Protein 8B8E (pdb70)

Sequence (957 aa):
SVTPSSTGTNNGYYYSFWSDGGGDVTYTNGNGGSYSVEWTNCGNFVGGKGWNPGAAREINFSGSSFNPSGNGYLSVYGWTTNPLVEYYIVESYGDYNPGTAGTFLGTVDSDGSTYDIYKAVRTNAPSIEGTATFDQYWSIRRNHRTSSGTVNTGNHFNAWAQHGLQQLGTHNYQIVATEGYQSSGSSSITVSVDSVTPSSTGTNNGYYYSFWSDGGGDVTYTNGNGGSSYSVEEWTNCGNFVGGKGWNPGAAREINFSGSFNNPSGNGYLSVYGWTTNPLVEYYIVESYGDYNPGTAGTFLGTVDSDGSTYDIYKAVRTNAPSIEGTATFDQYWSIRRNHRTSGTVNTGNHFNAWAQHGLQLGTHNYQIVATEGYQSSGSSSITVSVDSVTPSSTGTNNGYYYSFWSDGGGDVTYTNGNGGSYSVEWTNCGNFVGGKGWNPGAAREINFSGSFNPSSGNGYLSVYGWTTNPLVEYYIVESYGDYNPGTAGTFLGTVDSDGSTYDIYKAVRTNAPSIEGTATFDQYWSIRRNHRTSGTVNTGNHFNAWAQHGLQLGTHNYQIVATEGYQSSGSSSITVSVDHHSVTPSSTGTNNGYYYSFWSDGGGDVTYTNGNGGSYSVEWTNCGNFVGGKGWNPGAAREINFSGSFNPSSGNGYLSVYGWTTNPLVEYYIVESYGDYNPGTAGTFLGTVDSDGSTYDIYKKAVRTNAPSIEGTATFDQYWSIRRNHRTSGTVNTGNHFNNAWAQHGLQLGTHNYQIVATEGYQSSGSSSSITVSVDSSVTPSSTGTNNGYYYSFWSDGGGDVTYTNGNGGSSYSVEWTNNCGNFVGGKGWNPGAAREINFSGSFNPSGNGYLSSVYGWTTNPLVEYYIVESYGDYNPGTAGTFLGTVDSDGSTYDIYKAVRTNAPSIEGTATFDQYWSIRRNHRTSSGTVNTGNHFNAWAQHGLQQLGTHNYQIVATEGYQSSGSSSITVSSVD

Nearest PDB structures (foldseek):
  8b8e-assembly5_E  TM=9.962E-01  e=1.037E-36  Blastobotrys mokoenaii
  8y00-assembly1_A  TM=9.901E-01  e=1.598E-28  Aspergillus terreus NIH2624
  8xzx-assembly2_B  TM=9.828E-01  e=1.437E-28  Aspergillus terreus NIH2624
  5hxv-assembly11_K  TM=9.905E-01  e=1.419E-27  Talaromyces pinophilus CF-2612
  8x65-assembly1_A  TM=9.792E-01  e=9.151E-27  uncultured bacterium

Structure (mmCIF, N/CA/C/O backbone):
data_8B8E
#
_entry.id   8B8E
#
_cell.length_a   83.039
_cell.length_b   37.860
_cell.length_c   142.609
_cell.angle_alpha   90.000
_cell.angle_beta   104.270
_cell.angle_gamma   90.000
#
_symmetry.space_group_name_H-M   'P 1 21 1'
#
loop_
_entity.id
_entity.type
_entity.pdbx_description
1 polymer BmGH11
2 non-polymer 1,2-ETHANEDIOL
3 non-polymer DI(HYDROXYETHYL)ETHER
4 non-polymer 'TRIETHYLENE GLYCOL'
5 non-polymer 'SODIUM ION'
6 non-polymer GLYCEROL
7 non-polymer TRIS-HYDROXYMETHYL-METHYL-AMMONIUM
8 non-polymer 'PHOSPHATE ION'
9 water water
#
loop_
_atom_site.group_PDB
_atom_site.id
_atom_site.type_symbol
_atom_site.label_atom_id
_atom_site.label_alt_id
_atom_site.label_comp_id
_atom_site.label_asym_id
_atom_site.label_entity_id
_atom_site.label_seq_id
_atom_site.pdbx_PDB_ins_code
_atom_site.Cartn_x
_atom_site.Cartn_y
_atom_site.Cartn_z
_atom_site.occupancy
_atom_site.B_iso_or_equiv
_atom_site.auth_seq_id
_atom_site.auth_comp_id
_atom_site.auth_asym_id
_atom_site.auth_atom_id
_atom_site.pdbx_PDB_model_num
ATOM 1 N N . SER A 1 29 ? 10.851 -4.194 -14.596 1.00 27.73 29 SER A N 1
ATOM 2 C CA . SER A 1 29 ? 12.245 -3.975 -14.228 1.00 32.85 29 SER A CA 1
ATOM 3 C C . SER A 1 29 ? 12.365 -3.256 -12.892 1.00 28.77 29 SER A C 1
ATOM 4 O O . SER A 1 29 ? 11.530 -2.396 -12.563 1.00 25.10 29 SER A O 1
ATOM 11 N N . VAL A 1 30 ? 13.414 -3.586 -12.142 1.00 28.11 30 VAL A N 1
ATOM 12 C CA . VAL A 1 30 ? 13.621 -3.014 -10.825 1.00 29.82 30 VAL A CA 1
ATOM 13 C C . VAL A 1 30 ? 15.021 -2.427 -10.746 1.00 22.17 30 VAL A C 1
ATOM 14 O O . VAL A 1 30 ? 15.988 -2.939 -11.330 1.00 21.81 30 VAL A O 1
ATOM 27 N N . THR A 1 31 ? 15.127 -1.347 -9.999 1.00 20.10 31 THR A N 1
ATOM 28 C CA . THR A 1 31 ? 16.418 -0.902 -9.516 1.00 18.49 31 THR A CA 1
ATOM 29 C C . THR A 1 31 ? 17.140 -2.084 -8.863 1.00 18.97 31 THR A C 1
ATOM 30 O O . THR A 1 31 ? 16.535 -2.844 -8.112 1.00 17.49 31 THR A O 1
ATOM 41 N N . PRO A 1 32 ? 18.449 -2.254 -9.090 1.00 16.11 32 PRO A N 1
ATOM 42 C CA . PRO A 1 32 ? 19.153 -3.346 -8.418 1.00 15.25 32 PRO A CA 1
ATOM 43 C C . PRO A 1 32 ? 19.225 -3.072 -6.920 1.00 17.54 32 PRO A C 1
ATOM 44 O O . PRO A 1 32 ? 19.356 -1.920 -6.496 1.00 15.22 32 PRO A O 1
ATOM 55 N N . SER A 1 33 ? 19.137 -4.154 -6.119 1.00 16.20 33 SER A N 1
ATOM 56 C CA . SER A 1 33 ? 19.305 -3.995 -4.679 1.00 16.88 33 SER A CA 1
ATOM 57 C C . SER A 1 33 ? 20.688 -3.451 -4.364 1.00 17.69 33 SER A C 1
ATOM 58 O O . SER A 1 33 ? 21.680 -3.832 -5.005 1.00 15.18 33 SER A O 1
ATOM 66 N N . SER A 1 34 ? 20.756 -2.531 -3.401 1.00 15.70 34 SER A N 1
ATOM 67 C CA . SER A 1 34 ? 22.035 -1.917 -3.060 1.00 16.54 34 SER A CA 1
ATOM 68 C C . SER A 1 34 ? 21.947 -1.285 -1.688 1.00 16.38 34 SER A C 1
ATOM 69 O O . SER A 1 34 ? 20.836 -1.037 -1.165 1.00 16.11 34 SER A O 1
ATOM 77 N N . THR A 1 35 ? 23.113 -1.087 -1.070 1.00 14.77 35 THR A N 1
ATOM 78 C CA . THR A 1 35 ? 23.192 -0.563 0.295 1.00 17.65 35 THR A CA 1
ATOM 79 C C . THR A 1 35 ? 24.400 0.353 0.362 1.00 18.02 35 THR A C 1
ATOM 80 O O . THR A 1 35 ? 25.337 0.228 -0.440 1.00 15.28 35 THR A O 1
ATOM 91 N N . GLY A 1 36 ? 24.416 1.196 1.385 1.00 15.91 36 GLY A N 1
ATOM 92 C CA . GLY A 1 36 ? 25.618 1.917 1.731 1.00 18.49 36 GLY A CA 1
ATOM 93 C C . GLY A 1 36 ? 25.396 3.376 2.075 1.00 18.00 36 GLY A C 1
ATOM 94 O O . GLY A 1 36 ? 24.324 3.764 2.588 1.00 17.44 36 GLY A O 1
ATOM 98 N N . THR A 1 37 ? 26.417 4.204 1.819 1.00 17.42 37 THR A N 1
ATOM 99 C CA . THR A 1 37 ? 26.450 5.582 2.197 1.00 19.46 37 THR A CA 1
ATOM 100 C C . THR A 1 37 ? 26.028 6.458 1.032 1.00 19.57 37 THR A C 1
ATOM 101 O O . THR A 1 37 ? 26.409 6.213 -0.120 1.00 20.26 37 THR A O 1
ATOM 112 N N . ASN A 1 38 ? 25.234 7.481 1.336 1.00 17.23 38 ASN A N 1
ATOM 113 C CA . ASN A 1 38 ? 24.889 8.505 0.354 1.00 18.32 38 ASN A CA 1
ATOM 114 C C . ASN A 1 38 ? 24.674 9.804 1.110 1.00 19.85 38 ASN A C 1
ATOM 115 O O . ASN A 1 38 ? 23.827 9.878 2.014 1.00 18.03 38 ASN A O 1
ATOM 126 N N . ASN A 1 39 ? 25.497 10.812 0.804 1.00 21.77 39 ASN A N 1
ATOM 127 C CA . ASN A 1 39 ? 25.375 12.153 1.427 1.00 21.35 39 ASN A CA 1
ATOM 128 C C . ASN A 1 39 ? 25.355 12.080 2.949 1.00 21.33 39 ASN A C 1
ATOM 129 O O . ASN A 1 39 ? 24.656 12.848 3.607 1.00 21.71 39 ASN A O 1
ATOM 140 N N . GLY A 1 40 ? 26.162 11.173 3.517 1.00 20.05 40 GLY A N 1
ATOM 141 C CA . GLY A 1 40 ? 26.307 11.047 4.949 1.00 24.66 40 GLY A CA 1
ATOM 142 C C . GLY A 1 40 ? 25.240 10.209 5.640 1.00 21.12 40 GLY A C 1
ATOM 143 O O . GLY A 1 40 ? 25.299 10.029 6.853 1.00 26.36 40 GLY A O 1
ATOM 147 N N . TYR A 1 41 ? 24.293 9.678 4.902 1.00 21.13 41 TYR A N 1
ATOM 148 C CA . TYR A 1 41 ? 23.276 8.786 5.403 1.00 19.16 41 TYR A CA 1
ATOM 149 C C . TYR A 1 41 ? 23.525 7.344 4.972 1.00 18.40 41 TYR A C 1
ATOM 150 O O . TYR A 1 41 ? 24.149 7.086 3.945 1.00 19.06 41 TYR A O 1
ATOM 168 N N . TYR A 1 42 ? 23.039 6.414 5.768 1.00 16.45 42 TYR A N 1
ATOM 169 C CA . TYR A 1 42 ? 22.936 5.033 5.318 1.00 15.51 42 TYR A CA 1
ATOM 170 C C . TYR A 1 42 ? 21.669 4.915 4.467 1.00 15.48 42 TYR A C 1
ATOM 171 O O . TYR A 1 42 ? 20.670 5.648 4.693 1.00 14.51 42 TYR A O 1
ATOM 189 N N . TYR A 1 43 ? 21.725 4.047 3.441 1.00 14.34 43 TYR A N 1
ATOM 190 C CA . TYR A 1 43 ? 20.499 3.623 2.776 1.00 14.35 43 TYR A CA 1
ATOM 191 C C . TYR A 1 43 ? 20.536 2.144 2.456 1.00 15.08 43 TYR A C 1
ATOM 192 O O . TYR A 1 43 ? 21.586 1.503 2.408 1.00 12.84 43 TYR A O 1
ATOM 210 N N . SER A 1 44 ? 19.337 1.573 2.305 1.00 14.73 44 SER A N 1
ATOM 211 C CA . SER A 1 44 ? 19.213 0.218 1.776 1.00 14.53 44 SER A CA 1
ATOM 212 C C . SER A 1 44 ? 18.030 0.187 0.840 1.00 14.15 44 SER A C 1
ATOM 213 O O . SER A 1 44 ? 16.971 0.739 1.149 1.00 13.99 44 SER A O 1
ATOM 221 N N . PHE A 1 45 ? 18.215 -0.410 -0.344 1.00 12.48 45 PHE A N 1
ATOM 222 C CA . PHE A 1 45 ? 17.099 -0.715 -1.212 1.00 13.92 45 PHE A CA 1
ATOM 223 C C . PHE A 1 45 ? 17.194 -2.199 -1.567 1.00 16.33 45 PHE A C 1
ATOM 224 O O . PHE A 1 45 ? 18.259 -2.651 -1.956 1.00 14.38 45 PHE A O 1
ATOM 241 N N . TRP A 1 46 ? 16.109 -2.927 -1.382 1.00 16.02 46 TRP A N 1
ATOM 242 C CA . TRP A 1 46 ? 16.054 -4.351 -1.620 1.00 16.10 46 TRP A CA 1
ATOM 243 C C . TRP A 1 46 ? 14.720 -4.686 -2.273 1.00 18.44 46 TRP A C 1
ATOM 244 O O . TRP A 1 46 ? 13.660 -4.141 -1.916 1.00 15.25 46 TRP A O 1
ATOM 265 N N . SER A 1 47 ? 14.751 -5.600 -3.238 1.00 18.00 47 SER A N 1
ATOM 266 C CA . SER A 1 47 ? 13.518 -6.092 -3.806 1.00 19.16 47 SER A CA 1
ATOM 267 C C . SER A 1 47 ? 13.713 -7.548 -4.196 1.00 22.14 47 SER A C 1
ATOM 268 O O . SER A 1 47 ? 14.843 -8.037 -4.339 1.00 20.29 47 SER A O 1
ATOM 276 N N . ASP A 1 48 ? 12.588 -8.217 -4.419 1.00 20.65 48 ASP A N 1
ATOM 277 C CA . ASP A 1 48 ? 12.628 -9.596 -4.910 1.00 24.39 48 ASP A CA 1
ATOM 278 C C . ASP A 1 48 ? 12.580 -9.681 -6.424 1.00 26.53 48 ASP A C 1
ATOM 279 O O . ASP A 1 48 ? 12.334 -10.775 -6.959 1.00 26.56 48 ASP A O 1
ATOM 288 N N . GLY A 1 49 ? 12.810 -8.559 -7.130 1.00 23.18 49 GLY A N 1
ATOM 289 C CA . GLY A 1 49 ? 12.822 -8.499 -8.561 1.00 27.12 49 GLY A CA 1
ATOM 290 C C . GLY A 1 49 ? 11.468 -8.424 -9.225 1.00 28.21 49 GLY A C 1
ATOM 291 O O . GLY A 1 49 ? 11.404 -8.301 -10.452 1.00 29.44 49 GLY A O 1
ATOM 295 N N . GLY A 1 50 ? 10.379 -8.472 -8.466 1.00 24.64 50 GLY A N 1
ATOM 296 C CA . GLY A 1 50 ? 9.079 -8.534 -9.067 1.00 23.71 50 GLY A CA 1
ATOM 297 C C . GLY A 1 50 ? 8.605 -7.174 -9.526 1.00 23.78 50 GLY A C 1
ATOM 298 O O . GLY A 1 50 ? 8.867 -6.153 -8.888 1.00 22.89 50 GLY A O 1
ATOM 302 N N . GLY A 1 51 ? 7.882 -7.172 -10.648 1.00 21.80 51 GLY A N 1
ATOM 303 C CA . GLY A 1 51 ? 7.201 -5.987 -11.114 1.00 22.17 51 GLY A CA 1
ATOM 304 C C . GLY A 1 51 ? 8.149 -4.889 -11.564 1.00 23.32 51 GLY A C 1
ATOM 305 O O . GLY A 1 51 ? 9.271 -5.138 -12.040 1.00 23.70 51 GLY A O 1
ATOM 309 N N . ASP A 1 52 ? 7.681 -3.654 -11.416 1.00 20.94 52 ASP A N 1
ATOM 310 C CA . ASP A 1 52 ? 8.438 -2.459 -11.756 1.00 21.79 52 ASP A CA 1
ATOM 311 C C . ASP A 1 52 ? 8.648 -1.616 -10.498 1.00 20.14 52 ASP A C 1
ATOM 312 O O . ASP A 1 52 ? 7.681 -1.217 -9.859 1.00 18.93 52 ASP A O 1
ATOM 321 N N . VAL A 1 53 ? 9.903 -1.364 -10.145 1.00 19.95 53 VAL A N 1
ATOM 322 C CA . VAL A 1 53 ? 10.245 -0.584 -8.964 1.00 18.61 53 VAL A CA 1
ATOM 323 C C . VAL A 1 53 ? 11.436 0.298 -9.325 1.00 18.94 53 VAL A C 1
ATOM 324 O O . VAL A 1 53 ? 12.451 -0.184 -9.841 1.00 18.37 53 VAL A O 1
ATOM 337 N N . THR A 1 54 ? 11.320 1.585 -9.064 1.00 14.77 54 THR A N 1
ATOM 338 C CA . THR A 1 54 ? 12.394 2.562 -9.323 1.00 16.93 54 THR A CA 1
ATOM 339 C C . THR A 1 54 ? 12.690 3.309 -8.018 1.00 15.77 54 THR A C 1
ATOM 340 O O . THR A 1 54 ? 11.873 4.113 -7.567 1.00 15.26 54 THR A O 1
ATOM 351 N N . TYR A 1 55 ? 13.830 3.010 -7.419 1.00 15.47 55 TYR A N 1
ATOM 352 C CA . TYR A 1 55 ? 14.304 3.642 -6.190 1.00 14.66 55 TYR A CA 1
ATOM 353 C C . TYR A 1 55 ? 15.354 4.664 -6.575 1.00 14.70 55 TYR A C 1
ATOM 354 O O . TYR A 1 55 ? 16.275 4.338 -7.347 1.00 15.57 55 TYR A O 1
ATOM 372 N N . THR A 1 56 ? 15.247 5.877 -6.026 1.00 14.31 56 THR A N 1
ATOM 373 C CA . THR A 1 56 ? 16.193 6.946 -6.384 1.00 14.98 56 THR A CA 1
ATOM 374 C C . THR A 1 56 ? 16.624 7.719 -5.156 1.00 15.26 56 THR A C 1
ATOM 375 O O . THR A 1 56 ? 15.807 8.432 -4.548 1.00 13.96 56 THR A O 1
ATOM 386 N N . ASN A 1 57 ? 17.880 7.590 -4.784 1.00 14.22 57 ASN A N 1
ATOM 387 C CA . ASN A 1 57 ? 18.440 8.487 -3.788 1.00 14.62 57 ASN A CA 1
ATOM 388 C C . ASN A 1 57 ? 18.515 9.912 -4.360 1.00 16.98 57 ASN A C 1
ATOM 389 O O . ASN A 1 57 ? 18.894 10.123 -5.538 1.00 17.63 57 ASN A O 1
ATOM 400 N N . GLY A 1 58 ? 18.186 10.889 -3.512 1.00 15.75 58 GLY A N 1
ATOM 401 C CA . GLY A 1 58 ? 18.245 12.300 -3.839 1.00 17.69 58 GLY A CA 1
ATOM 402 C C . GLY A 1 58 ? 19.223 13.016 -2.932 1.00 17.83 58 GLY A C 1
ATOM 403 O O . GLY A 1 58 ? 20.026 12.375 -2.207 1.00 18.34 58 GLY A O 1
ATOM 407 N N . ASN A 1 59 ? 19.202 14.346 -2.957 1.00 19.33 59 ASN A N 1
ATOM 408 C CA . ASN A 1 59 ? 20.177 15.080 -2.170 1.00 20.25 59 ASN A CA 1
ATOM 409 C C . ASN A 1 59 ? 19.918 14.925 -0.666 1.00 19.66 59 ASN A C 1
ATOM 410 O O . ASN A 1 59 ? 18.803 14.611 -0.209 1.00 18.06 59 ASN A O 1
ATOM 421 N N . GLY A 1 60 ? 20.970 15.141 0.115 1.00 18.87 60 GLY A N 1
ATOM 422 C CA . GLY A 1 60 ? 20.810 15.078 1.568 1.00 18.10 60 GLY A CA 1
ATOM 423 C C . GLY A 1 60 ? 20.186 13.776 2.028 1.00 17.94 60 GLY A C 1
ATOM 424 O O . GLY A 1 60 ? 20.631 12.698 1.656 1.00 17.79 60 GLY A O 1
ATOM 428 N N . GLY A 1 61 ? 19.163 13.886 2.865 1.00 16.68 61 GLY A N 1
ATOM 429 C CA . GLY A 1 61 ? 18.497 12.707 3.402 1.00 16.84 61 GLY A CA 1
ATOM 430 C C . GLY A 1 61 ? 17.304 12.258 2.601 1.00 16.49 61 GLY A C 1
ATOM 431 O O . GLY A 1 61 ? 16.462 11.561 3.143 1.00 14.64 61 GLY A O 1
ATOM 435 N N . SER A 1 62 ? 17.209 12.618 1.327 1.00 13.30 62 SER A N 1
ATOM 436 C CA . SER A 1 62 ? 15.998 12.379 0.558 1.00 15.12 62 SER A CA 1
ATOM 437 C C . SER A 1 62 ? 16.155 11.142 -0.346 1.00 14.59 62 SER A C 1
ATOM 438 O O . SER A 1 62 ? 17.274 10.777 -0.778 1.00 15.35 62 SER A O 1
ATOM 446 N N . TYR A 1 63 ? 15.015 10.516 -0.637 1.00 13.19 63 TYR A N 1
ATOM 447 C CA . TYR A 1 63 ? 14.919 9.417 -1.570 1.00 14.64 63 TYR A CA 1
ATOM 448 C C . TYR A 1 63 ? 13.484 9.388 -2.091 1.00 15.14 63 TYR A C 1
ATOM 449 O O . TYR A 1 63 ? 12.565 9.926 -1.450 1.00 14.13 63 TYR A O 1
ATOM 467 N N . SER A 1 64 ? 13.295 8.728 -3.241 1.00 14.93 64 SER A N 1
ATOM 468 C CA . SER A 1 64 ? 11.957 8.466 -3.761 1.00 16.20 64 SER A CA 1
ATOM 469 C C . SER A 1 64 ? 11.860 7.045 -4.292 1.00 16.60 64 SER A C 1
ATOM 470 O O . SER A 1 64 ? 12.866 6.421 -4.617 1.00 14.92 64 SER A O 1
ATOM 478 N N . VAL A 1 65 ? 10.631 6.538 -4.342 1.00 15.89 65 VAL A N 1
ATOM 479 C CA . VAL A 1 65 ? 10.307 5.245 -4.926 1.00 15.53 65 VAL A CA 1
ATOM 480 C C . VAL A 1 65 ? 9.035 5.413 -5.745 1.00 18.03 65 VAL A C 1
ATOM 481 O O . VAL A 1 65 ? 8.076 6.054 -5.298 1.00 16.91 65 VAL A O 1
ATOM 494 N N . GLU A 1 66 ? 9.028 4.818 -6.964 1.00 17.40 66 GLU A N 1
ATOM 495 C CA . GLU A 1 66 ? 7.804 4.653 -7.743 1.00 19.88 66 GLU A CA 1
ATOM 496 C C . GLU A 1 66 ? 7.707 3.172 -8.095 1.00 19.63 66 GLU A C 1
ATOM 497 O O . GLU A 1 66 ? 8.718 2.560 -8.418 1.00 17.36 66 GLU A O 1
ATOM 509 N N . TRP A 1 67 ? 6.506 2.589 -8.008 1.00 18.35 67 TRP A N 1
ATOM 510 C CA . TRP A 1 67 ? 6.396 1.168 -8.268 1.00 17.85 67 TRP A CA 1
ATOM 511 C C . TRP A 1 67 ? 5.047 0.789 -8.862 1.00 18.58 67 TRP A C 1
ATOM 512 O O . TRP A 1 67 ? 4.028 1.450 -8.630 1.00 17.61 67 TRP A O 1
ATOM 533 N N . THR A 1 68 ? 5.073 -0.290 -9.658 1.00 17.81 68 THR A N 1
ATOM 534 C CA . THR A 1 68 ? 3.864 -0.820 -10.300 1.00 20.80 68 THR A CA 1
ATOM 535 C C . THR A 1 68 ? 3.840 -2.330 -10.138 1.00 20.19 68 THR A C 1
ATOM 536 O O . THR A 1 68 ? 4.781 -3.010 -10.567 1.00 20.63 68 THR A O 1
ATOM 547 N N . ASN A 1 69 ? 2.785 -2.850 -9.526 1.00 19.00 69 ASN A N 1
ATOM 548 C CA . ASN A 1 69 ? 2.626 -4.263 -9.266 1.00 21.18 69 ASN A CA 1
ATOM 549 C C . ASN A 1 69 ? 3.949 -4.907 -8.875 1.00 22.85 69 ASN A C 1
ATOM 550 O O . ASN A 1 69 ? 4.451 -5.839 -9.509 1.00 21.08 69 ASN A O 1
ATOM 561 N N . CYS A 1 70 ? 4.531 -4.370 -7.801 1.00 22.05 70 CYS A N 1
ATOM 562 C CA . CYS A 1 70 ? 5.773 -4.913 -7.284 1.00 21.65 70 CYS A CA 1
ATOM 563 C C . CYS A 1 70 ? 5.558 -6.300 -6.701 1.00 21.68 70 CYS A C 1
ATOM 564 O O . CYS A 1 70 ? 4.424 -6.765 -6.514 1.00 23.46 70 CYS A O 1
ATOM 572 N N . GLY A 1 71 ? 6.659 -6.975 -6.395 1.00 18.47 71 GLY A N 1
ATOM 573 C CA . GLY A 1 71 ? 6.597 -8.143 -5.538 1.00 22.01 71 GLY A CA 1
ATOM 574 C C . GLY A 1 71 ? 6.653 -7.691 -4.100 1.00 21.67 71 GLY A C 1
ATOM 575 O O . GLY A 1 71 ? 5.617 -7.426 -3.494 1.00 22.83 71 GLY A O 1
ATOM 579 N N . ASN A 1 72 ? 7.865 -7.604 -3.561 1.00 19.96 72 ASN A N 1
ATOM 580 C CA . ASN A 1 72 ? 8.145 -7.023 -2.258 1.00 19.66 72 ASN A CA 1
ATOM 581 C C . ASN A 1 72 ? 9.410 -6.193 -2.412 1.00 18.65 72 ASN A C 1
ATOM 582 O O . ASN A 1 72 ? 10.420 -6.676 -2.974 1.00 19.24 72 ASN A O 1
ATOM 593 N N . PHE A 1 73 ? 9.376 -4.974 -1.904 1.00 16.14 73 PHE A N 1
ATOM 594 C CA . PHE A 1 73 ? 10.566 -4.160 -1.833 1.00 15.04 73 PHE A CA 1
ATOM 595 C C . PHE A 1 73 ? 10.566 -3.365 -0.551 1.00 15.11 73 PHE A C 1
ATOM 596 O O . PHE A 1 73 ? 9.508 -3.092 0.039 1.00 11.98 73 PHE A O 1
ATOM 613 N N . VAL A 1 74 ? 11.779 -2.964 -0.138 1.00 13.88 74 VAL A N 1
ATOM 614 C CA . VAL A 1 74 ? 11.936 -2.113 1.043 1.00 13.81 74 VAL A CA 1
ATOM 615 C C . VAL A 1 74 ? 13.077 -1.169 0.731 1.00 13.62 74 VAL A C 1
ATOM 616 O O . VAL A 1 74 ? 14.168 -1.644 0.408 1.00 14.06 74 VAL A O 1
ATOM 629 N N . GLY A 1 75 ? 12.862 0.140 0.864 1.00 12.46 75 GLY A N 1
ATOM 630 C CA . GLY A 1 75 ? 13.960 1.059 0.642 1.00 13.46 75 GLY A CA 1
ATOM 631 C C . GLY A 1 75 ? 13.840 2.352 1.407 1.00 12.06 75 GLY A C 1
ATOM 632 O O . GLY A 1 75 ? 12.740 2.832 1.712 1.00 11.53 75 GLY A O 1
ATOM 636 N N . GLY A 1 76 ? 14.988 2.895 1.756 1.00 11.58 76 GLY A N 1
ATOM 637 C CA . GLY A 1 76 ? 15.003 4.220 2.335 1.00 11.84 76 GLY A CA 1
ATOM 638 C C . GLY A 1 76 ? 16.313 4.570 2.978 1.00 12.31 76 GLY A C 1
ATOM 639 O O . GLY A 1 76 ? 17.246 3.825 2.974 1.00 11.58 76 GLY A O 1
ATOM 643 N N . LYS A 1 77 ? 16.314 5.765 3.611 1.00 12.64 77 LYS A N 1
ATOM 644 C CA . LYS A 1 77 ? 17.517 6.353 4.158 1.00 12.96 77 LYS A CA 1
ATOM 645 C C . LYS A 1 77 ? 17.443 6.426 5.669 1.00 11.21 77 LYS A C 1
ATOM 646 O O . LYS A 1 77 ? 16.361 6.495 6.268 1.00 13.65 77 LYS A O 1
ATOM 665 N N . GLY A 1 78 ? 18.614 6.446 6.282 1.00 11.73 78 GLY A N 1
ATOM 666 C CA . GLY A 1 78 ? 18.730 6.475 7.739 1.00 15.49 78 GLY A CA 1
ATOM 667 C C . GLY A 1 78 ? 20.180 6.337 8.189 1.00 15.60 78 GLY A C 1
ATOM 668 O O . GLY A 1 78 ? 21.085 7.057 7.731 1.00 14.52 78 GLY A O 1
ATOM 672 N N . TRP A 1 79 ? 20.396 5.371 9.070 1.00 15.64 79 TRP A N 1
ATOM 673 C CA . TRP A 1 79 ? 21.636 5.283 9.832 1.00 16.72 79 TRP A CA 1
ATOM 674 C C . TRP A 1 79 ? 21.980 3.824 10.071 1.00 16.37 79 TRP A C 1
ATOM 675 O O . TRP A 1 79 ? 21.113 2.955 10.071 1.00 15.38 79 TRP A O 1
ATOM 696 N N . ASN A 1 80 ? 23.260 3.566 10.249 1.00 16.62 80 ASN A N 1
ATOM 697 C CA . ASN A 1 80 ? 23.758 2.228 10.548 1.00 17.67 80 ASN A CA 1
ATOM 698 C C . ASN A 1 80 ? 24.967 2.412 11.450 1.00 19.08 80 ASN A C 1
ATOM 699 O O . ASN A 1 80 ? 26.015 2.887 10.963 1.00 19.93 80 ASN A O 1
ATOM 710 N N . PRO A 1 81 ? 24.870 2.086 12.736 1.00 18.18 81 PRO A N 1
ATOM 711 C CA . PRO A 1 81 ? 23.740 1.404 13.351 1.00 18.61 81 PRO A CA 1
ATOM 712 C C . PRO A 1 81 ? 22.595 2.331 13.815 1.00 18.10 81 PRO A C 1
ATOM 713 O O . PRO A 1 81 ? 22.718 3.574 13.900 1.00 19.15 81 PRO A O 1
ATOM 724 N N . GLY A 1 82 ? 21.460 1.736 14.083 1.00 17.37 82 GLY A N 1
ATOM 725 C CA . GLY A 1 82 ? 20.366 2.440 14.684 1.00 17.18 82 GLY A CA 1
ATOM 726 C C . GLY A 1 82 ? 20.662 2.800 16.136 1.00 19.10 82 GLY A C 1
ATOM 727 O O . GLY A 1 82 ? 21.686 2.458 16.698 1.00 17.77 82 GLY A O 1
ATOM 731 N N . ALA A 1 83 ? 19.706 3.491 16.748 1.00 19.38 83 ALA A N 1
ATOM 732 C CA . ALA A 1 83 ? 19.816 3.936 18.130 1.00 19.81 83 ALA A CA 1
ATOM 733 C C . ALA A 1 83 ? 18.436 4.364 18.585 1.00 18.86 83 ALA A C 1
ATOM 734 O O . ALA A 1 83 ? 17.509 4.461 17.784 1.00 16.51 83 ALA A O 1
ATOM 741 N N . ALA A 1 84 ? 18.335 4.662 19.880 1.00 19.29 84 ALA A N 1
ATOM 742 C CA . ALA A 1 84 ? 17.162 5.305 20.475 1.00 18.29 84 ALA A CA 1
ATOM 743 C C . ALA A 1 84 ? 17.279 6.794 20.196 1.00 20.82 84 ALA A C 1
ATOM 744 O O . ALA A 1 84 ? 17.921 7.544 20.927 1.00 25.62 84 ALA A O 1
ATOM 751 N N . ARG A 1 85 ? 16.743 7.227 19.072 1.00 20.27 85 ARG A N 1
ATOM 752 C CA . ARG A 1 85 ? 16.900 8.589 18.614 1.00 20.77 85 ARG A CA 1
ATOM 753 C C . ARG A 1 85 ? 15.554 9.130 18.140 1.00 19.55 85 ARG A C 1
ATOM 754 O O . ARG A 1 85 ? 14.601 8.389 17.909 1.00 17.56 85 ARG A O 1
ATOM 775 N N . GLU A 1 86 ? 15.497 10.429 17.986 1.00 19.21 86 GLU A N 1
ATOM 776 C CA . GLU A 1 86 ? 14.344 11.109 17.435 1.00 19.17 86 GLU A CA 1
ATOM 777 C C . GLU A 1 86 ? 14.572 11.317 15.938 1.00 18.84 86 GLU A C 1
ATOM 778 O O . GLU A 1 86 ? 15.483 12.054 15.499 1.00 18.60 86 GLU A O 1
ATOM 790 N N . ILE A 1 87 ? 13.771 10.642 15.140 1.00 15.02 87 ILE A N 1
ATOM 791 C CA . ILE A 1 87 ? 13.935 10.671 13.687 1.00 15.92 87 ILE A CA 1
ATOM 792 C C . ILE A 1 87 ? 12.899 11.608 13.094 1.00 14.00 87 ILE A C 1
ATOM 793 O O . ILE A 1 87 ? 11.701 11.390 13.262 1.00 15.00 87 ILE A O 1
ATOM 809 N N . ASN A 1 88 ? 13.355 12.600 12.349 1.00 15.18 88 ASN A N 1
ATOM 810 C CA . ASN A 1 88 ? 12.459 13.480 11.614 1.00 15.95 88 ASN A CA 1
ATOM 811 C C . ASN A 1 88 ? 12.282 12.977 10.190 1.00 14.77 88 ASN A C 1
ATOM 812 O O . ASN A 1 88 ? 13.237 12.597 9.532 1.00 15.42 88 ASN A O 1
ATOM 823 N N . PHE A 1 89 ? 11.048 12.970 9.720 1.00 13.49 89 PHE A N 1
ATOM 824 C CA . PHE A 1 89 ? 10.742 12.501 8.378 1.00 14.57 89 PHE A CA 1
ATOM 825 C C . PHE A 1 89 ? 9.658 13.393 7.806 1.00 14.83 89 PHE A C 1
ATOM 826 O O . PHE A 1 89 ? 8.844 13.973 8.530 1.00 13.96 89 PHE A O 1
ATOM 843 N N . SER A 1 90 ? 9.680 13.533 6.500 1.00 17.01 90 SER A N 1
ATOM 844 C CA . SER A 1 90 ? 8.686 14.356 5.816 1.00 16.07 90 SER A CA 1
ATOM 845 C C . SER A 1 90 ? 8.634 13.957 4.344 1.00 17.01 90 SER A C 1
ATOM 846 O O . SER A 1 90 ? 9.559 13.363 3.813 1.00 17.01 90 SER A O 1
ATOM 854 N N . GLY A 1 91 ? 7.527 14.284 3.705 1.00 17.71 91 GLY A N 1
ATOM 855 C CA . GLY A 1 91 ? 7.404 14.041 2.273 1.00 19.48 91 GLY A CA 1
ATOM 856 C C . GLY A 1 91 ? 6.049 13.523 1.895 1.00 20.98 91 GLY A C 1
ATOM 857 O O . GLY A 1 91 ? 5.034 13.828 2.561 1.00 22.55 91 GLY A O 1
ATOM 861 N N . SER A 1 92 ? 6.018 12.708 0.860 1.00 19.16 92 SER A N 1
ATOM 862 C CA A SER A 1 92 ? 4.788 12.157 0.325 0.59 21.49 92 SER A CA 1
ATOM 863 C CA B SER A 1 92 ? 4.790 12.158 0.321 0.41 21.53 92 SER A CA 1
ATOM 864 C C . SER A 1 92 ? 4.850 10.641 0.349 1.00 19.55 92 SER A C 1
ATOM 865 O O . SER A 1 92 ? 5.921 10.045 0.238 1.00 18.38 92 SER A O 1
ATOM 878 N N . PHE A 1 93 ? 3.688 10.031 0.497 1.00 18.54 93 PHE A N 1
ATOM 879 C CA . PHE A 1 93 ? 3.557 8.576 0.521 1.00 17.61 93 PHE A CA 1
ATOM 880 C C . PHE A 1 93 ? 2.176 8.266 -0.030 1.00 18.68 93 PHE A C 1
ATOM 881 O O . PHE A 1 93 ? 1.149 8.651 0.568 1.00 18.00 93 PHE A O 1
ATOM 898 N N . ASN A 1 94 ? 2.141 7.583 -1.179 1.00 17.53 94 ASN A N 1
ATOM 899 C CA . ASN A 1 94 ? 0.918 7.404 -1.962 1.00 19.09 94 ASN A CA 1
ATOM 900 C C . ASN A 1 94 ? 0.784 5.961 -2.389 1.00 19.44 94 ASN A C 1
ATOM 901 O O . ASN A 1 94 ? 0.967 5.608 -3.555 1.00 19.42 94 ASN A O 1
ATOM 912 N N . PRO A 1 95 ? 0.450 5.086 -1.451 1.00 18.43 95 PRO A N 1
ATOM 913 C CA . PRO A 1 95 ? 0.270 3.677 -1.791 1.00 20.62 95 PRO A CA 1
ATOM 914 C C . PRO A 1 95 ? -1.099 3.434 -2.426 1.00 24.72 95 PRO A C 1
ATOM 915 O O . PRO A 1 95 ? -2.123 4.001 -2.014 1.00 22.58 95 PRO A O 1
ATOM 926 N N . SER A 1 96 ? -1.089 2.583 -3.443 1.00 25.88 96 SER A N 1
ATOM 927 C CA . SER A 1 96 ? -2.277 2.078 -4.119 1.00 28.92 96 SER A CA 1
ATOM 928 C C . SER A 1 96 ? -2.287 0.583 -3.809 1.00 27.89 96 SER A C 1
ATOM 929 O O . SER A 1 96 ? -1.700 -0.240 -4.532 1.00 25.81 96 SER A O 1
ATOM 937 N N . GLY A 1 97 ? -2.926 0.245 -2.704 1.00 26.68 97 GLY A N 1
ATOM 938 C CA . GLY A 1 97 ? -2.820 -1.087 -2.176 1.00 27.42 97 GLY A CA 1
ATOM 939 C C . GLY A 1 97 ? -1.919 -1.135 -0.953 1.00 24.31 97 GLY A C 1
ATOM 940 O O . GLY A 1 97 ? -1.861 -0.148 -0.180 1.00 22.30 97 GLY A O 1
ATOM 944 N N . ASN A 1 98 ? -1.236 -2.263 -0.786 1.00 20.51 98 ASN A N 1
ATOM 945 C CA . ASN A 1 98 ? -0.452 -2.554 0.397 1.00 22.11 98 ASN A CA 1
ATOM 946 C C . ASN A 1 98 ? 0.939 -1.933 0.312 1.00 19.59 98 ASN A C 1
ATOM 947 O O . ASN A 1 98 ? 1.794 -2.430 -0.406 1.00 18.87 98 ASN A O 1
ATOM 958 N N . GLY A 1 99 ? 1.177 -0.901 1.091 1.00 19.13 99 GLY A N 1
ATOM 959 C CA . GLY A 1 99 ? 2.505 -0.327 1.256 1.00 16.57 99 GLY A CA 1
ATOM 960 C C . GLY A 1 99 ? 2.558 0.328 2.617 1.00 16.15 99 GLY A C 1
ATOM 961 O O . GLY A 1 99 ? 1.517 0.704 3.189 1.00 14.66 99 GLY A O 1
ATOM 965 N N . TYR A 1 100 ? 3.777 0.440 3.157 1.00 13.90 100 TYR A N 1
ATOM 966 C CA . TYR A 1 100 ? 4.008 1.011 4.473 1.00 15.18 100 TYR A CA 1
ATOM 967 C C . TYR A 1 100 ? 5.072 2.096 4.395 1.00 12.78 100 TYR A C 1
ATOM 968 O O . TYR A 1 100 ? 6.021 1.996 3.594 1.00 12.63 100 TYR A O 1
ATOM 986 N N . LEU A 1 101 ? 4.959 3.073 5.283 1.00 12.79 101 LEU A N 1
ATOM 987 C CA . LEU A 1 101 ? 6.007 4.048 5.587 1.00 12.90 101 LEU A CA 1
ATOM 988 C C . LEU A 1 101 ? 6.335 3.892 7.063 1.00 10.81 101 LEU A C 1
ATOM 989 O O . LEU A 1 101 ? 5.459 4.091 7.909 1.00 11.64 101 LEU A O 1
ATOM 1005 N N . SER A 1 102 ? 7.561 3.499 7.371 1.00 10.59 102 SER A N 1
ATOM 1006 C CA . SER A 1 102 ? 7.914 3.119 8.732 1.00 12.14 102 SER A CA 1
ATOM 1007 C C . SER A 1 102 ? 9.319 3.517 9.115 1.00 10.73 102 SER A C 1
ATOM 1008 O O . SER A 1 102 ? 10.187 3.574 8.267 1.00 10.28 102 SER A O 1
ATOM 1016 N N . VAL A 1 103 ? 9.566 3.779 10.400 1.00 10.51 103 VAL A N 1
ATOM 1017 C CA . VAL A 1 103 ? 10.913 3.563 10.928 1.00 11.81 103 VAL A CA 1
ATOM 1018 C C . VAL A 1 103 ? 11.107 2.047 10.995 1.00 11.01 103 VAL A C 1
ATOM 1019 O O . VAL A 1 103 ? 10.323 1.344 11.639 1.00 13.43 103 VAL A O 1
ATOM 1032 N N . TYR A 1 104 ? 12.130 1.552 10.315 1.00 11.11 104 TYR A N 1
ATOM 1033 C CA . TYR A 1 104 ? 12.341 0.151 10.039 1.00 11.50 104 TYR A CA 1
ATOM 1034 C C . TYR A 1 104 ? 13.799 -0.161 10.303 1.00 12.93 104 TYR A C 1
ATOM 1035 O O . TYR A 1 104 ? 14.695 0.566 9.822 1.00 11.85 104 TYR A O 1
ATOM 1053 N N . GLY A 1 105 ? 14.040 -1.264 11.009 1.00 12.42 105 GLY A N 1
ATOM 1054 C CA . GLY A 1 105 ? 15.422 -1.591 11.315 1.00 12.58 105 GLY A CA 1
ATOM 1055 C C . GLY A 1 105 ? 15.578 -2.989 11.823 1.00 11.39 105 GLY A C 1
ATOM 1056 O O . GLY A 1 105 ? 14.606 -3.736 11.945 1.00 11.98 105 GLY A O 1
ATOM 1060 N N . TRP A 1 106 ? 16.815 -3.301 12.208 1.00 12.29 106 TRP A N 1
ATOM 1061 C CA . TRP A 1 106 ? 17.209 -4.628 12.659 1.00 12.98 106 TRP A CA 1
ATOM 1062 C C . TRP A 1 106 ? 18.103 -4.490 13.897 1.00 14.68 106 TRP A C 1
ATOM 1063 O O . TRP A 1 106 ? 18.841 -3.502 14.041 1.00 13.62 106 TRP A O 1
ATOM 1084 N N . THR A 1 107 ? 18.060 -5.509 14.758 1.00 12.47 107 THR A N 1
ATOM 1085 C CA . THR A 1 107 ? 19.099 -5.814 15.714 1.00 15.69 107 THR A CA 1
ATOM 1086 C C . THR A 1 107 ? 19.589 -7.247 15.511 1.00 17.00 107 THR A C 1
ATOM 1087 O O . THR A 1 107 ? 18.943 -8.070 14.825 1.00 14.86 107 THR A O 1
ATOM 1098 N N . THR A 1 108 ? 20.738 -7.536 16.105 1.00 18.44 108 THR A N 1
ATOM 1099 C CA . THR A 1 108 ? 21.302 -8.886 16.098 1.00 21.60 108 THR A CA 1
ATOM 1100 C C . THR A 1 108 ? 21.527 -9.359 17.540 1.00 21.53 108 THR A C 1
ATOM 1101 O O . THR A 1 108 ? 21.719 -8.557 18.458 1.00 19.88 108 THR A O 1
ATOM 1112 N N . ASN A 1 109 ? 21.504 -10.672 17.730 1.00 23.11 109 ASN A N 1
ATOM 1113 C CA . ASN A 1 109 ? 21.776 -11.279 19.027 1.00 24.63 109 ASN A CA 1
ATOM 1114 C C . ASN A 1 109 ? 20.927 -10.653 20.136 1.00 21.95 109 ASN A C 1
ATOM 1115 O O . ASN A 1 109 ? 21.462 -10.056 21.086 1.00 24.37 109 ASN A O 1
ATOM 1126 N N . PRO A 1 110 ? 19.600 -10.751 20.062 1.00 20.74 110 PRO A N 1
ATOM 1127 C CA . PRO A 1 110 ? 18.893 -11.527 19.044 1.00 20.97 110 PRO A CA 1
ATOM 1128 C C . PRO A 1 110 ? 18.570 -10.770 17.751 1.00 19.81 110 PRO A C 1
ATOM 1129 O O . PRO A 1 110 ? 18.454 -9.536 17.744 1.00 18.66 110 PRO A O 1
ATOM 1140 N N . LEU A 1 111 ? 18.417 -11.554 16.690 1.00 19.77 111 LEU A N 1
ATOM 1141 C CA . LEU A 1 111 ? 17.959 -11.060 15.402 1.00 18.96 111 LEU A CA 1
ATOM 1142 C C . LEU A 1 111 ? 16.483 -10.644 15.506 1.00 17.22 111 LEU A C 1
ATOM 1143 O O . LEU A 1 111 ? 15.599 -11.458 15.815 1.00 17.73 111 LEU A O 1
ATOM 1159 N N . VAL A 1 112 ? 16.213 -9.361 15.237 1.00 15.09 112 VAL A N 1
ATOM 1160 C CA . VAL A 1 112 ? 14.867 -8.823 15.302 1.00 15.01 112 VAL A CA 1
ATOM 1161 C C . VAL A 1 112 ? 14.691 -7.847 14.165 1.00 13.91 112 VAL A C 1
ATOM 1162 O O . VAL A 1 112 ? 15.593 -7.055 13.907 1.00 13.15 112 VAL A O 1
ATOM 1175 N N . GLU A 1 113 ? 13.573 -7.945 13.462 1.00 12.87 113 GLU A N 1
ATOM 1176 C CA . GLU A 1 113 ? 13.117 -6.972 12.481 1.00 13.83 113 GLU A CA 1
ATOM 1177 C C . GLU A 1 113 ? 12.022 -6.148 13.148 1.00 12.17 113 GLU A C 1
ATOM 1178 O O . GLU A 1 113 ? 11.073 -6.707 13.673 1.00 14.16 113 GLU A O 1
ATOM 1190 N N . TYR A 1 114 ? 12.140 -4.815 13.128 1.00 12.01 114 TYR A N 1
ATOM 1191 C CA . TYR A 1 114 ? 11.157 -3.992 13.794 1.00 11.59 114 TYR A CA 1
ATOM 1192 C C . TYR A 1 114 ? 10.634 -2.892 12.861 1.00 10.88 114 TYR A C 1
ATOM 1193 O O . TYR A 1 114 ? 11.316 -2.428 11.958 1.00 11.90 114 TYR A O 1
ATOM 1211 N N . TYR A 1 115 ? 9.388 -2.504 13.130 1.00 10.06 115 TYR A N 1
ATOM 1212 C CA . TYR A 1 115 ? 8.650 -1.509 12.389 1.00 10.76 115 TYR A CA 1
ATOM 1213 C C . TYR A 1 115 ? 7.950 -0.536 13.327 1.00 9.78 115 TYR A C 1
ATOM 1214 O O . TYR A 1 115 ? 7.243 -0.942 14.267 1.00 11.90 115 TYR A O 1
ATOM 1232 N N . ILE A 1 116 ? 8.081 0.737 13.051 1.00 9.53 116 ILE A N 1
ATOM 1233 C CA . ILE A 1 116 ? 7.265 1.777 13.670 1.00 11.09 116 ILE A CA 1
ATOM 1234 C C . ILE A 1 116 ? 6.553 2.393 12.475 1.00 11.60 116 ILE A C 1
ATOM 1235 O O . ILE A 1 116 ? 7.126 3.246 11.768 1.00 10.57 116 ILE A O 1
ATOM 1251 N N . VAL A 1 117 ? 5.328 1.920 12.222 1.00 9.99 117 VAL A N 1
ATOM 1252 C CA . VAL A 1 117 ? 4.611 2.215 10.996 1.00 10.96 117 VAL A CA 1
ATOM 1253 C C . VAL A 1 117 ? 3.836 3.511 11.162 1.00 11.52 117 VAL A C 1
ATOM 1254 O O . VAL A 1 117 ? 2.914 3.598 11.988 1.00 11.30 117 VAL A O 1
ATOM 1267 N N . GLU A 1 118 ? 4.241 4.531 10.403 1.00 11.42 118 GLU A N 1
ATOM 1268 C CA . GLU A 1 118 ? 3.604 5.827 10.482 1.00 11.17 118 GLU A CA 1
ATOM 1269 C C . GLU A 1 118 ? 2.432 5.974 9.529 1.00 13.69 118 GLU A C 1
ATOM 1270 O O . GLU A 1 118 ? 1.473 6.721 9.814 1.00 14.93 118 GLU A O 1
ATOM 1282 N N . SER A 1 119 ? 2.445 5.253 8.433 1.00 13.41 119 SER A N 1
ATOM 1283 C CA . SER A 1 119 ? 1.342 5.239 7.489 1.00 14.81 119 SER A CA 1
ATOM 1284 C C . SER A 1 119 ? 1.321 3.903 6.760 1.00 14.30 119 SER A C 1
ATOM 1285 O O . SER A 1 119 ? 2.355 3.259 6.556 1.00 13.12 119 SER A O 1
ATOM 1293 N N . TYR A 1 120 ? 0.130 3.497 6.350 1.00 14.33 120 TYR A N 1
ATOM 1294 C CA . TYR A 1 120 ? -0.004 2.314 5.519 1.00 15.76 120 TYR A CA 1
ATOM 1295 C C . TYR A 1 120 ? -1.157 2.547 4.558 1.00 18.24 120 TYR A C 1
ATOM 1296 O O . TYR A 1 120 ? -1.876 3.538 4.663 1.00 19.37 120 TYR A O 1
ATOM 1314 N N . GLY A 1 121 ? -1.312 1.630 3.632 1.00 16.19 121 GLY A N 1
ATOM 1315 C CA . GLY A 1 121 ? -2.325 1.718 2.600 1.00 19.85 121 GLY A CA 1
ATOM 1316 C C . GLY A 1 121 ? -3.544 0.924 2.968 1.00 23.29 121 GLY A C 1
ATOM 1317 O O . GLY A 1 121 ? -4.181 1.241 3.984 1.00 20.52 121 GLY A O 1
ATOM 1321 N N . ASP A 1 122 ? -3.867 -0.111 2.186 1.00 22.48 122 ASP A N 1
ATOM 1322 C CA . ASP A 1 122 ? -5.108 -0.856 2.439 1.00 26.48 122 ASP A CA 1
ATOM 1323 C C . ASP A 1 122 ? -4.941 -2.037 3.387 1.00 26.15 122 ASP A C 1
ATOM 1324 O O . ASP A 1 122 ? -5.929 -2.701 3.694 1.00 25.77 122 ASP A O 1
ATOM 1333 N N . TYR A 1 123 ? -3.728 -2.318 3.860 1.00 21.94 123 TYR A N 1
ATOM 1334 C CA . TYR A 1 123 ? -3.453 -3.480 4.701 1.00 22.34 123 TYR A CA 1
ATOM 1335 C C . TYR A 1 123 ? -2.758 -3.032 5.968 1.00 20.16 123 TYR A C 1
ATOM 1336 O O . TYR A 1 123 ? -1.711 -2.389 5.907 1.00 19.72 123 TYR A O 1
ATOM 1354 N N . ASN A 1 124 ? -3.341 -3.383 7.118 1.00 21.07 124 ASN A N 1
ATOM 1355 C CA . ASN A 1 124 ? -2.733 -3.157 8.421 1.00 20.57 124 ASN A CA 1
ATOM 1356 C C . ASN A 1 124 ? -1.797 -4.321 8.702 1.00 21.82 124 ASN A C 1
ATOM 1357 O O . ASN A 1 124 ? -2.265 -5.445 8.906 1.00 21.90 124 ASN A O 1
ATOM 1368 N N . PRO A 1 125 ? -0.477 -4.117 8.677 1.00 21.67 125 PRO A N 1
ATOM 1369 C CA . PRO A 1 125 ? 0.444 -5.270 8.780 1.00 24.28 125 PRO A CA 1
ATOM 1370 C C . PRO A 1 125 ? 0.431 -5.928 10.150 1.00 25.05 125 PRO A C 1
ATOM 1371 O O . PRO A 1 125 ? 1.099 -6.956 10.315 1.00 25.57 125 PRO A O 1
ATOM 1382 N N . GLY A 1 126 ? -0.336 -5.408 11.126 1.00 25.74 126 GLY A N 1
ATOM 1383 C CA . GLY A 1 126 ? -0.537 -6.137 12.376 1.00 25.93 126 GLY A CA 1
ATOM 1384 C C . GLY A 1 126 ? -1.494 -7.301 12.268 1.00 26.91 126 GLY A C 1
ATOM 1385 O O . GLY A 1 126 ? -1.556 -8.149 13.178 1.00 26.80 126 GLY A O 1
ATOM 1389 N N . THR A 1 127 ? -2.272 -7.348 11.193 1.00 28.05 127 THR A N 1
ATOM 1390 C CA . THR A 1 127 ? -3.100 -8.509 10.927 1.00 28.01 127 THR A CA 1
ATOM 1391 C C . THR A 1 127 ? -2.299 -9.790 11.101 1.00 28.05 127 THR A C 1
ATOM 1392 O O . THR A 1 127 ? -2.810 -10.774 11.650 1.00 28.40 127 THR A O 1
ATOM 1403 N N . ALA A 1 128 ? -1.031 -9.782 10.664 1.00 26.43 128 ALA A N 1
ATOM 1404 C CA . ALA A 1 128 ? -0.221 -10.988 10.632 1.00 27.00 128 ALA A CA 1
ATOM 1405 C C . ALA A 1 128 ? 0.395 -11.332 11.981 1.00 25.06 128 ALA A C 1
ATOM 1406 O O . ALA A 1 128 ? 0.931 -12.433 12.147 1.00 25.22 128 ALA A O 1
ATOM 1413 N N . GLY A 1 129 ? 0.323 -10.433 12.954 1.00 23.43 129 GLY A N 1
ATOM 1414 C CA . GLY A 1 129 ? 0.916 -10.668 14.243 1.00 19.51 129 GLY A CA 1
ATOM 1415 C C . GLY A 1 129 ? -0.107 -10.849 15.346 1.00 18.76 129 GLY A C 1
ATOM 1416 O O . GLY A 1 129 ? -1.310 -10.910 15.139 1.00 20.51 129 GLY A O 1
ATOM 1420 N N . THR A 1 130 ? 0.427 -10.989 16.525 1.00 15.95 130 THR A N 1
ATOM 1421 C CA . THR A 1 130 ? -0.380 -11.073 17.754 1.00 16.31 130 THR A CA 1
ATOM 1422 C C . THR A 1 130 ? -0.414 -9.706 18.439 1.00 16.20 130 THR A C 1
ATOM 1423 O O . THR A 1 130 ? 0.649 -9.152 18.786 1.00 14.66 130 THR A O 1
ATOM 1434 N N . PHE A 1 131 ? -1.621 -9.221 18.705 1.00 16.00 131 PHE A N 1
ATOM 1435 C CA . PHE A 1 131 ? -1.828 -7.945 19.396 1.00 16.01 131 PHE A CA 1
ATOM 1436 C C . PHE A 1 131 ? -1.414 -8.045 20.848 1.00 17.24 131 PHE A C 1
ATOM 1437 O O . PHE A 1 131 ? -1.899 -8.907 21.598 1.00 15.89 131 PHE A O 1
ATOM 1454 N N . LEU A 1 132 ? -0.513 -7.157 21.269 1.00 14.87 132 LEU A N 1
ATOM 1455 C CA . LEU A 1 132 ? 0.023 -7.175 22.623 1.00 14.20 132 LEU A CA 1
ATOM 1456 C C . LEU A 1 132 ? -0.402 -5.953 23.440 1.00 15.22 132 LEU A C 1
ATOM 1457 O O . LEU A 1 132 ? -0.189 -5.942 24.641 1.00 14.70 132 LEU A O 1
ATOM 1473 N N . GLY A 1 133 ? -0.987 -4.940 22.818 1.00 14.11 133 GLY A N 1
ATOM 1474 C CA . GLY A 1 133 ? -1.279 -3.692 23.518 1.00 15.72 133 GLY A CA 1
ATOM 1475 C C . GLY A 1 133 ? -0.967 -2.445 22.754 1.00 14.16 133 GLY A C 1
ATOM 1476 O O . GLY A 1 133 ? -0.959 -2.457 21.511 1.00 15.20 133 GLY A O 1
ATOM 1480 N N . THR A 1 134 ? -0.685 -1.369 23.484 1.00 13.30 134 THR A N 1
ATOM 1481 C CA . THR A 1 134 ? -0.598 -0.041 22.885 1.00 14.30 134 THR A CA 1
ATOM 1482 C C . THR A 1 134 ? 0.545 0.746 23.508 1.00 13.91 134 THR A C 1
ATOM 1483 O O . THR A 1 134 ? 0.998 0.458 24.620 1.00 12.72 134 THR A O 1
ATOM 1494 N N . VAL A 1 135 ? 0.965 1.771 22.786 1.00 12.75 135 VAL A N 1
ATOM 1495 C CA . VAL A 1 135 ? 1.884 2.794 23.269 1.00 12.91 135 VAL A CA 1
ATOM 1496 C C . VAL A 1 135 ? 1.445 4.131 22.650 1.00 14.13 135 VAL A C 1
ATOM 1497 O O . VAL A 1 135 ? 0.989 4.184 21.488 1.00 13.47 135 VAL A O 1
ATOM 1510 N N . ASP A 1 136 ? 1.533 5.199 23.455 1.00 12.91 136 ASP A N 1
ATOM 1511 C CA . ASP A 1 136 ? 1.296 6.560 22.967 1.00 15.72 136 ASP A CA 1
ATOM 1512 C C . ASP A 1 136 ? 2.641 7.223 22.729 1.00 16.81 136 ASP A C 1
ATOM 1513 O O . ASP A 1 136 ? 3.479 7.262 23.632 1.00 16.59 136 ASP A O 1
ATOM 1522 N N . SER A 1 137 ? 2.840 7.773 21.537 1.00 14.25 137 SER A N 1
ATOM 1523 C CA . SER A 1 137 ? 4.081 8.469 21.224 1.00 16.25 137 SER A CA 1
ATOM 1524 C C . SER A 1 137 ? 3.822 9.455 20.102 1.00 16.01 137 SER A C 1
ATOM 1525 O O . SER A 1 137 ? 3.040 9.163 19.190 1.00 13.61 137 SER A O 1
ATOM 1533 N N . ASP A 1 138 ? 4.436 10.652 20.223 1.00 14.89 138 ASP A N 1
ATOM 1534 C CA . ASP A 1 138 ? 4.481 11.636 19.157 1.00 16.66 138 ASP A CA 1
ATOM 1535 C C . ASP A 1 138 ? 3.092 11.914 18.607 1.00 16.55 138 ASP A C 1
ATOM 1536 O O . ASP A 1 138 ? 2.894 12.039 17.410 1.00 15.94 138 ASP A O 1
ATOM 1545 N N . GLY A 1 139 ? 2.102 11.989 19.515 1.00 17.26 139 GLY A N 1
ATOM 1546 C CA . GLY A 1 139 ? 0.821 12.496 19.132 1.00 18.96 139 GLY A CA 1
ATOM 1547 C C . GLY A 1 139 ? -0.193 11.487 18.723 1.00 19.41 139 GLY A C 1
ATOM 1548 O O . GLY A 1 139 ? -1.252 11.866 18.213 1.00 20.58 139 GLY A O 1
ATOM 1552 N N . SER A 1 140 ? 0.096 10.201 18.904 1.00 17.79 140 SER A N 1
ATOM 1553 C CA . SER A 1 140 ? -0.832 9.162 18.522 1.00 18.08 140 SER A CA 1
ATOM 1554 C C . SER A 1 140 ? -0.664 7.935 19.405 1.00 16.24 140 SER A C 1
ATOM 1555 O O . SER A 1 140 ? 0.432 7.650 19.880 1.00 14.28 140 SER A O 1
ATOM 1563 N N . THR A 1 141 ? -1.746 7.206 19.563 1.00 13.97 141 THR A N 1
ATOM 1564 C CA . THR A 1 141 ? -1.697 5.840 20.091 1.00 15.08 141 THR A CA 1
ATOM 1565 C C . THR A 1 141 ? -1.201 4.942 18.940 1.00 14.36 141 THR A C 1
ATOM 1566 O O . THR A 1 141 ? -1.573 5.151 17.782 1.00 12.44 141 THR A O 1
ATOM 1577 N N . TYR A 1 142 ? -0.381 3.961 19.290 1.00 11.78 142 TYR A N 1
ATOM 1578 C CA . TYR A 1 142 ? 0.073 2.897 18.406 1.00 13.45 142 TYR A CA 1
ATOM 1579 C C . TYR A 1 142 ? -0.413 1.562 18.943 1.00 12.72 142 TYR A C 1
ATOM 1580 O O . TYR A 1 142 ? -0.398 1.323 20.160 1.00 12.13 142 TYR A O 1
ATOM 1598 N N . ASP A 1 143 ? -0.816 0.685 18.041 1.00 12.55 143 ASP A N 1
ATOM 1599 C CA . ASP A 1 143 ? -1.034 -0.727 18.360 1.00 12.41 143 ASP A CA 1
ATOM 1600 C C . ASP A 1 143 ? 0.226 -1.563 18.124 1.00 12.35 143 ASP A C 1
ATOM 1601 O O . ASP A 1 143 ? 0.936 -1.407 17.093 1.00 12.36 143 ASP A O 1
ATOM 1610 N N . ILE A 1 144 ? 0.531 -2.424 19.086 1.00 13.06 144 ILE A N 1
ATOM 1611 C CA . ILE A 1 144 ? 1.755 -3.200 19.148 1.00 12.64 144 ILE A CA 1
ATOM 1612 C C . ILE A 1 144 ? 1.426 -4.658 18.828 1.00 13.83 144 ILE A C 1
ATOM 1613 O O . ILE A 1 144 ? 0.498 -5.251 19.397 1.00 13.22 144 ILE A O 1
ATOM 1629 N N . TYR A 1 145 ? 2.252 -5.247 17.989 1.00 12.01 145 TYR A N 1
ATOM 1630 C CA . TYR A 1 145 ? 2.110 -6.642 17.580 1.00 14.68 145 TYR A CA 1
ATOM 1631 C C . TYR A 1 145 ? 3.470 -7.309 17.524 1.00 13.28 145 TYR A C 1
ATOM 1632 O O . TYR A 1 145 ? 4.486 -6.675 17.342 1.00 13.72 145 TYR A O 1
ATOM 1650 N N . LYS A 1 146 ? 3.477 -8.621 17.761 1.00 15.05 146 LYS A N 1
ATOM 1651 C CA . LYS A 1 146 ? 4.656 -9.456 17.551 1.00 15.13 146 LYS A CA 1
ATOM 1652 C C . LYS A 1 146 ? 4.271 -10.508 16.545 1.00 14.60 146 LYS A C 1
ATOM 1653 O O . LYS A 1 146 ? 3.173 -11.062 16.630 1.00 15.81 146 LYS A O 1
ATOM 1672 N N . ALA A 1 147 ? 5.159 -10.731 15.554 1.00 14.97 147 ALA A N 1
ATOM 1673 C CA . ALA A 1 147 ? 5.002 -11.824 14.600 1.00 16.47 147 ALA A CA 1
ATOM 1674 C C . ALA A 1 147 ? 6.291 -12.626 14.606 1.00 16.38 147 ALA A C 1
ATOM 1675 O O . ALA A 1 147 ? 7.315 -12.197 15.123 1.00 16.68 147 ALA A O 1
ATOM 1682 N N . VAL A 1 148 ? 6.212 -13.823 14.057 1.00 17.35 148 VAL A N 1
ATOM 1683 C CA . VAL A 1 148 ? 7.379 -14.673 13.851 1.00 19.20 148 VAL A CA 1
ATOM 1684 C C . VAL A 1 148 ? 7.507 -14.927 12.366 1.00 18.68 148 VAL A C 1
ATOM 1685 O O . VAL A 1 148 ? 6.526 -15.295 11.712 1.00 19.24 148 VAL A O 1
ATOM 1698 N N . ARG A 1 149 ? 8.700 -14.691 11.834 1.00 18.31 149 ARG A N 1
ATOM 1699 C CA . ARG A 1 149 ? 9.011 -14.925 10.435 1.00 19.39 149 ARG A CA 1
ATOM 1700 C C . ARG A 1 149 ? 9.895 -16.154 10.392 1.00 18.57 149 ARG A C 1
ATOM 1701 O O . ARG A 1 149 ? 10.923 -16.175 11.048 1.00 18.34 149 ARG A O 1
ATOM 1722 N N . THR A 1 150 ? 9.463 -17.187 9.660 1.00 19.76 150 THR A N 1
ATOM 1723 C CA . THR A 1 150 ? 10.183 -18.474 9.626 1.00 18.25 150 THR A CA 1
ATOM 1724 C C . THR A 1 150 ? 10.911 -18.586 8.300 1.00 18.08 150 THR A C 1
ATOM 1725 O O . THR A 1 150 ? 10.266 -18.562 7.267 1.00 16.19 150 THR A O 1
ATOM 1736 N N . ASN A 1 151 ? 12.215 -18.758 8.359 1.00 17.11 151 ASN A N 1
ATOM 1737 C CA . ASN A 1 151 ? 13.059 -18.869 7.181 1.00 20.26 151 ASN A CA 1
ATOM 1738 C C . ASN A 1 151 ? 12.736 -17.786 6.166 1.00 22.23 151 ASN A C 1
ATOM 1739 O O . ASN A 1 151 ? 12.423 -18.050 5.003 1.00 23.24 151 ASN A O 1
ATOM 1750 N N . ALA A 1 152 ? 12.867 -16.544 6.624 1.00 22.51 152 ALA A N 1
ATOM 1751 C CA . ALA A 1 152 ? 12.600 -15.366 5.816 1.00 20.65 152 ALA A CA 1
ATOM 1752 C C . ALA A 1 152 ? 13.894 -14.624 5.526 1.00 20.40 152 ALA A C 1
ATOM 1753 O O . ALA A 1 152 ? 14.883 -14.774 6.236 1.00 19.16 152 ALA A O 1
ATOM 1760 N N . PRO A 1 153 ? 13.929 -13.826 4.480 1.00 21.89 153 PRO A N 1
ATOM 1761 C CA . PRO A 1 153 ? 15.136 -13.015 4.228 1.00 23.56 153 PRO A CA 1
ATOM 1762 C C . PRO A 1 153 ? 15.395 -12.098 5.416 1.00 23.82 153 PRO A C 1
ATOM 1763 O O . PRO A 1 153 ? 14.449 -11.634 6.090 1.00 23.71 153 PRO A O 1
ATOM 1774 N N . SER A 1 154 ? 16.671 -11.895 5.703 1.00 22.95 154 SER A N 1
ATOM 1775 C CA . SER A 1 154 ? 17.114 -11.066 6.802 1.00 22.22 154 SER A CA 1
ATOM 1776 C C . SER A 1 154 ? 18.499 -10.539 6.477 1.00 23.58 154 SER A C 1
ATOM 1777 O O . SER A 1 154 ? 19.136 -10.970 5.496 1.00 22.88 154 SER A O 1
ATOM 1785 N N . ILE A 1 155 ? 18.984 -9.643 7.337 1.00 20.15 155 ILE A N 1
ATOM 1786 C CA . ILE A 1 155 ? 20.365 -9.152 7.214 1.00 21.71 155 ILE A CA 1
ATOM 1787 C C . ILE A 1 155 ? 21.397 -10.215 7.534 1.00 24.71 155 ILE A C 1
ATOM 1788 O O . ILE A 1 155 ? 22.591 -9.991 7.303 1.00 25.96 155 ILE A O 1
ATOM 1804 N N . GLU A 1 156 ? 20.983 -11.355 8.089 1.00 25.29 156 GLU A N 1
ATOM 1805 C CA . GLU A 1 156 ? 21.867 -12.504 8.287 1.00 26.66 156 GLU A CA 1
ATOM 1806 C C . GLU A 1 156 ? 21.578 -13.640 7.310 1.00 28.84 156 GLU A C 1
ATOM 1807 O O . GLU A 1 156 ? 21.954 -14.790 7.579 1.00 30.37 156 GLU A O 1
ATOM 1819 N N . GLY A 1 157 ? 20.925 -13.347 6.197 1.00 26.73 157 GLY A N 1
ATOM 1820 C CA . GLY A 1 157 ? 20.481 -14.392 5.297 1.00 27.19 157 GLY A CA 1
ATOM 1821 C C . GLY A 1 157 ? 19.176 -15.008 5.748 1.00 25.79 157 GLY A C 1
ATOM 1822 O O . GLY A 1 157 ? 18.514 -14.538 6.703 1.00 24.98 157 GLY A O 1
ATOM 1826 N N . THR A 1 158 ? 18.780 -16.076 5.045 1.00 23.26 158 THR A N 1
ATOM 1827 C CA . THR A 1 158 ? 17.559 -16.780 5.419 1.00 24.92 158 THR A CA 1
ATOM 1828 C C . THR A 1 158 ? 17.591 -17.148 6.896 1.00 23.44 158 THR A C 1
ATOM 1829 O O . THR A 1 158 ? 18.543 -17.787 7.379 1.00 21.52 158 THR A O 1
ATOM 1840 N N . ALA A 1 159 ? 16.554 -16.719 7.635 1.00 22.87 159 ALA A N 1
ATOM 1841 C CA . ALA A 1 159 ? 16.558 -16.935 9.079 1.00 21.67 159 ALA A CA 1
ATOM 1842 C C . ALA A 1 159 ? 15.142 -16.874 9.643 1.00 20.62 159 ALA A C 1
ATOM 1843 O O . ALA A 1 159 ? 14.189 -16.466 8.987 1.00 18.44 159 ALA A O 1
ATOM 1850 N N . THR A 1 160 ? 15.013 -17.361 10.863 1.00 20.89 160 THR A N 1
ATOM 1851 C CA . THR A 1 160 ? 13.768 -17.301 11.613 1.00 20.59 160 THR A CA 1
ATOM 1852 C C . THR A 1 160 ? 13.962 -16.308 12.752 1.00 20.92 160 THR A C 1
ATOM 1853 O O . THR A 1 160 ? 14.983 -16.362 13.448 1.00 23.48 160 THR A O 1
ATOM 1864 N N . PHE A 1 161 ? 12.995 -15.401 12.934 1.00 17.77 161 PHE A N 1
ATOM 1865 C CA . PHE A 1 161 ? 13.235 -14.288 13.838 1.00 18.08 161 PHE A CA 1
ATOM 1866 C C . PHE A 1 161 ? 11.932 -13.624 14.192 1.00 17.20 161 PHE A C 1
ATOM 1867 O O . PHE A 1 161 ? 10.936 -13.761 13.494 1.00 16.02 161 PHE A O 1
ATOM 1884 N N . ASP A 1 162 ? 11.954 -12.904 15.308 1.00 18.08 162 ASP A N 1
ATOM 1885 C CA . ASP A 1 162 ? 10.798 -12.149 15.724 1.00 18.31 162 ASP A CA 1
ATOM 1886 C C . ASP A 1 162 ? 10.711 -10.833 14.961 1.00 17.39 162 ASP A C 1
ATOM 1887 O O . ASP A 1 162 ? 11.721 -10.276 14.563 1.00 15.51 162 ASP A O 1
ATOM 1896 N N . GLN A 1 163 ? 9.487 -10.368 14.799 1.00 15.07 163 GLN A N 1
ATOM 1897 C CA . GLN A 1 163 ? 9.143 -9.072 14.212 1.00 16.79 163 GLN A CA 1
ATOM 1898 C C . GLN A 1 163 ? 8.370 -8.292 15.268 1.00 14.39 163 GLN A C 1
ATOM 1899 O O . GLN A 1 163 ? 7.332 -8.762 15.732 1.00 16.28 163 GLN A O 1
ATOM 1913 N N . TYR A 1 164 ? 8.832 -7.088 15.581 1.00 13.26 164 TYR A N 1
ATOM 1914 C CA . TYR A 1 164 ? 8.067 -6.185 16.447 1.00 12.68 164 TYR A CA 1
ATOM 1915 C C . TYR A 1 164 ? 7.423 -5.093 15.608 1.00 13.56 164 TYR A C 1
ATOM 1916 O O . TYR A 1 164 ? 8.063 -4.514 14.740 1.00 12.99 164 TYR A O 1
ATOM 1934 N N . TRP A 1 165 ? 6.176 -4.771 15.925 1.00 11.53 165 TRP A N 1
ATOM 1935 C CA . TRP A 1 165 ? 5.397 -3.777 15.226 1.00 13.25 165 TRP A CA 1
ATOM 1936 C C . TRP A 1 165 ? 4.840 -2.767 16.218 1.00 12.63 165 TRP A C 1
ATOM 1937 O O . TRP A 1 165 ? 4.201 -3.140 17.216 1.00 12.49 165 TRP A O 1
ATOM 1958 N N . SER A 1 166 ? 4.975 -1.502 15.880 1.00 11.56 166 SER A N 1
ATOM 1959 C CA . SER A 1 166 ? 4.136 -0.439 16.463 1.00 12.69 166 SER A CA 1
ATOM 1960 C C . SER A 1 166 ? 3.448 0.227 15.268 1.00 11.75 166 SER A C 1
ATOM 1961 O O . SER A 1 166 ? 4.137 0.756 14.380 1.00 12.96 166 SER A O 1
ATOM 1969 N N . ILE A 1 167 ? 2.117 0.214 15.262 1.00 12.09 167 ILE A N 1
ATOM 1970 C CA . ILE A 1 167 ? 1.339 0.678 14.133 1.00 12.64 167 ILE A CA 1
ATOM 1971 C C . ILE A 1 167 ? 0.540 1.910 14.545 1.00 12.75 167 ILE A C 1
ATOM 1972 O O . ILE A 1 167 ? -0.394 1.820 15.361 1.00 13.71 167 ILE A O 1
ATOM 1988 N N . ARG A 1 168 ? 0.906 3.064 13.954 1.00 13.28 168 ARG A N 1
ATOM 1989 C CA . ARG A 1 168 ? 0.255 4.327 14.314 1.00 13.68 168 ARG A CA 1
ATOM 1990 C C . ARG A 1 168 ? -1.220 4.324 13.911 1.00 15.31 168 ARG A C 1
ATOM 1991 O O . ARG A 1 168 ? -1.547 3.969 12.787 1.00 15.64 168 ARG A O 1
ATOM 2012 N N . ARG A 1 169 ? -2.083 4.778 14.820 1.00 15.98 169 ARG A N 1
ATOM 2013 C CA . ARG A 1 169 ? -3.513 4.853 14.491 1.00 17.63 169 ARG A CA 1
ATOM 2014 C C . ARG A 1 169 ? -3.827 6.062 13.627 1.00 19.08 169 ARG A C 1
ATOM 2015 O O . ARG A 1 169 ? -4.645 5.974 12.705 1.00 21.18 169 ARG A O 1
ATOM 2036 N N . ASN A 1 170 ? -3.144 7.162 13.865 1.00 18.43 170 ASN A N 1
ATOM 2037 C CA . ASN A 1 170 ? -3.354 8.420 13.130 1.00 21.57 170 ASN A CA 1
ATOM 2038 C C . ASN A 1 170 ? -2.248 8.552 12.072 1.00 18.30 170 ASN A C 1
ATOM 2039 O O . ASN A 1 170 ? -1.169 9.105 12.289 1.00 17.23 170 ASN A O 1
ATOM 2050 N N . HIS A 1 171 ? -2.536 8.013 10.906 1.00 16.68 171 HIS A N 1
ATOM 2051 C CA . HIS A 1 171 ? -1.508 7.902 9.874 1.00 18.24 171 HIS A CA 1
ATOM 2052 C C . HIS A 1 171 ? -1.006 9.275 9.504 1.00 16.69 171 HIS A C 1
ATOM 2053 O O . HIS A 1 171 ? -1.762 10.232 9.475 1.00 16.00 171 HIS A O 1
ATOM 2067 N N . ARG A 1 172 ? 0.285 9.356 9.174 1.00 14.43 172 ARG A N 1
ATOM 2068 C CA . ARG A 1 172 ? 0.904 10.612 8.795 1.00 14.91 172 ARG A CA 1
ATOM 2069 C C . ARG A 1 172 ? 2.156 10.330 7.967 1.00 16.79 172 ARG A C 1
ATOM 2070 O O . ARG A 1 172 ? 2.707 9.233 8.017 1.00 14.87 172 ARG A O 1
ATOM 2091 N N . THR A 1 173 ? 2.624 11.360 7.250 1.00 14.98 173 THR A N 1
ATOM 2092 C CA . THR A 1 173 ? 3.808 11.252 6.425 1.00 16.31 173 THR A CA 1
ATOM 2093 C C . THR A 1 173 ? 4.893 12.270 6.788 1.00 17.18 173 THR A C 1
ATOM 2094 O O . THR A 1 173 ? 5.905 12.368 6.036 1.00 17.11 173 THR A O 1
ATOM 2105 N N . SER A 1 174 ? 4.709 13.043 7.858 1.00 17.03 174 SER A N 1
ATOM 2106 C CA A SER A 1 174 ? 5.756 13.923 8.338 0.59 17.76 174 SER A CA 1
ATOM 2107 C CA B SER A 1 174 ? 5.745 13.940 8.334 0.41 17.76 174 SER A CA 1
ATOM 2108 C C . SER A 1 174 ? 5.617 14.063 9.846 1.00 16.29 174 SER A C 1
ATOM 2109 O O . SER A 1 174 ? 4.517 13.983 10.402 1.00 18.82 174 SER A O 1
ATOM 2122 N N . GLY A 1 175 ? 6.746 14.262 10.492 1.00 16.09 175 GLY A N 1
ATOM 2123 C CA . GLY A 1 175 ? 6.812 14.428 11.917 1.00 16.11 175 GLY A CA 1
ATOM 2124 C C . GLY A 1 175 ? 8.079 13.815 12.483 1.00 13.49 175 GLY A C 1
ATOM 2125 O O . GLY A 1 175 ? 9.074 13.670 11.780 1.00 14.83 175 GLY A O 1
ATOM 2129 N N . THR A 1 176 ? 8.024 13.506 13.768 1.00 15.34 176 THR A N 1
ATOM 2130 C CA . THR A 1 176 ? 9.178 12.996 14.498 1.00 14.15 176 THR A CA 1
ATOM 2131 C C . THR A 1 176 ? 8.770 11.747 15.234 1.00 14.62 176 THR A C 1
ATOM 2132 O O . THR A 1 176 ? 7.726 11.717 15.880 1.00 14.88 176 THR A O 1
ATOM 2143 N N . VAL A 1 177 ? 9.582 10.717 15.110 1.00 15.73 177 VAL A N 1
ATOM 2144 C CA . VAL A 1 177 ? 9.379 9.452 15.800 1.00 13.21 177 VAL A CA 1
ATOM 2145 C C . VAL A 1 177 ? 10.470 9.315 16.861 1.00 14.74 177 VAL A C 1
ATOM 2146 O O . VAL A 1 177 ? 11.674 9.331 16.538 1.00 14.49 177 VAL A O 1
ATOM 2159 N N . ASN A 1 178 ? 10.039 9.182 18.115 1.00 15.16 178 ASN A N 1
ATOM 2160 C CA . ASN A 1 178 ? 10.928 8.915 19.237 1.00 15.54 178 ASN A CA 1
ATOM 2161 C C . ASN A 1 178 ? 11.085 7.406 19.330 1.00 14.35 178 ASN A C 1
ATOM 2162 O O . ASN A 1 178 ? 10.279 6.718 19.903 1.00 14.88 178 ASN A O 1
ATOM 2173 N N . THR A 1 179 ? 12.132 6.887 18.690 1.00 15.49 179 THR A N 1
ATOM 2174 C CA . THR A 1 179 ? 12.254 5.419 18.663 1.00 13.58 179 THR A CA 1
ATOM 2175 C C . THR A 1 179 ? 12.438 4.820 20.051 1.00 14.94 179 THR A C 1
ATOM 2176 O O . THR A 1 179 ? 11.987 3.700 20.288 1.00 13.20 179 THR A O 1
ATOM 2187 N N . GLY A 1 180 ? 13.050 5.559 20.973 1.00 15.59 180 GLY A N 1
ATOM 2188 C CA . GLY A 1 180 ? 13.183 5.069 22.340 1.00 15.89 180 GLY A CA 1
ATOM 2189 C C . GLY A 1 180 ? 11.859 4.790 23.024 1.00 13.54 180 GLY A C 1
ATOM 2190 O O . GLY A 1 180 ? 11.764 3.886 23.866 1.00 13.50 180 GLY A O 1
ATOM 2194 N N . ASN A 1 181 ? 10.823 5.596 22.736 1.00 13.72 181 ASN A N 1
ATOM 2195 C CA . ASN A 1 181 ? 9.497 5.317 23.310 1.00 14.01 181 ASN A CA 1
ATOM 2196 C C . ASN A 1 181 ? 9.004 3.949 22.862 1.00 14.22 181 ASN A C 1
ATOM 2197 O O . ASN A 1 181 ? 8.390 3.223 23.640 1.00 13.13 181 ASN A O 1
ATOM 2208 N N . HIS A 1 182 ? 9.256 3.601 21.578 1.00 12.42 182 HIS A N 1
ATOM 2209 C CA . HIS A 1 182 ? 8.815 2.292 21.072 1.00 11.72 182 HIS A CA 1
ATOM 2210 C C . HIS A 1 182 ? 9.663 1.176 21.642 1.00 12.94 182 HIS A C 1
ATOM 2211 O O . HIS A 1 182 ? 9.111 0.131 22.041 1.00 13.46 182 HIS A O 1
ATOM 2225 N N . PHE A 1 183 ? 10.984 1.387 21.702 1.00 11.39 183 PHE A N 1
ATOM 2226 C CA . PHE A 1 183 ? 11.842 0.408 22.334 1.00 12.72 183 PHE A CA 1
ATOM 2227 C C . PHE A 1 183 ? 11.401 0.174 23.781 1.00 12.78 183 PHE A C 1
ATOM 2228 O O . PHE A 1 183 ? 11.338 -0.978 24.256 1.00 13.29 183 PHE A O 1
ATOM 2245 N N . ASN A 1 184 ? 11.039 1.252 24.454 1.00 13.09 184 ASN A N 1
ATOM 2246 C CA . ASN A 1 184 ? 10.577 1.136 25.833 1.00 12.68 184 ASN A CA 1
ATOM 2247 C C . ASN A 1 184 ? 9.299 0.310 25.898 1.00 13.08 184 ASN A C 1
ATOM 2248 O O . ASN A 1 184 ? 9.226 -0.658 26.612 1.00 13.70 184 ASN A O 1
ATOM 2259 N N . ALA A 1 185 ? 8.281 0.697 25.148 1.00 13.95 185 ALA A N 1
ATOM 2260 C CA . ALA A 1 185 ? 7.005 0.006 25.194 1.00 14.64 185 ALA A CA 1
ATOM 2261 C C . ALA A 1 185 ? 7.172 -1.463 24.852 1.00 14.60 185 ALA A C 1
ATOM 2262 O O . ALA A 1 185 ? 6.568 -2.334 25.502 1.00 13.98 185 ALA A O 1
ATOM 2269 N N . TRP A 1 186 ? 7.979 -1.768 23.823 1.00 12.39 186 TRP A N 1
ATOM 2270 C CA . TRP A 1 186 ? 8.203 -3.178 23.500 1.00 14.09 186 TRP A CA 1
ATOM 2271 C C . TRP A 1 186 ? 8.844 -3.915 24.656 1.00 13.85 186 TRP A C 1
ATOM 2272 O O . TRP A 1 186 ? 8.424 -5.016 25.001 1.00 14.37 186 TRP A O 1
ATOM 2293 N N . ALA A 1 187 ? 9.789 -3.283 25.326 1.00 14.09 187 ALA A N 1
ATOM 2294 C CA . ALA A 1 187 ? 10.416 -3.924 26.473 1.00 15.39 187 ALA A CA 1
ATOM 2295 C C . ALA A 1 187 ? 9.421 -4.117 27.609 1.00 14.79 187 ALA A C 1
ATOM 2296 O O . ALA A 1 187 ? 9.504 -5.131 28.305 1.00 16.40 187 ALA A O 1
ATOM 2303 N N . GLN A 1 188 ? 8.456 -3.187 27.782 1.00 15.85 188 GLN A N 1
ATOM 2304 C CA . GLN A 1 188 ? 7.439 -3.363 28.828 1.00 15.52 188 GLN A CA 1
ATOM 2305 C C . GLN A 1 188 ? 6.599 -4.606 28.570 1.00 15.93 188 GLN A C 1
ATOM 2306 O O . GLN A 1 188 ? 5.930 -5.124 29.489 1.00 15.50 188 GLN A O 1
ATOM 2320 N N . HIS A 1 189 ? 6.562 -5.059 27.309 1.00 15.18 189 HIS A N 1
ATOM 2321 C CA . HIS A 1 189 ? 5.800 -6.241 26.947 1.00 15.76 189 HIS A CA 1
ATOM 2322 C C . HIS A 1 189 ? 6.663 -7.482 26.913 1.00 17.21 189 HIS A C 1
ATOM 2323 O O . HIS A 1 189 ? 6.230 -8.493 26.357 1.00 19.45 189 HIS A O 1
ATOM 2338 N N . GLY A 1 190 ? 7.890 -7.400 27.407 1.00 16.49 190 GLY A N 1
ATOM 2339 C CA . GLY A 1 190 ? 8.802 -8.529 27.357 1.00 17.16 190 GLY A CA 1
ATOM 2340 C C . GLY A 1 190 ? 9.517 -8.735 26.051 1.00 18.84 190 GLY A C 1
ATOM 2341 O O . GLY A 1 190 ? 10.125 -9.796 25.886 1.00 20.59 190 GLY A O 1
ATOM 2345 N N . LEU A 1 191 ? 9.522 -7.738 25.132 1.00 15.70 191 LEU A N 1
ATOM 2346 C CA . LEU A 1 191 ? 10.155 -7.858 23.823 1.00 18.83 191 LEU A CA 1
ATOM 2347 C C . LEU A 1 191 ? 11.541 -7.253 23.878 1.00 20.89 191 LEU A C 1
ATOM 2348 O O . LEU A 1 191 ? 11.682 -6.026 23.958 1.00 21.64 191 LEU A O 1
ATOM 2364 N N . GLN A 1 192 ? 12.548 -8.103 23.771 1.00 23.50 192 GLN A N 1
ATOM 2365 C CA A GLN A 1 192 ? 13.943 -7.706 23.907 0.56 24.01 192 GLN A CA 1
ATOM 2366 C CA B GLN A 1 192 ? 13.940 -7.697 23.910 0.44 24.01 192 GLN A CA 1
ATOM 2367 C C . GLN A 1 192 ? 14.524 -7.336 22.555 1.00 21.91 192 GLN A C 1
ATOM 2368 O O . GLN A 1 192 ? 14.234 -7.982 21.568 1.00 20.73 192 GLN A O 1
ATOM 2393 N N . LEU A 1 193 ? 15.344 -6.306 22.535 1.00 20.93 193 LEU A N 1
ATOM 2394 C CA . LEU A 1 193 ? 16.082 -5.912 21.340 1.00 19.72 193 LEU A CA 1
ATOM 2395 C C . LEU A 1 193 ? 17.545 -6.281 21.520 1.00 21.30 193 LEU A C 1
ATOM 2396 O O . LEU A 1 193 ? 18.069 -6.262 22.640 1.00 21.28 193 LEU A O 1
ATOM 2412 N N . GLY A 1 194 ? 18.192 -6.619 20.410 1.00 17.91 194 GLY A N 1
ATOM 2413 C CA . GLY A 1 194 ? 19.595 -6.937 20.402 1.00 20.54 194 GLY A CA 1
ATOM 2414 C C . GLY A 1 194 ? 20.472 -5.741 20.134 1.00 19.19 194 GLY A C 1
ATOM 2415 O O . GLY A 1 194 ? 20.124 -4.601 20.451 1.00 19.66 194 GLY A O 1
ATOM 2419 N N . THR A 1 195 ? 21.637 -6.003 19.535 1.00 19.37 195 THR A N 1
ATOM 2420 C CA . THR A 1 195 ? 22.542 -4.945 19.137 1.00 20.04 195 THR A CA 1
ATOM 2421 C C . THR A 1 195 ? 22.080 -4.346 17.810 1.00 18.77 195 THR A C 1
ATOM 2422 O O . THR A 1 195 ? 21.802 -5.075 16.866 1.00 16.41 195 THR A O 1
ATOM 2433 N N . HIS A 1 196 ? 22.021 -3.019 17.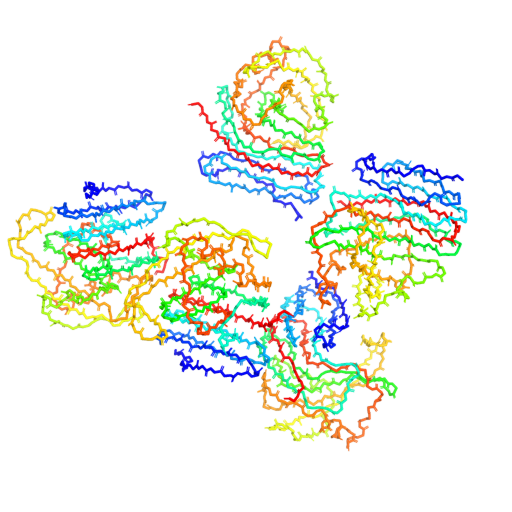749 1.00 16.52 196 HIS A N 1
ATOM 2434 C CA . HIS A 1 196 ? 21.413 -2.360 16.616 1.00 17.19 196 HIS A CA 1
ATOM 2435 C C . HIS A 1 196 ? 22.235 -2.539 15.338 1.00 17.18 196 HIS A C 1
ATOM 2436 O O . HIS A 1 196 ? 23.461 -2.370 15.324 1.00 17.72 196 HIS A O 1
ATOM 2450 N N . ASN A 1 197 ? 21.544 -2.933 14.292 1.00 15.10 197 ASN A N 1
ATOM 2451 C CA . ASN A 1 197 ? 22.045 -2.871 12.909 1.00 15.26 197 ASN A CA 1
ATOM 2452 C C . ASN A 1 197 ? 21.384 -1.639 12.288 1.00 17.05 197 ASN A C 1
ATOM 2453 O O . ASN A 1 197 ? 21.164 -0.640 12.987 1.00 16.21 197 ASN A O 1
ATOM 2464 N N . TYR A 1 198 ? 21.019 -1.686 11.013 1.00 14.25 198 TYR A N 1
ATOM 2465 C CA . TYR A 1 198 ? 20.595 -0.453 10.381 1.00 14.21 198 TYR A CA 1
ATOM 2466 C C . TYR A 1 198 ? 19.185 -0.029 10.813 1.00 14.14 198 TYR A C 1
ATOM 2467 O O . TYR A 1 198 ? 18.428 -0.797 11.408 1.00 12.36 198 TYR A O 1
ATOM 2485 N N . GLN A 1 199 ? 18.861 1.232 10.501 1.00 13.27 199 GLN A N 1
ATOM 2486 C CA . GLN A 1 199 ? 17.629 1.894 10.967 1.00 13.98 199 GLN A CA 1
ATOM 2487 C C . GLN A 1 199 ? 17.302 2.979 9.948 1.00 13.61 199 GLN A C 1
ATOM 2488 O O . GLN A 1 199 ? 17.997 3.991 9.920 1.00 12.17 199 GLN A O 1
ATOM 2502 N N . ILE A 1 200 ? 16.245 2.788 9.162 1.00 10.82 200 ILE A N 1
ATOM 2503 C CA . ILE A 1 200 ? 15.925 3.676 8.072 1.00 11.95 200 ILE A CA 1
ATOM 2504 C C . ILE A 1 200 ? 14.452 4.0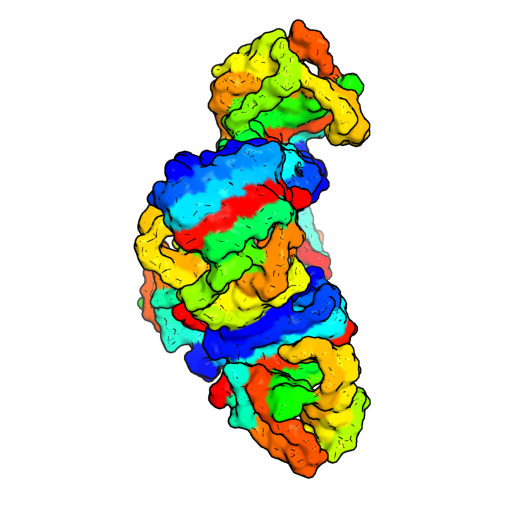47 8.125 1.00 12.18 200 ILE A C 1
ATOM 2505 O O . ILE A 1 200 ? 13.639 3.404 8.801 1.00 12.74 200 ILE A O 1
ATOM 2521 N N . VAL A 1 201 ? 14.113 5.156 7.452 1.00 11.02 201 VAL A N 1
ATOM 2522 C CA . VAL A 1 201 ? 12.726 5.482 7.209 1.00 10.94 201 VAL A CA 1
ATOM 2523 C C . VAL A 1 201 ? 12.369 4.874 5.850 1.00 12.17 201 VAL A C 1
ATOM 2524 O O . VAL A 1 201 ? 12.735 5.416 4.793 1.00 11.75 201 VAL A O 1
ATOM 2537 N N . ALA A 1 202 ? 11.755 3.680 5.907 1.00 12.49 202 ALA A N 1
ATOM 2538 C CA . ALA A 1 202 ? 11.579 2.807 4.773 1.00 11.31 202 ALA A CA 1
ATOM 2539 C C . ALA A 1 202 ? 10.191 2.962 4.164 1.00 11.85 202 ALA A C 1
ATOM 2540 O O . ALA A 1 202 ? 9.164 3.031 4.896 1.00 10.34 202 ALA A O 1
ATOM 2547 N N . THR A 1 203 ? 10.186 2.981 2.819 1.00 12.99 203 THR A N 1
ATOM 2548 C CA . THR A 1 203 ? 8.995 2.720 2.027 1.00 11.79 203 THR A CA 1
ATOM 2549 C C . THR A 1 203 ? 9.025 1.231 1.694 1.00 12.62 203 THR A C 1
ATOM 2550 O O . THR A 1 203 ? 9.991 0.754 1.072 1.00 12.00 203 THR A O 1
ATOM 2561 N N . GLU A 1 204 ? 7.943 0.562 1.942 1.00 12.01 204 GLU A N 1
ATOM 2562 C CA . GLU A 1 204 ? 7.836 -0.881 1.622 1.00 12.80 204 GLU A CA 1
ATOM 2563 C C . GLU A 1 204 ? 6.526 -1.135 0.866 1.00 14.20 204 GLU A C 1
ATOM 2564 O O . GLU A 1 204 ? 5.457 -0.616 1.225 1.00 14.51 204 GLU A O 1
ATOM 2576 N N . GLY A 1 205 ? 6.594 -1.983 -0.144 1.00 15.43 205 GLY A N 1
ATOM 2577 C CA . GLY A 1 205 ? 5.414 -2.373 -0.889 1.00 15.45 205 GLY A CA 1
ATOM 2578 C C . GLY A 1 205 ? 5.359 -3.882 -1.006 1.00 18.06 205 GLY A C 1
ATOM 2579 O O . GLY A 1 205 ? 6.385 -4.562 -1.015 1.00 18.49 205 GLY A O 1
ATOM 2583 N N . TYR A 1 206 ? 4.127 -4.412 -1.021 1.00 19.95 206 TYR A N 1
ATOM 2584 C CA . TYR A 1 206 ? 3.928 -5.837 -1.260 1.00 21.86 206 TYR A CA 1
ATOM 2585 C C . TYR A 1 206 ? 2.765 -6.005 -2.212 1.00 22.92 206 TYR A C 1
ATOM 2586 O O . TYR A 1 206 ? 1.618 -5.747 -1.832 1.00 22.85 206 TYR A O 1
ATOM 2604 N N . GLN A 1 207 ? 3.063 -6.467 -3.431 1.00 21.65 207 GLN A N 1
ATOM 2605 C CA . GLN A 1 207 ? 2.039 -6.692 -4.453 1.00 23.80 207 GLN A CA 1
ATOM 2606 C C . GLN A 1 207 ? 1.113 -5.484 -4.595 1.00 24.10 207 GLN A C 1
ATOM 2607 O O . GLN A 1 207 ? -0.109 -5.591 -4.525 1.00 25.72 207 GLN A O 1
ATOM 2621 N N . SER A 1 208 ? 1.714 -4.328 -4.824 1.00 21.57 208 SER A N 1
ATOM 2622 C CA . SER A 1 208 ? 0.961 -3.105 -4.908 1.00 21.78 208 SER A CA 1
ATOM 2623 C C . SER A 1 208 ? 1.640 -2.206 -5.929 1.00 20.35 208 SER A C 1
ATOM 2624 O O . SER A 1 208 ? 2.640 -2.570 -6.557 1.00 20.28 208 SER A O 1
ATOM 2632 N N . SER A 1 209 ? 1.082 -1.005 -6.080 1.00 20.81 209 SER A N 1
ATOM 2633 C CA . SER A 1 209 ? 1.670 0.094 -6.829 1.00 18.51 209 SER A CA 1
ATOM 2634 C C . SER A 1 209 ? 1.707 1.333 -5.925 1.00 19.15 209 SER A C 1
ATOM 2635 O O . SER A 1 209 ? 1.061 1.362 -4.879 1.00 20.32 209 SER A O 1
ATOM 2643 N N . GLY A 1 210 ? 2.421 2.371 -6.353 1.00 17.06 210 GLY A N 1
ATOM 2644 C CA . GLY A 1 210 ? 2.432 3.606 -5.612 1.00 17.96 210 GLY A CA 1
ATOM 2645 C C . GLY A 1 210 ? 3.723 4.371 -5.777 1.00 18.43 210 GLY A C 1
ATOM 2646 O O . GLY A 1 210 ? 4.524 4.127 -6.671 1.00 16.62 210 GLY A O 1
ATOM 2650 N N . SER A 1 211 ? 3.886 5.356 -4.906 1.00 17.34 211 SER A N 1
ATOM 2651 C CA . SER A 1 211 ? 5.103 6.147 -4.917 1.00 17.80 211 SER A CA 1
ATOM 2652 C C . SER A 1 211 ? 5.301 6.759 -3.545 1.00 16.61 211 SER A C 1
ATOM 2653 O O . SER A 1 211 ? 4.373 6.828 -2.725 1.00 16.36 211 SER A O 1
ATOM 2661 N N . SER A 1 212 ? 6.521 7.189 -3.307 1.00 15.64 212 SER A N 1
ATOM 2662 C CA . SER A 1 212 ? 6.854 7.952 -2.134 1.00 15.93 212 SER A CA 1
ATOM 2663 C C . SER A 1 212 ? 8.022 8.857 -2.458 1.00 16.49 212 SER A C 1
ATOM 2664 O O . SER A 1 212 ? 8.819 8.607 -3.387 1.00 14.27 212 SER A O 1
ATOM 2672 N N . SER A 1 213 ? 8.134 9.921 -1.679 1.00 16.45 213 SER A N 1
ATOM 2673 C CA . SER A 1 213 ? 9.265 10.830 -1.788 1.00 17.43 213 SER A CA 1
ATOM 2674 C C . SER A 1 213 ? 9.498 11.386 -0.388 1.00 17.62 213 SER A C 1
ATOM 2675 O O . SER A 1 213 ? 8.676 12.177 0.110 1.00 18.07 213 SER A O 1
ATOM 2683 N N . ILE A 1 214 ? 10.573 10.947 0.240 1.00 16.43 214 ILE A N 1
ATOM 2684 C CA . ILE A 1 214 ? 10.775 11.074 1.672 1.00 15.07 214 ILE A CA 1
ATOM 2685 C C . ILE A 1 214 ? 12.147 11.649 1.976 1.00 16.16 214 ILE A C 1
ATOM 2686 O O . ILE A 1 214 ? 13.153 11.286 1.340 1.00 14.53 214 ILE A O 1
ATOM 2702 N N . THR A 1 215 ? 12.194 12.539 2.987 1.00 15.68 215 THR A N 1
ATOM 2703 C CA . THR A 1 215 ? 13.446 13.090 3.504 1.00 15.10 215 THR A CA 1
ATOM 2704 C C . THR A 1 215 ? 13.568 12.773 4.985 1.00 15.51 215 THR A C 1
ATOM 2705 O O . THR A 1 215 ? 12.593 12.898 5.709 1.00 15.13 215 THR A O 1
ATOM 2716 N N . VAL A 1 216 ? 14.766 12.371 5.419 1.00 14.51 216 VAL A N 1
ATOM 2717 C CA . VAL A 1 216 ? 15.037 11.956 6.776 1.00 16.27 216 VAL A CA 1
ATOM 2718 C C . VAL A 1 216 ? 16.106 12.883 7.357 1.00 16.77 216 VAL A C 1
ATOM 2719 O O . VAL A 1 216 ? 16.985 13.412 6.647 1.00 17.30 216 VAL A O 1
ATOM 2732 N N . SER A 1 217 ? 16.031 13.059 8.677 1.00 17.16 217 SER A N 1
ATOM 2733 C CA . SER A 1 217 ? 17.090 13.743 9.400 1.00 18.76 217 SER A CA 1
ATOM 2734 C C . SER A 1 217 ? 16.997 13.345 10.870 1.00 21.12 217 SER A C 1
ATOM 2735 O O . SER A 1 217 ? 15.991 12.756 11.346 1.00 17.90 217 SER A O 1
ATOM 2743 N N . VAL A 1 218 ? 18.067 13.660 11.581 1.00 23.03 218 VAL A N 1
ATOM 2744 C CA . VAL A 1 218 ? 18.065 13.655 13.039 1.00 25.97 218 VAL A CA 1
ATOM 2745 C C . VAL A 1 218 ? 18.673 14.989 13.460 1.00 35.65 218 VAL A C 1
ATOM 2746 O O . VAL A 1 218 ? 19.523 15.549 12.759 1.00 36.91 218 VAL A O 1
ATOM 2759 N N . ASP A 1 219 ? 18.165 15.542 14.547 1.00 44.40 219 ASP A N 1
ATOM 2760 C CA . ASP A 1 219 ? 18.618 16.889 14.972 1.00 55.64 219 ASP A CA 1
ATOM 2761 C C . ASP A 1 219 ? 20.117 16.829 15.230 1.00 57.39 219 ASP A C 1
ATOM 2762 O O . ASP A 1 219 ? 20.574 15.829 15.733 1.00 55.58 219 ASP A O 1
ATOM 2771 N N . SER B 1 29 ? 17.914 -2.416 65.235 1.00 21.80 29 SER B N 1
ATOM 2772 C CA . SER B 1 29 ? 17.455 -3.778 65.408 1.00 21.29 29 SER B CA 1
ATOM 2773 C C . SER B 1 29 ? 17.299 -4.448 64.034 1.00 20.03 29 SER B C 1
ATOM 2774 O O . SER B 1 29 ? 17.200 -3.764 63.003 1.00 20.31 29 SER B O 1
ATOM 2781 N N . VAL B 1 30 ? 17.250 -5.774 64.036 1.00 19.65 30 VAL B N 1
ATOM 2782 C CA . VAL B 1 30 ? 17.216 -6.508 62.783 1.00 18.34 30 VAL B CA 1
ATOM 2783 C C . VAL B 1 30 ? 15.974 -7.390 62.739 1.00 17.04 30 VAL B C 1
ATOM 2784 O O . VAL B 1 30 ? 15.492 -7.905 63.760 1.00 18.02 30 VAL B O 1
ATOM 2797 N N . THR B 1 31 ? 15.505 -7.609 61.524 1.00 16.34 31 THR B N 1
ATOM 2798 C CA . THR B 1 31 ? 14.601 -8.701 61.230 1.00 15.44 31 THR B CA 1
ATOM 2799 C C . THR B 1 31 ? 15.176 -10.011 61.762 1.00 15.16 31 THR B C 1
ATOM 2800 O O . THR B 1 31 ? 16.362 -10.266 61.576 1.00 14.08 31 THR B O 1
ATOM 2811 N N . PRO B 1 32 ? 14.388 -10.847 62.479 1.00 13.09 32 PRO B N 1
ATOM 2812 C CA . PRO B 1 32 ? 14.921 -12.146 62.889 1.00 13.87 32 PRO B CA 1
ATOM 2813 C C . PRO B 1 32 ? 15.354 -12.972 61.681 1.00 13.06 32 PRO B C 1
ATOM 2814 O O . PRO B 1 32 ? 14.769 -12.892 60.608 1.00 14.07 32 PRO B O 1
ATOM 2825 N N . SER B 1 33 ? 16.382 -13.794 61.881 1.00 12.33 33 SER B N 1
ATOM 2826 C CA . SER B 1 33 ? 16.862 -14.686 60.830 1.00 13.53 33 SER B CA 1
ATOM 2827 C C . SER B 1 33 ? 15.803 -15.768 60.600 1.00 13.39 33 SER B C 1
ATOM 2828 O O . SER B 1 33 ? 15.280 -16.334 61.555 1.00 14.57 33 SER B O 1
ATOM 2836 N N . SER B 1 34 ? 15.454 -16.008 59.324 1.00 13.17 34 SER B N 1
ATOM 2837 C CA . SER B 1 34 ? 14.422 -16.975 58.985 1.00 13.42 34 SER B CA 1
ATOM 2838 C C . SER B 1 34 ? 14.600 -17.418 57.538 1.00 12.89 34 SER B C 1
ATOM 2839 O O . SER B 1 34 ? 15.315 -16.761 56.759 1.00 12.57 34 SER B O 1
ATOM 2847 N N . THR B 1 35 ? 14.011 -18.562 57.213 1.00 13.23 35 THR B N 1
ATOM 2848 C CA . THR B 1 35 ? 14.118 -19.161 55.889 1.00 13.19 35 THR B CA 1
ATOM 2849 C C . THR B 1 35 ? 12.826 -19.886 55.528 1.00 14.35 35 THR B C 1
ATOM 2850 O O . THR B 1 35 ? 11.965 -20.137 56.374 1.00 13.66 35 THR B O 1
ATOM 2861 N N . GLY B 1 36 ? 12.731 -20.242 54.250 1.00 14.49 36 GLY B N 1
ATOM 2862 C CA . GLY B 1 36 ? 11.720 -21.167 53.799 1.00 13.60 36 GLY B CA 1
ATOM 2863 C C . GLY B 1 36 ? 10.937 -20.690 52.602 1.00 13.46 36 GLY B C 1
ATOM 2864 O O . GLY B 1 36 ? 11.463 -19.996 51.741 1.00 13.28 36 GLY B O 1
ATOM 2868 N N . THR B 1 37 ? 9.683 -21.081 52.527 1.00 13.80 37 THR B N 1
ATOM 2869 C CA . THR B 1 37 ? 8.872 -20.869 51.335 1.00 14.80 37 THR B CA 1
ATOM 2870 C C . THR B 1 37 ? 7.954 -19.670 51.523 1.00 15.51 37 THR B C 1
ATOM 2871 O O . THR B 1 37 ? 7.256 -19.540 52.552 1.00 14.44 37 THR B O 1
ATOM 2882 N N . ASN B 1 38 ? 7.911 -18.826 50.513 1.00 15.14 38 ASN B N 1
ATOM 2883 C CA . ASN B 1 38 ? 6.993 -17.698 50.434 1.00 15.19 38 ASN B CA 1
ATOM 2884 C C . ASN B 1 38 ? 6.521 -17.616 48.996 1.00 16.68 38 ASN B C 1
ATOM 2885 O O . ASN B 1 38 ? 7.349 -17.419 48.098 1.00 13.49 38 ASN B O 1
ATOM 2896 N N . ASN B 1 39 ? 5.219 -17.803 48.784 1.00 17.39 39 ASN B N 1
ATOM 2897 C CA . ASN B 1 39 ? 4.637 -17.740 47.432 1.00 18.81 39 ASN B CA 1
ATOM 2898 C C . ASN B 1 39 ? 5.370 -18.653 46.473 1.00 17.89 39 ASN B C 1
ATOM 2899 O O . ASN B 1 39 ? 5.542 -18.339 45.288 1.00 17.99 39 ASN B O 1
ATOM 2910 N N . GLY B 1 40 ? 5.774 -19.832 46.960 1.00 17.20 40 GLY B N 1
ATOM 2911 C CA . GLY B 1 40 ? 6.450 -20.833 46.150 1.00 17.52 40 GLY B CA 1
ATOM 2912 C C . GLY B 1 40 ? 7.947 -20.607 45.954 1.00 15.48 40 GLY B C 1
ATOM 2913 O O . GLY B 1 40 ? 8.640 -21.495 45.425 1.00 14.57 40 GLY B O 1
ATOM 2917 N N . TYR B 1 41 ? 8.482 -19.459 46.360 1.00 15.71 41 TYR B N 1
ATOM 2918 C CA . TYR B 1 41 ? 9.905 -19.186 46.293 1.00 13.96 41 TYR B CA 1
ATOM 2919 C C . TYR B 1 41 ? 10.567 -19.594 47.615 1.00 14.31 41 TYR B C 1
ATOM 2920 O O . TYR B 1 41 ? 9.968 -19.486 48.680 1.00 14.82 41 TYR B O 1
ATOM 2938 N N . TYR B 1 42 ? 11.831 -19.963 47.549 1.00 15.02 42 TYR B N 1
ATOM 2939 C CA . TYR B 1 42 ? 12.657 -20.036 48.729 1.00 13.57 42 TYR B CA 1
ATOM 2940 C C . TYR B 1 42 ? 13.094 -18.625 49.076 1.00 12.71 42 TYR B C 1
ATOM 2941 O O . TYR B 1 42 ? 13.266 -17.782 48.192 1.00 12.86 42 TYR B O 1
ATOM 2959 N N . TYR B 1 43 ? 13.345 -18.393 50.362 1.00 10.97 43 TYR B N 1
ATOM 2960 C CA . TYR B 1 43 ? 14.042 -17.191 50.781 1.00 10.71 43 TYR B CA 1
ATOM 2961 C C . TYR B 1 43 ? 14.927 -17.544 51.968 1.00 11.92 43 TYR B C 1
ATOM 2962 O O . TYR B 1 43 ? 14.624 -18.452 52.770 1.00 12.20 43 TYR B O 1
ATOM 2980 N N . SER B 1 44 ? 15.975 -16.768 52.132 1.00 12.42 44 SER B N 1
ATOM 2981 C CA . SER B 1 44 ? 16.739 -16.800 53.370 1.00 11.71 44 SER B CA 1
ATOM 2982 C C . SER B 1 44 ? 17.067 -15.379 53.758 1.00 13.51 44 SER B C 1
ATOM 2983 O O . SER B 1 44 ? 17.378 -14.559 52.890 1.00 11.50 44 SER B O 1
ATOM 2991 N N . PHE B 1 45 ? 16.939 -15.086 55.058 1.00 11.64 45 PHE B N 1
ATOM 2992 C CA . PHE B 1 45 ? 17.423 -13.833 55.625 1.00 12.41 45 PHE B CA 1
ATOM 2993 C C . PHE B 1 45 ? 18.261 -14.195 56.832 1.00 12.98 45 PHE B C 1
ATOM 2994 O O . PHE B 1 45 ? 17.757 -14.822 57.765 1.00 13.44 45 PHE B O 1
ATOM 3011 N N . TRP B 1 46 ? 19.511 -13.771 56.831 1.00 12.58 46 TRP B N 1
ATOM 3012 C CA . TRP B 1 46 ? 20.412 -13.957 57.940 1.00 14.01 46 TRP B CA 1
ATOM 3013 C C . TRP B 1 46 ? 21.093 -12.634 58.216 1.00 14.58 46 TRP B C 1
ATOM 3014 O O . TRP B 1 46 ? 21.452 -11.883 57.297 1.00 11.45 46 TRP B O 1
ATOM 3035 N N . SER B 1 47 ? 21.277 -12.339 59.505 1.00 12.33 47 SER B N 1
ATOM 3036 C CA . SER B 1 47 ? 22.153 -11.234 59.874 1.00 15.16 47 SER B CA 1
ATOM 3037 C C . SER B 1 47 ? 22.877 -11.592 61.151 1.00 15.09 47 SER B C 1
ATOM 3038 O O . SER B 1 47 ? 22.487 -12.506 61.868 1.00 16.89 47 SER B O 1
ATOM 3046 N N . ASP B 1 48 ? 23.916 -10.830 61.444 1.00 14.84 48 ASP B N 1
ATOM 3047 C CA . ASP B 1 48 ? 24.660 -10.978 62.679 1.00 17.11 48 ASP B CA 1
ATOM 3048 C C . ASP B 1 48 ? 24.103 -10.082 63.777 1.00 17.19 48 ASP B C 1
ATOM 3049 O O . ASP B 1 48 ? 24.724 -9.947 64.844 1.00 18.54 48 ASP B O 1
ATOM 3058 N N . GLY B 1 49 ? 22.917 -9.499 63.558 1.00 18.34 49 GLY B N 1
ATOM 3059 C CA . GLY B 1 49 ? 22.275 -8.682 64.558 1.00 17.11 49 GLY B CA 1
ATOM 3060 C C . GLY B 1 49 ? 22.716 -7.242 64.637 1.00 19.45 49 GLY B C 1
ATOM 3061 O O . GLY B 1 49 ? 22.198 -6.495 65.494 1.00 20.98 49 GLY B O 1
ATOM 3065 N N . GLY B 1 50 ? 23.641 -6.817 63.778 1.00 18.22 50 GLY B N 1
ATOM 3066 C CA . GLY B 1 50 ? 24.196 -5.482 63.890 1.00 19.99 50 GLY B CA 1
ATOM 3067 C C . GLY B 1 50 ? 23.335 -4.421 63.226 1.00 19.41 50 GLY B C 1
ATOM 3068 O O . GLY B 1 50 ? 22.856 -4.574 62.100 1.00 17.65 50 GLY B O 1
ATOM 3072 N N . GLY B 1 51 ? 23.207 -3.294 63.918 1.00 19.53 51 GLY B N 1
ATOM 3073 C CA . GLY B 1 51 ? 22.633 -2.110 63.292 1.00 19.62 51 GLY B CA 1
ATOM 3074 C C . GLY B 1 51 ? 21.146 -2.238 63.054 1.00 18.88 51 GLY B C 1
ATOM 3075 O O . GLY B 1 51 ? 20.423 -2.940 63.782 1.00 20.05 51 GLY B O 1
ATOM 3079 N N . ASP B 1 52 ? 20.676 -1.552 62.021 1.00 17.54 52 ASP B N 1
ATOM 3080 C CA . ASP B 1 52 ? 19.266 -1.586 61.645 1.00 18.72 52 ASP B CA 1
ATOM 3081 C C . ASP B 1 52 ? 19.124 -2.248 60.283 1.00 17.99 52 ASP B C 1
ATOM 3082 O O . ASP B 1 52 ? 19.717 -1.795 59.294 1.00 16.54 52 ASP B O 1
ATOM 3091 N N . VAL B 1 53 ? 18.392 -3.349 60.242 1.00 17.07 53 VAL B N 1
ATOM 3092 C CA . VAL B 1 53 ? 18.190 -4.067 58.975 1.00 16.67 53 VAL B CA 1
ATOM 3093 C C . VAL B 1 53 ? 16.744 -4.539 58.961 1.00 15.89 53 VAL B C 1
ATOM 3094 O O . VAL B 1 53 ? 16.348 -5.290 59.838 1.00 17.71 53 VAL B O 1
ATOM 3107 N N . THR B 1 54 ? 15.972 -4.106 57.980 1.00 15.55 54 THR B N 1
ATOM 3108 C CA . THR B 1 54 ? 14.591 -4.521 57.807 1.00 15.25 54 THR B CA 1
ATOM 3109 C C . THR B 1 54 ? 14.466 -5.270 56.484 1.00 15.93 54 THR B C 1
ATOM 3110 O O . THR B 1 54 ? 14.611 -4.668 55.415 1.00 17.25 54 THR B O 1
ATOM 3121 N N . TYR B 1 55 ? 14.251 -6.575 56.581 1.00 14.10 55 TYR B N 1
ATOM 3122 C CA . TYR B 1 55 ? 14.018 -7.447 55.443 1.00 14.84 55 TYR B CA 1
ATOM 3123 C C . TYR B 1 55 ? 12.527 -7.720 55.355 1.00 15.05 55 TYR B C 1
ATOM 3124 O O . TYR B 1 55 ? 11.887 -8.020 56.395 1.00 13.78 55 TYR B O 1
ATOM 3142 N N . THR B 1 56 ? 11.968 -7.589 54.130 1.00 13.41 56 THR B N 1
ATOM 3143 C CA . THR B 1 56 ? 10.529 -7.774 53.918 1.00 15.43 56 THR B CA 1
ATOM 3144 C C . THR B 1 56 ? 10.274 -8.606 52.672 1.00 16.25 56 THR B C 1
ATOM 3145 O O . THR B 1 56 ? 10.551 -8.159 51.550 1.00 14.29 56 THR B O 1
ATOM 3156 N N . ASN B 1 57 ? 9.735 -9.790 52.862 1.00 14.32 57 ASN B N 1
ATOM 3157 C CA . ASN B 1 57 ? 9.172 -10.515 51.743 1.00 14.00 57 ASN B CA 1
ATOM 3158 C C . ASN B 1 57 ? 7.886 -9.840 51.282 1.00 18.38 57 ASN B C 1
ATOM 3159 O O . ASN B 1 57 ? 7.067 -9.408 52.098 1.00 17.26 57 ASN B O 1
ATOM 3170 N N . GLY B 1 58 ? 7.712 -9.756 49.965 1.00 17.78 58 GLY B N 1
ATOM 3171 C CA . GLY B 1 58 ? 6.480 -9.376 49.342 1.00 19.07 58 GLY B CA 1
ATOM 3172 C C . GLY B 1 58 ? 5.838 -10.518 48.589 1.00 18.45 58 GLY B C 1
ATOM 3173 O O . GLY B 1 58 ? 6.147 -11.692 48.796 1.00 16.80 58 GLY B O 1
ATOM 3177 N N . ASN B 1 59 ? 4.909 -10.167 47.706 1.00 17.79 59 ASN B N 1
ATOM 3178 C CA . ASN B 1 59 ? 4.180 -11.148 46.914 1.00 19.34 59 ASN B CA 1
ATOM 3179 C C . ASN B 1 59 ? 5.110 -11.741 45.844 1.00 16.75 59 ASN B C 1
ATOM 3180 O O . ASN B 1 59 ? 6.140 -11.168 45.510 1.00 15.82 59 ASN B O 1
ATOM 3191 N N . GLY B 1 60 ? 4.701 -12.892 45.295 1.00 17.26 60 GLY B N 1
ATOM 3192 C CA . GLY B 1 60 ? 5.436 -13.513 44.222 1.00 17.67 60 GLY B CA 1
ATOM 3193 C C . GLY B 1 60 ? 6.896 -13.662 44.568 1.00 16.23 60 GLY B C 1
ATOM 3194 O O . GLY B 1 60 ? 7.249 -14.089 45.649 1.00 15.11 60 GLY B O 1
ATOM 3198 N N . GLY B 1 61 ? 7.772 -13.318 43.628 1.00 14.00 61 GLY B N 1
ATOM 3199 C CA . GLY B 1 61 ? 9.188 -13.440 43.855 1.00 15.22 61 GLY B CA 1
ATOM 3200 C C . GLY B 1 61 ? 9.868 -12.198 44.398 1.00 16.15 61 GLY B C 1
ATOM 3201 O O . GLY B 1 61 ? 11.065 -12.068 44.242 1.00 14.28 61 GLY B O 1
ATOM 3205 N N . SER B 1 62 ? 9.122 -11.317 45.074 1.00 13.33 62 SER B N 1
ATOM 3206 C CA A SER B 1 62 ? 9.618 -10.018 45.499 0.15 16.34 62 SER B CA 1
ATOM 3207 C CA B SER B 1 62 ? 9.627 -10.021 45.500 0.85 17.31 62 SER B CA 1
ATOM 3208 C C . SER B 1 62 ? 10.079 -10.011 46.953 1.00 15.95 62 SER B C 1
ATOM 3209 O O . SER B 1 62 ? 9.503 -10.686 47.814 1.00 14.28 62 SER B O 1
ATOM 3222 N N . TYR B 1 63 ? 11.102 -9.203 47.208 1.00 15.11 63 TYR B N 1
ATOM 3223 C CA . TYR B 1 63 ? 11.553 -8.873 48.560 1.00 16.08 63 TYR B CA 1
ATOM 3224 C C . TYR B 1 63 ? 12.192 -7.498 48.530 1.00 16.62 63 TYR B C 1
ATOM 3225 O O . TYR B 1 63 ? 12.591 -6.986 47.473 1.00 16.28 63 TYR B O 1
ATOM 3243 N N . SER B 1 64 ? 12.309 -6.904 49.721 1.00 15.01 64 SER B N 1
ATOM 3244 C CA . SER B 1 64 ? 13.071 -5.667 49.876 1.00 16.11 64 SER B CA 1
ATOM 3245 C C . SER B 1 64 ? 13.910 -5.730 51.137 1.00 15.17 64 SER B C 1
ATOM 3246 O O . SER B 1 64 ? 13.634 -6.532 52.051 1.00 16.02 64 SER B O 1
ATOM 3254 N N . VAL B 1 65 ? 14.959 -4.887 51.168 1.00 15.77 65 VAL B N 1
ATOM 3255 C CA . VAL B 1 65 ? 15.794 -4.723 52.355 1.00 17.06 65 VAL B CA 1
ATOM 3256 C C . VAL B 1 65 ? 16.088 -3.240 52.482 1.00 19.55 65 VAL B C 1
ATOM 3257 O O . VAL B 1 65 ? 16.368 -2.563 51.485 1.00 17.01 65 VAL B O 1
ATOM 3270 N N . GLU B 1 66 ? 16.055 -2.748 53.714 1.00 16.69 66 GLU B N 1
ATOM 3271 C CA A GLU B 1 66 ? 16.488 -1.406 54.056 0.43 20.06 66 GLU B CA 1
ATOM 3272 C CA B GLU B 1 66 ? 16.489 -1.407 54.055 0.57 20.04 66 GLU B CA 1
ATOM 3273 C C . GLU B 1 66 ? 17.410 -1.542 55.250 1.00 18.29 66 GLU B C 1
ATOM 3274 O O . GLU B 1 66 ? 17.066 -2.225 56.218 1.00 17.90 66 GLU B O 1
ATOM 3295 N N . TRP B 1 67 ? 18.594 -0.927 55.174 1.00 16.23 67 TRP B N 1
ATOM 3296 C CA . TRP B 1 67 ? 19.518 -1.070 56.288 1.00 16.13 67 TRP B CA 1
ATOM 3297 C C . TRP B 1 67 ? 20.297 0.202 56.546 1.00 16.88 67 TRP B C 1
ATOM 3298 O O . TRP B 1 67 ? 20.583 0.976 55.628 1.00 15.25 67 TRP B O 1
ATOM 3319 N N . THR B 1 68 ? 20.651 0.388 57.821 1.00 15.36 68 THR B N 1
ATOM 3320 C CA . THR B 1 68 ? 21.482 1.486 58.262 1.00 15.90 68 THR B CA 1
ATOM 3321 C C . THR B 1 68 ? 22.535 0.961 59.224 1.00 16.24 68 THR B C 1
ATOM 3322 O O . THR B 1 68 ? 22.209 0.340 60.234 1.00 17.14 68 THR B O 1
ATOM 3333 N N . ASN B 1 69 ? 23.802 1.229 58.909 1.00 17.52 69 ASN B N 1
ATOM 3334 C CA . ASN B 1 69 ? 24.949 0.802 59.688 1.00 16.99 69 ASN B CA 1
ATOM 3335 C C . ASN B 1 69 ? 24.813 -0.641 60.150 1.00 16.81 69 ASN B C 1
ATOM 3336 O O . ASN B 1 69 ? 24.946 -0.957 61.314 1.00 17.81 69 ASN B O 1
ATOM 3347 N N . CYS B 1 70 ? 24.652 -1.528 59.174 1.00 15.23 70 CYS B N 1
ATOM 3348 C CA . CYS B 1 70 ? 24.569 -2.937 59.452 1.00 15.94 70 CYS B CA 1
ATOM 3349 C C . CYS B 1 70 ? 25.916 -3.516 59.853 1.00 15.89 70 CYS B C 1
ATOM 3350 O O . CYS B 1 70 ? 26.989 -2.919 59.647 1.00 17.55 70 CYS B O 1
ATOM 3358 N N . GLY B 1 71 ? 25.857 -4.703 60.438 1.00 16.22 71 GLY B N 1
ATOM 3359 C CA . GLY B 1 71 ? 27.064 -5.505 60.590 1.00 15.77 71 GLY B CA 1
ATOM 3360 C C . GLY B 1 71 ? 27.260 -6.287 59.309 1.00 15.39 71 GLY B C 1
ATOM 3361 O O . GLY B 1 71 ? 27.994 -5.878 58.388 1.00 14.11 71 GLY B O 1
ATOM 3365 N N . ASN B 1 72 ? 26.583 -7.428 59.245 1.00 14.00 72 ASN B N 1
ATOM 3366 C CA . ASN B 1 72 ? 26.615 -8.276 58.037 1.00 14.83 72 ASN B CA 1
ATOM 3367 C C . ASN B 1 72 ? 25.239 -8.899 57.907 1.00 14.49 72 ASN B C 1
ATOM 3368 O O . ASN B 1 72 ? 24.730 -9.471 58.879 1.00 13.52 72 ASN B O 1
ATOM 3379 N N . PHE B 1 73 ? 24.649 -8.810 56.722 1.00 11.61 73 PHE B N 1
ATOM 3380 C CA . PHE B 1 73 ? 23.402 -9.545 56.463 1.00 13.87 73 PHE B CA 1
ATOM 3381 C C . PHE B 1 73 ? 23.415 -10.087 55.048 1.00 12.47 73 PHE B C 1
ATOM 3382 O O . PHE B 1 73 ? 24.072 -9.525 54.167 1.00 11.47 73 PHE B O 1
ATOM 3399 N N . VAL B 1 74 ? 22.644 -11.154 54.805 1.00 11.60 74 VAL B N 1
ATOM 3400 C CA . VAL B 1 74 ? 22.394 -11.716 53.481 1.00 11.28 74 VAL B CA 1
ATOM 3401 C C . VAL B 1 74 ? 20.929 -12.080 53.388 1.00 11.70 74 VAL B C 1
ATOM 3402 O O . VAL B 1 74 ? 20.411 -12.809 54.237 1.00 13.51 74 VAL B O 1
ATOM 3415 N N . GLY B 1 75 ? 20.246 -11.573 52.384 1.00 11.93 75 GLY B N 1
ATOM 3416 C CA . GLY B 1 75 ? 18.831 -11.896 52.272 1.00 12.48 75 GLY B CA 1
ATOM 3417 C C . GLY B 1 75 ? 18.350 -11.864 50.844 1.00 12.15 75 GLY B C 1
ATOM 3418 O O . GLY B 1 75 ? 18.853 -11.103 50.023 1.00 12.07 75 GLY B O 1
ATOM 3422 N N . GLY B 1 76 ? 17.372 -12.707 50.547 1.00 10.74 76 GLY B N 1
ATOM 3423 C CA . GLY B 1 76 ? 16.710 -12.654 49.267 1.00 11.58 76 GLY B CA 1
ATOM 3424 C C . GLY B 1 76 ? 15.934 -13.920 48.953 1.00 11.69 76 GLY B C 1
ATOM 3425 O O . GLY B 1 76 ? 15.927 -14.884 49.701 1.00 12.45 76 GLY B O 1
ATOM 3429 N N . LYS B 1 77 ? 15.266 -13.863 47.812 1.00 11.65 77 LYS B N 1
ATOM 3430 C CA . LYS B 1 77 ? 14.396 -14.900 47.313 1.00 12.29 77 LYS B CA 1
ATOM 3431 C C . LYS B 1 77 ? 15.053 -15.683 46.166 1.00 11.68 77 LYS B C 1
ATOM 3432 O O . LYS B 1 77 ? 15.927 -15.203 45.399 1.00 11.96 77 LYS B O 1
ATOM 3451 N N . GLY B 1 78 ? 14.638 -16.925 46.048 1.00 11.10 78 GLY B N 1
ATOM 3452 C CA . GLY B 1 78 ? 15.151 -17.788 45.012 1.00 12.53 78 GLY B CA 1
ATOM 3453 C C . GLY B 1 78 ? 14.633 -19.186 45.181 1.00 13.29 78 GLY B C 1
ATOM 3454 O O . GLY B 1 78 ? 13.412 -19.401 45.260 1.00 13.76 78 GLY B O 1
ATOM 3458 N N . TRP B 1 79 ? 15.546 -20.152 45.297 1.00 13.11 79 TRP B N 1
ATOM 3459 C CA . TRP B 1 79 ? 15.211 -21.564 45.125 1.00 13.35 79 TRP B CA 1
ATOM 3460 C C . TRP B 1 79 ? 16.013 -22.409 46.095 1.00 13.69 79 TRP B C 1
ATOM 3461 O O . TRP B 1 79 ? 17.056 -22.004 46.609 1.00 13.00 79 TRP B O 1
ATOM 3482 N N . ASN B 1 80 ? 15.518 -23.601 46.332 1.00 13.73 80 ASN B N 1
ATOM 3483 C CA . ASN B 1 80 ? 16.191 -24.574 47.175 1.00 15.90 80 ASN B CA 1
ATOM 3484 C C . ASN B 1 80 ? 15.753 -25.971 46.702 1.00 16.94 80 ASN B C 1
ATOM 3485 O O . ASN B 1 80 ? 14.568 -26.345 46.855 1.00 18.35 80 ASN B O 1
ATOM 3496 N N . PRO B 1 81 ? 16.656 -26.783 46.136 1.00 16.18 81 PRO B N 1
ATOM 3497 C CA . PRO B 1 81 ? 18.078 -26.510 45.901 1.00 14.08 81 PRO B CA 1
ATOM 3498 C C . PRO B 1 81 ? 18.363 -25.659 44.666 1.00 15.08 81 PRO B C 1
ATOM 3499 O O . PRO B 1 81 ? 17.578 -25.604 43.734 1.00 14.18 81 PRO B O 1
ATOM 3510 N N . GLY B 1 82 ? 19.533 -25.025 44.685 1.00 13.36 82 GLY B N 1
ATOM 3511 C CA . GLY B 1 82 ? 20.065 -24.451 43.502 1.00 13.35 82 GLY B CA 1
ATOM 3512 C C . GLY B 1 82 ? 20.247 -25.485 42.406 1.00 15.41 82 GLY B C 1
ATOM 3513 O O . GLY B 1 82 ? 20.305 -26.692 42.612 1.00 14.47 82 GLY B O 1
ATOM 3517 N N . ALA B 1 83 ? 20.400 -24.972 41.215 1.00 15.09 83 ALA B N 1
ATOM 3518 C CA . ALA B 1 83 ? 20.623 -25.814 40.055 1.00 16.03 83 ALA B CA 1
ATOM 3519 C C . ALA B 1 83 ? 21.268 -24.965 38.969 1.00 17.07 83 ALA B C 1
ATOM 3520 O O . ALA B 1 83 ? 21.436 -23.763 39.124 1.00 15.79 83 ALA B O 1
ATOM 3527 N N . ALA B 1 84 ? 21.625 -25.623 37.857 1.00 15.91 84 ALA B N 1
ATOM 3528 C CA . ALA B 1 84 ? 21.939 -24.899 36.650 1.00 16.07 84 ALA B CA 1
ATOM 3529 C C . ALA B 1 84 ? 20.624 -24.464 36.025 1.00 18.56 84 ALA B C 1
ATOM 3530 O O . ALA B 1 84 ? 19.855 -25.299 35.551 1.00 21.19 84 ALA B O 1
ATOM 3537 N N . ARG B 1 85 ? 20.353 -23.163 36.045 1.00 17.77 85 ARG B N 1
ATOM 3538 C CA . ARG B 1 85 ? 19.066 -22.630 35.622 1.00 19.45 85 ARG B CA 1
ATOM 3539 C C . ARG B 1 85 ? 19.250 -21.183 35.201 1.00 19.34 85 ARG B C 1
ATOM 3540 O O . ARG B 1 85 ? 20.232 -20.527 35.540 1.00 18.58 85 ARG B O 1
ATOM 3561 N N . GLU B 1 86 ? 18.265 -20.688 34.484 1.00 19.28 86 GLU B N 1
ATOM 3562 C CA . GLU B 1 86 ? 18.217 -19.295 34.069 1.00 21.45 86 GLU B CA 1
ATOM 3563 C C . G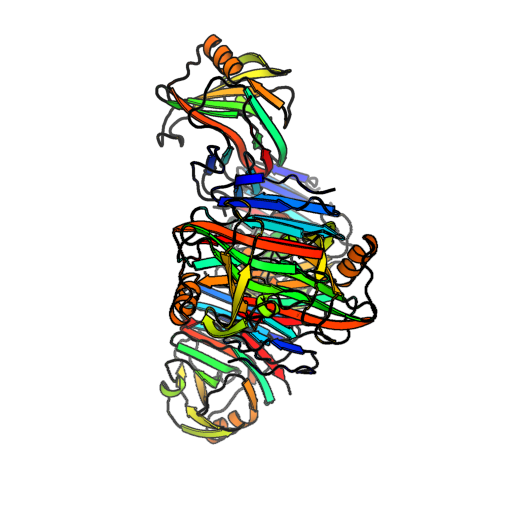LU B 1 86 ? 17.388 -18.534 35.095 1.00 20.41 86 GLU B C 1
ATOM 3564 O O . GLU B 1 86 ? 16.221 -18.876 35.327 1.00 22.72 86 GLU B O 1
ATOM 3576 N N . ILE B 1 87 ? 18.003 -17.548 35.722 1.00 16.25 87 ILE B N 1
ATOM 3577 C CA . ILE B 1 87 ? 17.388 -16.796 36.820 1.00 17.37 87 ILE B CA 1
ATOM 3578 C C . ILE B 1 87 ? 17.193 -15.352 36.335 1.00 18.11 87 ILE B C 1
ATOM 3579 O O . ILE B 1 87 ? 18.144 -14.701 35.905 1.00 19.29 87 ILE B O 1
ATOM 3595 N N . ASN B 1 88 ? 15.958 -14.859 36.406 1.00 16.10 88 ASN B N 1
ATOM 3596 C CA . ASN B 1 88 ? 15.635 -13.481 36.094 1.00 18.97 88 ASN B CA 1
ATOM 3597 C C . ASN B 1 88 ? 15.524 -12.675 37.372 1.00 18.04 88 ASN B C 1
ATOM 3598 O O . ASN B 1 88 ? 15.044 -13.182 38.397 1.00 16.73 88 ASN B O 1
ATOM 3609 N N . PHE B 1 89 ? 15.989 -11.450 37.325 1.00 17.84 89 PHE B N 1
ATOM 3610 C CA . PHE B 1 89 ? 15.835 -10.552 38.467 1.00 17.38 89 PHE B CA 1
ATOM 3611 C C . PHE B 1 89 ? 15.588 -9.142 37.959 1.00 19.45 89 PHE B C 1
ATOM 3612 O O . PHE B 1 89 ? 16.092 -8.752 36.920 1.00 17.71 89 PHE B O 1
ATOM 3629 N N . SER B 1 90 ? 14.772 -8.399 38.695 1.00 18.01 90 SER B N 1
ATOM 3630 C CA . SER B 1 90 ? 14.441 -7.023 38.365 1.00 19.24 90 SER B CA 1
ATOM 3631 C C . SER B 1 90 ? 14.304 -6.205 39.644 1.00 19.25 90 SER B C 1
ATOM 3632 O O . SER B 1 90 ? 13.889 -6.716 40.657 1.00 17.77 90 SER B O 1
ATOM 3640 N N . GLY B 1 91 ? 14.693 -4.949 39.589 1.00 18.92 91 GLY B N 1
ATOM 3641 C CA . GLY B 1 91 ? 14.455 -4.058 40.708 1.00 18.30 91 GLY B CA 1
ATOM 3642 C C . GLY B 1 91 ? 15.567 -3.051 40.860 1.00 18.77 91 GLY B C 1
ATOM 3643 O O . GLY B 1 91 ? 16.259 -2.703 39.907 1.00 17.36 91 GLY B O 1
ATOM 3647 N N . SER B 1 92 ? 15.704 -2.573 42.077 1.00 17.51 92 SER B N 1
ATOM 3648 C CA . SER B 1 92 ? 16.623 -1.518 42.426 1.00 18.38 92 SER B CA 1
ATOM 3649 C C . SER B 1 92 ? 17.565 -2.014 43.521 1.00 18.26 92 SER B C 1
ATOM 3650 O O . SER B 1 92 ? 17.217 -2.870 44.345 1.00 16.73 92 SER B O 1
ATOM 3658 N N . PHE B 1 93 ? 18.746 -1.415 43.546 1.00 17.64 93 PHE B N 1
ATOM 3659 C CA . PHE B 1 93 ? 19.823 -1.836 44.441 1.00 17.54 93 PHE B CA 1
ATOM 3660 C C . PHE B 1 93 ? 20.688 -0.605 44.663 1.00 19.15 93 PHE B C 1
ATOM 3661 O O . PHE B 1 93 ? 21.326 -0.137 43.718 1.00 19.02 93 PHE B O 1
ATOM 3678 N N . ASN B 1 94 ? 20.664 -0.064 45.880 1.00 19.23 94 ASN B N 1
ATOM 3679 C CA A ASN B 1 94 ? 21.319 1.210 46.178 0.53 19.93 94 ASN B CA 1
ATOM 3680 C CA B ASN B 1 94 ? 21.316 1.211 46.179 0.47 19.95 94 ASN B CA 1
ATOM 3681 C C . ASN B 1 94 ? 22.097 1.105 47.477 1.00 18.20 94 ASN B C 1
ATOM 3682 O O . ASN B 1 94 ? 21.686 1.621 48.524 1.00 18.69 94 ASN B O 1
ATOM 3701 N N . PRO B 1 95 ? 23.238 0.433 47.452 1.00 16.12 95 PRO B N 1
ATOM 3702 C CA . PRO B 1 95 ? 24.086 0.415 48.648 1.00 15.30 95 PRO B CA 1
ATOM 3703 C C . PRO B 1 95 ? 24.773 1.758 48.843 1.00 17.57 95 PRO B C 1
ATOM 3704 O O . PRO B 1 95 ? 25.133 2.416 47.867 1.00 17.18 95 PRO B O 1
ATOM 3715 N N . SER B 1 96 ? 24.939 2.154 50.100 1.00 16.17 96 SER B N 1
ATOM 3716 C CA . SER B 1 96 ? 25.888 3.210 50.481 1.00 17.25 96 SER B CA 1
ATOM 3717 C C . SER B 1 96 ? 27.016 2.522 51.249 1.00 16.82 96 SER B C 1
ATOM 3718 O O . SER B 1 96 ? 26.884 2.198 52.421 1.00 16.67 96 SER B O 1
ATOM 3726 N N . GLY B 1 97 ? 28.136 2.260 50.569 1.00 16.30 97 GLY B N 1
ATOM 3727 C CA . GLY B 1 97 ? 29.176 1.463 51.210 1.00 17.05 97 GLY B CA 1
ATOM 3728 C C . GLY B 1 97 ? 29.230 0.086 50.590 1.00 16.94 97 GLY B C 1
ATOM 3729 O O . GLY B 1 97 ? 28.883 -0.084 49.417 1.00 17.10 97 GLY B O 1
ATOM 3733 N N . ASN B 1 98 ? 29.651 -0.903 51.375 1.00 17.20 98 ASN B N 1
ATOM 3734 C CA . ASN B 1 98 ? 29.814 -2.260 50.851 1.00 17.13 98 ASN B CA 1
ATOM 3735 C C . ASN B 1 98 ? 28.465 -2.978 50.823 1.00 15.47 98 ASN B C 1
ATOM 3736 O O . ASN B 1 98 ? 27.893 -3.275 51.884 1.00 15.06 98 ASN B O 1
ATOM 3747 N N . GLY B 1 99 ? 27.986 -3.274 49.615 1.00 15.12 99 GLY B N 1
ATOM 3748 C CA . GLY B 1 99 ? 26.906 -4.224 49.424 1.00 14.91 99 GLY B CA 1
ATOM 3749 C C . GLY B 1 99 ? 27.020 -4.925 48.086 1.00 14.42 99 GLY B C 1
ATOM 3750 O O . GLY B 1 99 ? 27.649 -4.407 47.152 1.00 13.90 99 GLY B O 1
ATOM 3754 N N . TYR B 1 100 ? 26.428 -6.098 48.000 1.00 12.05 100 TYR B N 1
ATOM 3755 C CA . TYR B 1 100 ? 26.412 -6.880 46.772 1.00 13.06 100 TYR B CA 1
ATOM 3756 C C . TYR B 1 100 ? 24.986 -7.250 46.393 1.00 13.49 100 TYR B C 1
ATOM 3757 O O . TYR B 1 100 ? 24.125 -7.483 47.262 1.00 12.45 100 TYR B O 1
ATOM 3775 N N . LEU B 1 101 ? 24.771 -7.337 45.077 1.00 11.92 101 LEU B N 1
ATOM 3776 C CA . LEU B 1 101 ? 23.535 -7.861 44.475 1.00 12.01 101 LEU B CA 1
ATOM 3777 C C . LEU B 1 101 ? 24.032 -9.009 43.604 1.00 12.73 101 LEU B C 1
ATOM 3778 O O . LEU B 1 101 ? 24.709 -8.721 42.663 1.00 12.67 101 LEU B O 1
ATOM 3794 N N . SER B 1 102 ? 23.734 -10.252 43.952 1.00 12.07 102 SER B N 1
ATOM 3795 C CA . SER B 1 102 ? 24.338 -11.402 43.251 1.00 12.66 102 SER B CA 1
ATOM 3796 C C . SER B 1 102 ? 23.430 -12.616 43.205 1.00 11.37 102 SER B C 1
ATOM 3797 O O . SER B 1 102 ? 22.560 -12.705 44.011 1.00 12.05 102 SER B O 1
ATOM 3805 N N . VAL B 1 103 ? 23.654 -13.496 42.252 1.00 12.15 103 VAL B N 1
ATOM 3806 C CA . VAL B 1 103 ? 23.040 -14.846 42.319 1.00 12.58 103 VAL B CA 1
ATOM 3807 C C . VAL B 1 103 ? 23.989 -15.493 43.324 1.00 13.18 103 VAL B C 1
ATOM 3808 O O . VAL B 1 103 ? 25.136 -15.472 43.111 1.00 12.48 103 VAL B O 1
ATOM 3821 N N . TYR B 1 104 ? 23.484 -16.080 44.372 1.00 12.25 104 TYR B N 1
ATOM 3822 C CA . TYR B 1 104 ? 24.261 -16.422 45.548 1.00 12.40 104 TYR B CA 1
ATOM 3823 C C . TYR B 1 104 ? 23.768 -17.741 46.082 1.00 10.13 104 TYR B C 1
ATOM 3824 O O . TYR B 1 104 ? 22.566 -17.999 46.091 1.00 12.24 104 TYR B O 1
ATOM 3842 N N . GLY B 1 105 ? 24.697 -18.566 46.557 1.00 11.33 105 GLY B N 1
ATOM 3843 C CA . GLY B 1 105 ? 24.217 -19.795 47.177 1.00 11.00 105 GLY B CA 1
ATOM 3844 C C . GLY B 1 105 ? 25.342 -20.621 47.751 1.00 10.66 105 GLY B C 1
ATOM 3845 O O . GLY B 1 105 ? 26.497 -20.177 47.834 1.00 11.07 105 GLY B O 1
ATOM 3849 N N . TRP B 1 106 ? 24.992 -21.816 48.160 1.00 12.14 106 TRP B N 1
ATOM 3850 C CA . TRP B 1 106 ? 25.877 -22.698 48.915 1.00 11.59 106 TRP B CA 1
ATOM 3851 C C . TRP B 1 106 ? 25.816 -24.108 48.326 1.00 12.30 106 TRP B C 1
ATOM 3852 O O . TRP B 1 106 ? 24.775 -24.545 47.803 1.00 12.30 106 TRP B O 1
ATOM 3873 N N . THR B 1 107 ? 26.944 -24.791 48.394 1.00 12.18 107 THR B N 1
ATOM 3874 C CA . THR B 1 107 ? 26.981 -26.235 48.274 1.00 13.02 107 THR B CA 1
ATOM 3875 C C . THR B 1 107 ? 27.608 -26.770 49.544 1.00 13.02 107 THR B C 1
ATOM 3876 O O . THR B 1 107 ? 28.282 -26.050 50.281 1.00 11.80 107 THR B O 1
ATOM 3887 N N . THR B 1 108 ? 27.428 -28.076 49.741 1.00 12.74 108 THR B N 1
ATOM 3888 C CA . THR B 1 108 ? 28.034 -28.814 50.834 1.00 13.82 108 THR B CA 1
ATOM 3889 C C . THR B 1 108 ? 28.819 -29.984 50.263 1.00 15.07 108 THR B C 1
ATOM 3890 O O . THR B 1 108 ? 28.466 -30.534 49.222 1.00 13.45 108 THR B O 1
ATOM 3901 N N . ASN B 1 109 ? 29.883 -30.362 50.964 1.00 15.88 109 ASN B N 1
ATOM 3902 C CA . ASN B 1 109 ? 30.719 -31.497 50.561 1.00 16.56 109 ASN B CA 1
ATOM 3903 C C . ASN B 1 109 ? 31.150 -31.415 49.100 1.00 16.63 109 ASN B C 1
ATOM 3904 O O . ASN B 1 109 ? 30.842 -32.317 48.298 1.00 14.38 109 ASN B O 1
ATOM 3915 N N . PRO B 1 110 ? 31.957 -30.416 48.728 1.00 18.20 110 PRO B N 1
ATOM 3916 C CA . PRO B 1 110 ? 32.532 -29.444 49.652 1.00 17.73 110 PRO B CA 1
ATOM 3917 C C . PRO B 1 110 ? 31.623 -28.252 49.999 1.00 15.98 110 PRO B C 1
ATOM 3918 O O . PRO B 1 110 ? 30.745 -27.911 49.206 1.00 13.32 110 PRO B O 1
ATOM 3929 N N . LEU B 1 111 ? 31.844 -27.704 51.181 1.00 16.27 111 LEU B N 1
ATOM 3930 C CA . LEU B 1 111 ? 31.197 -26.456 51.581 1.00 15.42 111 LEU B CA 1
ATOM 3931 C C . LEU B 1 111 ? 31.764 -25.306 50.737 1.00 14.68 111 LEU B C 1
ATOM 3932 O O . LEU B 1 111 ? 32.973 -25.034 50.768 1.00 15.65 111 LEU B O 1
ATOM 3948 N N . VAL B 1 112 ? 30.901 -24.684 49.945 1.00 12.40 112 VAL B N 1
ATOM 3949 C CA . VAL B 1 112 ? 31.288 -23.558 49.092 1.00 13.50 112 VAL B CA 1
ATOM 3950 C C . VAL B 1 112 ? 30.220 -22.478 49.158 1.00 12.25 112 VAL B C 1
ATOM 3951 O O . VAL B 1 112 ? 29.039 -22.767 49.020 1.00 10.69 112 VAL B O 1
ATOM 3964 N N . GLU B 1 113 ? 30.656 -21.214 49.282 1.00 11.32 113 GLU B N 1
ATOM 3965 C CA . GLU B 1 113 ? 29.809 -20.035 49.140 1.00 12.56 113 GLU B CA 1
ATOM 3966 C C . GLU B 1 113 ? 30.105 -19.420 47.793 1.00 11.69 113 GLU B C 1
ATOM 3967 O O . GLU B 1 113 ? 31.248 -19.028 47.545 1.00 12.10 113 GLU B O 1
ATOM 3979 N N . TYR B 1 114 ? 29.133 -19.372 46.898 1.00 11.02 114 TYR B N 1
ATOM 3980 C CA . TYR B 1 114 ? 29.412 -18.868 45.544 1.00 12.57 114 TYR B CA 1
ATOM 3981 C C . TYR B 1 114 ? 28.575 -17.625 45.219 1.00 11.31 114 TYR B C 1
ATOM 3982 O O . TYR B 1 114 ? 27.440 -17.438 45.755 1.00 11.08 114 TYR B O 1
ATOM 4000 N N . TYR B 1 115 ? 29.181 -16.780 44.356 1.00 11.62 115 TYR B N 1
ATOM 4001 C CA . TYR B 1 115 ? 28.629 -15.487 43.987 1.00 12.03 115 TYR B CA 1
ATOM 4002 C C . TYR B 1 115 ? 28.715 -15.260 42.485 1.00 11.81 115 TYR B C 1
ATOM 4003 O O . TYR B 1 115 ? 29.777 -15.462 41.899 1.00 11.72 115 TYR B O 1
ATOM 4021 N N . ILE B 1 116 ? 27.628 -14.822 41.887 1.00 10.80 116 ILE B N 1
ATOM 4022 C CA . ILE B 1 116 ? 27.603 -14.285 40.541 1.00 13.10 116 ILE B CA 1
ATOM 4023 C C . ILE B 1 116 ? 27.139 -12.841 40.716 1.00 12.67 116 ILE B C 1
ATOM 4024 O O . ILE B 1 116 ? 25.944 -12.521 40.849 1.00 13.22 116 ILE B O 1
ATOM 4040 N N . VAL B 1 117 ? 28.102 -11.961 40.862 1.00 13.34 117 VAL B N 1
ATOM 4041 C CA . VAL B 1 117 ? 27.848 -10.593 41.289 1.00 11.21 117 VAL B CA 1
ATOM 4042 C C . VAL B 1 117 ? 27.450 -9.729 40.114 1.00 12.97 117 VAL B C 1
ATOM 4043 O O . VAL B 1 117 ? 28.291 -9.454 39.221 1.00 13.44 117 VAL B O 1
ATOM 4056 N N . GLU B 1 118 ? 26.243 -9.181 40.195 1.00 13.03 118 GLU B N 1
ATOM 4057 C CA . GLU B 1 118 ? 25.663 -8.364 39.128 1.00 15.43 118 GLU B CA 1
ATOM 4058 C C . GLU B 1 118 ? 25.889 -6.875 39.349 1.00 16.54 118 GLU B C 1
ATOM 4059 O O . GLU B 1 118 ? 25.996 -6.094 38.369 1.00 16.67 118 GLU B O 1
ATOM 4071 N N . SER B 1 119 ? 25.975 -6.474 40.609 1.00 14.92 119 SER B N 1
ATOM 4072 C CA . SER B 1 119 ? 26.321 -5.109 40.968 1.00 15.87 119 SER B CA 1
ATOM 4073 C C . SER B 1 119 ? 26.903 -5.102 42.380 1.00 16.01 119 SER B C 1
ATOM 4074 O O . SER B 1 119 ? 26.668 -6.000 43.175 1.00 13.47 119 SER B O 1
ATOM 4082 N N . TYR B 1 120 ? 27.728 -4.099 42.671 1.00 18.01 120 TYR B N 1
ATOM 4083 C CA . TYR B 1 120 ? 28.248 -3.942 44.022 1.00 15.37 120 TYR B CA 1
ATOM 4084 C C . TYR B 1 120 ? 28.390 -2.448 44.301 1.00 17.79 120 TYR B C 1
ATOM 4085 O O . TYR B 1 120 ? 28.149 -1.613 43.416 1.00 16.69 120 TYR B O 1
ATOM 4103 N N . GLY B 1 121 ? 28.718 -2.142 45.560 1.00 16.04 121 GLY B N 1
ATOM 4104 C CA . GLY B 1 121 ? 28.849 -0.790 46.065 1.00 16.29 121 GLY B CA 1
ATOM 4105 C C . GLY B 1 121 ? 30.272 -0.253 45.925 1.00 17.62 121 GLY B C 1
ATOM 4106 O O . GLY B 1 121 ? 30.850 -0.328 44.848 1.00 16.80 121 GLY B O 1
ATOM 4110 N N . ASP B 1 122 ? 30.858 0.212 47.011 1.00 17.53 122 ASP B N 1
ATOM 4111 C CA . ASP B 1 122 ? 32.164 0.855 46.960 1.00 20.06 122 ASP B CA 1
ATOM 4112 C C . ASP B 1 122 ? 33.311 -0.133 47.145 1.00 20.44 122 ASP B C 1
ATOM 4113 O O . ASP B 1 122 ? 34.461 0.288 47.301 1.00 23.82 122 ASP B O 1
ATOM 4122 N N . TYR B 1 123 ? 33.037 -1.428 47.133 1.00 19.42 123 TYR B N 1
ATOM 4123 C CA . TYR B 1 123 ? 34.047 -2.435 47.397 1.00 20.20 123 TYR B CA 1
ATOM 4124 C C . TYR B 1 123 ? 33.892 -3.567 46.385 1.00 19.36 123 TYR B C 1
ATOM 4125 O O . TYR B 1 123 ? 32.870 -4.254 46.362 1.00 18.60 123 TYR B O 1
ATOM 4143 N N . ASN B 1 124 ? 34.891 -3.748 45.555 1.00 20.08 124 ASN B N 1
ATOM 4144 C CA . ASN B 1 124 ? 34.882 -4.877 44.624 1.00 21.27 124 ASN B CA 1
ATOM 4145 C C . ASN B 1 124 ? 35.367 -6.111 45.380 1.00 21.43 124 ASN B C 1
ATOM 4146 O O . ASN B 1 124 ? 36.535 -6.185 45.766 1.00 21.02 124 ASN B O 1
ATOM 4157 N N . PRO B 1 125 ? 34.506 -7.103 45.607 1.00 20.43 125 PRO B N 1
ATOM 4158 C CA . PRO B 1 125 ? 34.929 -8.251 46.420 1.00 22.00 125 PRO B CA 1
ATOM 4159 C C . PRO B 1 125 ? 35.981 -9.117 45.747 1.00 23.55 125 PRO B C 1
ATOM 4160 O O . PRO B 1 125 ? 36.633 -9.904 46.435 1.00 23.72 125 PRO B O 1
ATOM 4171 N N . GLY B 1 126 ? 36.170 -9.011 44.425 1.00 23.44 126 GLY B N 1
ATOM 4172 C CA . GLY B 1 126 ? 37.307 -9.658 43.774 1.00 22.54 126 GLY B CA 1
ATOM 4173 C C . GLY B 1 126 ? 38.666 -9.156 44.224 1.00 23.94 126 GLY B C 1
ATOM 4174 O O . GLY B 1 126 ? 39.685 -9.851 44.022 1.00 24.14 126 GLY B O 1
ATOM 4178 N N . THR B 1 127 ? 38.717 -7.979 44.834 1.00 25.65 127 THR B N 1
ATOM 4179 C CA . THR B 1 127 ? 39.980 -7.490 45.388 1.00 28.89 127 THR B CA 1
ATOM 4180 C C . THR B 1 127 ? 40.585 -8.489 46.369 1.00 27.35 127 THR B C 1
ATOM 4181 O O . THR B 1 127 ? 41.808 -8.495 46.572 1.00 30.94 127 THR B O 1
ATOM 4192 N N . ALA B 1 128 ? 39.759 -9.333 46.979 1.00 27.75 128 ALA B N 1
ATOM 4193 C CA . ALA B 1 128 ? 40.169 -10.216 48.057 1.00 28.69 128 ALA B CA 1
ATOM 4194 C C . ALA B 1 128 ? 40.532 -11.629 47.594 1.00 29.06 128 ALA B C 1
ATOM 4195 O O . ALA B 1 128 ? 40.975 -12.446 48.418 1.00 26.43 128 ALA B O 1
ATOM 4202 N N . GLY B 1 129 ? 40.327 -11.950 46.320 1.00 23.76 129 GLY B N 1
ATOM 4203 C CA . GLY B 1 129 ? 40.479 -13.307 45.852 1.00 19.61 129 GLY B CA 1
ATOM 4204 C C . GLY B 1 129 ? 41.608 -13.404 44.844 1.00 19.03 129 GLY B C 1
ATOM 4205 O O . GLY B 1 129 ? 42.247 -12.399 44.498 1.00 19.89 129 GLY B O 1
ATOM 4209 N N . THR B 1 130 ? 41.877 -14.644 44.425 1.00 17.60 130 THR B N 1
ATOM 4210 C CA . THR B 1 130 ? 42.887 -14.913 43.389 1.00 18.00 130 THR B CA 1
ATOM 4211 C C . THR B 1 130 ? 42.196 -14.907 42.032 1.00 17.28 130 THR B C 1
ATOM 4212 O O . THR B 1 130 ? 41.291 -15.722 41.796 1.00 15.71 130 THR B O 1
ATOM 4223 N N . PHE B 1 131 ? 42.645 -14.024 41.129 1.00 17.79 131 PHE B N 1
ATOM 4224 C CA . PHE B 1 131 ? 42.085 -13.955 39.789 1.00 16.59 131 PHE B CA 1
ATOM 4225 C C . PHE B 1 131 ? 42.469 -15.205 38.992 1.00 16.89 131 PHE B C 1
ATOM 4226 O O . PHE B 1 131 ? 43.668 -15.548 38.868 1.00 16.89 131 PHE B O 1
ATOM 4243 N N . LEU B 1 132 ? 41.462 -15.867 38.402 1.00 14.33 132 LEU B N 1
ATOM 4244 C CA . LEU B 1 132 ? 41.710 -17.115 37.655 1.00 15.85 132 LEU B CA 1
ATOM 4245 C C . LEU B 1 132 ? 41.428 -17.038 36.163 1.00 16.14 132 LEU B C 1
ATOM 4246 O O . LEU B 1 132 ? 41.833 -17.964 35.425 1.00 17.25 132 LEU B O 1
ATOM 4262 N N . GLY B 1 133 ? 40.763 -16.006 35.708 1.00 16.09 133 GLY B N 1
ATOM 4263 C CA . GLY B 1 133 ? 40.340 -15.862 34.322 1.00 15.84 133 GLY B CA 1
ATOM 4264 C C . GLY B 1 133 ? 38.931 -15.300 34.202 1.00 15.30 133 GLY B C 1
ATOM 4265 O O . GLY B 1 133 ? 38.486 -14.549 35.064 1.00 14.78 133 GLY B O 1
ATOM 4269 N N . THR B 1 134 ? 38.253 -15.607 33.101 1.00 14.94 134 THR B N 1
ATOM 4270 C CA . THR B 1 134 ? 37.032 -14.941 32.737 1.00 16.94 134 THR B CA 1
ATOM 4271 C C . THR B 1 134 ? 35.991 -15.925 32.198 1.00 17.01 134 THR B C 1
ATOM 4272 O O . THR B 1 134 ? 36.295 -17.053 31.758 1.00 15.55 134 THR B O 1
ATOM 4283 N N . VAL B 1 135 ? 34.746 -15.455 32.200 1.00 14.27 135 VAL B N 1
ATOM 4284 C CA . VAL B 1 135 ? 33.680 -16.128 31.481 1.00 15.53 135 VAL B CA 1
ATOM 4285 C C . VAL B 1 135 ? 32.775 -15.080 30.882 1.00 16.29 135 VAL B C 1
ATOM 4286 O O . VAL B 1 135 ? 32.537 -14.023 31.488 1.00 16.16 135 VAL B O 1
ATOM 4299 N N . ASP B 1 136 ? 32.237 -15.377 29.717 1.00 15.69 136 ASP B N 1
ATOM 4300 C CA . ASP B 1 136 ? 31.266 -14.520 29.058 1.00 18.09 136 ASP B CA 1
ATOM 4301 C C . ASP B 1 136 ? 29.882 -15.118 29.275 1.00 16.92 136 ASP B C 1
ATOM 4302 O O . ASP B 1 136 ? 29.650 -16.290 28.948 1.00 16.51 136 ASP B O 1
ATOM 4311 N N . SER B 1 137 ? 28.957 -14.305 29.795 1.00 16.36 137 SER B N 1
ATOM 4312 C CA . SER B 1 137 ? 27.608 -14.794 30.023 1.00 18.23 137 SER B CA 1
ATOM 4313 C C . SER B 1 137 ? 26.648 -13.627 30.079 1.00 16.51 137 SER B C 1
ATOM 4314 O O . SER B 1 137 ? 26.953 -12.589 30.673 1.00 15.00 137 SER B O 1
ATOM 4322 N N . ASP B 1 138 ? 25.483 -13.819 29.457 1.00 16.44 138 ASP B N 1
ATOM 4323 C CA . ASP B 1 138 ? 24.351 -12.898 29.614 1.00 17.37 138 ASP B CA 1
ATOM 4324 C C . ASP B 1 138 ? 24.767 -11.456 29.331 1.00 19.03 138 ASP B C 1
ATOM 4325 O O . ASP B 1 138 ? 24.404 -10.536 30.052 1.00 17.35 138 ASP B O 1
ATOM 4334 N N . GLY B 1 139 ? 25.535 -11.264 28.239 1.00 17.17 139 GLY B N 1
ATOM 4335 C CA . GLY B 1 139 ? 25.809 -9.930 27.775 1.00 19.34 139 GLY B CA 1
ATOM 4336 C C . GLY B 1 139 ? 27.006 -9.238 28.383 1.00 20.46 139 GLY B C 1
ATOM 4337 O O . GLY B 1 139 ? 27.260 -8.057 28.046 1.00 23.41 139 GLY B O 1
ATOM 4341 N N . SER B 1 140 ? 27.782 -9.913 29.225 1.00 18.43 140 SER B N 1
ATOM 4342 C CA . SER B 1 140 ? 28.979 -9.306 29.770 1.00 18.76 140 SER B CA 1
ATOM 4343 C C . SER B 1 140 ? 30.045 -10.356 30.026 1.00 19.14 140 SER B C 1
ATOM 4344 O O . SER B 1 140 ? 29.749 -11.543 30.208 1.00 18.07 140 SER B O 1
ATOM 4352 N N . THR B 1 141 ? 31.291 -9.895 30.065 1.00 18.16 141 THR B N 1
ATOM 4353 C CA . THR B 1 141 ? 32.396 -10.678 30.591 1.00 16.63 141 THR B CA 1
ATOM 4354 C C . THR B 1 141 ? 32.389 -10.563 32.119 1.00 16.77 141 THR B C 1
ATOM 4355 O O . THR B 1 141 ? 32.125 -9.491 32.659 1.00 16.24 141 THR B O 1
ATOM 4366 N N . TYR B 1 142 ? 32.678 -11.679 32.792 1.00 15.57 142 TYR B N 1
ATOM 4367 C CA . TYR B 1 142 ? 32.833 -11.749 34.226 1.00 16.26 142 TYR B CA 1
ATOM 4368 C C . TYR B 1 142 ? 34.248 -12.128 34.576 1.00 15.10 142 TYR B C 1
ATOM 4369 O O . TYR B 1 142 ? 34.817 -13.035 33.965 1.00 13.78 142 TYR B O 1
ATOM 4387 N N . ASP B 1 143 ? 34.794 -11.492 35.597 1.00 14.95 143 ASP B N 1
ATOM 4388 C CA . ASP B 1 143 ? 36.074 -11.898 36.157 1.00 15.30 143 ASP B CA 1
ATOM 4389 C C . ASP B 1 143 ? 35.841 -12.914 37.289 1.00 14.32 143 ASP B C 1
ATOM 4390 O O . ASP B 1 143 ? 34.953 -12.727 38.143 1.00 13.54 143 ASP B O 1
ATOM 4399 N N . ILE B 1 144 ? 36.645 -13.975 37.275 1.00 14.44 144 ILE B N 1
ATOM 4400 C CA . ILE B 1 144 ? 36.519 -15.125 38.149 1.00 13.88 144 ILE B CA 1
ATOM 4401 C C . ILE B 1 144 ? 37.645 -15.118 39.166 1.00 14.69 144 ILE B C 1
ATOM 4402 O O . ILE B 1 144 ? 38.821 -15.014 38.811 1.00 15.26 144 ILE B O 1
ATOM 4418 N N . TYR B 1 145 ? 37.276 -15.273 40.420 1.00 12.56 145 TYR B N 1
ATOM 4419 C CA . TYR B 1 145 ? 38.196 -15.303 41.532 1.00 13.78 145 TYR B CA 1
ATOM 4420 C C . TYR B 1 145 ? 37.838 -16.489 42.427 1.00 14.86 145 TYR B C 1
ATOM 4421 O O . TYR B 1 145 ? 36.643 -16.793 42.632 1.00 14.46 145 TYR B O 1
ATOM 4439 N N . LYS B 1 146 ? 38.872 -17.032 43.081 1.00 15.55 146 LYS B N 1
ATOM 4440 C CA . LYS B 1 146 ? 38.711 -17.961 44.183 1.00 14.67 146 LYS B CA 1
ATOM 4441 C C . LYS B 1 146 ? 39.238 -17.317 45.454 1.00 16.43 146 LYS B C 1
ATOM 4442 O O . LYS B 1 146 ? 40.322 -16.717 45.447 1.00 16.67 146 LYS B O 1
ATOM 4461 N N . ALA B 1 147 ? 38.465 -17.383 46.529 1.00 14.31 147 ALA B N 1
ATOM 4462 C CA . ALA B 1 147 ? 38.910 -16.879 47.828 1.00 16.51 147 ALA B CA 1
ATOM 4463 C C . ALA B 1 147 ? 38.676 -17.959 48.879 1.00 17.12 147 ALA B C 1
ATOM 4464 O O . ALA B 1 147 ? 37.961 -18.945 48.662 1.00 16.11 147 ALA B O 1
ATOM 4471 N N . VAL B 1 148 ? 39.286 -17.772 50.043 1.00 17.97 148 VAL B N 1
ATOM 4472 C CA . VAL B 1 148 ? 39.078 -18.660 51.183 1.00 18.77 148 VAL B CA 1
ATOM 4473 C C . VAL B 1 148 ? 38.595 -17.824 52.342 1.00 19.37 148 VAL B C 1
ATOM 4474 O O . VAL B 1 148 ? 39.188 -16.785 52.671 1.00 20.67 148 VAL B O 1
ATOM 4487 N N . ARG B 1 149 ? 37.503 -18.266 52.958 1.00 16.96 149 ARG B N 1
ATOM 4488 C CA . ARG B 1 149 ? 37.002 -17.670 54.184 1.00 16.92 149 ARG B CA 1
ATOM 4489 C C . ARG B 1 149 ? 37.342 -18.560 55.354 1.00 17.07 149 ARG B C 1
ATOM 4490 O O . ARG B 1 149 ? 37.196 -19.787 55.258 1.00 16.05 149 ARG B O 1
ATOM 4511 N N . THR B 1 150 ? 37.778 -17.944 56.460 1.00 15.57 150 THR B N 1
ATOM 4512 C CA . THR B 1 150 ? 37.998 -18.644 57.718 1.00 17.70 150 THR B CA 1
ATOM 4513 C C . THR B 1 150 ? 37.212 -17.966 58.838 1.00 18.02 150 THR B C 1
ATOM 4514 O O . THR B 1 150 ? 36.948 -16.763 58.780 1.00 16.16 150 THR B O 1
ATOM 4525 N N . ASN B 1 151 ? 36.797 -18.750 59.833 1.00 18.69 151 ASN B N 1
ATOM 4526 C CA . ASN B 1 151 ? 36.086 -18.193 60.993 1.00 20.15 151 ASN B CA 1
ATOM 4527 C C . ASN B 1 151 ? 34.884 -17.360 60.549 1.00 19.66 151 ASN B C 1
ATOM 4528 O O . ASN B 1 151 ? 34.637 -16.254 61.048 1.00 21.20 151 ASN B O 1
ATOM 4539 N N . ALA B 1 152 ? 34.129 -17.895 59.579 1.00 17.77 152 ALA B N 1
ATOM 4540 C CA . ALA B 1 152 ? 33.147 -17.146 58.854 1.00 18.12 152 ALA B CA 1
ATOM 4541 C C . ALA B 1 152 ? 31.761 -17.760 58.998 1.00 18.00 152 ALA B C 1
ATOM 4542 O O . ALA B 1 152 ? 31.639 -18.988 59.030 1.00 15.23 152 ALA B O 1
ATOM 4549 N N . PRO B 1 153 ? 30.711 -16.942 59.069 1.00 18.31 153 PRO B N 1
ATOM 4550 C CA . PRO B 1 153 ? 29.362 -17.498 59.155 1.00 17.77 153 PRO B CA 1
ATOM 4551 C C . PRO B 1 153 ? 28.978 -18.232 57.885 1.00 18.14 153 PRO B C 1
ATOM 4552 O O . PRO B 1 153 ? 29.279 -17.799 56.754 1.00 18.34 153 PRO B O 1
ATOM 4563 N N . SER B 1 154 ? 28.419 -19.419 58.060 1.00 18.20 154 SER B N 1
ATOM 4564 C CA . SER B 1 154 ? 28.020 -20.253 56.949 1.00 17.17 154 SER B CA 1
ATOM 4565 C C . SER B 1 154 ? 26.699 -20.948 57.269 1.00 17.34 154 SER B C 1
ATOM 4566 O O . SER B 1 154 ? 26.155 -20.850 58.379 1.00 17.76 154 SER B O 1
ATOM 4574 N N . ILE B 1 155 ? 26.187 -21.684 56.271 1.00 16.56 155 ILE B N 1
ATOM 4575 C CA . ILE B 1 155 ? 24.997 -22.473 56.496 1.00 18.90 155 ILE B CA 1
ATOM 4576 C C . ILE B 1 155 ? 25.247 -23.588 57.494 1.00 21.28 155 ILE B C 1
ATOM 4577 O O . ILE B 1 155 ? 24.282 -24.180 57.993 1.00 23.10 155 ILE B O 1
ATOM 4593 N N . GLU B 1 156 ? 26.505 -23.910 57.797 1.00 19.49 156 GLU B N 1
ATOM 4594 C CA . GLU B 1 156 ? 26.830 -24.984 58.729 1.00 25.76 156 GLU B CA 1
ATOM 4595 C C . GLU B 1 156 ? 27.539 -24.427 59.963 1.00 22.83 156 GLU B C 1
ATOM 4596 O O . GLU B 1 156 ? 28.339 -25.119 60.588 1.00 28.50 156 GLU B O 1
ATOM 4608 N N . GLY B 1 157 ? 27.258 -23.178 60.303 1.00 20.14 157 GLY B N 1
ATOM 4609 C CA . GLY B 1 157 ? 27.865 -22.523 61.447 1.00 19.16 157 GLY B CA 1
ATOM 4610 C C . GLY B 1 157 ? 29.193 -21.870 61.089 1.00 21.86 157 GLY B C 1
ATOM 4611 O O . GLY B 1 157 ? 29.588 -21.773 59.919 1.00 19.50 157 GLY B O 1
ATOM 4615 N N . THR B 1 158 ? 29.911 -21.430 62.125 1.00 20.30 158 THR B N 1
ATOM 4616 C CA . THR B 1 158 ? 31.231 -20.837 61.890 1.00 21.73 158 THR B CA 1
ATOM 4617 C C . THR B 1 158 ? 32.155 -21.842 61.220 1.00 20.90 158 THR B C 1
ATOM 4618 O O . THR B 1 158 ? 32.328 -22.970 61.700 1.00 23.08 158 THR B O 1
ATOM 4629 N N . ALA B 1 159 ? 32.757 -21.447 60.085 1.00 19.72 159 ALA B N 1
ATOM 4630 C CA . ALA B 1 159 ? 33.393 -22.430 59.230 1.00 21.89 159 ALA B CA 1
ATOM 4631 C C . ALA B 1 159 ? 34.495 -21.778 58.410 1.00 18.74 159 ALA B C 1
ATOM 4632 O O . ALA B 1 159 ? 34.597 -20.551 58.316 1.00 18.17 159 ALA B O 1
ATOM 4639 N N . THR B 1 160 ? 35.313 -22.630 57.812 1.00 19.71 160 THR B N 1
ATOM 4640 C CA . THR B 1 160 ? 36.285 -22.259 56.786 1.00 19.78 160 THR B CA 1
ATOM 4641 C C . THR B 1 160 ? 35.827 -22.923 55.497 1.00 20.28 160 THR B C 1
ATOM 4642 O O . THR B 1 160 ? 35.412 -24.087 55.502 1.00 22.04 160 THR B O 1
ATOM 4653 N N . PHE B 1 161 ? 35.856 -22.179 54.410 1.00 17.33 161 PHE B N 1
ATOM 4654 C CA . PHE B 1 161 ? 35.332 -22.699 53.163 1.00 17.95 161 PHE B CA 1
ATOM 4655 C C . PHE B 1 161 ? 35.845 -21.858 52.012 1.00 16.57 161 PHE B C 1
ATOM 4656 O O . PHE B 1 161 ? 36.254 -20.704 52.191 1.00 16.25 161 PHE B O 1
ATOM 4673 N N . ASP B 1 162 ? 35.815 -22.452 50.828 1.00 17.69 162 ASP B N 1
ATOM 4674 C CA . ASP B 1 162 ? 36.134 -21.736 49.606 1.00 17.77 162 ASP B CA 1
ATOM 4675 C C . ASP B 1 162 ? 34.954 -20.877 49.132 1.00 14.24 162 ASP B C 1
ATOM 4676 O O . ASP B 1 162 ? 33.789 -21.193 49.408 1.00 14.57 162 ASP B O 1
ATOM 4685 N N . GLN B 1 163 ? 35.263 -19.760 48.494 1.00 13.41 163 GLN B N 1
ATOM 4686 C CA . GLN B 1 163 ? 34.301 -18.902 47.808 1.00 13.28 163 GLN B CA 1
ATOM 4687 C C . GLN B 1 163 ? 34.661 -18.847 46.333 1.00 13.80 163 GLN B C 1
ATOM 4688 O O . GLN B 1 163 ? 35.826 -18.614 45.982 1.00 14.51 163 GLN B O 1
ATOM 4702 N N . TYR B 1 164 ? 33.666 -19.022 45.470 1.00 12.64 164 TYR B N 1
ATOM 4703 C CA . TYR B 1 164 ? 33.823 -18.901 44.037 1.00 14.52 164 TYR B CA 1
ATOM 4704 C C . TYR B 1 164 ? 33.099 -17.641 43.597 1.00 12.54 164 TYR B C 1
ATOM 4705 O O . TYR B 1 164 ? 31.912 -17.463 43.927 1.00 13.66 164 TYR B O 1
ATOM 4723 N N . TRP B 1 165 ? 33.823 -16.736 42.932 1.00 11.64 165 TRP B N 1
ATOM 4724 C CA . TRP B 1 165 ? 33.269 -15.450 42.513 1.00 12.56 165 TRP B CA 1
ATOM 4725 C C . TRP B 1 165 ? 33.262 -15.310 41.012 1.00 14.23 165 TRP B C 1
ATOM 4726 O O . TRP B 1 165 ? 34.292 -15.591 40.358 1.00 13.07 165 TRP B O 1
ATOM 4747 N N . SER B 1 166 ? 32.119 -14.897 40.465 1.00 12.40 166 SER B N 1
ATOM 4748 C CA . SER B 1 166 ? 32.060 -14.356 39.110 1.00 13.10 166 SER B CA 1
ATOM 4749 C C . SER B 1 166 ? 31.576 -12.915 39.290 1.00 14.65 166 SER B C 1
ATOM 4750 O O . SER B 1 166 ? 30.501 -12.715 39.808 1.00 13.23 166 SER B O 1
ATOM 4758 N N . ILE B 1 167 ? 32.366 -11.931 38.852 1.00 14.20 167 ILE B N 1
ATOM 4759 C CA . ILE B 1 167 ? 32.062 -10.513 39.028 1.00 14.83 167 ILE B CA 1
ATOM 4760 C C . ILE B 1 167 ? 31.758 -9.890 37.662 1.00 15.66 167 ILE B C 1
ATOM 4761 O O . ILE B 1 167 ? 32.649 -9.798 36.815 1.00 13.54 167 ILE B O 1
ATOM 4777 N N . ARG B 1 168 ? 30.531 -9.435 37.468 1.00 15.57 168 ARG B N 1
ATOM 4778 C CA . ARG B 1 168 ? 30.136 -8.842 36.195 1.00 15.78 168 ARG B CA 1
ATOM 4779 C C . ARG B 1 168 ? 30.900 -7.543 35.977 1.00 16.91 168 ARG B C 1
ATOM 4780 O O . ARG B 1 168 ? 31.014 -6.707 36.872 1.00 16.12 168 ARG B O 1
ATOM 4801 N N . ARG B 1 169 ? 31.478 -7.374 34.780 1.00 17.31 169 ARG B N 1
ATOM 4802 C CA . ARG B 1 169 ? 32.158 -6.126 34.490 1.00 18.81 169 ARG B CA 1
ATOM 4803 C C . ARG B 1 169 ? 31.186 -4.996 34.207 1.00 20.73 169 ARG B C 1
ATOM 4804 O O . ARG B 1 169 ? 31.458 -3.852 34.560 1.00 22.56 169 ARG B O 1
ATOM 4825 N N . ASN B 1 170 ? 30.083 -5.288 33.568 1.00 20.32 170 ASN B N 1
ATOM 4826 C CA . ASN B 1 170 ? 29.046 -4.303 33.248 1.00 22.64 170 ASN B CA 1
ATOM 4827 C C . ASN B 1 170 ? 27.907 -4.470 34.247 1.00 22.14 170 ASN B C 1
ATOM 4828 O O . ASN B 1 170 ? 27.034 -5.313 34.067 1.00 19.98 170 ASN B O 1
ATOM 4839 N N . HIS B 1 171 ? 27.882 -3.616 35.261 1.00 21.33 171 HIS B N 1
ATOM 4840 C CA . HIS B 1 171 ? 26.952 -3.798 36.375 1.00 21.55 171 HIS B CA 1
ATOM 4841 C C . HIS B 1 171 ? 25.526 -3.461 35.979 1.00 22.73 171 HIS B C 1
ATOM 4842 O O . HIS B 1 171 ? 25.277 -2.601 35.126 1.00 22.47 171 HIS B O 1
ATOM 4856 N N . ARG B 1 172 ? 24.582 -4.118 36.653 1.00 20.74 172 ARG B N 1
ATOM 4857 C CA . ARG B 1 172 ? 23.162 -3.962 36.378 1.00 18.67 172 ARG B CA 1
ATOM 4858 C C . ARG B 1 172 ? 22.377 -4.445 37.584 1.00 18.97 172 ARG B C 1
ATOM 4859 O O . ARG B 1 172 ? 22.878 -5.238 38.402 1.00 16.94 172 ARG B O 1
ATOM 4880 N N . THR B 1 173 ? 21.118 -4.016 37.638 1.00 19.80 173 THR B N 1
ATOM 4881 C CA . THR B 1 173 ? 20.186 -4.443 38.698 1.00 18.82 173 THR B CA 1
ATOM 4882 C C . THR B 1 173 ? 18.965 -5.135 38.116 1.00 19.75 173 THR B C 1
ATOM 4883 O O . THR B 1 173 ? 18.002 -5.374 38.826 1.00 18.29 173 THR B O 1
ATOM 4894 N N . SER B 1 174 ? 18.987 -5.501 36.837 1.00 19.22 174 SER B N 1
ATOM 4895 C CA . SER B 1 174 ? 17.955 -6.316 36.232 1.00 21.06 174 SER B CA 1
ATOM 4896 C C . SER B 1 174 ? 18.588 -7.096 35.097 1.00 20.12 174 SER B C 1
ATOM 4897 O O . SER B 1 174 ? 19.503 -6.591 34.405 1.00 21.52 174 SER B O 1
ATOM 4905 N N . GLY B 1 175 ? 18.099 -8.312 34.902 1.00 20.76 175 GLY B N 1
ATOM 4906 C CA . GLY B 1 175 ? 18.627 -9.161 33.849 1.00 19.08 175 GLY B CA 1
ATOM 4907 C C . GLY B 1 175 ? 18.362 -10.629 34.134 1.00 19.80 175 GLY B C 1
ATOM 4908 O O . GLY B 1 175 ? 17.544 -10.998 35.001 1.00 18.13 175 GLY B O 1
ATOM 4912 N N . THR B 1 176 ? 19.045 -11.455 33.369 1.00 17.75 176 THR B N 1
ATOM 4913 C CA . THR B 1 176 ? 18.952 -12.911 33.437 1.00 17.57 176 THR B CA 1
ATOM 4914 C C . THR B 1 176 ? 20.360 -13.451 33.618 1.00 18.01 176 THR B C 1
ATOM 4915 O O . THR B 1 176 ? 21.288 -12.966 32.973 1.00 17.00 176 THR B O 1
ATOM 4926 N N . VAL B 1 177 ? 20.501 -14.438 34.487 1.00 17.62 177 VAL B N 1
ATOM 4927 C CA . VAL B 1 177 ? 21.777 -15.052 34.803 1.00 17.62 177 VAL B CA 1
ATOM 4928 C C . VAL B 1 177 ? 21.635 -16.554 34.537 1.00 16.23 177 VAL B C 1
ATOM 4929 O O . VAL B 1 177 ? 20.740 -17.228 35.084 1.00 15.85 177 VAL B O 1
ATOM 4942 N N . ASN B 1 178 ? 22.515 -17.078 33.685 1.00 16.34 178 ASN B N 1
ATOM 4943 C CA . ASN B 1 178 ? 22.569 -18.509 33.408 1.00 17.11 178 ASN B CA 1
ATOM 4944 C C . ASN B 1 178 ? 23.574 -19.117 34.372 1.00 16.02 178 ASN B C 1
ATOM 4945 O O . ASN B 1 178 ? 24.780 -19.025 34.168 1.00 16.54 178 ASN B O 1
ATOM 4956 N N . THR B 1 179 ? 23.073 -19.711 35.463 1.00 15.11 179 THR B N 1
ATOM 4957 C CA . THR B 1 179 ? 24.001 -20.171 36.480 1.00 14.69 179 THR B CA 1
ATOM 4958 C C . THR B 1 179 ? 24.861 -21.306 35.981 1.00 13.61 179 THR B C 1
ATOM 4959 O O . THR B 1 179 ? 25.980 -21.443 36.438 1.00 14.52 179 THR B O 1
ATOM 4970 N N . GLY B 1 180 ? 24.353 -22.130 35.057 1.00 15.38 180 GLY B N 1
ATOM 4971 C CA . GLY B 1 180 ? 25.146 -23.223 34.520 1.00 14.80 180 GLY B CA 1
ATOM 4972 C C . GLY B 1 180 ? 26.410 -22.741 33.839 1.00 15.59 180 GLY B C 1
ATOM 4973 O O . GLY B 1 180 ? 27.434 -23.414 33.880 1.00 16.33 180 GLY B O 1
ATOM 4977 N N . ASN B 1 181 ? 26.336 -21.608 33.168 1.00 15.89 181 ASN B N 1
ATOM 4978 C CA . ASN B 1 181 ? 27.516 -21.030 32.526 1.00 14.94 181 ASN B CA 1
ATOM 4979 C C . ASN B 1 181 ? 28.595 -20.775 33.563 1.00 15.32 181 ASN B C 1
ATOM 4980 O O . ASN B 1 181 ? 29.774 -21.033 33.339 1.00 12.80 181 ASN B O 1
ATOM 4991 N N . HIS B 1 182 ? 28.207 -20.240 34.727 1.00 13.25 182 HIS B N 1
ATOM 4992 C CA . HIS B 1 182 ? 29.204 -19.929 35.763 1.00 13.84 182 HIS B CA 1
ATOM 4993 C C . HIS B 1 182 ? 29.736 -21.201 36.388 1.00 12.61 182 HIS B C 1
ATOM 4994 O O . HIS B 1 182 ? 30.958 -21.361 36.542 1.00 14.09 182 HIS B O 1
ATOM 5008 N N . PHE B 1 183 ? 28.828 -22.096 36.809 1.00 14.45 183 PHE B N 1
ATOM 5009 C CA . PHE B 1 183 ? 29.254 -23.389 37.337 1.00 13.77 183 PHE B CA 1
ATOM 5010 C C . PHE B 1 183 ? 30.279 -24.060 36.396 1.00 14.44 183 PHE B C 1
ATOM 5011 O O . PHE B 1 183 ? 31.310 -24.577 36.836 1.00 12.89 183 PHE B O 1
ATOM 5028 N N . ASN B 1 184 ? 29.989 -24.060 35.098 1.00 13.62 184 ASN B N 1
ATOM 5029 C CA . ASN B 1 184 ? 30.913 -24.648 34.125 1.00 14.86 184 ASN B CA 1
ATOM 5030 C C . ASN B 1 184 ? 32.248 -23.922 34.125 1.00 13.44 184 ASN B C 1
ATOM 5031 O O . ASN B 1 184 ? 33.311 -24.560 34.265 1.00 13.77 184 ASN B O 1
ATOM 5042 N N . ALA B 1 185 ? 32.222 -22.607 33.947 1.00 13.04 185 ALA B N 1
ATOM 5043 C CA . ALA B 1 185 ? 33.486 -21.855 33.907 1.00 13.10 185 ALA B CA 1
ATOM 5044 C C . ALA B 1 185 ? 34.300 -22.112 35.166 1.00 12.93 185 ALA B C 1
ATOM 5045 O O . ALA B 1 185 ? 35.519 -22.270 35.110 1.00 12.20 185 ALA B O 1
ATOM 5052 N N . TRP B 1 186 ? 33.639 -22.099 36.361 1.00 11.83 186 TRP B N 1
ATOM 5053 C CA . TRP B 1 186 ? 34.370 -22.410 37.575 1.00 12.91 186 TRP B CA 1
ATOM 5054 C C . TRP B 1 186 ? 35.023 -23.785 37.454 1.00 13.25 186 TRP B C 1
ATOM 5055 O O . TRP B 1 186 ? 36.181 -23.970 37.855 1.00 12.88 186 TRP B O 1
ATOM 5076 N N . ALA B 1 187 ? 34.268 -24.764 36.987 1.00 12.74 187 ALA B N 1
ATOM 5077 C CA . ALA B 1 187 ? 34.791 -26.128 36.933 1.00 14.85 187 ALA B CA 1
ATOM 5078 C C . ALA B 1 187 ? 36.006 -26.180 35.991 1.00 14.26 187 ALA B C 1
ATOM 5079 O O . ALA B 1 187 ? 36.988 -26.890 36.244 1.00 15.20 187 ALA B O 1
ATOM 5086 N N . GLN B 1 188 ? 35.942 -25.428 34.922 1.00 12.80 188 GLN B N 1
ATOM 5087 C CA . GLN B 1 188 ? 37.086 -25.371 33.970 1.00 13.27 188 GLN B CA 1
ATOM 5088 C C . GLN B 1 188 ? 38.375 -24.871 34.613 1.00 14.81 188 GLN B C 1
ATOM 5089 O O . GLN B 1 188 ? 39.473 -25.075 34.076 1.00 14.83 188 GLN B O 1
ATOM 5103 N N . HIS B 1 189 ? 38.253 -24.122 35.711 1.00 14.74 189 HIS B N 1
ATOM 5104 C CA . HIS B 1 189 ? 39.363 -23.580 36.463 1.00 16.09 189 HIS B CA 1
ATOM 5105 C C . HIS B 1 189 ? 39.696 -24.453 37.641 1.00 15.13 189 HIS B C 1
ATOM 5106 O O . HIS B 1 189 ? 40.508 -24.063 38.468 1.00 17.00 189 HIS B O 1
ATOM 5120 N N . GLY B 1 190 ? 39.125 -25.654 37.710 1.00 16.06 190 GLY B N 1
ATOM 5121 C CA . GLY B 1 190 ? 39.374 -26.565 38.814 1.00 16.96 190 GLY B CA 1
ATOM 5122 C C . GLY B 1 190 ? 38.571 -26.298 40.068 1.00 17.09 190 GLY B C 1
ATOM 5123 O O . GLY B 1 190 ? 38.910 -26.852 41.123 1.00 18.82 190 GLY B O 1
ATOM 5127 N N . LEU B 1 191 ? 37.550 -25.434 39.998 1.00 16.64 191 LEU B N 1
ATOM 5128 C CA . LEU B 1 191 ? 36.722 -25.090 41.139 1.00 17.08 191 LEU B CA 1
ATOM 5129 C C . LEU B 1 191 ? 35.487 -25.986 41.114 1.00 18.10 191 LEU B C 1
ATOM 5130 O O . LEU B 1 191 ? 34.596 -25.766 40.283 1.00 19.15 191 LEU B O 1
ATOM 5146 N N . GLN B 1 192 ? 35.432 -26.931 42.035 1.00 17.24 192 GLN B N 1
ATOM 5147 C CA . GLN B 1 192 ? 34.388 -27.955 42.071 1.00 19.69 192 GLN B CA 1
ATOM 5148 C C . GLN B 1 192 ? 33.299 -27.571 43.047 1.00 16.57 192 GLN B C 1
ATOM 5149 O O . GLN B 1 192 ? 33.585 -27.170 44.166 1.00 16.46 192 GLN B O 1
ATOM 5163 N N . LEU B 1 193 ? 32.064 -27.761 42.609 1.00 16.17 193 LEU B N 1
ATOM 5164 C CA . LEU B 1 193 ? 30.903 -27.530 43.459 1.00 15.55 193 LEU B CA 1
ATOM 5165 C C . LEU B 1 193 ? 30.465 -28.819 44.143 1.00 16.52 193 LEU B C 1
ATOM 5166 O O . LEU B 1 193 ? 30.667 -29.928 43.642 1.00 16.89 193 LEU B O 1
ATOM 5182 N N . GLY B 1 194 ? 29.894 -28.655 45.332 1.00 14.45 194 GLY B N 1
ATOM 5183 C CA . GLY B 1 194 ? 29.294 -29.752 46.054 1.00 15.46 194 GLY B CA 1
ATOM 5184 C C . GLY B 1 194 ? 27.828 -29.956 45.707 1.00 14.14 194 GLY B C 1
ATOM 5185 O O . GLY B 1 194 ? 27.336 -29.535 44.655 1.00 13.64 194 GLY B O 1
ATOM 5189 N N . THR B 1 195 ? 27.129 -30.610 46.636 1.00 13.43 195 THR B N 1
ATOM 5190 C CA . THR B 1 195 ? 25.697 -30.786 46.569 1.00 13.85 195 THR B CA 1
ATOM 5191 C C . THR B 1 195 ? 25.008 -29.459 46.869 1.00 12.98 195 THR B C 1
ATOM 5192 O O . THR B 1 195 ? 25.295 -28.801 47.875 1.00 13.77 195 THR B O 1
ATOM 5203 N N . HIS B 1 196 ? 24.155 -29.048 45.965 1.00 12.68 196 HIS B N 1
ATOM 5204 C CA . HIS B 1 196 ? 23.543 -27.724 46.059 1.00 13.52 196 HIS B CA 1
ATOM 5205 C C . HIS B 1 196 ? 22.633 -27.618 47.256 1.00 13.24 196 HIS B C 1
ATOM 5206 O O . HIS B 1 196 ? 21.758 -28.476 47.485 1.00 15.08 196 HIS B O 1
ATOM 5220 N N . ASN B 1 197 ? 22.836 -26.549 48.033 1.00 11.58 197 ASN B N 1
ATOM 5221 C CA . ASN B 1 197 ? 21.891 -26.035 49.014 1.00 14.17 197 ASN B CA 1
ATOM 5222 C C . ASN B 1 197 ? 21.101 -24.910 48.351 1.00 13.85 197 ASN B C 1
ATOM 5223 O O . ASN B 1 197 ? 20.849 -24.981 47.137 1.00 13.90 197 ASN B O 1
ATOM 5234 N N . TYR B 1 198 ? 20.798 -23.830 49.060 1.00 13.47 198 TYR B N 1
ATOM 5235 C CA . TYR B 1 198 ? 19.937 -22.820 48.451 1.00 13.58 198 TYR B CA 1
ATOM 5236 C C . TYR B 1 198 ? 20.672 -21.921 47.440 1.00 13.00 198 TYR B C 1
ATOM 5237 O O . TYR B 1 198 ? 21.916 -21.865 47.364 1.00 11.84 198 TYR B O 1
ATOM 5255 N N . GLN B 1 199 ? 19.859 -21.178 46.686 1.00 11.89 199 GLN B N 1
ATOM 5256 C CA . GLN B 1 199 ? 20.315 -20.354 45.567 1.00 12.08 199 GLN B CA 1
ATOM 5257 C C . GLN B 1 199 ? 19.350 -19.182 45.437 1.00 10.99 199 GLN B C 1
ATOM 5258 O O . GLN B 1 199 ? 18.170 -19.378 45.090 1.00 12.65 199 GLN B O 1
ATOM 5272 N N . ILE B 1 200 ? 19.817 -17.974 45.744 1.00 11.08 200 ILE B N 1
ATOM 5273 C CA . ILE B 1 200 ? 18.947 -16.797 45.801 1.00 10.69 200 ILE B CA 1
ATOM 5274 C C . ILE B 1 200 ? 19.594 -15.630 45.073 1.00 11.55 200 ILE B C 1
ATOM 5275 O O . ILE B 1 200 ? 20.799 -15.590 44.821 1.00 10.75 200 ILE B O 1
ATOM 5291 N N . VAL B 1 201 ? 18.756 -14.664 44.708 1.00 10.53 201 VAL B N 1
ATOM 5292 C CA . VAL B 1 201 ? 19.245 -13.378 44.239 1.00 11.74 201 VAL B CA 1
ATOM 5293 C C . VAL B 1 201 ? 19.349 -12.523 45.498 1.00 11.76 201 VAL B C 1
ATOM 5294 O O . VAL B 1 201 ? 18.319 -11.976 46.002 1.00 12.65 201 VAL B O 1
ATOM 5307 N N . ALA B 1 202 ? 20.544 -12.465 46.053 1.00 12.10 202 ALA B N 1
ATOM 5308 C CA . ALA B 1 202 ? 20.804 -11.920 47.362 1.00 10.72 202 ALA B CA 1
ATOM 5309 C C . ALA B 1 202 ? 21.246 -10.466 47.342 1.00 11.96 202 ALA B C 1
ATOM 5310 O O . ALA B 1 202 ? 22.063 -10.058 46.513 1.00 11.54 202 ALA B O 1
ATOM 5317 N N . THR B 1 203 ? 20.735 -9.727 48.304 1.00 11.73 203 THR B N 1
ATOM 5318 C CA . THR B 1 203 ? 21.266 -8.446 48.749 1.00 11.92 203 THR B CA 1
ATOM 5319 C C . THR B 1 203 ? 22.110 -8.747 49.986 1.00 11.31 203 THR B C 1
ATOM 5320 O O . THR B 1 203 ? 21.586 -9.355 50.948 1.00 11.05 203 THR B O 1
ATOM 5331 N N . GLU B 1 204 ? 23.376 -8.366 49.960 1.00 9.53 204 GLU B N 1
ATOM 5332 C CA . GLU B 1 204 ? 24.295 -8.568 51.059 1.00 11.03 204 GLU B CA 1
ATOM 5333 C C . GLU B 1 204 ? 24.894 -7.206 51.418 1.00 12.95 204 GLU B C 1
ATOM 5334 O O . GLU B 1 204 ? 25.291 -6.440 50.537 1.00 13.82 204 GLU B O 1
ATOM 5346 N N . GLY B 1 205 ? 24.937 -6.909 52.702 1.00 12.16 205 GLY B N 1
ATOM 5347 C CA . GLY B 1 205 ? 25.572 -5.710 53.192 1.00 13.26 205 GLY B CA 1
ATOM 5348 C C . GLY B 1 205 ? 26.632 -6.017 54.234 1.00 13.92 205 GLY B C 1
ATOM 5349 O O . GLY B 1 205 ? 26.553 -7.018 54.981 1.00 14.20 205 GLY B O 1
ATOM 5353 N N . TYR B 1 206 ? 27.645 -5.168 54.262 1.00 12.62 206 TYR B N 1
ATOM 5354 C CA . TYR B 1 206 ? 28.752 -5.313 55.213 1.00 15.56 206 TYR B CA 1
ATOM 5355 C C . TYR B 1 206 ? 29.159 -3.922 55.714 1.00 15.69 206 TYR B C 1
ATOM 5356 O O . TYR B 1 206 ? 29.662 -3.102 54.940 1.00 15.49 206 TYR B O 1
ATOM 5374 N N . GLN B 1 207 ? 28.902 -3.632 56.976 1.00 14.96 207 GLN B N 1
ATOM 5375 C CA . GLN B 1 207 ? 29.288 -2.369 57.602 1.00 15.91 207 GLN B CA 1
ATOM 5376 C C . GLN B 1 207 ? 28.877 -1.188 56.746 1.00 16.73 207 GLN B C 1
ATOM 5377 O O . GLN B 1 207 ? 29.683 -0.320 56.410 1.00 16.91 207 GLN B O 1
ATOM 5391 N N . SER B 1 208 ? 27.607 -1.172 56.343 1.00 15.45 208 SER B N 1
ATOM 5392 C CA . SER B 1 208 ? 27.138 -0.245 55.348 1.00 15.89 208 SER B CA 1
ATOM 5393 C C . SER B 1 208 ? 25.673 0.111 55.647 1.00 14.63 208 SER B C 1
ATOM 5394 O O . SER B 1 208 ? 25.072 -0.395 56.592 1.00 16.12 208 SER B O 1
ATOM 5402 N N . SER B 1 209 ? 25.114 0.947 54.778 1.00 15.48 209 SER B N 1
ATOM 5403 C CA . SER B 1 209 ? 23.716 1.258 54.679 1.00 16.27 209 SER B CA 1
ATOM 5404 C C . SER B 1 209 ? 23.253 1.039 53.252 1.00 15.00 209 SER B C 1
ATOM 5405 O O . SER B 1 209 ? 24.061 0.875 52.305 1.00 16.88 209 SER B O 1
ATOM 5413 N N . GLY B 1 210 ? 21.939 1.025 53.060 1.00 15.43 210 GLY B N 1
ATOM 5414 C CA . GLY B 1 210 ? 21.407 0.979 51.713 1.00 15.66 210 GLY B CA 1
ATOM 5415 C C . GLY B 1 210 ? 19.970 0.519 51.684 1.00 16.77 210 GLY B C 1
ATOM 5416 O O . GLY B 1 210 ? 19.312 0.401 52.715 1.00 15.95 210 GLY B O 1
ATOM 5420 N N . SER B 1 211 ? 19.497 0.302 50.471 1.00 15.71 211 SER B N 1
ATOM 5421 C CA . SER B 1 211 ? 18.199 -0.307 50.235 1.00 17.22 211 SER B CA 1
ATOM 5422 C C . SER B 1 211 ? 18.241 -1.117 48.930 1.00 18.01 211 SER B C 1
ATOM 5423 O O . SER B 1 211 ? 19.094 -0.901 48.065 1.00 17.96 211 SER B O 1
ATOM 5431 N N . SER B 1 212 ? 17.319 -2.050 48.808 1.00 16.02 212 SER B N 1
ATOM 5432 C CA . SER B 1 212 ? 17.131 -2.834 47.616 1.00 17.58 212 SER B CA 1
ATOM 5433 C C . SER B 1 212 ? 15.687 -3.307 47.559 1.00 16.78 212 SER B C 1
ATOM 5434 O O . SER B 1 212 ? 14.995 -3.401 48.596 1.00 16.24 212 SER B O 1
ATOM 5442 N N . SER B 1 213 ? 15.204 -3.516 46.331 1.00 16.01 213 SER B N 1
ATOM 5443 C CA . SER B 1 213 ? 13.872 -4.065 46.113 1.00 17.42 213 SER B CA 1
ATOM 5444 C C . SER B 1 213 ? 13.953 -4.883 44.831 1.00 17.86 213 SER B C 1
ATOM 5445 O O . SER B 1 213 ? 14.161 -4.321 43.754 1.00 18.07 213 SER B O 1
ATOM 5453 N N . ILE B 1 214 ? 13.807 -6.191 44.956 1.00 15.44 214 ILE B N 1
ATOM 5454 C CA . ILE B 1 214 ? 14.161 -7.137 43.888 1.00 16.42 214 ILE B CA 1
ATOM 5455 C C . ILE B 1 214 ? 13.022 -8.122 43.719 1.00 16.81 214 ILE B C 1
ATOM 5456 O O . ILE B 1 214 ? 12.435 -8.540 44.714 1.00 13.79 214 ILE B O 1
ATOM 5472 N N . THR B 1 215 ? 12.687 -8.456 42.474 1.00 14.62 215 THR B N 1
ATOM 5473 C CA . THR B 1 215 ? 11.782 -9.540 42.152 1.00 15.35 215 THR B CA 1
ATOM 5474 C C . THR B 1 215 ? 12.529 -10.558 41.290 1.00 16.15 215 THR B C 1
ATOM 5475 O O . THR B 1 215 ? 13.138 -10.175 40.277 1.00 16.16 215 THR B O 1
ATOM 5486 N N . VAL B 1 216 ? 12.411 -11.831 41.645 1.00 15.24 216 VAL B N 1
ATOM 5487 C CA . VAL B 1 216 ? 13.126 -12.926 40.977 1.00 16.70 216 VAL B CA 1
ATOM 5488 C C . VAL B 1 216 ? 12.099 -13.781 40.251 1.00 17.04 216 VAL B C 1
ATOM 5489 O O . VAL B 1 216 ? 10.896 -13.828 40.602 1.00 14.23 216 VAL B O 1
ATOM 5502 N N . SER B 1 217 ? 12.583 -14.525 39.265 1.00 16.41 217 SER B N 1
ATOM 5503 C CA . SER B 1 217 ? 11.744 -15.507 38.575 1.00 18.20 217 SER B CA 1
ATOM 5504 C C . SER B 1 217 ? 12.639 -16.461 37.801 1.00 20.96 217 SER B C 1
ATOM 5505 O O . SER B 1 217 ? 13.815 -16.165 37.574 1.00 19.95 217 SER B O 1
ATOM 5513 N N . VAL B 1 218 ? 12.076 -17.581 37.389 1.00 22.03 218 VAL B N 1
ATOM 5514 C CA . VAL B 1 218 ? 12.785 -18.503 36.504 1.00 27.36 218 VAL B CA 1
ATOM 5515 C C . VAL B 1 218 ? 12.411 -18.185 35.057 1.00 40.72 218 VAL B C 1
ATOM 5516 O O . VAL B 1 218 ? 11.316 -17.682 34.780 1.00 36.69 218 VAL B O 1
ATOM 5529 N N . ASP B 1 219 ? 13.323 -18.495 34.129 1.00 41.89 219 ASP B N 1
ATOM 5530 C CA . ASP B 1 219 ? 13.140 -18.165 32.710 1.00 50.39 219 ASP B CA 1
ATOM 5531 C C . ASP B 1 219 ? 12.276 -19.190 31.972 1.00 58.82 219 ASP B C 1
ATOM 5532 O O . ASP B 1 219 ? 11.131 -18.904 31.595 1.00 56.52 219 ASP B O 1
ATOM 5541 N N . SER C 1 29 ? 60.188 -18.206 51.735 1.00 29.90 29 SER C N 1
ATOM 5542 C CA . S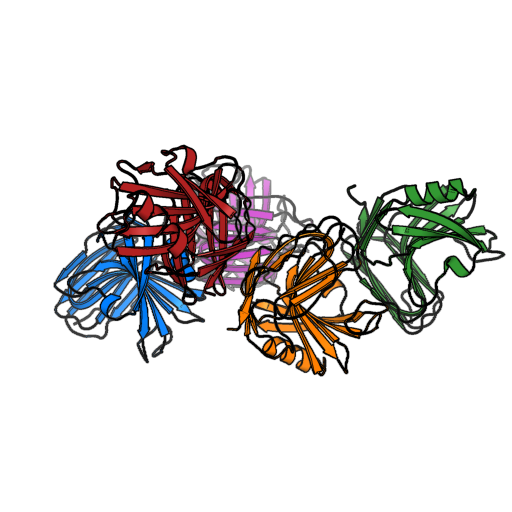ER C 1 29 ? 60.922 -16.951 51.770 1.00 31.21 29 SER C CA 1
ATOM 5543 C C . SER C 1 29 ? 59.963 -15.779 52.006 1.00 27.01 29 SER C C 1
ATOM 5544 O O . SER C 1 29 ? 58.777 -15.872 51.686 1.00 26.06 29 SER C O 1
ATOM 5551 N N . VAL C 1 30 ? 60.488 -14.674 52.535 1.00 26.05 30 VAL C N 1
ATOM 5552 C CA . VAL C 1 30 ? 59.639 -13.555 52.925 1.00 22.67 30 VAL C CA 1
ATOM 5553 C C . VAL C 1 30 ? 60.062 -12.278 52.209 1.00 20.29 30 VAL C C 1
ATOM 5554 O O . VAL C 1 30 ? 61.232 -12.066 51.862 1.00 21.55 30 VAL C O 1
ATOM 5567 N N . THR C 1 31 ? 59.080 -11.435 51.957 1.00 17.88 31 THR C N 1
ATOM 5568 C CA . THR C 1 31 ? 59.302 -10.058 51.569 1.00 18.06 31 THR C CA 1
ATOM 5569 C C . THR C 1 31 ? 60.304 -9.409 52.521 1.00 16.54 31 THR C C 1
ATOM 5570 O O . THR C 1 31 ? 60.214 -9.595 53.725 1.00 14.97 31 THR C O 1
ATOM 5581 N N . PRO C 1 32 ? 61.261 -8.610 52.015 1.00 15.12 32 PRO C N 1
ATOM 5582 C CA . PRO C 1 32 ? 62.160 -7.906 52.937 1.00 16.63 32 PRO C CA 1
ATOM 5583 C C . PRO C 1 32 ? 61.409 -6.882 53.776 1.00 16.16 32 PRO C C 1
ATOM 5584 O O . PRO C 1 32 ? 60.465 -6.252 53.299 1.00 15.74 32 PRO C O 1
ATOM 5595 N N . SER C 1 33 ? 61.865 -6.716 55.012 1.00 15.37 33 SER C N 1
ATOM 5596 C CA . SER C 1 33 ? 61.284 -5.715 55.895 1.00 16.98 33 SER C CA 1
ATOM 5597 C C . SER C 1 33 ? 61.571 -4.337 55.339 1.00 16.81 33 SER C C 1
ATOM 5598 O O . SER C 1 33 ? 62.717 -4.052 54.931 1.00 16.84 33 SER C O 1
ATOM 5606 N N . SER C 1 34 ? 60.548 -3.495 55.274 1.00 14.72 34 SER C N 1
ATOM 5607 C CA . SER C 1 34 ? 60.705 -2.149 54.749 1.00 15.90 34 SER C CA 1
ATOM 5608 C C . SER C 1 34 ? 59.593 -1.248 55.306 1.00 15.88 34 SER C C 1
ATOM 5609 O O . SER C 1 34 ? 58.598 -1.721 55.870 1.00 15.53 34 SER C O 1
ATOM 5617 N N . THR C 1 35 ? 59.821 0.058 55.221 1.00 13.61 35 THR C N 1
ATOM 5618 C CA . THR C 1 35 ? 58.897 1.043 55.801 1.00 15.52 35 THR C CA 1
ATOM 5619 C C . THR C 1 35 ? 58.897 2.260 54.898 1.00 14.98 35 THR C C 1
ATOM 5620 O O . THR C 1 35 ? 59.827 2.461 54.089 1.00 13.94 35 THR C O 1
ATOM 5631 N N . GLY C 1 36 ? 57.880 3.101 55.078 1.00 14.38 36 GLY C N 1
ATOM 5632 C CA . GLY C 1 36 ? 57.906 4.442 54.553 1.00 17.32 36 GLY C CA 1
ATOM 5633 C C . GLY C 1 36 ? 56.655 4.832 53.823 1.00 17.59 36 GLY C C 1
ATOM 5634 O O . GLY C 1 36 ? 55.569 4.416 54.222 1.00 16.15 36 GLY C O 1
ATOM 5638 N N . THR C 1 37 ? 56.772 5.677 52.808 1.00 17.27 37 THR C N 1
ATOM 5639 C CA . THR C 1 37 ? 55.615 6.276 52.159 1.00 18.49 37 THR C CA 1
ATOM 5640 C C . THR C 1 37 ? 55.257 5.539 50.871 1.00 18.98 37 THR C C 1
ATOM 5641 O O . THR C 1 37 ? 56.137 5.229 50.037 1.00 16.80 37 THR C O 1
ATOM 5652 N N . ASN C 1 38 ? 53.967 5.271 50.695 1.00 16.06 38 ASN C N 1
ATOM 5653 C CA . ASN C 1 38 ? 53.431 4.738 49.453 1.00 19.53 38 ASN C CA 1
ATOM 5654 C C . ASN C 1 38 ? 52.077 5.362 49.227 1.00 20.48 38 ASN C C 1
ATOM 5655 O O . ASN C 1 38 ? 51.164 5.190 50.048 1.00 17.55 38 ASN C O 1
ATOM 5666 N N . ASN C 1 39 ? 51.961 6.140 48.162 1.00 21.89 39 ASN C N 1
ATOM 5667 C CA . ASN C 1 39 ? 50.679 6.766 47.776 1.00 21.52 39 ASN C CA 1
ATOM 5668 C C . ASN C 1 39 ? 50.124 7.632 48.895 1.00 22.66 39 ASN C C 1
ATOM 5669 O O . ASN C 1 39 ? 48.907 7.685 49.129 1.00 21.50 39 ASN C O 1
ATOM 5680 N N . GLY C 1 40 ? 51.018 8.314 49.600 1.00 22.23 40 GLY C N 1
ATOM 5681 C CA . GLY C 1 40 ? 50.637 9.232 50.667 1.00 22.91 40 GLY C CA 1
ATOM 5682 C C . GLY C 1 40 ? 50.395 8.584 52.003 1.00 22.30 40 GLY C C 1
ATOM 5683 O O . GLY C 1 40 ? 50.191 9.305 52.983 1.00 24.92 40 GLY C O 1
ATOM 5687 N N . TYR C 1 41 ? 50.420 7.251 52.082 1.00 19.35 41 TYR C N 1
ATOM 5688 C CA . TYR C 1 41 ? 50.261 6.528 53.316 1.00 20.02 41 TYR C CA 1
ATOM 5689 C C . TYR C 1 41 ? 51.603 6.106 53.866 1.00 19.33 41 TYR C C 1
ATOM 5690 O O . TYR C 1 41 ? 52.532 5.863 53.115 1.00 18.78 41 TYR C O 1
ATOM 5708 N N . TYR C 1 42 ? 51.682 5.957 55.178 1.00 18.45 42 TYR C N 1
ATOM 5709 C CA . TYR C 1 42 ? 52.805 5.251 55.758 1.00 16.76 42 TYR C CA 1
ATOM 5710 C C . TYR C 1 42 ? 52.504 3.765 55.669 1.00 16.96 42 TYR C C 1
ATOM 5711 O O . TYR C 1 42 ? 51.336 3.342 55.701 1.00 16.39 42 TYR C O 1
ATOM 5729 N N . TYR C 1 43 ? 53.563 2.964 55.506 1.00 14.93 43 TYR C N 1
ATOM 5730 C CA . TYR C 1 43 ? 53.424 1.509 55.639 1.00 14.15 43 TYR C CA 1
ATOM 5731 C C . TYR C 1 43 ? 54.628 0.965 56.376 1.00 15.45 43 TYR C C 1
ATOM 5732 O O . TYR C 1 43 ? 55.700 1.593 56.417 1.00 14.88 43 TYR C O 1
ATOM 5750 N N . SER C 1 44 ? 54.445 -0.207 56.975 1.00 13.24 44 SER C N 1
ATOM 5751 C CA . SER C 1 44 ? 55.563 -0.944 57.514 1.00 15.75 44 SER C CA 1
ATOM 5752 C C . SER C 1 44 ? 55.297 -2.401 57.242 1.00 15.99 44 SER C C 1
ATOM 5753 O O . SER C 1 44 ? 54.146 -2.868 57.389 1.00 15.10 44 SER C O 1
ATOM 5761 N N . PHE C 1 45 ? 56.322 -3.107 56.847 1.00 14.72 45 PHE C N 1
ATOM 5762 C CA . PHE C 1 45 ? 56.274 -4.560 56.823 1.00 15.15 45 PHE C CA 1
ATOM 5763 C C . PHE C 1 45 ? 57.503 -5.083 57.537 1.00 16.66 45 PHE C C 1
ATOM 5764 O O . PHE C 1 45 ? 58.626 -4.657 57.233 1.00 17.45 45 PHE C O 1
ATOM 5781 N N . TRP C 1 46 ? 57.303 -5.996 58.465 1.00 15.26 46 TRP C N 1
ATOM 5782 C CA . TRP C 1 46 ? 58.375 -6.594 59.224 1.00 17.30 46 TRP C CA 1
ATOM 5783 C C . TRP C 1 46 ? 58.078 -8.080 59.383 1.00 18.94 46 TRP C C 1
ATOM 5784 O O . TRP C 1 46 ? 56.917 -8.509 59.512 1.00 17.59 46 TRP C O 1
ATOM 5805 N N . SER C 1 47 ? 59.128 -8.877 59.425 1.00 17.63 47 SER C N 1
ATOM 5806 C CA . SER C 1 47 ? 58.977 -10.293 59.717 1.00 19.09 47 SER C CA 1
ATOM 5807 C C . SER C 1 47 ? 60.272 -10.805 60.316 1.00 22.77 47 SER C C 1
ATOM 5808 O O . SER C 1 47 ? 61.333 -10.190 60.153 1.00 20.90 47 SER C O 1
ATOM 5816 N N . ASP C 1 48 ? 60.168 -11.952 60.975 1.00 22.16 48 ASP C N 1
ATOM 5817 C CA . ASP C 1 48 ? 61.342 -12.632 61.516 1.00 24.14 48 ASP C CA 1
ATOM 5818 C C . ASP C 1 48 ? 61.994 -13.555 60.491 1.00 24.27 48 ASP C C 1
ATOM 5819 O O . ASP C 1 48 ? 62.929 -14.263 60.838 1.00 25.55 48 ASP C O 1
ATOM 5828 N N . GLY C 1 49 ? 61.523 -13.555 59.259 1.00 23.04 49 GLY C N 1
ATOM 5829 C CA . GLY C 1 49 ? 62.109 -14.352 58.203 1.00 27.50 49 GLY C CA 1
ATOM 5830 C C . GLY C 1 49 ? 61.545 -15.748 58.057 1.00 26.77 49 GLY C C 1
ATOM 5831 O O . GLY C 1 49 ? 61.949 -16.478 57.128 1.00 29.59 49 GLY C O 1
ATOM 5835 N N . GLY C 1 50 ? 60.611 -16.143 58.912 1.00 27.35 50 GLY C N 1
ATOM 5836 C CA . GLY C 1 50 ? 60.144 -17.514 58.917 1.00 30.20 50 GLY C CA 1
ATOM 5837 C C . GLY C 1 50 ? 59.101 -17.775 57.845 1.00 31.40 50 GLY C C 1
ATOM 5838 O O . GLY C 1 50 ? 58.243 -16.932 57.551 1.00 26.78 50 GLY C O 1
ATOM 5842 N N . GLY C 1 51 ? 59.177 -18.971 57.257 1.00 27.56 51 GLY C N 1
ATOM 5843 C CA . GLY C 1 51 ? 58.119 -19.420 56.375 1.00 25.95 51 GLY C CA 1
ATOM 5844 C C . GLY C 1 51 ? 58.082 -18.647 55.072 1.00 26.17 51 GLY C C 1
ATOM 5845 O O . GLY C 1 51 ? 59.079 -18.081 54.617 1.00 27.61 51 GLY C O 1
ATOM 5849 N N . ASP C 1 52 ? 56.898 -18.660 54.461 1.00 24.04 52 ASP C N 1
ATOM 5850 C CA . ASP C 1 52 ? 56.589 -17.887 53.269 1.00 25.20 52 ASP C CA 1
ATOM 5851 C C . ASP C 1 52 ? 55.641 -16.761 53.661 1.00 23.53 52 ASP C C 1
ATOM 5852 O O . ASP C 1 52 ? 54.560 -17.025 54.209 1.00 22.16 52 ASP C O 1
ATOM 5861 N N . VAL C 1 53 ? 56.051 -15.522 53.400 1.00 21.80 53 VAL C N 1
ATOM 5862 C CA . VAL C 1 53 ? 55.217 -14.341 53.622 1.00 20.57 53 VAL C CA 1
ATOM 5863 C C . VAL C 1 53 ? 55.436 -13.420 52.429 1.00 19.33 53 VAL C C 1
ATOM 5864 O O . VAL C 1 53 ? 56.590 -13.067 52.113 1.00 20.43 53 VAL C O 1
ATOM 5877 N N . THR C 1 54 ? 54.357 -13.055 51.748 1.00 17.43 54 THR C N 1
ATOM 5878 C CA . THR C 1 54 ? 54.397 -12.110 50.637 1.00 19.18 54 THR C CA 1
ATOM 5879 C C . THR C 1 54 ? 53.520 -10.917 50.969 1.00 18.10 54 THR C C 1
ATOM 5880 O O . THR C 1 54 ? 52.280 -11.040 51.007 1.00 16.49 54 THR C O 1
ATOM 5891 N N . TYR C 1 55 ? 54.169 -9.783 51.217 1.00 14.65 55 TYR C N 1
ATOM 5892 C CA . TYR C 1 55 ? 53.517 -8.506 51.466 1.00 15.64 55 TYR C CA 1
ATOM 5893 C C . TYR C 1 55 ? 53.561 -7.677 50.203 1.00 16.57 55 TYR C C 1
ATOM 5894 O O . TYR C 1 55 ? 54.638 -7.549 49.575 1.00 16.22 55 TYR C O 1
ATOM 5912 N N . THR C 1 56 ? 52.417 -7.098 49.806 1.00 16.06 56 THR C N 1
ATOM 5913 C CA . THR C 1 56 ? 52.362 -6.310 48.584 1.00 16.21 56 THR C CA 1
ATOM 5914 C C . THR C 1 56 ? 51.583 -5.033 48.789 1.00 16.64 56 THR C C 1
ATOM 5915 O O . THR C 1 56 ? 50.377 -5.077 49.103 1.00 16.71 56 THR C O 1
ATOM 5926 N N . ASN C 1 57 ? 52.248 -3.900 48.621 1.00 16.48 57 ASN C N 1
ATOM 5927 C CA . ASN C 1 57 ? 51.529 -2.634 48.575 1.00 17.00 57 ASN C CA 1
ATOM 5928 C C . ASN C 1 57 ? 50.814 -2.486 47.238 1.00 18.42 57 ASN C C 1
ATOM 5929 O O . ASN C 1 57 ? 51.367 -2.830 46.180 1.00 18.08 57 ASN C O 1
ATOM 5940 N N . GLY C 1 58 ? 49.612 -1.926 47.279 1.00 19.08 58 GLY C N 1
ATOM 5941 C CA . GLY C 1 58 ? 48.847 -1.634 46.088 1.00 21.50 58 GLY C CA 1
ATOM 5942 C C . GLY C 1 58 ? 48.461 -0.179 45.991 1.00 21.73 58 GLY C C 1
ATOM 5943 O O . GLY C 1 58 ? 48.975 0.661 46.714 1.00 20.35 58 GLY C O 1
ATOM 5947 N N . ASN C 1 59 ? 47.555 0.145 45.079 1.00 23.30 59 ASN C N 1
ATOM 5948 C CA . ASN C 1 59 ? 47.171 1.527 44.873 1.00 23.74 59 ASN C CA 1
ATOM 5949 C C . ASN C 1 59 ? 46.536 2.113 46.124 1.00 23.06 59 ASN C C 1
ATOM 5950 O O . ASN C 1 59 ? 45.984 1.385 46.969 1.00 21.11 59 ASN C O 1
ATOM 5961 N N . GLY C 1 60 ? 46.659 3.429 46.251 1.00 21.23 60 GLY C N 1
ATOM 5962 C CA . GLY C 1 60 ? 46.040 4.124 47.357 1.00 20.53 60 GLY C CA 1
ATOM 5963 C C . GLY C 1 60 ? 46.450 3.587 48.710 1.00 21.21 60 GLY C C 1
ATOM 5964 O O . GLY C 1 60 ? 47.628 3.356 48.997 1.00 19.32 60 GLY C O 1
ATOM 5968 N N . GLY C 1 61 ? 45.445 3.348 49.553 1.00 20.09 61 GLY C N 1
ATOM 5969 C CA . GLY C 1 61 ? 45.701 2.818 50.882 1.00 19.94 61 GLY C CA 1
ATOM 5970 C C . GLY C 1 61 ? 45.698 1.309 50.941 1.00 19.40 61 GLY C C 1
ATOM 5971 O O . GLY C 1 61 ? 45.566 0.740 52.031 1.00 17.74 61 GLY C O 1
ATOM 5975 N N . SER C 1 62 ? 45.876 0.644 49.801 1.00 17.20 62 SER C N 1
ATOM 5976 C CA . SER C 1 62 ? 45.694 -0.804 49.773 1.00 17.28 62 SER C CA 1
ATOM 5977 C C . SER C 1 62 ? 46.998 -1.562 49.972 1.00 16.88 62 SER C C 1
ATOM 5978 O O . SER C 1 62 ? 48.083 -1.101 49.562 1.00 16.80 62 SER C O 1
ATOM 5986 N N . TYR C 1 63 ? 46.885 -2.749 50.590 1.00 14.30 63 TYR C N 1
ATOM 5987 C CA . TYR C 1 63 ? 47.962 -3.730 50.654 1.00 13.12 63 TYR C CA 1
ATOM 5988 C C . TYR C 1 63 ? 47.334 -5.108 50.761 1.00 14.74 63 TYR C C 1
ATOM 5989 O O . TYR C 1 63 ? 46.156 -5.254 51.114 1.00 16.61 63 TYR C O 1
ATOM 6007 N N . SER C 1 64 ? 48.136 -6.129 50.520 1.00 14.71 64 SER C N 1
ATOM 6008 C CA . SER C 1 64 ? 47.711 -7.503 50.745 1.00 15.57 64 SER C CA 1
ATOM 6009 C C . SER C 1 64 ? 48.871 -8.296 51.312 1.00 16.07 64 SER C C 1
ATOM 6010 O O . SER C 1 64 ? 50.035 -7.899 51.203 1.00 16.47 64 SER C O 1
ATOM 6018 N N . VAL C 1 65 ? 48.541 -9.428 51.914 1.00 16.58 65 VAL C N 1
ATOM 6019 C CA . VAL C 1 65 ? 49.522 -10.345 52.466 1.00 17.22 65 VAL C CA 1
ATOM 6020 C C . VAL C 1 65 ? 49.000 -11.739 52.212 1.00 18.61 65 VAL C C 1
ATOM 6021 O O . VAL C 1 65 ? 47.810 -12.010 52.406 1.00 18.61 65 VAL C O 1
ATOM 6034 N N . GLU C 1 66 ? 49.899 -12.629 51.816 1.00 17.58 66 GLU C N 1
ATOM 6035 C CA . GLU C 1 66 ? 49.612 -14.054 51.694 1.00 20.35 66 GLU C CA 1
ATOM 6036 C C . GLU C 1 66 ? 50.731 -14.763 52.438 1.00 20.17 66 GLU C C 1
ATOM 6037 O O . GLU C 1 66 ? 51.905 -14.392 52.275 1.00 18.58 66 GLU C O 1
ATOM 6049 N N . TRP C 1 67 ? 50.389 -15.747 53.263 1.00 19.04 67 TRP C N 1
ATOM 6050 C CA . TRP C 1 67 ? 51.429 -16.391 54.046 1.00 19.95 67 TRP C CA 1
ATOM 6051 C C . TRP C 1 67 ? 51.104 -17.846 54.307 1.00 22.37 67 TRP C C 1
ATOM 6052 O O . TRP C 1 67 ? 49.934 -18.254 54.355 1.00 20.98 67 TRP C O 1
ATOM 6073 N N . THR C 1 68 ? 52.182 -18.621 54.493 1.00 22.51 68 THR C N 1
ATOM 6074 C CA . THR C 1 68 ? 52.091 -20.056 54.740 1.00 23.31 68 THR C CA 1
ATOM 6075 C C . THR C 1 68 ? 53.149 -20.416 55.763 1.00 23.82 68 THR C C 1
ATOM 6076 O O . THR C 1 68 ? 54.342 -20.201 55.514 1.00 25.04 68 THR C O 1
ATOM 6087 N N . ASN C 1 69 ? 52.726 -20.957 56.898 1.00 24.48 69 ASN C N 1
ATOM 6088 C CA . ASN C 1 69 ? 53.637 -21.371 57.963 1.00 26.03 69 ASN C CA 1
ATOM 6089 C C . ASN C 1 69 ? 54.612 -20.266 58.341 1.00 26.85 69 ASN C C 1
ATOM 6090 O O . ASN C 1 69 ? 55.823 -20.489 58.474 1.00 25.53 69 ASN C O 1
ATOM 6101 N N . CYS C 1 70 ? 54.071 -19.051 58.526 1.00 24.36 70 CYS C N 1
ATOM 6102 C CA . CYS C 1 70 ? 54.941 -17.938 58.913 1.00 23.95 70 CYS C CA 1
ATOM 6103 C C . CYS C 1 70 ? 55.583 -18.187 60.283 1.00 24.19 70 CYS C C 1
ATOM 6104 O O . CYS C 1 70 ? 55.161 -19.042 61.081 1.00 23.36 70 CYS C O 1
ATOM 6112 N N . GLY C 1 71 ? 56.592 -17.378 60.588 1.00 24.16 71 GLY C N 1
ATOM 6113 C CA . GLY C 1 71 ? 57.059 -17.258 61.946 1.00 24.79 71 GLY C CA 1
ATOM 6114 C C . GLY C 1 71 ? 56.240 -16.191 62.658 1.00 25.44 71 GLY C C 1
ATOM 6115 O O . GLY C 1 71 ? 55.271 -16.493 63.342 1.00 25.04 71 GLY C O 1
ATOM 6119 N N . ASN C 1 72 ? 56.643 -14.938 62.497 1.00 23.23 72 ASN C N 1
ATOM 6120 C CA . ASN C 1 72 ? 55.893 -13.790 62.994 1.00 22.51 72 ASN C CA 1
ATOM 6121 C C . ASN C 1 72 ? 56.144 -12.666 61.998 1.00 20.82 72 ASN C C 1
ATOM 6122 O O . ASN C 1 72 ? 57.283 -12.431 61.586 1.00 20.12 72 ASN C O 1
ATOM 6133 N N . PHE C 1 73 ? 55.082 -11.988 61.600 1.00 17.94 73 PHE C N 1
ATOM 6134 C CA . PHE C 1 73 ? 55.178 -10.858 60.706 1.00 16.52 73 PHE C CA 1
ATOM 6135 C C . PHE C 1 73 ? 54.098 -9.855 61.080 1.00 15.83 73 PHE C C 1
ATOM 6136 O O . PHE C 1 73 ? 53.051 -10.220 61.612 1.00 14.36 73 PHE C O 1
ATOM 6153 N N . VAL C 1 74 ? 54.373 -8.594 60.759 1.00 14.22 74 VAL C N 1
ATOM 6154 C CA . VAL C 1 74 ? 53.431 -7.493 60.943 1.00 14.67 74 VAL C CA 1
ATOM 6155 C C . VAL C 1 74 ? 53.535 -6.582 59.728 1.00 15.09 74 VAL C C 1
ATOM 6156 O O . VAL C 1 74 ? 54.634 -6.110 59.391 1.00 14.43 74 VAL C O 1
ATOM 6169 N N . GLY C 1 75 ? 52.407 -6.317 59.074 1.00 13.88 75 GLY C N 1
ATOM 6170 C CA . GLY C 1 75 ? 52.404 -5.403 57.949 1.00 13.74 75 GLY C CA 1
ATOM 6171 C C . GLY C 1 75 ? 51.100 -4.709 57.687 1.00 14.07 75 GLY C C 1
ATOM 6172 O O . GLY C 1 75 ? 50.017 -5.245 57.981 1.00 13.99 75 GLY C O 1
ATOM 6176 N N . GLY C 1 76 ? 51.205 -3.458 57.239 1.00 13.12 76 GLY C N 1
ATOM 6177 C CA . GLY C 1 76 ? 50.026 -2.742 56.799 1.00 12.57 76 GLY C CA 1
ATOM 6178 C C . GLY C 1 76 ? 50.315 -1.276 56.536 1.00 13.46 76 GLY C C 1
ATOM 6179 O O . GLY C 1 76 ? 51.434 -0.789 56.713 1.00 13.95 76 GLY C O 1
ATOM 6183 N N . LYS C 1 77 ? 49.251 -0.580 56.207 1.00 15.04 77 LYS C N 1
ATOM 6184 C CA . LYS C 1 77 ? 49.281 0.833 55.908 1.00 13.87 77 LYS C CA 1
ATOM 6185 C C . LYS C 1 77 ? 48.543 1.642 56.969 1.00 14.16 77 LYS C C 1
ATOM 6186 O O . LYS C 1 77 ? 47.586 1.184 57.601 1.00 14.48 77 LYS C O 1
ATOM 6205 N N . GLY C 1 78 ? 48.947 2.881 57.074 1.00 14.58 78 GLY C N 1
ATOM 6206 C CA . GLY C 1 78 ? 48.327 3.845 57.967 1.00 15.25 78 GLY C CA 1
ATOM 6207 C C . GLY C 1 78 ? 49.076 5.174 57.914 1.00 18.28 78 GLY C C 1
ATOM 6208 O O . GLY C 1 78 ? 49.213 5.796 56.853 1.00 17.02 78 GLY C O 1
ATOM 6212 N N . TRP C 1 79 ? 49.560 5.609 59.077 1.00 17.21 79 TRP C N 1
ATOM 6213 C CA . TRP C 1 79 ? 50.087 6.950 59.240 1.00 20.07 79 TRP C CA 1
ATOM 6214 C C . TRP C 1 79 ? 51.286 6.922 60.148 1.00 19.21 79 TRP C C 1
ATOM 6215 O O . TRP C 1 79 ? 51.467 6.019 60.962 1.00 15.69 79 TRP C O 1
ATOM 6236 N N . ASN C 1 80 ? 52.160 7.954 59.968 1.00 18.71 80 ASN C N 1
ATOM 6237 C CA . ASN C 1 80 ? 53.252 8.140 60.899 1.00 19.39 80 ASN C CA 1
ATOM 6238 C C . ASN C 1 80 ? 53.451 9.638 61.044 1.00 20.40 80 ASN C C 1
ATOM 6239 O O . ASN C 1 80 ? 53.871 10.278 60.094 1.00 20.61 80 ASN C O 1
ATOM 6250 N N . PRO C 1 81 ? 53.111 10.231 62.200 1.00 19.88 81 PRO C N 1
ATOM 6251 C CA . PRO C 1 81 ? 52.696 9.643 63.467 1.00 19.12 81 PRO C CA 1
ATOM 6252 C C . PRO C 1 81 ? 51.208 9.301 63.545 1.00 17.65 81 PRO C C 1
ATOM 6253 O O . PRO C 1 81 ? 50.377 9.808 62.776 1.00 16.82 81 PRO C O 1
ATOM 6264 N N . GLY C 1 82 ? 50.933 8.392 64.449 1.00 16.48 82 GLY C N 1
ATOM 6265 C CA . GLY C 1 82 ? 49.568 8.070 64.833 1.00 16.89 82 GLY C CA 1
ATOM 6266 C C . GLY C 1 82 ? 48.928 9.230 65.587 1.00 18.32 82 GLY C C 1
ATOM 6267 O O . GLY C 1 82 ? 49.552 10.246 65.935 1.00 18.60 82 GLY C O 1
ATOM 6271 N N . ALA C 1 83 ? 47.637 9.087 65.832 1.00 16.31 83 ALA C N 1
ATOM 6272 C CA . ALA C 1 83 ? 46.867 10.169 66.414 1.00 18.07 83 ALA C CA 1
ATOM 6273 C C . ALA C 1 83 ? 45.562 9.561 66.884 1.00 17.55 83 ALA C C 1
ATOM 6274 O O . ALA C 1 83 ? 45.228 8.418 66.527 1.00 15.89 83 ALA C O 1
ATOM 6281 N N . ALA C 1 84 ? 44.828 10.349 67.677 1.00 17.09 84 ALA C N 1
ATOM 6282 C CA . ALA C 1 84 ? 43.418 10.056 67.920 1.00 17.74 84 ALA C CA 1
ATOM 6283 C C . ALA C 1 84 ? 42.660 10.450 66.666 1.00 20.41 84 ALA C C 1
ATOM 6284 O O . ALA C 1 84 ? 42.424 11.639 66.421 1.00 23.44 84 ALA C O 1
ATOM 6291 N N . ARG C 1 85 ? 42.353 9.478 65.817 1.00 19.63 85 ARG C N 1
ATOM 6292 C CA . ARG C 1 85 ? 41.724 9.728 64.529 1.00 19.35 85 ARG C CA 1
ATOM 6293 C C . ARG C 1 85 ? 40.757 8.588 64.255 1.00 17.97 85 ARG C C 1
ATOM 6294 O O . ARG C 1 85 ? 40.867 7.499 64.812 1.00 16.88 85 ARG C O 1
ATOM 6315 N N . GLU C 1 86 ? 39.785 8.844 63.399 1.00 19.24 86 GLU C N 1
ATOM 6316 C CA . GLU C 1 86 ? 38.925 7.768 62.916 1.00 21.74 86 GLU C CA 1
ATOM 6317 C C . GLU C 1 86 ? 39.507 7.199 61.632 1.00 21.39 86 GLU C C 1
ATOM 6318 O O . GLU C 1 86 ? 39.815 7.937 60.672 1.00 23.51 86 GLU C O 1
ATOM 6330 N N . ILE C 1 87 ? 39.741 5.901 61.646 1.00 18.11 87 ILE C N 1
ATOM 6331 C CA . ILE C 1 87 ? 40.406 5.189 60.581 1.00 18.83 87 ILE C CA 1
ATOM 6332 C C . ILE C 1 87 ? 39.385 4.301 59.925 1.00 19.85 87 ILE C C 1
ATOM 6333 O O . ILE C 1 87 ? 38.750 3.487 60.609 1.00 18.04 87 ILE C O 1
ATOM 6349 N N . ASN C 1 88 ? 39.266 4.409 58.601 1.00 20.51 88 ASN C N 1
ATOM 6350 C CA . ASN C 1 88 ? 38.394 3.527 57.854 1.00 21.34 88 ASN C CA 1
ATOM 6351 C C . ASN C 1 88 ? 39.222 2.456 57.178 1.00 21.79 88 ASN C C 1
ATOM 6352 O O . ASN C 1 88 ? 40.290 2.754 56.614 1.00 20.63 88 ASN C O 1
ATOM 6363 N N . PHE C 1 89 ? 38.745 1.229 57.232 1.00 19.22 89 PHE C N 1
ATOM 6364 C CA . PHE C 1 89 ? 39.406 0.086 56.620 1.00 20.08 89 PHE C CA 1
ATOM 6365 C C . PHE C 1 89 ? 38.334 -0.742 55.922 1.00 20.10 89 PHE C C 1
ATOM 6366 O O . PHE C 1 89 ? 37.181 -0.817 56.368 1.00 18.42 89 PHE C O 1
ATOM 6383 N N . SER C 1 90 ? 38.713 -1.315 54.776 1.00 18.05 90 SER C N 1
ATOM 6384 C CA . SER C 1 90 ? 37.808 -2.151 54.002 1.00 19.35 90 SER C CA 1
ATOM 6385 C C . SER C 1 90 ? 38.603 -3.312 53.426 1.00 18.81 90 SER C C 1
ATOM 6386 O O . SER C 1 90 ? 39.678 -3.115 52.829 1.00 19.49 90 SER C O 1
ATOM 6394 N N . GLY C 1 91 ? 38.079 -4.508 53.594 1.00 16.82 91 GLY C N 1
ATOM 6395 C CA . GLY C 1 91 ? 38.680 -5.614 52.834 1.00 18.96 91 GLY C CA 1
ATOM 6396 C C . GLY C 1 91 ? 38.380 -6.967 53.463 1.00 18.59 91 GLY C C 1
ATOM 6397 O O . GLY C 1 91 ? 37.306 -7.176 54.064 1.00 15.85 91 GLY C O 1
ATOM 6401 N N . SER C 1 92 ? 39.369 -7.854 53.336 1.00 17.67 92 SER C N 1
ATOM 6402 C CA . SER C 1 92 ? 39.216 -9.248 53.731 1.00 18.81 92 SER C CA 1
ATOM 6403 C C . SER C 1 92 ? 40.398 -9.660 54.596 1.00 17.97 92 SER C C 1
ATOM 6404 O O . SER C 1 92 ? 41.509 -9.114 54.483 1.00 18.61 92 SER C O 1
ATOM 6412 N N . PHE C 1 93 ? 40.173 -10.661 55.440 1.00 15.76 93 PHE C N 1
ATOM 6413 C CA . PHE C 1 93 ? 41.193 -11.144 56.365 1.00 16.50 93 PHE C CA 1
ATOM 6414 C C . PHE C 1 93 ? 40.762 -12.526 56.789 1.00 16.63 93 PHE C C 1
ATOM 6415 O O . PHE C 1 93 ? 39.680 -12.671 57.373 1.00 14.80 93 PHE C O 1
ATOM 6432 N N . ASN C 1 94 ? 41.587 -13.531 56.470 1.00 14.69 94 ASN C N 1
ATOM 6433 C CA . ASN C 1 94 ? 41.211 -14.925 56.650 1.00 17.69 94 ASN C CA 1
ATOM 6434 C C . ASN C 1 94 ? 42.428 -15.712 57.076 1.00 17.88 94 ASN C C 1
ATOM 6435 O O . ASN C 1 94 ? 43.068 -16.413 56.270 1.00 17.44 94 ASN C O 1
ATOM 6446 N N . PRO C 1 95 ? 42.767 -15.645 58.350 1.00 17.40 95 PRO C N 1
ATOM 6447 C CA . PRO C 1 95 ? 43.860 -16.477 58.862 1.00 19.77 95 PRO C CA 1
ATOM 6448 C C . PRO C 1 95 ? 43.417 -17.909 59.140 1.00 21.37 95 PRO C C 1
ATOM 6449 O O . PRO C 1 95 ? 42.283 -18.176 59.566 1.00 20.42 95 PRO C O 1
ATOM 6460 N N . SER C 1 96 ? 44.342 -18.822 58.917 1.00 21.02 96 SER C N 1
ATOM 6461 C CA A SER C 1 96 ? 44.206 -20.222 59.313 0.36 23.86 96 SER C CA 1
ATOM 6462 C CA B SER C 1 96 ? 44.204 -20.222 59.314 0.64 23.78 96 SER C CA 1
ATOM 6463 C C . SER C 1 96 ? 45.166 -20.429 60.481 1.00 23.25 96 SER C C 1
ATOM 6464 O O . SER C 1 96 ? 46.342 -20.707 60.293 1.00 23.57 96 SER C O 1
ATOM 6477 N N . GLY C 1 97 ? 44.633 -20.306 61.713 1.00 21.38 97 GLY C N 1
ATOM 6478 C CA . GLY C 1 97 ? 45.474 -20.299 62.882 1.00 23.24 97 GLY C CA 1
ATOM 6479 C C . GLY C 1 97 ? 45.587 -18.901 63.459 1.00 22.77 97 GLY C C 1
ATOM 6480 O O . GLY C 1 97 ? 44.638 -18.130 63.349 1.00 22.43 97 GLY C O 1
ATOM 6484 N N . ASN C 1 98 ? 46.708 -18.596 64.098 1.00 21.32 98 ASN C N 1
ATOM 6485 C CA . ASN C 1 98 ? 46.878 -17.361 64.845 1.00 21.99 98 ASN C CA 1
ATOM 6486 C C . ASN C 1 98 ? 47.203 -16.205 63.905 1.00 21.40 98 ASN C C 1
ATOM 6487 O O . ASN C 1 98 ? 48.268 -16.158 63.275 1.00 21.01 98 ASN C O 1
ATOM 6498 N N . GLY C 1 99 ? 46.295 -15.238 63.830 1.00 19.93 99 GLY C N 1
ATOM 6499 C CA . GLY C 1 99 ? 46.535 -14.011 63.080 1.00 17.65 99 GLY C CA 1
ATOM 6500 C C . GLY C 1 99 ? 45.594 -12.952 63.610 1.00 17.61 99 GLY C C 1
ATOM 6501 O O . GLY C 1 99 ? 44.540 -13.273 64.167 1.00 15.03 99 GLY C O 1
ATOM 6505 N N . TYR C 1 100 ? 45.984 -11.685 63.435 1.00 14.99 100 TYR C N 1
ATOM 6506 C CA . TYR C 1 100 ? 45.210 -10.553 63.914 1.00 15.10 100 TYR C CA 1
ATOM 6507 C C . TYR C 1 100 ? 45.082 -9.506 62.817 1.00 13.67 100 TYR C C 1
ATOM 6508 O O . TYR C 1 100 ? 46.013 -9.288 62.064 1.00 13.35 100 TYR C O 1
ATOM 6526 N N . LEU C 1 101 ? 43.955 -8.835 62.761 1.00 13.59 101 LEU C N 1
ATOM 6527 C CA . LEU C 1 101 ? 43.757 -7.602 62.016 1.00 12.64 101 LEU C CA 1
ATOM 6528 C C . LEU C 1 101 ? 43.418 -6.503 63.016 1.00 13.31 101 LEU C C 1
ATOM 6529 O O . LEU C 1 101 ? 42.384 -6.576 63.715 1.00 12.19 101 LEU C O 1
ATOM 6545 N N . SER C 1 102 ? 44.269 -5.492 63.092 1.00 11.94 102 SER C N 1
ATOM 6546 C CA . SER C 1 102 ? 44.194 -4.492 64.149 1.00 12.00 102 SER C CA 1
ATOM 6547 C C . SER C 1 102 ? 44.580 -3.113 63.658 1.00 12.42 102 SER C C 1
ATOM 6548 O O . SER C 1 102 ? 45.357 -3.003 62.729 1.00 13.66 102 SER C O 1
ATOM 6556 N N . VAL C 1 103 ? 44.061 -2.065 64.296 1.00 13.28 103 VAL C N 1
ATOM 6557 C CA . VAL C 1 103 ? 44.808 -0.814 64.362 1.00 12.19 103 VAL C CA 1
ATOM 6558 C C . VAL C 1 103 ? 45.938 -1.002 65.373 1.00 13.84 103 VAL C C 1
ATOM 6559 O O . VAL C 1 103 ? 45.697 -1.265 66.554 1.00 14.74 103 VAL C O 1
ATOM 6572 N N . TYR C 1 104 ? 47.161 -0.834 64.914 1.00 12.95 104 TYR C N 1
ATOM 6573 C CA . TYR C 1 104 ? 48.356 -1.251 65.619 1.00 12.98 104 TYR C CA 1
ATOM 6574 C C . TYR C 1 104 ? 49.345 -0.104 65.558 1.00 14.06 104 TYR C C 1
ATOM 6575 O O . TYR C 1 104 ? 49.566 0.482 64.484 1.00 15.13 104 TYR C O 1
ATOM 6593 N N . GLY C 1 105 ? 50.009 0.140 66.670 1.00 14.23 105 GLY C N 1
ATOM 6594 C CA . GLY C 1 105 ? 50.913 1.288 66.689 1.00 14.59 105 GLY C CA 1
ATOM 6595 C C . GLY C 1 105 ? 51.777 1.276 67.930 1.00 14.01 105 GLY C C 1
ATOM 6596 O O . GLY C 1 105 ? 51.638 0.430 68.833 1.00 14.02 105 GLY C O 1
ATOM 6600 N N . TRP C 1 106 ? 52.643 2.279 67.981 1.00 14.26 106 TRP C N 1
ATOM 6601 C CA . TRP C 1 106 ? 53.520 2.459 69.136 1.00 17.25 106 TRP C CA 1
ATOM 6602 C C . TRP C 1 106 ? 53.514 3.915 69.586 1.00 18.44 106 TRP C C 1
ATOM 6603 O O . TRP C 1 106 ? 53.261 4.833 68.781 1.00 18.02 106 TRP C O 1
ATOM 6624 N N . THR C 1 107 ? 53.787 4.120 70.880 1.00 17.39 107 THR C N 1
ATOM 6625 C CA . THR C 1 107 ? 54.207 5.398 71.404 1.00 20.84 107 THR C CA 1
ATOM 6626 C C . THR C 1 107 ? 55.611 5.248 72.001 1.00 21.27 107 THR C C 1
ATOM 6627 O O . THR C 1 107 ? 56.092 4.147 72.223 1.00 20.60 107 THR C O 1
ATOM 6638 N N . THR C 1 108 ? 56.252 6.381 72.240 1.00 20.73 108 THR C N 1
ATOM 6639 C CA . THR C 1 108 ? 57.478 6.411 73.019 1.00 22.54 108 THR C CA 1
ATOM 6640 C C . THR C 1 108 ? 57.326 7.405 74.165 1.00 23.99 108 THR C C 1
ATOM 6641 O O . THR C 1 108 ? 56.560 8.360 74.074 1.00 23.62 108 THR C O 1
ATOM 6652 N N . ASN C 1 109 ? 58.057 7.140 75.249 1.00 25.77 109 ASN C N 1
ATOM 6653 C CA . ASN C 1 109 ? 58.127 7.996 76.418 1.00 26.71 109 ASN C CA 1
ATOM 6654 C C . ASN C 1 109 ? 56.739 8.300 76.981 1.00 25.94 109 ASN C C 1
ATOM 6655 O O . ASN C 1 109 ? 56.302 9.459 76.994 1.00 26.44 109 ASN C O 1
ATOM 6666 N N . PRO C 1 110 ? 56.015 7.298 77.463 1.00 25.91 110 PRO C N 1
ATOM 6667 C CA . PRO C 1 110 ? 56.471 5.916 77.592 1.00 27.81 110 PRO C CA 1
ATOM 6668 C C . PRO C 1 110 ? 56.377 5.079 76.315 1.00 26.25 110 PRO C C 1
ATOM 6669 O O . PRO C 1 110 ? 55.573 5.369 75.426 1.00 23.51 110 PRO C O 1
ATOM 6680 N N . LEU C 1 111 ? 57.215 4.068 76.254 1.00 24.68 111 LEU C N 1
ATOM 6681 C CA . LEU C 1 111 ? 57.174 3.101 75.182 1.00 27.08 111 LEU C CA 1
ATOM 6682 C C . LEU C 1 111 ? 55.981 2.184 75.402 1.00 29.08 111 LEU C C 1
ATOM 6683 O O . LEU C 1 111 ? 55.860 1.563 76.468 1.00 25.50 111 LEU C O 1
ATOM 6699 N N . VAL C 1 112 ? 55.101 2.120 74.405 1.00 24.35 112 VAL C N 1
ATOM 6700 C CA . VAL C 1 112 ? 53.898 1.283 74.480 1.00 22.11 112 VAL C CA 1
ATOM 6701 C C . VAL C 1 112 ? 53.598 0.752 73.086 1.00 18.50 112 VAL C C 1
ATOM 6702 O O . VAL C 1 112 ? 53.665 1.499 72.099 1.00 18.85 112 VAL C O 1
ATOM 6715 N N . GLU C 1 113 ? 53.311 -0.537 73.019 1.00 17.34 113 GLU C N 1
ATOM 6716 C CA . GLU C 1 113 ? 52.777 -1.203 71.836 1.00 17.35 113 GLU C CA 1
ATOM 6717 C C . GLU C 1 113 ? 51.280 -1.413 72.043 1.00 16.95 113 GLU C C 1
ATOM 6718 O O . GLU C 1 113 ? 50.886 -1.896 73.112 1.00 17.53 113 GLU C O 1
ATOM 6730 N N . TYR C 1 114 ? 50.452 -0.988 71.082 1.00 13.90 114 TYR C N 1
ATOM 6731 C CA . TYR C 1 114 ? 49.010 -1.080 71.303 1.00 14.52 114 TYR C CA 1
ATOM 6732 C C . TYR C 1 114 ? 48.318 -1.699 70.103 1.00 14.48 114 TYR C C 1
ATOM 6733 O O . TYR C 1 114 ? 48.801 -1.612 68.960 1.00 11.85 114 TYR C O 1
ATOM 6751 N N . TYR C 1 115 ? 47.204 -2.340 70.394 1.00 12.41 115 TYR C N 1
ATOM 6752 C CA . TYR C 1 115 ? 46.378 -3.060 69.430 1.00 13.65 115 TYR C CA 1
ATOM 6753 C C . TYR C 1 115 ? 44.910 -2.729 69.660 1.00 12.99 115 TYR C C 1
ATOM 6754 O O . TYR C 1 115 ? 44.407 -2.888 70.784 1.00 13.54 115 TYR C O 1
ATOM 6772 N N . ILE C 1 116 ? 44.208 -2.433 68.596 1.00 10.99 116 ILE C N 1
ATOM 6773 C CA . ILE C 1 116 ? 42.748 -2.396 68.568 1.00 13.39 116 ILE C CA 1
ATOM 6774 C C . ILE C 1 116 ? 42.380 -3.487 67.563 1.00 13.39 116 ILE C C 1
ATOM 6775 O O . ILE C 1 116 ? 42.432 -3.292 66.328 1.00 12.64 116 ILE C O 1
ATOM 6791 N N . VAL C 1 117 ? 42.041 -4.674 68.089 1.00 12.45 117 VAL C N 1
ATOM 6792 C CA . VAL C 1 117 ? 41.904 -5.876 67.270 1.00 13.49 117 VAL C CA 1
ATOM 6793 C C . VAL C 1 117 ? 40.473 -5.958 66.764 1.00 13.16 117 VAL C C 1
ATOM 6794 O O . VAL C 1 117 ? 39.531 -6.101 67.576 1.00 13.24 117 VAL C O 1
ATOM 6807 N N . GLU C 1 118 ? 40.321 -5.884 65.451 1.00 11.78 118 GLU C N 1
ATOM 6808 C CA . GLU C 1 118 ? 39.045 -5.928 64.805 1.00 11.02 118 GLU C CA 1
ATOM 6809 C C . GLU C 1 118 ? 38.623 -7.351 64.507 1.00 13.79 118 GLU C C 1
ATOM 6810 O O . GLU C 1 118 ? 37.408 -7.634 64.458 1.00 15.31 118 GLU C O 1
ATOM 6822 N N . SER C 1 119 ? 39.597 -8.228 64.296 1.00 13.47 119 SER C N 1
ATOM 6823 C CA . SER C 1 119 ? 39.316 -9.629 64.056 1.00 14.73 119 SER C CA 1
ATOM 6824 C C . SER C 1 119 ? 40.558 -10.416 64.410 1.00 15.47 119 SER C C 1
ATOM 6825 O O . SER C 1 119 ? 41.674 -9.893 64.394 1.00 14.15 119 SER C O 1
ATOM 6833 N N . TYR C 1 120 ? 40.365 -11.705 64.720 1.00 14.30 120 TYR C N 1
ATOM 6834 C CA . TYR C 1 120 ? 41.500 -12.585 64.987 1.00 15.96 120 TYR C CA 1
ATOM 6835 C C . TYR C 1 120 ? 41.122 -14.015 64.612 1.00 20.38 120 TYR C C 1
ATOM 6836 O O . TYR C 1 120 ? 39.968 -14.313 64.311 1.00 20.26 120 TYR C O 1
ATOM 6854 N N . GLY C 1 121 ? 42.138 -14.889 64.588 1.00 19.53 121 GLY C N 1
ATOM 6855 C CA . GLY C 1 121 ? 41.966 -16.257 64.183 1.00 22.63 121 GLY C CA 1
ATOM 6856 C C . GLY C 1 121 ? 41.549 -17.145 65.338 1.00 25.09 121 GLY C C 1
ATOM 6857 O O . GLY C 1 121 ? 40.529 -16.899 65.986 1.00 24.06 121 GLY C O 1
ATOM 6861 N N . ASP C 1 122 ? 42.344 -18.161 65.636 1.00 26.37 122 ASP C N 1
ATOM 6862 C CA . ASP C 1 122 ? 41.960 -19.145 66.641 1.00 29.20 122 ASP C CA 1
ATOM 6863 C C . ASP C 1 122 ? 42.484 -18.819 68.032 1.00 30.36 122 ASP C C 1
ATOM 6864 O O . ASP C 1 122 ? 42.243 -19.592 68.963 1.00 34.18 122 ASP C O 1
ATOM 6873 N N . TYR C 1 123 ? 43.179 -17.703 68.205 1.00 29.58 123 TYR C N 1
ATOM 6874 C CA . TYR C 1 123 ? 43.798 -17.340 69.476 1.00 29.70 123 TYR C CA 1
ATOM 6875 C C . TYR C 1 123 ? 43.422 -15.907 69.832 1.00 26.12 123 TYR C C 1
ATOM 6876 O O . TYR C 1 123 ? 43.694 -14.992 69.067 1.00 24.77 123 TYR C O 1
ATOM 6894 N N . ASN C 1 124 ? 42.772 -15.723 70.961 1.00 27.08 124 ASN C N 1
ATOM 6895 C CA . ASN C 1 124 ? 42.471 -14.375 71.438 1.00 25.24 124 ASN C CA 1
ATOM 6896 C C . ASN C 1 124 ? 43.735 -13.795 72.056 1.00 26.19 124 ASN C C 1
ATOM 6897 O O . ASN C 1 124 ? 44.163 -14.260 73.115 1.00 26.96 124 ASN C O 1
ATOM 6908 N N . PRO C 1 125 ? 44.369 -12.787 71.436 1.00 25.64 125 PRO C N 1
ATOM 6909 C CA . PRO C 1 125 ? 45.694 -12.360 71.913 1.00 26.19 125 PRO C CA 1
ATOM 6910 C C . PRO C 1 125 ? 45.659 -11.629 73.239 1.00 28.06 125 PRO C C 1
ATOM 6911 O O . PRO C 1 125 ? 46.614 -11.721 74.016 1.00 28.81 125 PRO C O 1
ATOM 6922 N N . GLY C 1 126 ? 44.611 -10.891 73.492 1.00 28.67 126 GLY C N 1
ATOM 6923 C CA . GLY C 1 126 ? 44.543 -10.114 74.733 1.00 28.94 126 GLY C CA 1
ATOM 6924 C C . GLY C 1 126 ? 44.676 -11.056 75.906 1.00 32.44 126 GLY C C 1
ATOM 6925 O O . GLY C 1 126 ? 45.012 -10.543 76.960 1.00 38.69 126 GLY C O 1
ATOM 6929 N N . THR C 1 127 ? 44.427 -12.360 75.727 1.00 33.04 127 THR C N 1
ATOM 6930 C CA . THR C 1 127 ? 44.491 -13.414 76.768 1.00 37.32 127 THR C CA 1
ATOM 6931 C C . THR C 1 127 ? 45.896 -13.632 77.350 1.00 42.31 127 THR C C 1
ATOM 6932 O O . THR C 1 127 ? 46.004 -14.378 78.330 1.00 38.93 127 THR C O 1
ATOM 6943 N N . ALA C 1 128 ? 46.934 -13.101 76.731 1.00 34.17 128 ALA C N 1
ATOM 6944 C CA . ALA C 1 128 ? 48.311 -13.160 77.258 1.00 35.82 128 ALA C CA 1
ATOM 6945 C C . ALA C 1 128 ? 48.421 -12.142 78.381 1.00 32.37 128 ALA C C 1
ATOM 6946 O O . ALA C 1 128 ? 49.425 -12.141 79.077 1.00 30.00 128 ALA C O 1
ATOM 6953 N N . GLY C 1 129 ? 47.419 -11.277 78.504 1.00 28.97 129 GLY C N 1
ATOM 6954 C CA . GLY C 1 129 ? 47.508 -10.217 79.471 1.00 25.81 129 GLY C CA 1
ATOM 6955 C C . GLY C 1 129 ? 46.395 -10.341 80.485 1.00 24.56 129 GLY C C 1
ATOM 6956 O O . GLY C 1 129 ? 45.744 -11.383 80.594 1.00 26.53 129 GLY C O 1
ATOM 6960 N N . THR C 1 130 ? 46.194 -9.280 81.231 1.00 20.32 130 THR C N 1
ATOM 6961 C CA . THR C 1 130 ? 45.203 -9.245 82.292 1.00 19.64 130 THR C CA 1
ATOM 6962 C C . THR C 1 130 ? 43.996 -8.502 81.782 1.00 18.66 130 THR C C 1
ATOM 6963 O O . THR C 1 130 ? 44.158 -7.412 81.197 1.00 16.01 130 THR C O 1
ATOM 6974 N N . PHE C 1 131 ? 42.804 -9.069 82.038 1.00 18.29 131 PHE C N 1
ATOM 6975 C CA . PHE C 1 131 ? 41.556 -8.422 81.663 1.00 17.44 131 PHE C CA 1
ATOM 6976 C C . PHE C 1 131 ? 41.281 -7.245 82.580 1.00 17.64 131 PHE C C 1
ATOM 6977 O O . PHE C 1 131 ? 41.356 -7.379 83.813 1.00 18.14 131 PHE C O 1
ATOM 6994 N N . LEU C 1 132 ? 40.921 -6.104 81.991 1.00 16.14 132 LEU C N 1
ATOM 6995 C CA . LEU C 1 132 ? 40.678 -4.889 82.744 1.00 17.51 132 LEU C CA 1
ATOM 6996 C C . LEU C 1 132 ? 39.308 -4.265 82.496 1.00 16.51 132 LEU C C 1
ATOM 6997 O O . LEU C 1 132 ? 38.922 -3.386 83.260 1.00 16.98 132 LEU C O 1
ATOM 7013 N N . GLY C 1 133 ? 38.550 -4.728 81.515 1.00 15.28 133 GLY C N 1
ATOM 7014 C CA . GLY C 1 133 ? 37.212 -4.205 81.308 1.00 14.88 133 GLY C CA 1
ATOM 7015 C C . GLY C 1 133 ? 36.847 -4.030 79.857 1.00 14.46 133 GLY C C 1
ATOM 7016 O O . GLY C 1 133 ? 37.338 -4.783 78.983 1.00 12.70 133 GLY C O 1
ATOM 7020 N N . THR C 1 134 ? 36.000 -3.037 79.583 1.00 12.48 134 THR C N 1
ATOM 7021 C CA . THR C 1 134 ? 35.411 -2.914 78.254 1.00 14.19 134 THR C CA 1
ATOM 7022 C C . THR C 1 134 ? 35.318 -1.456 77.835 1.00 13.11 134 THR C C 1
ATOM 7023 O O . THR C 1 134 ? 35.384 -0.549 78.649 1.00 12.49 134 THR C O 1
ATOM 7034 N N . VAL C 1 135 ? 35.141 -1.261 76.536 1.00 12.80 135 VAL C N 1
ATOM 7035 C CA . VAL C 1 135 ? 34.742 0.009 75.970 1.00 12.05 135 VAL C CA 1
ATOM 7036 C C . VAL C 1 135 ? 33.778 -0.312 74.836 1.00 13.35 135 VAL C C 1
ATOM 7037 O O . VAL C 1 135 ? 33.945 -1.292 74.111 1.00 14.24 135 VAL C O 1
ATOM 7050 N N . ASP C 1 136 ? 32.833 0.561 74.617 1.00 14.38 136 ASP C N 1
ATOM 7051 C CA . ASP C 1 136 ? 31.915 0.471 73.488 1.00 13.79 136 ASP C CA 1
ATOM 7052 C C . ASP C 1 136 ? 32.336 1.471 72.438 1.00 15.00 136 ASP C C 1
ATOM 7053 O O . ASP C 1 136 ? 32.467 2.664 72.715 1.00 15.08 136 ASP C O 1
ATOM 7062 N N . SER C 1 137 ? 32.570 0.980 71.227 1.00 11.93 137 SER C N 1
ATOM 7063 C CA . SER C 1 137 ? 32.985 1.867 70.139 1.00 14.80 137 SER C CA 1
ATOM 7064 C C . SER C 1 137 ? 32.637 1.247 68.792 1.00 13.74 137 SER C C 1
ATOM 7065 O O . SER C 1 137 ? 32.804 0.063 68.588 1.00 15.00 137 SER C O 1
ATOM 7073 N N . ASP C 1 138 ? 32.166 2.083 67.880 1.00 16.05 138 ASP C N 1
ATOM 7074 C CA . ASP C 1 138 ? 31.973 1.699 66.484 1.00 15.00 138 ASP C CA 1
ATOM 7075 C C . ASP C 1 138 ? 31.167 0.409 66.362 1.00 15.25 138 ASP C C 1
ATOM 7076 O O . ASP C 1 138 ? 31.488 -0.488 65.594 1.00 15.97 138 ASP C O 1
ATOM 7085 N N . GLY C 1 139 ? 30.068 0.347 67.115 1.00 16.94 139 GLY C N 1
ATOM 7086 C CA . GLY C 1 139 ? 29.136 -0.757 66.936 1.00 16.26 139 GLY C CA 1
ATOM 7087 C C . GLY C 1 139 ? 29.393 -1.997 67.759 1.00 15.87 139 GLY C C 1
ATOM 7088 O O . GLY C 1 139 ? 28.620 -2.958 67.665 1.00 17.92 139 GLY C O 1
ATOM 7092 N N . SER C 1 140 ? 30.459 -2.037 68.575 1.00 15.08 140 SER C N 1
ATOM 7093 C CA . SER C 1 140 ? 30.730 -3.245 69.327 1.00 14.63 140 SER C CA 1
ATOM 7094 C C . SER C 1 140 ? 31.333 -2.917 70.679 1.00 15.27 140 SER C C 1
ATOM 7095 O O . SER C 1 140 ? 31.914 -1.848 70.874 1.00 15.39 140 SER C O 1
ATOM 7103 N N . THR C 1 141 ? 31.146 -3.832 71.617 1.00 14.75 141 THR C N 1
ATOM 7104 C CA . THR C 1 141 ? 31.920 -3.831 72.870 1.00 14.37 141 THR C CA 1
ATOM 7105 C C . THR C 1 141 ? 33.293 -4.432 72.536 1.00 14.73 141 THR C C 1
ATOM 7106 O O . THR C 1 141 ? 33.378 -5.408 71.748 1.00 14.75 141 THR C O 1
ATOM 7117 N N . TYR C 1 142 ? 34.321 -3.911 73.199 1.00 12.52 142 TYR C N 1
ATOM 7118 C CA . TYR C 1 142 ? 35.680 -4.376 73.134 1.00 13.77 142 TYR C CA 1
ATOM 7119 C C . TYR C 1 142 ? 36.133 -4.788 74.526 1.00 14.21 142 TYR C C 1
ATOM 7120 O O . TYR C 1 142 ? 35.832 -4.098 75.499 1.00 14.44 142 TYR C O 1
ATOM 7138 N N . ASP C 1 143 ? 36.854 -5.885 74.614 1.00 12.71 143 ASP C N 1
ATOM 7139 C CA . ASP C 1 143 ? 37.484 -6.297 75.863 1.00 15.13 143 ASP C CA 1
ATOM 7140 C C . ASP C 1 143 ? 38.895 -5.747 75.945 1.00 13.81 143 ASP C C 1
ATOM 7141 O O . ASP C 1 143 ? 39.667 -5.816 74.966 1.00 14.08 143 ASP C O 1
ATOM 7150 N N . ILE C 1 144 ? 39.226 -5.176 77.103 1.00 13.46 144 ILE C N 1
ATOM 7151 C CA . ILE C 1 144 ? 40.491 -4.454 77.293 1.00 13.31 144 ILE C CA 1
ATOM 7152 C C . ILE C 1 144 ? 41.421 -5.329 78.135 1.00 14.44 144 ILE C C 1
ATOM 7153 O O . ILE C 1 144 ? 41.018 -5.875 79.165 1.00 15.19 144 ILE C O 1
ATOM 7169 N N . TYR C 1 145 ? 42.657 -5.437 77.706 1.00 13.94 145 TYR C N 1
ATOM 7170 C CA . TYR C 1 145 ? 43.686 -6.167 78.427 1.00 14.70 145 TYR C CA 1
ATOM 7171 C C . TYR C 1 145 ? 44.995 -5.390 78.433 1.00 16.21 145 TYR C C 1
ATOM 7172 O O . TYR C 1 145 ? 45.271 -4.559 77.552 1.00 14.73 145 TYR C O 1
ATOM 7190 N N . LYS C 1 146 ? 45.829 -5.686 79.425 1.00 15.76 146 LYS C N 1
ATOM 7191 C CA . LYS C 1 146 ? 47.183 -5.125 79.468 1.00 18.16 146 LYS C CA 1
ATOM 7192 C C . LYS C 1 146 ? 48.159 -6.273 79.633 1.00 19.94 146 LYS C C 1
ATOM 7193 O O . LYS C 1 146 ? 47.914 -7.194 80.402 1.00 19.16 146 LYS C O 1
ATOM 7212 N N . ALA C 1 147 ? 49.245 -6.245 78.873 1.00 19.16 147 ALA C N 1
ATOM 7213 C CA . ALA C 1 147 ? 50.358 -7.175 79.065 1.00 23.02 147 ALA C CA 1
ATOM 7214 C C . ALA C 1 147 ? 51.650 -6.408 79.297 1.00 25.12 147 ALA C C 1
ATOM 7215 O O . ALA C 1 147 ? 51.807 -5.285 78.826 1.00 24.16 147 ALA C O 1
ATOM 7222 N N . VAL C 1 148 ? 52.572 -7.019 80.051 1.00 26.89 148 VAL C N 1
ATOM 7223 C CA . VAL C 1 148 ? 53.879 -6.432 80.328 1.00 29.28 148 VAL C CA 1
ATOM 7224 C C . VAL C 1 148 ? 54.923 -7.191 79.520 1.00 34.37 148 VAL C C 1
ATOM 7225 O O . VAL C 1 148 ? 54.987 -8.430 79.594 1.00 32.16 148 VAL C O 1
ATOM 7238 N N . ARG C 1 149 ? 55.738 -6.449 78.760 1.00 32.80 149 ARG C N 1
ATOM 7239 C CA . ARG C 1 149 ? 56.810 -7.014 77.940 1.00 40.26 149 ARG C CA 1
ATOM 7240 C C . ARG C 1 149 ? 58.148 -6.666 78.582 1.00 35.11 149 ARG C C 1
ATOM 7241 O O . ARG C 1 149 ? 58.464 -5.490 78.759 1.00 33.71 149 ARG C O 1
ATOM 7262 N N . THR C 1 150 ? 58.912 -7.684 78.945 1.00 36.60 150 THR C N 1
ATOM 7263 C CA . THR C 1 150 ? 60.204 -7.503 79.588 1.00 38.14 150 THR C CA 1
ATOM 7264 C C . THR C 1 150 ? 61.303 -7.961 78.643 1.00 38.26 150 THR C C 1
ATOM 7265 O O . THR C 1 150 ? 61.195 -9.031 78.033 1.00 37.62 150 THR C O 1
ATOM 7276 N N . ASN C 1 151 ? 62.341 -7.146 78.518 1.00 38.90 151 ASN C N 1
ATOM 7277 C CA . ASN C 1 151 ? 63.475 -7.430 77.627 1.00 47.29 151 ASN C CA 1
ATOM 7278 C C . ASN C 1 151 ? 62.990 -7.986 76.289 1.00 38.66 151 ASN C C 1
ATOM 7279 O O . ASN C 1 151 ? 63.356 -9.083 75.859 1.00 42.15 151 ASN C O 1
ATOM 7290 N N . ALA C 1 152 ? 62.123 -7.216 75.647 1.00 37.56 152 ALA C N 1
ATOM 7291 C CA . ALA C 1 152 ? 61.471 -7.621 74.413 1.00 36.87 152 ALA C CA 1
ATOM 7292 C C . ALA C 1 152 ? 61.878 -6.701 73.273 1.00 35.30 152 ALA C C 1
ATOM 7293 O O . ALA C 1 152 ? 62.317 -5.563 73.507 1.00 35.08 152 ALA C O 1
ATOM 7300 N N . PRO C 1 153 ? 61.745 -7.155 72.022 1.00 34.08 153 PRO C N 1
ATOM 7301 C CA . PRO C 1 153 ? 62.023 -6.259 70.900 1.00 35.88 153 PRO C CA 1
ATOM 7302 C C . PRO C 1 153 ? 61.049 -5.092 70.890 1.00 34.61 153 PRO C C 1
ATOM 7303 O O . PRO C 1 153 ? 59.880 -5.231 71.251 1.00 36.89 153 PRO C O 1
ATOM 7314 N N . SER C 1 154 ? 61.539 -3.935 70.455 1.00 34.54 154 SER C N 1
ATOM 7315 C CA . SER C 1 154 ? 60.699 -2.757 70.317 1.00 32.85 154 SER C CA 1
ATOM 7316 C C . SER C 1 154 ? 61.273 -1.870 69.225 1.00 38.47 154 SER C C 1
ATOM 7317 O O . SER C 1 154 ? 62.365 -2.124 68.701 1.00 34.35 154 SER C O 1
ATOM 7325 N N . ILE C 1 155 ? 60.530 -0.813 68.885 1.00 32.56 155 ILE C N 1
ATOM 7326 C CA . ILE C 1 155 ? 61.060 0.181 67.964 1.00 33.20 155 ILE C CA 1
ATOM 7327 C C . ILE C 1 155 ? 62.240 0.933 68.561 1.00 33.24 155 ILE C C 1
ATOM 7328 O O . ILE C 1 155 ? 62.901 1.686 67.840 1.00 32.95 155 ILE C O 1
ATOM 7344 N N . GLU C 1 156 ? 62.504 0.763 69.862 1.00 33.17 156 GLU C N 1
ATOM 7345 C CA . GLU C 1 156 ? 63.608 1.406 70.550 1.00 34.61 156 GLU C CA 1
ATOM 7346 C C . GLU C 1 156 ? 64.702 0.413 70.928 1.00 37.39 156 GLU C C 1
ATOM 7347 O O . GLU C 1 156 ? 65.576 0.749 71.731 1.00 41.03 156 GLU C O 1
ATOM 7359 N N . GLY C 1 157 ? 64.682 -0.797 70.366 1.00 34.65 157 GLY C N 1
ATOM 7360 C CA . GLY C 1 157 ? 65.577 -1.834 70.792 1.00 35.05 157 GLY C CA 1
ATOM 7361 C C . GLY C 1 157 ? 65.012 -2.640 71.939 1.00 40.92 157 GLY C C 1
ATOM 7362 O O . GLY C 1 157 ? 63.851 -2.480 72.356 1.00 41.90 157 GLY C O 1
ATOM 7366 N N . THR C 1 158 ? 65.848 -3.532 72.468 1.00 41.23 158 THR C N 1
ATOM 7367 C CA . THR C 1 158 ? 65.436 -4.357 73.602 1.00 37.75 158 THR C CA 1
ATOM 7368 C C . THR C 1 158 ? 64.989 -3.467 74.751 1.00 43.13 158 THR C C 1
ATOM 7369 O O . THR C 1 158 ? 65.751 -2.623 75.242 1.00 41.54 158 THR C O 1
ATOM 7380 N N . ALA C 1 159 ? 63.732 -3.626 75.167 1.00 40.14 159 ALA C N 1
ATOM 7381 C CA . ALA C 1 159 ? 63.170 -2.740 76.166 1.00 33.78 159 ALA C CA 1
ATOM 7382 C C . ALA C 1 159 ? 62.104 -3.483 76.944 1.00 32.27 159 ALA C C 1
ATOM 7383 O O . ALA C 1 159 ? 61.648 -4.559 76.557 1.00 31.24 159 ALA C O 1
ATOM 7390 N N . THR C 1 160 ? 61.726 -2.880 78.065 1.00 36.01 160 THR C N 1
ATOM 7391 C CA . THR C 1 160 ? 60.642 -3.350 78.917 1.00 36.87 160 THR C CA 1
ATOM 7392 C C . THR C 1 160 ? 59.511 -2.336 78.811 1.00 35.74 160 THR C C 1
ATOM 7393 O O . THR C 1 160 ? 59.728 -1.131 79.037 1.00 30.20 160 THR C O 1
ATOM 7404 N N . PHE C 1 161 ? 58.311 -2.818 78.461 1.00 33.72 161 PHE C N 1
ATOM 7405 C CA . PHE C 1 161 ? 57.242 -1.905 78.105 1.00 31.47 161 PHE C CA 1
ATOM 7406 C C . PHE C 1 161 ? 55.897 -2.613 78.208 1.00 27.90 161 PHE C C 1
ATOM 7407 O O . PHE C 1 161 ? 55.804 -3.837 78.297 1.00 29.11 161 PHE C O 1
ATOM 7424 N N . ASP C 1 162 ? 54.860 -1.819 78.152 1.00 25.86 162 ASP C N 1
ATOM 7425 C CA . ASP C 1 162 ? 53.491 -2.297 78.292 1.00 24.58 162 ASP C CA 1
ATOM 7426 C C . ASP C 1 162 ? 52.872 -2.454 76.910 1.00 23.67 162 ASP C C 1
ATOM 7427 O O . ASP C 1 162 ? 53.251 -1.740 75.973 1.00 22.12 162 ASP C O 1
ATOM 7436 N N . GLN C 1 163 ? 51.965 -3.422 76.811 1.00 21.18 163 GLN C N 1
ATOM 7437 C CA . GLN C 1 163 ? 51.115 -3.675 75.671 1.00 19.79 163 GLN C CA 1
ATOM 7438 C C . GLN C 1 163 ? 49.670 -3.433 76.065 1.00 18.04 163 GLN C C 1
ATOM 7439 O O . GLN C 1 163 ? 49.178 -4.069 77.003 1.00 16.45 163 GLN C O 1
ATOM 7453 N N . TYR C 1 164 ? 48.979 -2.613 75.297 1.00 16.00 164 TYR C N 1
ATOM 7454 C CA . TYR C 1 164 ? 47.564 -2.344 75.516 1.00 13.89 164 TYR C CA 1
ATOM 7455 C C . TYR C 1 164 ? 46.740 -2.989 74.422 1.00 14.59 164 TYR C C 1
ATOM 7456 O O . TYR C 1 164 ? 47.076 -2.846 73.218 1.00 15.93 164 TYR C O 1
ATOM 7474 N N . TRP C 1 165 ? 45.663 -3.714 74.822 1.00 14.52 165 TRP C N 1
ATOM 7475 C CA . TRP C 1 165 ? 44.789 -4.387 73.868 1.00 13.19 165 TRP C CA 1
ATOM 7476 C C . TRP C 1 165 ? 43.356 -3.884 74.033 1.00 14.13 165 TRP C C 1
ATOM 7477 O O . TRP C 1 165 ? 42.864 -3.742 75.154 1.00 13.68 165 TRP C O 1
ATOM 7498 N N . SER C 1 166 ? 42.693 -3.652 72.911 1.00 12.64 166 SER C N 1
ATOM 7499 C CA . SER C 1 166 ? 41.241 -3.585 72.821 1.00 13.42 166 SER C CA 1
ATOM 7500 C C . SER C 1 166 ? 40.820 -4.637 71.813 1.00 14.24 166 SER C C 1
ATOM 7501 O O . SER C 1 166 ? 41.258 -4.583 70.689 1.00 15.62 166 SER C O 1
ATOM 7509 N N . ILE C 1 167 ? 39.974 -5.578 72.216 1.00 13.53 167 ILE C N 1
ATOM 7510 C CA . ILE C 1 167 ? 39.642 -6.753 71.389 1.00 14.68 167 ILE C CA 1
ATOM 7511 C C . ILE C 1 167 ? 38.150 -6.741 71.084 1.00 14.35 167 ILE C C 1
ATOM 7512 O O . ILE C 1 167 ? 37.332 -6.949 71.978 1.00 12.41 167 ILE C O 1
ATOM 7528 N N . ARG C 1 168 ? 37.809 -6.481 69.831 1.00 14.94 168 ARG C N 1
ATOM 7529 C CA . ARG C 1 168 ? 36.414 -6.380 69.420 1.00 14.27 168 ARG C CA 1
ATOM 7530 C C . ARG C 1 168 ? 35.692 -7.702 69.591 1.00 16.08 168 ARG C C 1
ATOM 7531 O O . ARG C 1 168 ? 36.207 -8.745 69.180 1.00 15.24 168 ARG C O 1
ATOM 7552 N N . ARG C 1 169 ? 34.492 -7.658 70.226 1.00 14.91 169 ARG C N 1
ATOM 7553 C CA . ARG C 1 169 ? 33.755 -8.910 70.394 1.00 16.08 169 ARG C CA 1
ATOM 7554 C C . ARG C 1 169 ? 33.129 -9.362 69.091 1.00 18.90 169 ARG C C 1
ATOM 7555 O O . ARG C 1 169 ? 33.061 -10.567 68.817 1.00 23.81 169 ARG C O 1
ATOM 7576 N N . ASN C 1 170 ? 32.690 -8.427 68.271 1.00 18.29 170 ASN C N 1
ATOM 7577 C CA . ASN C 1 170 ? 32.004 -8.720 67.011 1.00 21.14 170 ASN C CA 1
ATOM 7578 C C . ASN C 1 170 ? 33.030 -8.530 65.896 1.00 18.11 170 ASN C C 1
ATOM 7579 O O . ASN C 1 170 ? 33.211 -7.451 65.368 1.00 16.62 170 ASN C O 1
ATOM 7590 N N . HIS C 1 171 ? 33.687 -9.615 65.543 1.00 18.54 171 HIS C N 1
ATOM 7591 C CA . HIS C 1 171 ? 34.821 -9.517 64.625 1.00 16.52 171 HIS C CA 1
ATOM 7592 C C . HIS C 1 171 ? 34.380 -9.060 63.241 1.00 16.27 171 HIS C C 1
ATOM 7593 O O . HIS C 1 171 ? 33.333 -9.464 62.726 1.00 16.97 171 HIS C O 1
ATOM 7607 N N . ARG C 1 172 ? 35.236 -8.266 62.593 1.00 15.41 172 ARG C N 1
ATOM 7608 C CA . ARG C 1 172 ? 34.899 -7.707 61.289 1.00 14.27 172 ARG C CA 1
ATOM 7609 C C . ARG C 1 172 ? 36.190 -7.352 60.563 1.00 15.11 172 ARG C C 1
ATOM 7610 O O . ARG C 1 172 ? 37.234 -7.201 61.187 1.00 12.87 172 ARG C O 1
ATOM 7631 N N . THR C 1 173 ? 36.093 -7.205 59.237 1.00 15.87 173 THR C N 1
ATOM 7632 C CA . THR C 1 173 ? 37.260 -6.897 58.411 1.00 14.83 173 THR C CA 1
ATOM 7633 C C . THR C 1 173 ? 37.080 -5.602 57.620 1.00 16.20 173 THR C C 1
ATOM 7634 O O . THR C 1 173 ? 37.900 -5.316 56.722 1.00 16.56 173 THR C O 1
ATOM 7645 N N . SER C 1 174 ? 36.013 -4.851 57.896 1.00 15.57 174 SER C N 1
ATOM 7646 C CA . SER C 1 174 ? 35.776 -3.533 57.364 1.00 17.64 174 SER C CA 1
ATOM 7647 C C . SER C 1 174 ? 35.147 -2.692 58.452 1.00 16.47 174 SER C C 1
ATOM 7648 O O . SER C 1 174 ? 34.499 -3.214 59.369 1.00 17.24 174 SER C O 1
ATOM 7656 N N . GLY C 1 175 ? 35.271 -1.383 58.330 1.00 16.97 175 GLY C N 1
ATOM 7657 C CA . GLY C 1 175 ? 34.554 -0.503 59.236 1.00 16.80 175 GLY C CA 1
ATOM 7658 C C . GLY C 1 175 ? 35.404 0.704 59.596 1.00 18.29 175 GLY C C 1
ATOM 7659 O O . GLY C 1 175 ? 36.440 0.949 58.978 1.00 18.50 175 GLY C O 1
ATOM 7663 N N . THR C 1 176 ? 34.931 1.466 60.580 1.00 17.51 176 THR C N 1
ATOM 7664 C CA . THR C 1 176 ? 35.612 2.631 61.112 1.00 18.73 176 THR C CA 1
ATOM 7665 C C . THR C 1 176 ? 36.063 2.344 62.534 1.00 16.70 176 THR C C 1
ATOM 7666 O O . THR C 1 176 ? 35.297 1.791 63.325 1.00 16.21 176 THR C O 1
ATOM 7677 N N . VAL C 1 177 ? 37.291 2.756 62.862 1.00 16.26 177 VAL C N 1
ATOM 7678 C CA . VAL C 1 177 ? 37.800 2.659 64.232 1.00 14.38 177 VAL C CA 1
ATOM 7679 C C . VAL C 1 177 ? 38.129 4.053 64.701 1.00 14.99 177 VAL C C 1
ATOM 7680 O O . VAL C 1 177 ? 38.958 4.740 64.090 1.00 16.67 177 VAL C O 1
ATOM 7693 N N . ASN C 1 178 ? 37.414 4.522 65.728 1.00 15.34 178 ASN C N 1
ATOM 7694 C CA . ASN C 1 178 ? 37.738 5.776 66.375 1.00 14.95 178 ASN C CA 1
ATOM 7695 C C . ASN C 1 178 ? 38.818 5.518 67.410 1.00 14.74 178 ASN C C 1
ATOM 7696 O O . ASN C 1 178 ? 38.526 5.074 68.531 1.00 13.88 178 ASN C O 1
ATOM 7707 N N . THR C 1 179 ? 40.091 5.746 67.022 1.00 14.79 179 THR C N 1
ATOM 7708 C CA . THR C 1 179 ? 41.160 5.399 67.959 1.00 13.46 179 THR C CA 1
ATOM 7709 C C . THR C 1 179 ? 41.047 6.186 69.258 1.00 14.47 179 THR C C 1
ATOM 7710 O O . THR C 1 179 ? 41.435 5.695 70.310 1.00 14.31 179 THR C O 1
ATOM 7721 N N . GLY C 1 180 ? 40.546 7.407 69.193 1.00 14.67 180 GLY C N 1
ATOM 7722 C CA . GLY C 1 180 ? 40.464 8.236 70.386 1.00 15.49 180 GLY C CA 1
ATOM 7723 C C . GLY C 1 180 ? 39.583 7.608 71.463 1.00 13.74 180 GLY C C 1
ATOM 7724 O O . GLY C 1 180 ? 39.830 7.779 72.655 1.00 13.94 180 GLY C O 1
ATOM 7728 N N . ASN C 1 181 ? 38.555 6.879 71.061 1.00 13.49 181 ASN C N 1
ATOM 7729 C CA . ASN C 1 181 ? 37.695 6.208 72.040 1.00 14.84 181 ASN C CA 1
ATOM 7730 C C . ASN C 1 181 ? 38.488 5.170 72.810 1.00 14.54 181 ASN C C 1
ATOM 7731 O O . ASN C 1 181 ? 38.290 4.985 74.017 1.00 13.30 181 ASN C O 1
ATOM 7742 N N . HIS C 1 182 ? 39.354 4.441 72.116 1.00 13.31 182 HIS C N 1
ATOM 7743 C CA . HIS C 1 182 ? 40.179 3.428 72.780 1.00 12.46 182 HIS C CA 1
ATOM 7744 C C . HIS C 1 182 ? 41.241 4.088 73.644 1.00 13.13 182 HIS C C 1
ATOM 7745 O O . HIS C 1 182 ? 41.459 3.653 74.777 1.00 12.79 182 HIS C O 1
ATOM 7759 N N . PHE C 1 183 ? 41.880 5.143 73.144 1.00 13.55 183 PHE C N 1
ATOM 7760 C CA . PHE C 1 183 ? 42.867 5.853 73.930 1.00 13.13 183 PHE C CA 1
ATOM 7761 C C . PHE C 1 183 ? 42.215 6.364 75.214 1.00 12.23 183 PHE C C 1
ATOM 7762 O O . PHE C 1 183 ? 42.818 6.302 76.307 1.00 13.10 183 PHE C O 1
ATOM 7779 N N . ASN C 1 184 ? 40.980 6.833 75.095 1.00 13.37 184 ASN C N 1
ATOM 7780 C CA . ASN C 1 184 ? 40.265 7.340 76.268 1.00 13.43 184 ASN C CA 1
ATOM 7781 C C . ASN C 1 184 ? 39.965 6.206 77.232 1.00 13.96 184 ASN C C 1
ATOM 7782 O O . ASN C 1 184 ? 40.277 6.287 78.434 1.00 13.20 184 ASN C O 1
ATOM 7793 N N . ALA C 1 185 ? 39.381 5.112 76.722 1.00 11.83 185 ALA C N 1
ATOM 7794 C CA . ALA C 1 185 ? 39.062 3.991 77.612 1.00 13.74 185 ALA C CA 1
ATOM 7795 C C . ALA C 1 185 ? 40.312 3.452 78.292 1.00 14.74 185 ALA C C 1
ATOM 7796 O O . ALA C 1 185 ? 40.305 3.151 79.494 1.00 14.66 185 ALA C O 1
ATOM 7803 N N . TRP C 1 186 ? 41.417 3.393 77.546 1.00 12.38 186 TRP C N 1
ATOM 7804 C CA . TRP C 1 186 ? 42.639 2.913 78.168 1.00 13.99 186 TRP C CA 1
ATOM 7805 C C . TRP C 1 186 ? 43.078 3.836 79.294 1.00 13.53 186 TRP C C 1
ATOM 7806 O O . TRP C 1 186 ? 43.472 3.372 80.358 1.00 14.60 186 TRP C O 1
ATOM 7827 N N . ALA C 1 187 ? 43.007 5.158 79.074 1.00 13.31 187 ALA C N 1
ATOM 7828 C CA . ALA C 1 187 ? 43.369 6.085 80.132 1.00 17.19 187 ALA C CA 1
ATOM 7829 C C . ALA C 1 187 ? 42.446 5.946 81.346 1.00 16.96 187 ALA C C 1
ATOM 7830 O O . ALA C 1 187 ? 42.895 6.064 82.487 1.00 17.29 187 ALA C O 1
ATOM 7837 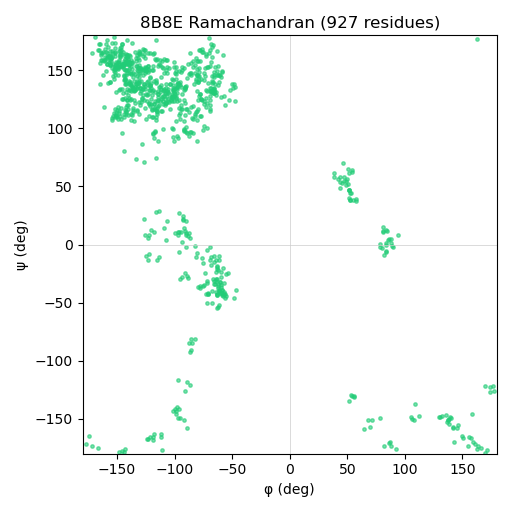N N . GLN C 1 188 ? 41.157 5.675 81.114 1.00 16.01 188 GLN C N 1
ATOM 7838 C CA . GLN C 1 188 ? 40.244 5.484 82.248 1.00 15.92 188 GLN C CA 1
ATOM 7839 C C . GLN C 1 188 ? 40.647 4.279 83.085 1.00 16.32 188 GLN C C 1
ATOM 7840 O O . GLN C 1 188 ? 40.251 4.206 84.262 1.00 14.71 188 GLN C O 1
ATOM 7854 N N . HIS C 1 189 ? 41.448 3.358 82.512 1.00 15.34 189 HIS C N 1
ATOM 7855 C CA . HIS C 1 189 ? 41.953 2.179 83.207 1.00 15.75 189 HIS C CA 1
ATOM 7856 C C . HIS C 1 189 ? 43.359 2.427 83.732 1.00 17.93 189 HIS C C 1
ATOM 7857 O O . HIS C 1 189 ? 43.998 1.493 84.211 1.00 18.75 189 HIS C O 1
ATOM 7871 N N . GLY C 1 190 ? 43.836 3.668 83.649 1.00 18.82 190 GLY C N 1
ATOM 7872 C CA . GLY C 1 190 ? 45.167 3.993 84.112 1.00 21.78 190 GLY C CA 1
ATOM 7873 C C . GLY C 1 190 ? 46.267 3.706 83.110 1.00 19.79 190 GLY C C 1
ATOM 7874 O O . GLY C 1 190 ? 47.437 3.742 83.493 1.00 23.70 190 GLY C O 1
ATOM 7878 N N . LEU C 1 191 ? 45.928 3.442 81.856 1.00 18.83 191 LEU C N 1
ATOM 7879 C CA . LEU C 1 191 ? 46.900 3.036 80.828 1.00 19.03 191 LEU C CA 1
ATOM 7880 C C . LEU C 1 191 ? 47.185 4.235 79.945 1.00 21.81 191 LEU C C 1
ATOM 7881 O O . LEU C 1 191 ? 46.404 4.564 79.029 1.00 21.06 191 LEU C O 1
ATOM 7897 N N . GLN C 1 192 ? 48.335 4.893 80.207 1.00 23.06 192 GLN C N 1
ATOM 7898 C CA . GLN C 1 192 ? 48.672 6.131 79.542 1.00 23.30 192 GLN C CA 1
ATOM 7899 C C . GLN C 1 192 ? 49.571 5.896 78.339 1.00 22.08 192 GLN C C 1
ATOM 7900 O O . GLN C 1 192 ? 50.322 4.935 78.290 1.00 20.24 192 GLN C O 1
ATOM 7914 N N . LEU C 1 193 ? 49.428 6.767 77.361 1.00 21.64 193 LEU C N 1
ATOM 7915 C CA . LEU C 1 193 ? 50.173 6.674 76.110 1.00 22.53 193 LEU C CA 1
ATOM 7916 C C . LEU C 1 193 ? 51.182 7.809 76.042 1.00 23.67 193 LEU C C 1
ATOM 7917 O O . LEU C 1 193 ? 50.975 8.875 76.612 1.00 24.57 193 LEU C O 1
ATOM 7933 N N . GLY C 1 194 ? 52.263 7.567 75.332 1.00 24.14 194 GLY C N 1
ATOM 7934 C CA . GLY C 1 194 ? 53.302 8.542 75.106 1.00 24.14 194 GLY C CA 1
ATOM 7935 C C . GLY C 1 194 ? 53.149 9.289 73.809 1.00 23.64 194 GLY C C 1
ATOM 7936 O O . GLY C 1 194 ? 52.033 9.514 73.312 1.00 23.98 194 GLY C O 1
ATOM 7940 N N . THR C 1 195 ? 54.299 9.679 73.246 1.00 22.44 195 THR C N 1
ATOM 7941 C CA . THR C 1 195 ? 54.329 10.370 71.975 1.00 23.18 195 THR C CA 1
ATOM 7942 C C . THR C 1 195 ? 54.124 9.354 70.854 1.00 21.80 195 THR C C 1
ATOM 7943 O O . THR C 1 195 ? 54.828 8.353 70.788 1.00 20.62 195 THR C O 1
ATOM 7954 N N . HIS C 1 196 ? 53.197 9.639 69.954 1.00 22.00 196 HIS C N 1
ATOM 7955 C CA . HIS C 1 196 ? 52.809 8.636 68.972 1.00 21.46 196 HIS C CA 1
ATOM 7956 C C . HIS C 1 196 ? 53.912 8.434 67.942 1.00 21.55 196 HIS C C 1
ATOM 7957 O O . HIS C 1 196 ? 54.444 9.412 67.398 1.00 20.93 196 HIS C O 1
ATOM 7971 N N . ASN C 1 197 ? 54.256 7.162 67.681 1.00 19.53 197 ASN C N 1
ATOM 7972 C CA . ASN C 1 197 ? 55.043 6.756 66.516 1.00 19.42 197 ASN C CA 1
ATOM 7973 C C . ASN C 1 197 ? 54.065 6.269 65.447 1.00 17.89 197 ASN C C 1
ATOM 7974 O O . ASN C 1 197 ? 52.982 6.853 65.292 1.00 17.78 197 ASN C O 1
ATOM 7985 N N . TYR C 1 198 ? 54.376 5.205 64.722 1.00 15.81 198 TYR C N 1
ATOM 7986 C CA . TYR C 1 198 ? 53.488 4.870 63.621 1.00 16.44 198 TYR C CA 1
ATOM 7987 C C . TYR C 1 198 ? 52.189 4.198 64.098 1.00 16.42 198 TYR C C 1
ATOM 7988 O O . TYR C 1 198 ? 52.047 3.748 65.263 1.00 13.65 198 TYR C O 1
ATOM 8006 N N . GLN C 1 199 ? 51.257 4.104 63.141 1.00 15.37 199 GLN C N 1
ATOM 8007 C CA . GLN C 1 199 ? 49.867 3.699 63.412 1.00 14.82 199 GLN C CA 1
ATOM 8008 C C . GLN C 1 199 ? 49.342 3.113 62.112 1.00 15.38 199 GLN C C 1
ATOM 8009 O O . GLN C 1 199 ? 49.005 3.862 61.204 1.00 14.31 199 GLN C O 1
ATOM 8023 N N . ILE C 1 200 ? 49.180 1.790 62.057 1.00 14.50 200 ILE C N 1
ATOM 8024 C CA . ILE C 1 200 ? 48.778 1.144 60.808 1.00 13.84 200 ILE C CA 1
ATOM 8025 C C . ILE C 1 200 ? 47.624 0.185 61.029 1.00 14.93 200 ILE C C 1
ATOM 8026 O O . ILE C 1 200 ? 47.313 -0.190 62.167 1.00 13.76 200 ILE C O 1
ATOM 8042 N N . VAL C 1 201 ? 46.910 -0.110 59.939 1.00 12.70 201 VAL C N 1
ATOM 8043 C CA . VAL C 1 201 ? 45.921 -1.177 59.972 1.00 13.38 201 VAL C CA 1
ATOM 8044 C C . VAL C 1 201 ? 46.696 -2.432 59.589 1.00 13.40 201 VAL C C 1
ATOM 8045 O O . VAL C 1 201 ? 46.960 -2.659 58.420 1.00 13.37 201 VAL C O 1
ATOM 8058 N N . ALA C 1 202 ? 47.124 -3.169 60.609 1.00 12.59 202 ALA C N 1
ATOM 8059 C CA . ALA C 1 202 ? 48.089 -4.246 60.488 1.00 12.56 202 ALA C CA 1
ATOM 8060 C C . ALA C 1 202 ? 47.441 -5.606 60.380 1.00 12.11 202 ALA C C 1
ATOM 8061 O O . ALA C 1 202 ? 46.518 -5.956 61.120 1.00 13.11 202 ALA C O 1
ATOM 8068 N N . THR C 1 203 ? 47.990 -6.400 59.506 1.00 11.35 203 THR C N 1
ATOM 8069 C CA . THR C 1 203 ? 47.790 -7.848 59.478 1.00 12.89 203 THR C CA 1
ATOM 8070 C C . THR C 1 203 ? 49.000 -8.441 60.173 1.00 13.48 203 THR C C 1
ATOM 8071 O O . THR C 1 203 ? 50.147 -8.128 59.813 1.00 11.25 203 THR C O 1
ATOM 8082 N N . GLU C 1 204 ? 48.757 -9.285 61.170 1.00 14.31 204 GLU C N 1
ATOM 8083 C CA . GLU C 1 204 ? 49.851 -9.938 61.870 1.00 14.88 204 GLU C CA 1
ATOM 8084 C C . GLU C 1 204 ? 49.591 -11.437 61.924 1.00 16.78 204 GLU C C 1
ATOM 8085 O O . GLU C 1 204 ? 48.463 -11.874 62.108 1.00 16.14 204 GLU C O 1
ATOM 8097 N N . GLY C 1 205 ? 50.645 -12.211 61.752 1.00 17.46 205 GLY C N 1
ATOM 8098 C CA . GLY C 1 205 ? 50.530 -13.655 61.782 1.00 19.61 205 GLY C CA 1
ATOM 8099 C C . GLY C 1 205 ? 51.578 -14.249 62.697 1.00 21.68 205 GLY C C 1
ATOM 8100 O O . GLY C 1 205 ? 52.641 -13.680 62.897 1.00 20.80 205 GLY C O 1
ATOM 8104 N N . TYR C 1 206 ? 51.247 -15.412 63.272 1.00 22.00 206 TYR C N 1
ATOM 8105 C CA . TYR C 1 206 ? 52.147 -16.112 64.176 1.00 25.01 206 TYR C CA 1
ATOM 8106 C C . TYR C 1 206 ? 51.968 -17.601 63.925 1.00 25.65 206 TYR C C 1
ATOM 8107 O O . TYR C 1 206 ? 50.912 -18.149 64.245 1.00 23.16 206 TYR C O 1
ATOM 8125 N N . GLN C 1 207 ? 53.001 -18.247 63.371 1.00 23.40 207 GLN C N 1
ATOM 8126 C CA . GLN C 1 207 ? 52.966 -19.686 63.119 1.00 25.62 207 GLN C CA 1
ATOM 8127 C C . GLN C 1 207 ? 51.618 -20.083 62.536 1.00 25.53 207 GLN C C 1
ATOM 8128 O O . GLN C 1 207 ? 50.917 -20.977 63.040 1.00 26.63 207 GLN C O 1
ATOM 8142 N N . SER C 1 208 ? 51.246 -19.395 61.439 1.00 24.03 208 SER C N 1
ATOM 8143 C CA . SER C 1 208 ? 49.958 -19.623 60.803 1.00 23.55 208 SER C CA 1
ATOM 8144 C C . SER C 1 208 ? 50.115 -19.493 59.295 1.00 23.57 208 SER C C 1
ATOM 8145 O O . SER C 1 208 ? 51.198 -19.225 58.769 1.00 22.62 208 SER C O 1
ATOM 8153 N N . SER C 1 209 ? 48.996 -19.645 58.603 1.00 22.47 209 SER C N 1
ATOM 8154 C CA . SER C 1 209 ? 48.871 -19.377 57.193 1.00 22.05 209 SER C CA 1
ATOM 8155 C C . SER C 1 209 ? 47.655 -18.495 57.026 1.00 21.49 209 SER C C 1
ATOM 8156 O O . SER C 1 209 ? 46.832 -18.387 57.940 1.00 20.69 209 SER C O 1
ATOM 8164 N N . GLY C 1 210 ? 47.545 -17.863 55.872 1.00 20.78 210 GLY C N 1
ATOM 8165 C CA . GLY C 1 210 ? 46.358 -17.080 55.592 1.00 20.27 210 GLY C CA 1
ATOM 8166 C C . GLY C 1 210 ? 46.589 -16.044 54.509 1.00 19.82 210 GLY C C 1
ATOM 8167 O O . GLY C 1 210 ? 47.595 -16.072 53.778 1.00 19.43 210 GLY C O 1
ATOM 8171 N N . SER C 1 211 ? 45.596 -15.173 54.384 1.00 18.95 211 SER C N 1
ATOM 8172 C CA . SER C 1 211 ? 45.586 -14.103 53.401 1.00 17.89 211 SER C CA 1
ATOM 8173 C C . SER C 1 211 ? 44.813 -12.923 53.973 1.00 18.64 211 SER C C 1
ATOM 8174 O O . SER C 1 211 ? 43.908 -13.086 54.791 1.00 17.89 211 SER C O 1
ATOM 8182 N N . SER C 1 212 ? 45.167 -11.736 53.517 1.00 16.25 212 SER C N 1
ATOM 8183 C CA . SER C 1 212 ? 44.410 -10.535 53.832 1.00 17.44 212 SER C CA 1
ATOM 8184 C C . SER C 1 212 ? 44.595 -9.539 52.695 1.00 18.32 212 SER C C 1
ATOM 8185 O O . SER C 1 212 ? 45.619 -9.543 52.017 1.00 16.63 212 SER C O 1
ATOM 8193 N N . SER C 1 213 ? 43.599 -8.664 52.530 1.00 17.38 213 SER C N 1
ATOM 8194 C CA . SER C 1 213 ? 43.620 -7.637 51.505 1.00 18.81 213 SER C CA 1
ATOM 8195 C C . SER C 1 213 ? 42.856 -6.476 52.095 1.00 18.53 213 SER C C 1
ATOM 8196 O O . SER C 1 213 ? 41.658 -6.596 52.321 1.00 16.94 213 SER C O 1
ATOM 8204 N N . ILE C 1 214 ? 43.539 -5.362 52.330 1.00 16.87 214 ILE C N 1
ATOM 8205 C CA . ILE C 1 214 ? 42.985 -4.298 53.167 1.00 17.22 214 ILE C CA 1
ATOM 8206 C C . ILE C 1 214 ? 43.260 -2.950 52.493 1.00 17.47 214 ILE C C 1
ATOM 8207 O O . ILE C 1 214 ? 44.379 -2.700 52.037 1.00 16.76 214 ILE C O 1
ATOM 8223 N N . THR C 1 215 ? 42.238 -2.089 52.440 1.00 17.36 215 THR C N 1
ATOM 8224 C CA . THR C 1 215 ? 42.364 -0.717 51.983 1.00 18.79 215 THR C CA 1
ATOM 8225 C C . THR C 1 215 ? 42.064 0.234 53.123 1.00 19.97 215 THR C C 1
ATOM 8226 O O . THR C 1 215 ? 40.969 0.172 53.719 1.00 17.50 215 THR C O 1
ATOM 8237 N N . VAL C 1 216 ? 43.018 1.115 53.428 1.00 18.06 216 VAL C N 1
ATOM 8238 C CA . VAL C 1 216 ? 42.914 2.050 54.555 1.00 21.72 216 VAL C CA 1
ATOM 8239 C C . VAL C 1 216 ? 42.661 3.459 54.032 1.00 24.87 216 VAL C C 1
ATOM 8240 O O . VAL C 1 216 ? 42.970 3.781 52.883 1.00 23.64 216 VAL C O 1
ATOM 8253 N N . SER C 1 217 ? 42.108 4.304 54.913 1.00 26.69 217 SER C N 1
ATOM 8254 C CA . SER C 1 217 ? 41.895 5.720 54.647 1.00 26.37 217 SER C CA 1
ATOM 8255 C C . SER C 1 217 ? 41.447 6.404 55.944 1.00 28.39 217 SER C C 1
ATOM 8256 O O . SER C 1 217 ? 41.076 5.753 56.928 1.00 25.45 217 SER C O 1
ATOM 8264 N N . VAL C 1 218 ? 41.510 7.730 55.947 1.00 32.65 218 VAL C N 1
ATOM 8265 C CA . VAL C 1 218 ? 40.967 8.491 57.068 1.00 36.69 218 VAL C CA 1
ATOM 8266 C C . VAL C 1 218 ? 39.448 8.494 56.929 1.00 38.63 218 VAL C C 1
ATOM 8267 O O . VAL C 1 218 ? 38.909 8.874 55.884 1.00 37.14 218 VAL C O 1
ATOM 8280 N N . ASP C 1 219 ? 38.751 8.037 57.967 1.00 35.73 219 ASP C N 1
ATOM 8281 C CA . ASP C 1 219 ? 37.299 8.030 57.892 1.00 40.66 219 ASP C CA 1
ATOM 8282 C C . ASP C 1 219 ? 36.797 9.465 57.802 1.00 45.97 219 ASP C C 1
ATOM 8283 O O . ASP C 1 219 ? 37.317 10.373 58.467 1.00 44.60 219 ASP C O 1
ATOM 8292 N N . HIS C 1 220 ? 35.800 9.678 56.942 1.00 47.71 220 HIS C N 1
ATOM 8293 C CA . HIS C 1 220 ? 35.230 11.018 56.803 1.00 41.80 220 HIS C CA 1
ATOM 8294 C C . HIS C 1 220 ? 34.650 11.513 58.125 1.00 45.01 220 HIS C C 1
ATOM 8295 O O . HIS C 1 220 ? 34.849 12.670 58.516 1.00 41.34 220 HIS C O 1
ATOM 8309 N N . HIS C 1 221 ? 33.960 10.646 58.844 1.00 50.69 221 HIS C N 1
ATOM 8310 C CA . HIS C 1 221 ? 33.273 11.028 60.074 1.00 46.32 221 HIS C CA 1
ATOM 8311 C C . HIS C 1 221 ? 34.242 11.309 61.201 1.00 54.09 221 HIS C C 1
ATOM 8312 O O . HIS C 1 221 ? 33.840 11.777 62.274 1.00 55.53 221 HIS C O 1
ATOM 8326 N N . SER D 1 29 ? 11.121 13.992 31.726 1.00 46.62 29 SER D N 1
ATOM 8327 C CA . SER D 1 29 ? 10.930 12.870 30.809 1.00 47.95 29 SER D CA 1
ATOM 8328 C C . SER D 1 29 ? 10.163 11.734 31.493 1.00 38.96 29 SER D C 1
ATOM 8329 O O . SER D 1 29 ? 10.479 11.321 32.630 1.00 31.43 29 SER D O 1
ATOM 8336 N N . VAL D 1 30 ? 9.157 11.225 30.797 1.00 38.23 30 VAL D N 1
ATOM 8337 C CA . VAL D 1 30 ? 8.282 10.181 31.322 1.00 28.67 30 VAL D CA 1
ATOM 8338 C C . VAL D 1 30 ? 8.357 8.969 30.407 1.00 26.13 30 VAL D C 1
ATOM 8339 O O . VAL D 1 30 ? 8.474 9.102 29.185 1.00 23.48 30 VAL D O 1
ATOM 8352 N N . THR D 1 31 ? 8.309 7.801 31.009 1.00 22.05 31 THR D N 1
ATOM 8353 C CA . THR D 1 31 ? 8.013 6.584 30.273 1.00 19.81 31 THR D CA 1
ATOM 8354 C C . THR D 1 31 ? 6.790 6.845 29.400 1.00 19.88 31 THR D C 1
ATOM 8355 O O . THR D 1 31 ? 5.798 7.431 29.874 1.00 15.18 31 THR D O 1
ATOM 8366 N N . PRO D 1 32 ? 6.801 6.414 28.134 1.00 15.49 32 PRO D N 1
ATOM 8367 C CA . PRO D 1 32 ? 5.601 6.601 27.312 1.00 16.04 32 PRO D CA 1
ATOM 8368 C C . PRO D 1 32 ? 4.445 5.828 27.914 1.00 14.15 32 PRO D C 1
ATOM 8369 O O . PRO D 1 32 ? 4.627 4.718 28.445 1.00 13.29 32 PRO D O 1
ATOM 8380 N N . SER D 1 33 ? 3.253 6.390 27.782 1.00 14.26 33 SER D N 1
ATOM 8381 C CA . SER D 1 33 ? 2.054 5.650 28.188 1.00 15.55 33 SER D CA 1
ATOM 8382 C C . SER D 1 33 ? 1.911 4.389 27.352 1.00 15.35 33 SER D C 1
ATOM 8383 O O . SER D 1 33 ? 2.190 4.384 26.159 1.00 14.97 33 SER D O 1
ATOM 8391 N N . SER D 1 34 ? 1.567 3.277 27.987 1.00 14.37 34 SER D N 1
ATOM 8392 C CA . SER D 1 34 ? 1.441 2.010 27.272 1.00 13.78 34 SER D CA 1
ATOM 8393 C C . SER D 1 34 ? 0.569 1.053 28.070 1.00 15.79 34 SER D C 1
ATOM 8394 O O . SER D 1 34 ? 0.380 1.225 29.297 1.00 15.84 34 SER D O 1
ATOM 8402 N N . THR D 1 35 ? 0.067 0.026 27.367 1.00 14.44 35 THR D N 1
ATOM 8403 C CA . THR D 1 35 ? -0.861 -0.930 27.934 1.00 15.18 35 THR D CA 1
ATOM 8404 C C . THR D 1 35 ? -0.618 -2.283 27.297 1.00 14.40 35 THR D C 1
ATOM 8405 O O . THR D 1 35 ? -0.030 -2.387 26.208 1.00 14.59 35 THR D O 1
ATOM 8416 N N . GLY D 1 36 ? -1.102 -3.311 27.955 1.00 13.82 36 GLY D N 1
ATOM 8417 C CA . GLY D 1 36 ? -1.178 -4.626 27.334 1.00 16.08 36 GLY D CA 1
ATOM 8418 C C . GLY D 1 36 ? -0.718 -5.732 28.236 1.00 16.06 36 GLY D C 1
ATOM 8419 O O . GLY D 1 36 ? -0.870 -5.677 29.471 1.00 15.48 36 GLY D O 1
ATOM 8423 N N . THR D 1 37 ? -0.119 -6.754 27.641 1.00 18.21 37 THR D N 1
ATOM 8424 C CA . THR D 1 37 ? 0.239 -7.958 28.377 1.00 19.35 37 THR D CA 1
ATOM 8425 C C . THR D 1 37 ? 1.707 -7.978 28.727 1.00 20.20 37 THR D C 1
ATOM 8426 O O . THR D 1 37 ? 2.552 -7.609 27.909 1.00 18.19 37 THR D O 1
ATOM 8437 N N . ASN D 1 38 ? 2.012 -8.464 29.930 1.00 17.51 38 ASN D N 1
ATOM 8438 C CA . ASN D 1 38 ? 3.379 -8.618 30.389 1.00 18.07 38 ASN D CA 1
ATOM 8439 C C . ASN D 1 38 ? 3.363 -9.773 31.380 1.00 20.13 38 ASN D C 1
ATOM 8440 O O . ASN D 1 38 ? 2.693 -9.674 32.426 1.00 17.80 38 ASN D O 1
ATOM 8451 N N . ASN D 1 39 ? 4.073 -10.857 31.049 1.00 20.48 39 ASN D N 1
ATOM 8452 C CA . ASN D 1 39 ? 4.168 -12.030 31.920 1.00 21.89 39 ASN D CA 1
ATOM 8453 C C . ASN D 1 39 ? 2.785 -12.564 32.285 1.00 23.27 39 ASN D C 1
ATOM 8454 O O . ASN D 1 39 ? 2.530 -13.000 33.422 1.00 25.55 39 ASN D O 1
ATOM 8465 N N . GLY D 1 40 ? 1.873 -12.527 31.317 1.00 23.32 40 GLY D N 1
ATOM 8466 C CA . GLY D 1 40 ? 0.536 -13.056 31.532 1.00 25.74 40 GLY D CA 1
ATOM 8467 C C . GLY D 1 40 ? -0.393 -12.148 32.316 1.00 22.10 40 GLY D C 1
ATOM 8468 O O . GLY D 1 40 ? -1.554 -12.503 32.511 1.00 22.99 40 GLY D O 1
ATOM 8472 N N . TYR D 1 41 ? 0.083 -10.997 32.778 1.00 18.61 41 TYR D N 1
ATOM 8473 C CA . TYR D 1 41 ? -0.757 -10.003 33.423 1.00 18.26 41 TYR D CA 1
ATOM 8474 C C . TYR D 1 41 ? -1.074 -8.907 32.426 1.00 18.16 41 TYR D C 1
ATOM 8475 O O . TYR D 1 41 ? -0.355 -8.694 31.449 1.00 17.11 41 TYR D O 1
ATOM 8493 N N . TYR D 1 42 ? -2.166 -8.212 32.690 1.00 15.30 42 TYR D N 1
ATOM 8494 C CA . TYR D 1 42 ? -2.451 -6.958 32.015 1.00 15.32 42 TYR D CA 1
ATOM 8495 C C . TYR D 1 42 ? -1.737 -5.858 32.773 1.00 15.30 42 TYR D C 1
ATOM 8496 O O . TYR D 1 42 ? -1.590 -5.907 33.997 1.00 14.53 42 TYR D O 1
ATOM 8514 N N . TYR D 1 43 ? -1.274 -4.849 32.035 1.00 13.72 43 TYR D N 1
ATOM 8515 C CA . TYR D 1 43 ? -0.814 -3.638 32.711 1.00 14.43 43 TYR D CA 1
ATOM 8516 C C . TYR D 1 43 ? -1.293 -2.429 31.947 1.00 15.36 43 TYR D C 1
ATOM 8517 O O . TYR D 1 43 ? -1.538 -2.488 30.740 1.00 15.14 43 TYR D O 1
ATOM 8535 N N . SER D 1 44 ? -1.438 -1.325 32.679 1.00 13.80 44 SER D N 1
ATOM 8536 C CA . SER D 1 44 ? -1.611 -0.016 32.064 1.00 14.53 44 SER D CA 1
ATOM 8537 C C . SER D 1 44 ? -0.704 0.976 32.758 1.00 15.20 44 SER D C 1
ATOM 8538 O O . SER D 1 44 ? -0.582 0.970 33.991 1.00 13.61 44 SER D O 1
ATOM 8546 N N . PHE D 1 45 ? -0.030 1.804 31.966 1.00 13.67 45 PHE D N 1
ATOM 8547 C CA . PHE D 1 45 ? 0.661 2.972 32.472 1.00 13.93 45 PHE D CA 1
ATOM 8548 C C . PHE D 1 45 ? 0.218 4.163 31.650 1.00 15.46 45 PHE D C 1
ATOM 8549 O O . PHE D 1 45 ? 0.406 4.175 30.427 1.00 14.60 45 PHE D O 1
ATOM 8566 N N . TRP D 1 46 ? -0.271 5.176 32.319 1.00 14.02 46 TRP D N 1
ATOM 8567 C CA . TRP D 1 46 ? -0.639 6.433 31.682 1.00 16.45 46 TRP D CA 1
ATOM 8568 C C . TRP D 1 46 ? -0.120 7.595 32.517 1.00 15.16 46 TRP D C 1
ATOM 8569 O O . TRP D 1 46 ? -0.162 7.559 33.754 1.00 14.78 46 TRP D O 1
ATOM 8590 N N . SER D 1 47 ? 0.360 8.613 31.845 1.00 15.62 47 SER D N 1
ATOM 8591 C CA . SER D 1 47 ? 0.658 9.900 32.503 1.00 16.34 47 SER D CA 1
ATOM 8592 C C . SER D 1 47 ? 0.282 11.056 31.591 1.00 18.78 47 SER D C 1
ATOM 8593 O O . SER D 1 47 ? 0.144 10.896 30.366 1.00 17.38 47 SER D O 1
ATOM 8601 N N . ASP D 1 48 ? 0.167 12.239 32.185 1.00 16.61 48 ASP D N 1
ATOM 8602 C CA . ASP D 1 48 ? -0.079 13.444 31.435 1.00 19.29 48 ASP D CA 1
ATOM 8603 C C . ASP D 1 48 ? 1.212 14.089 30.950 1.00 19.78 48 ASP D C 1
ATOM 8604 O O . ASP D 1 48 ? 1.169 15.223 30.461 1.00 20.94 48 ASP D O 1
ATOM 8613 N N . GLY D 1 49 ? 2.363 13.406 31.074 1.00 18.99 49 GLY D N 1
ATOM 8614 C CA . GLY D 1 49 ? 3.630 13.920 30.645 1.00 21.98 49 GLY D CA 1
ATOM 8615 C C . GLY D 1 49 ? 4.364 14.842 31.595 1.00 22.45 49 GLY D C 1
ATOM 8616 O O . GLY D 1 49 ? 5.508 15.238 31.286 1.00 24.59 49 GLY D O 1
ATOM 8620 N N . GLY D 1 50 ? 3.770 15.214 32.703 1.00 22.20 50 GLY D N 1
ATOM 8621 C CA . GLY D 1 50 ? 4.413 16.136 33.621 1.00 27.92 50 GLY D CA 1
ATOM 8622 C C . GLY D 1 50 ? 5.535 15.491 34.424 1.00 23.06 50 GLY D C 1
ATOM 8623 O O . GLY D 1 50 ? 5.511 14.307 34.759 1.00 19.68 50 GLY D O 1
ATOM 8627 N N . GLY D 1 51 ? 6.541 16.295 34.726 1.00 21.78 51 GLY D N 1
ATOM 8628 C CA . GLY D 1 51 ? 7.597 15.845 35.573 1.00 21.09 51 GLY D CA 1
ATOM 8629 C C . GLY D 1 51 ? 8.402 14.704 34.981 1.00 22.95 51 GLY D C 1
ATOM 8630 O O . GLY D 1 51 ? 8.467 14.494 33.753 1.00 24.96 51 GLY D O 1
ATOM 8634 N N . ASP D 1 52 ? 9.064 13.982 35.869 1.00 21.63 52 ASP D N 1
ATOM 8635 C CA . ASP D 1 52 ? 9.873 12.824 35.510 1.00 22.99 52 ASP D CA 1
ATOM 8636 C C . ASP D 1 52 ? 9.247 11.576 36.122 1.00 21.18 52 ASP D C 1
ATOM 8637 O O . ASP D 1 52 ? 9.201 11.441 37.350 1.00 22.88 52 ASP D O 1
ATOM 8646 N N . VAL D 1 53 ? 8.766 10.667 35.283 1.00 19.55 53 VAL D N 1
ATOM 8647 C CA . VAL D 1 53 ? 8.099 9.454 35.739 1.00 19.15 53 VAL D CA 1
ATOM 8648 C C . VAL D 1 53 ? 8.690 8.265 35.014 1.00 19.90 53 VAL D C 1
ATOM 8649 O O . VAL D 1 53 ? 8.649 8.212 33.784 1.00 21.50 53 VAL D O 1
ATOM 8662 N N . THR D 1 54 ? 9.210 7.300 35.771 1.00 16.50 54 THR D N 1
ATOM 8663 C CA . THR D 1 54 ? 9.717 6.049 35.233 1.00 18.27 54 THR D CA 1
ATOM 8664 C C . THR D 1 54 ? 8.867 4.907 35.745 1.00 16.24 54 THR D C 1
ATOM 8665 O O . THR D 1 54 ? 8.852 4.631 36.965 1.00 17.13 54 THR D O 1
ATOM 8676 N N . TYR D 1 55 ? 8.155 4.257 34.832 1.00 14.42 55 TYR D N 1
ATOM 8677 C CA . TYR D 1 55 ? 7.383 3.052 35.099 1.00 14.86 55 TYR D CA 1
ATOM 8678 C C . TYR D 1 55 ? 8.123 1.859 34.503 1.00 15.48 55 TYR D C 1
ATOM 8679 O O . TYR D 1 55 ? 8.547 1.908 33.329 1.00 14.12 55 TYR D O 1
ATOM 8697 N N . THR D 1 56 ? 8.290 0.809 35.309 1.00 12.75 56 THR D N 1
ATOM 8698 C CA . THR D 1 56 ? 9.013 -0.371 34.862 1.00 15.18 56 THR D CA 1
ATOM 8699 C C . THR D 1 56 ? 8.237 -1.629 35.203 1.00 14.82 56 THR D C 1
ATOM 8700 O O . THR D 1 56 ? 8.093 -1.964 36.374 1.00 14.28 56 THR D O 1
ATOM 8711 N N . ASN D 1 57 ? 7.809 -2.365 34.193 1.00 14.52 57 ASN D N 1
ATOM 8712 C CA . ASN D 1 57 ? 7.323 -3.718 34.441 1.00 14.27 57 ASN D CA 1
ATOM 8713 C C . ASN D 1 57 ? 8.483 -4.625 34.845 1.00 15.32 57 ASN D C 1
ATOM 8714 O O . ASN D 1 57 ? 9.556 -4.598 34.207 1.00 17.30 57 ASN D O 1
ATOM 8725 N N . GLY D 1 58 ? 8.273 -5.429 35.888 1.00 15.46 58 GLY D N 1
ATOM 8726 C CA . GLY D 1 58 ? 9.241 -6.398 36.330 1.00 15.32 58 GLY D CA 1
ATOM 8727 C C . GLY D 1 58 ? 8.758 -7.807 36.097 1.00 16.74 58 GLY D C 1
ATOM 8728 O O . GLY D 1 58 ? 7.761 -8.053 35.418 1.00 17.02 58 GLY D O 1
ATOM 8732 N N . ASN D 1 59 ? 9.444 -8.747 36.750 1.00 17.46 59 ASN D N 1
ATOM 8733 C CA . ASN D 1 59 ? 9.111 -10.161 36.584 1.00 18.07 59 ASN D CA 1
ATOM 8734 C C . ASN D 1 59 ? 7.754 -10.481 37.223 1.00 16.69 59 ASN D C 1
ATOM 8735 O O . ASN D 1 59 ? 7.308 -9.794 38.144 1.00 16.52 59 ASN D O 1
ATOM 8746 N N . GLY D 1 60 ? 7.098 -11.513 36.699 1.00 16.91 60 GLY D N 1
ATOM 8747 C CA . GLY D 1 60 ? 5.814 -11.933 37.225 1.00 17.82 60 GLY D CA 1
ATOM 8748 C C . GLY D 1 60 ? 4.818 -10.795 37.288 1.00 17.04 60 GLY D C 1
ATOM 8749 O O . GLY D 1 60 ? 4.626 -10.063 36.294 1.00 17.20 60 GLY D O 1
ATOM 8753 N N . GLY D 1 61 ? 4.199 -10.637 38.448 1.00 16.73 61 GLY D N 1
ATOM 8754 C CA . GLY D 1 61 ? 3.163 -9.606 38.655 1.00 16.75 61 GLY D CA 1
ATOM 8755 C C . GLY D 1 61 ? 3.700 -8.304 39.208 1.00 15.18 61 GLY D C 1
ATOM 8756 O O . GLY D 1 61 ? 2.957 -7.491 39.746 1.00 14.37 61 GLY D O 1
ATOM 8760 N N . SER D 1 62 ? 4.988 -8.068 39.048 1.00 13.31 62 SER D N 1
ATOM 8761 C CA . SER D 1 62 ? 5.636 -6.931 39.680 1.00 14.75 62 SER D CA 1
ATOM 8762 C C . SER D 1 62 ? 5.794 -5.756 38.728 1.00 15.47 62 SER D C 1
ATOM 8763 O O . SER D 1 62 ? 6.004 -5.925 37.528 1.00 13.26 62 SER D O 1
ATOM 8771 N N . TYR D 1 63 ? 5.700 -4.551 39.295 1.00 13.36 63 TYR D N 1
ATOM 8772 C CA . TYR D 1 63 ? 6.093 -3.325 38.589 1.00 13.62 63 TYR D CA 1
ATOM 8773 C C . TYR D 1 63 ? 6.637 -2.336 39.591 1.00 15.34 63 TYR D C 1
ATOM 8774 O O . TYR D 1 63 ? 6.441 -2.475 40.812 1.00 14.60 63 TYR D O 1
ATOM 8792 N N . SER D 1 64 ? 7.285 -1.297 39.079 1.00 14.18 64 SER D N 1
ATOM 8793 C CA . SER D 1 64 ? 7.713 -0.212 39.938 1.00 15.25 64 SER D CA 1
ATOM 8794 C C . SER D 1 64 ? 7.484 1.119 39.224 1.00 15.29 64 SER D C 1
ATOM 8795 O O . SER D 1 64 ? 7.406 1.195 37.990 1.00 14.12 64 SER D O 1
ATOM 8803 N N . VAL D 1 65 ? 7.325 2.155 40.015 1.00 14.78 65 VAL D N 1
ATOM 8804 C CA . VAL D 1 65 ? 7.233 3.521 39.551 1.00 16.48 65 VAL D CA 1
ATOM 8805 C C . VAL D 1 65 ? 8.148 4.365 40.420 1.00 16.96 65 VAL D C 1
ATOM 8806 O O . VAL D 1 65 ? 8.123 4.259 41.655 1.00 16.24 65 VAL D O 1
ATOM 8819 N N . GLU D 1 66 ? 8.940 5.217 39.789 1.00 15.00 66 GLU D N 1
ATOM 8820 C CA . GLU D 1 66 ? 9.647 6.282 40.492 1.00 18.81 66 GLU D CA 1
ATOM 8821 C C . GLU D 1 66 ? 9.242 7.568 39.824 1.00 17.18 66 GLU D C 1
ATOM 8822 O O . GLU D 1 66 ? 9.335 7.694 38.585 1.00 18.26 66 GLU D O 1
ATOM 8834 N N . TRP D 1 67 ? 8.805 8.548 40.616 1.00 15.24 67 TRP D N 1
ATOM 8835 C CA . TRP D 1 67 ? 8.326 9.767 39.994 1.00 16.75 67 TRP D CA 1
ATOM 8836 C C . TRP D 1 67 ? 8.818 10.982 40.761 1.00 16.13 67 TRP D C 1
ATOM 8837 O O . TRP D 1 67 ? 9.003 10.949 41.991 1.00 16.08 67 TRP D O 1
ATOM 8858 N N . THR D 1 68 ? 9.055 12.038 39.990 1.00 15.25 68 THR D N 1
ATOM 8859 C CA . THR D 1 68 ? 9.584 13.300 40.497 1.00 15.65 68 THR D CA 1
ATOM 8860 C C . THR D 1 68 ? 8.709 14.424 39.948 1.00 16.57 68 THR D C 1
ATOM 8861 O O . THR D 1 68 ? 8.676 14.679 38.746 1.00 15.08 68 THR D O 1
ATOM 8872 N N . ASN D 1 69 ? 7.972 15.082 40.830 1.00 13.21 69 ASN D N 1
ATOM 8873 C CA . ASN D 1 69 ? 7.120 16.201 40.455 1.00 16.30 69 ASN D CA 1
ATOM 8874 C C . ASN D 1 69 ? 6.222 15.874 39.268 1.00 17.34 69 ASN D C 1
ATOM 8875 O O . ASN D 1 69 ? 6.191 16.578 38.263 1.00 17.29 69 ASN D O 1
ATOM 8886 N N . CYS D 1 70 ? 5.445 14.806 39.436 1.00 15.73 70 CYS D N 1
ATOM 8887 C CA . CYS D 1 70 ? 4.538 14.394 38.382 1.00 16.31 70 CYS D CA 1
ATOM 8888 C C . CYS D 1 70 ? 3.400 15.393 38.234 1.00 17.22 70 CYS D C 1
ATOM 8889 O O . CYS D 1 70 ? 3.144 16.238 39.108 1.00 17.33 70 CYS D O 1
ATOM 8897 N N . GLY D 1 71 ? 2.695 15.292 37.126 1.00 15.70 71 GLY D N 1
ATOM 8898 C CA . GLY D 1 71 ? 1.419 15.927 36.987 1.00 17.86 71 GLY D CA 1
ATOM 8899 C C . GLY D 1 71 ? 0.396 14.963 37.557 1.00 17.68 71 GLY D C 1
ATOM 8900 O O . GLY D 1 71 ? 0.014 15.006 38.721 1.00 19.12 71 GLY D O 1
ATOM 8904 N N . ASN D 1 72 ? 0.026 14.007 36.732 1.00 18.59 72 ASN D N 1
ATOM 8905 C CA . ASN D 1 72 ? -0.832 12.901 37.169 1.00 17.21 72 ASN D CA 1
ATOM 8906 C C . ASN D 1 72 ? -0.424 11.681 36.358 1.00 17.62 72 ASN D C 1
ATOM 8907 O O . ASN D 1 72 ? -0.162 11.788 35.148 1.00 16.56 72 ASN D O 1
ATOM 8918 N N . PHE D 1 73 ? -0.240 10.562 37.041 1.00 14.64 73 PHE D N 1
ATOM 8919 C CA . PHE D 1 73 ? -0.014 9.299 36.376 1.00 14.90 73 PHE D CA 1
ATOM 8920 C C . PHE D 1 73 ? -0.759 8.217 37.135 1.00 14.79 73 PHE D C 1
ATOM 8921 O O . PHE D 1 73 ? -1.037 8.357 38.330 1.00 13.15 73 PHE D O 1
ATOM 8938 N N . VAL D 1 74 ? -1.044 7.116 36.418 1.00 14.85 74 VAL D N 1
ATOM 8939 C CA . VAL D 1 74 ? -1.652 5.902 36.933 1.00 13.14 74 VAL D CA 1
ATOM 8940 C C . VAL D 1 74 ? -0.993 4.704 36.262 1.00 14.16 74 VAL D C 1
ATOM 8941 O O . VAL D 1 74 ? -1.003 4.594 35.021 1.00 11.48 74 VAL D O 1
ATOM 8954 N N . GLY D 1 75 ? -0.464 3.797 37.070 1.00 12.42 75 GLY D N 1
ATOM 8955 C CA . GLY D 1 75 ? 0.193 2.636 36.486 1.00 12.76 75 GLY D CA 1
ATOM 8956 C C . GLY D 1 75 ? 0.064 1.423 37.376 1.00 13.49 75 GLY D C 1
ATOM 8957 O O . GLY D 1 75 ? 0.069 1.538 38.607 1.00 13.70 75 GLY D O 1
ATOM 8961 N N . GLY D 1 76 ? -0.048 0.252 36.765 1.00 12.48 76 GLY D N 1
ATOM 8962 C CA . GLY D 1 76 ? -0.008 -0.976 37.531 1.00 14.03 76 GLY D CA 1
ATOM 8963 C C . GLY D 1 76 ? -0.404 -2.172 36.695 1.00 13.70 76 GLY D C 1
ATOM 8964 O O . GLY D 1 76 ? -0.728 -2.050 35.507 1.00 14.29 76 GLY D O 1
ATOM 8968 N N . LYS D 1 77 ? -0.394 -3.335 37.360 1.00 12.18 77 LYS D N 1
ATOM 8969 C CA . LYS D 1 77 ? -0.611 -4.656 36.779 1.00 12.47 77 LYS D CA 1
ATOM 8970 C C . LYS D 1 77 ? -1.898 -5.275 37.314 1.00 13.51 77 LYS D C 1
ATOM 8971 O O . LYS D 1 77 ? -2.317 -5.047 38.470 1.00 12.72 77 LYS D O 1
ATOM 8990 N N . GLY D 1 78 ? -2.468 -6.144 36.518 1.00 15.28 78 GLY D N 1
ATOM 8991 C CA . GLY D 1 78 ? -3.673 -6.847 36.924 1.00 16.46 78 GLY D CA 1
ATOM 8992 C C . GLY D 1 78 ? -4.304 -7.605 35.777 1.00 16.72 78 GLY D C 1
ATOM 8993 O O . GLY D 1 78 ? -3.648 -8.472 35.161 1.00 17.00 78 GLY D O 1
ATOM 8997 N N . TRP D 1 79 ? -5.561 -7.304 35.468 1.00 16.58 79 TRP D N 1
ATOM 8998 C CA . TRP D 1 79 ? -6.358 -8.140 34.589 1.00 18.40 79 TRP D CA 1
ATOM 8999 C C . TRP D 1 79 ? -7.200 -7.273 33.670 1.00 18.18 79 TRP D C 1
ATOM 9000 O O . TRP D 1 79 ? -7.491 -6.119 33.941 1.00 16.92 79 TRP D O 1
ATOM 9021 N N . ASN D 1 80 ? -7.570 -7.872 32.545 1.00 18.93 80 ASN D N 1
ATOM 9022 C CA . ASN D 1 80 ? -8.487 -7.239 31.603 1.00 19.08 80 ASN D CA 1
ATOM 9023 C C . ASN D 1 80 ? -9.220 -8.384 30.911 1.00 22.04 80 ASN D C 1
ATOM 9024 O O . ASN D 1 80 ? -8.615 -9.084 30.090 1.00 23.19 80 ASN D O 1
ATOM 9035 N N . PRO D 1 81 ? -10.510 -8.579 31.160 1.00 19.47 81 PRO D N 1
ATOM 9036 C CA . PRO D 1 81 ? -11.407 -7.716 31.954 1.00 20.23 81 PRO D CA 1
ATOM 9037 C C . PRO D 1 81 ? -11.253 -7.851 33.449 1.00 18.81 81 PRO D C 1
ATOM 9038 O O . PRO D 1 81 ? -10.774 -8.879 33.958 1.00 20.37 81 PRO D O 1
ATOM 9049 N N . GLY D 1 82 ? -11.672 -6.816 34.169 1.00 18.75 82 GLY D N 1
ATOM 9050 C CA . GLY D 1 82 ? -11.870 -6.969 35.590 1.00 18.06 82 GLY D CA 1
ATOM 9051 C C . GLY D 1 82 ? -13.023 -7.916 35.906 1.00 20.73 82 GLY D C 1
ATOM 9052 O O . GLY D 1 82 ? -13.768 -8.358 35.027 1.00 20.13 82 GLY D O 1
ATOM 9056 N N . ALA D 1 83 ? -13.147 -8.241 37.182 1.00 18.59 83 ALA D N 1
ATOM 9057 C CA . ALA D 1 83 ? -14.170 -9.173 37.640 1.00 20.85 83 ALA D CA 1
ATOM 9058 C C . ALA D 1 83 ? -14.292 -9.055 39.149 1.00 19.58 83 ALA D C 1
ATOM 9059 O O . ALA D 1 83 ? -13.477 -8.408 39.810 1.00 16.97 83 ALA D O 1
ATOM 9066 N N . ALA D 1 84 ? -15.307 -9.745 39.675 1.00 19.96 84 ALA D N 1
ATOM 9067 C CA . ALA D 1 84 ? -15.378 -9.996 41.108 1.00 22.27 84 ALA D CA 1
ATOM 9068 C C . ALA D 1 84 ? -14.344 -11.077 41.398 1.00 21.67 84 ALA D C 1
ATOM 9069 O O . ALA D 1 84 ? -14.584 -12.271 41.157 1.00 23.01 84 ALA D O 1
ATOM 9076 N N . ARG D 1 85 ? -13.200 -10.673 41.936 1.00 21.90 85 ARG D N 1
ATOM 9077 C CA . ARG D 1 85 ? -12.146 -11.605 42.271 1.00 20.65 85 ARG D CA 1
ATOM 9078 C C . ARG D 1 85 ? -11.406 -11.104 43.495 1.00 20.77 85 ARG D C 1
ATOM 9079 O O . ARG D 1 85 ? -11.529 -9.941 43.888 1.00 19.32 85 ARG D O 1
ATOM 9100 N N . GLU D 1 86 ? -10.666 -12.001 44.111 1.00 21.82 86 GLU D N 1
ATOM 9101 C CA . GLU D 1 86 ? -9.826 -11.678 45.254 1.00 23.28 86 GLU D CA 1
ATOM 9102 C C . GLU D 1 86 ? -8.422 -11.396 44.741 1.00 24.14 86 GLU D C 1
ATOM 9103 O O . GLU D 1 86 ? -7.775 -12.283 44.154 1.00 27.17 86 GLU D O 1
ATOM 9115 N N . ILE D 1 87 ? -7.964 -10.159 44.932 1.00 18.45 87 ILE D N 1
ATOM 9116 C CA . ILE D 1 87 ? -6.686 -9.708 44.397 1.00 19.05 87 ILE D CA 1
ATOM 9117 C C . ILE D 1 87 ? -5.691 -9.626 45.543 1.00 20.25 87 ILE D C 1
ATOM 9118 O O . ILE D 1 87 ? -5.928 -8.896 46.523 1.00 17.74 87 ILE D O 1
ATOM 9134 N N . ASN D 1 88 ? -4.568 -10.341 45.404 1.00 19.76 88 ASN D N 1
ATOM 9135 C CA . ASN D 1 88 ? -3.460 -10.242 46.357 1.00 19.84 88 ASN D CA 1
ATOM 9136 C C . ASN D 1 88 ? -2.419 -9.265 45.863 1.00 18.68 88 ASN D C 1
ATOM 9137 O O . ASN D 1 88 ? -2.116 -9.264 44.676 1.00 17.57 88 ASN D O 1
ATOM 9148 N N . PHE D 1 89 ? -1.916 -8.443 46.771 1.00 17.87 89 PHE D N 1
ATOM 9149 C CA . PHE D 1 89 ? -0.910 -7.460 46.428 1.00 18.11 89 PHE D CA 1
ATOM 9150 C C . PHE D 1 89 ? 0.045 -7.272 47.595 1.00 18.92 89 PHE D C 1
ATOM 9151 O O . PHE D 1 89 ? -0.314 -7.481 48.760 1.00 17.80 89 PHE D O 1
ATOM 9168 N N . SER D 1 90 ? 1.277 -6.881 47.277 1.00 17.68 90 SER D N 1
ATOM 9169 C CA . SER D 1 90 ? 2.182 -6.417 48.297 1.00 20.19 90 SER D CA 1
ATOM 9170 C C . SER D 1 90 ? 3.081 -5.343 47.688 1.00 21.77 90 SER D C 1
ATOM 9171 O O . SER D 1 90 ? 3.132 -5.133 46.461 1.00 20.72 90 SER D O 1
ATOM 9179 N N . GLY D 1 91 ? 3.813 -4.664 48.538 1.00 22.65 91 GLY D N 1
ATOM 9180 C CA . GLY D 1 91 ? 4.939 -3.915 48.026 1.00 30.33 91 GLY D CA 1
ATOM 9181 C C . GLY D 1 91 ? 5.297 -2.759 48.935 1.00 25.03 91 GLY D C 1
ATOM 9182 O O . GLY D 1 91 ? 4.779 -2.612 50.056 1.00 18.84 91 GLY D O 1
ATOM 9186 N N . SER D 1 92 ? 6.228 -1.978 48.430 1.00 21.67 92 SER D N 1
ATOM 9187 C CA . SER D 1 92 ? 6.687 -0.763 49.073 1.00 23.95 92 SER D CA 1
ATOM 9188 C C . SER D 1 92 ? 5.987 0.394 48.386 1.00 21.91 92 SER D C 1
ATOM 9189 O O . SER D 1 92 ? 5.972 0.465 47.160 1.00 21.65 92 SER D O 1
ATOM 9197 N N . PHE D 1 93 ? 5.390 1.277 49.162 1.00 19.72 93 PHE D N 1
ATOM 9198 C CA . PHE D 1 93 ? 4.616 2.384 48.632 1.00 18.41 93 PHE D CA 1
ATOM 9199 C C . PHE D 1 93 ? 5.017 3.625 49.411 1.00 19.33 93 PHE D C 1
ATOM 9200 O O . PHE D 1 93 ? 4.688 3.744 50.604 1.00 18.05 93 PHE D O 1
ATOM 9217 N N . ASN D 1 94 ? 5.782 4.498 48.767 1.00 16.49 94 ASN D N 1
ATOM 9218 C CA . ASN D 1 94 ? 6.387 5.654 49.431 1.00 18.88 94 ASN D CA 1
ATOM 9219 C C . ASN D 1 94 ? 6.058 6.939 48.700 1.00 18.09 94 ASN D C 1
ATOM 9220 O O . ASN D 1 94 ? 6.909 7.542 48.030 1.00 17.64 94 ASN D O 1
ATOM 9231 N N . PRO D 1 95 ? 4.819 7.371 48.773 1.00 17.63 95 PRO D N 1
ATOM 9232 C CA . PRO D 1 95 ? 4.467 8.672 48.200 1.00 17.07 95 PRO D CA 1
ATOM 9233 C C . PRO D 1 95 ? 5.119 9.804 48.979 1.00 18.62 95 PRO D C 1
ATOM 9234 O O . PRO D 1 95 ? 5.270 9.738 50.189 1.00 18.68 95 PRO D O 1
ATOM 9245 N N . SER D 1 96 ? 5.579 10.813 48.260 1.00 17.21 96 SER D N 1
ATOM 9246 C CA A SER D 1 96 ? 6.149 12.014 48.847 0.14 18.79 96 SER D CA 1
ATOM 9247 C CA B SER D 1 96 ? 6.135 12.019 48.854 0.86 18.50 96 SER D CA 1
ATOM 9248 C C . SER D 1 96 ? 5.181 13.132 48.465 1.00 18.89 96 SER D C 1
ATOM 9249 O O . SER D 1 96 ? 5.408 13.892 47.517 1.00 19.26 96 SER D O 1
ATOM 9262 N N . GLY D 1 97 ? 4.084 13.226 49.249 1.00 20.99 97 GLY D N 1
ATOM 9263 C CA . GLY D 1 97 ? 2.962 14.032 48.914 1.00 22.02 97 GLY D CA 1
ATOM 9264 C C . GLY D 1 97 ? 1.809 13.108 48.538 1.00 20.34 97 GLY D C 1
ATOM 9265 O O . GLY D 1 97 ? 1.583 12.068 49.169 1.00 19.38 97 GLY D O 1
ATOM 9269 N N . ASN D 1 98 ? 1.139 13.478 47.497 1.00 19.81 98 ASN D N 1
ATOM 9270 C CA . ASN D 1 98 ? -0.145 12.946 47.121 1.00 19.31 98 ASN D CA 1
ATOM 9271 C C . ASN D 1 98 ? 0.036 11.755 46.178 1.00 17.90 98 ASN D C 1
ATOM 9272 O O . ASN D 1 98 ? 0.414 11.914 45.016 1.00 18.31 98 ASN D O 1
ATOM 9283 N N . GLY D 1 99 ? -0.298 10.575 46.668 1.00 16.83 99 GLY D N 1
ATOM 9284 C CA . GLY D 1 99 ? -0.323 9.353 45.892 1.00 15.51 99 GLY D CA 1
ATOM 9285 C C . GLY D 1 99 ? -1.214 8.330 46.556 1.00 16.39 99 GLY D C 1
ATOM 9286 O O . GLY D 1 99 ? -1.477 8.399 47.770 1.00 15.46 99 GLY D O 1
ATOM 9290 N N . TYR D 1 100 ? -1.719 7.404 45.739 1.00 14.63 100 TYR D N 1
ATOM 9291 C CA . TYR D 1 100 ? -2.599 6.362 46.247 1.00 15.29 100 TYR D CA 1
ATOM 9292 C C . TYR D 1 100 ? -2.166 4.999 45.740 1.00 14.14 100 TYR D C 1
ATOM 9293 O O . TYR D 1 100 ? -1.595 4.883 44.655 1.00 13.30 100 TYR D O 1
ATOM 9311 N N . LEU D 1 101 ? -2.412 3.973 46.531 1.00 11.72 101 LEU D N 1
ATOM 9312 C CA . LEU D 1 101 ? -2.266 2.562 46.142 1.00 12.52 101 LEU D CA 1
ATOM 9313 C C . LEU D 1 101 ? -3.641 1.918 46.234 1.00 12.82 101 LEU D C 1
ATOM 9314 O O . LEU D 1 101 ? -4.224 1.816 47.337 1.00 12.73 101 LEU D O 1
ATOM 9330 N N . SER D 1 102 ? -4.156 1.461 45.097 1.00 11.41 102 SER D N 1
ATOM 9331 C CA . SER D 1 102 ? -5.563 1.064 45.019 1.00 13.09 102 SER D CA 1
ATOM 9332 C C . SER D 1 102 ? -5.747 -0.122 44.075 1.00 12.84 102 SER D C 1
ATOM 9333 O O . SER D 1 102 ? -4.999 -0.284 43.107 1.00 13.66 102 SER D O 1
ATOM 9341 N N . VAL D 1 103 ? -6.805 -0.884 44.298 1.00 12.45 103 VAL D N 1
ATOM 9342 C CA . VAL D 1 103 ? -7.407 -1.675 43.215 1.00 14.13 103 VAL D CA 1
ATOM 9343 C C . VAL D 1 103 ? -8.260 -0.713 42.402 1.00 14.42 103 VAL D C 1
ATOM 9344 O O . VAL D 1 103 ? -9.102 0.017 42.968 1.00 15.18 103 VAL D O 1
ATOM 9357 N N . TYR D 1 104 ? -7.985 -0.645 41.086 1.00 11.44 104 TYR D N 1
ATOM 9358 C CA . TYR D 1 104 ? -8.400 0.464 40.262 1.00 14.22 104 TYR D CA 1
ATOM 9359 C C . TYR D 1 104 ? -8.818 -0.064 38.899 1.00 15.17 104 TYR D C 1
ATOM 9360 O O . TYR D 1 104 ? -8.161 -0.927 38.337 1.00 14.82 104 TYR D O 1
ATOM 9378 N N . GLY D 1 105 ? -9.903 0.473 38.358 1.00 14.66 105 GLY D N 1
ATOM 9379 C CA . GLY D 1 105 ? -10.324 -0.045 37.071 1.00 15.50 105 GLY D CA 1
ATOM 9380 C C . GLY D 1 105 ? -11.439 0.779 36.487 1.00 16.25 105 GLY D C 1
ATOM 9381 O O . GLY D 1 105 ? -11.842 1.802 37.048 1.00 16.32 105 GLY D O 1
ATOM 9385 N N . TRP D 1 106 ? -11.957 0.266 35.383 1.00 15.44 106 TRP D N 1
ATOM 9386 C CA . TRP D 1 106 ? -12.959 0.951 34.586 1.00 17.19 106 TRP D CA 1
ATOM 9387 C C . TRP D 1 106 ? -14.030 -0.041 34.184 1.00 17.01 106 TRP D C 1
ATOM 9388 O O . TRP D 1 106 ? -13.768 -1.232 34.018 1.00 16.73 106 TRP D O 1
ATOM 9409 N N . THR D 1 107 ? -15.257 0.469 34.067 1.00 19.47 107 THR D N 1
ATOM 9410 C CA . THR D 1 107 ? -16.320 -0.172 33.310 1.00 20.85 107 THR D CA 1
ATOM 9411 C C . THR D 1 107 ? -16.735 0.765 32.181 1.00 21.91 107 THR D C 1
ATOM 9412 O O . THR D 1 107 ? -16.430 1.966 32.178 1.00 21.69 107 THR D O 1
ATOM 9423 N N . THR D 1 108 ? -17.447 0.200 31.221 1.00 22.32 108 THR D N 1
ATOM 9424 C CA . THR D 1 108 ? -18.078 0.967 30.151 1.00 25.29 108 THR D CA 1
ATOM 9425 C C . THR D 1 108 ? -19.575 0.646 30.108 1.00 25.81 108 THR D C 1
ATOM 9426 O O . THR D 1 108 ? -19.998 -0.438 30.485 1.00 25.97 108 THR D O 1
ATOM 9437 N N . ASN D 1 109 ? -20.365 1.611 29.639 1.00 29.58 109 ASN D N 1
ATOM 9438 C CA . ASN D 1 109 ? -21.803 1.447 29.473 1.00 31.29 109 ASN D CA 1
ATOM 9439 C C . ASN D 1 109 ? -22.447 0.990 30.781 1.00 27.84 109 ASN D C 1
ATOM 9440 O O . ASN D 1 109 ? -23.035 -0.094 30.837 1.00 28.75 109 ASN D O 1
ATOM 9451 N N . PRO D 1 110 ? -22.371 1.798 31.846 1.00 27.91 110 PRO D N 1
ATOM 9452 C CA . PRO D 1 110 ? -21.830 3.159 31.902 1.00 28.12 110 PRO D CA 1
ATOM 9453 C C . PRO D 1 110 ? -20.322 3.226 32.125 1.00 27.17 110 PRO D C 1
ATOM 9454 O O . PRO D 1 110 ? -19.724 2.293 32.672 1.00 25.18 110 PRO D O 1
ATOM 9465 N N . LEU D 1 111 ? -19.741 4.337 31.699 1.00 28.86 111 LEU D N 1
ATOM 9466 C CA . LEU D 1 111 ? -18.329 4.607 31.946 1.00 28.00 111 LEU D CA 1
ATOM 9467 C C . LEU D 1 111 ? -18.152 4.951 33.417 1.00 24.91 111 LEU D C 1
ATOM 9468 O O . LEU D 1 111 ? -18.727 5.929 33.909 1.00 25.29 111 LEU D O 1
ATOM 9484 N N . VAL D 1 112 ? -17.363 4.140 34.124 1.00 23.05 112 VAL D N 1
ATOM 9485 C CA . VAL D 1 112 ? -17.127 4.342 35.547 1.00 22.24 112 VAL D CA 1
ATOM 9486 C C . VAL D 1 112 ? -15.647 4.110 35.819 1.00 18.30 112 VAL D C 1
ATOM 9487 O O . VAL D 1 112 ? -15.092 3.110 35.371 1.00 18.72 112 VAL D O 1
ATOM 9500 N N . GLU D 1 113 ? -15.027 5.023 36.544 1.00 18.41 113 GLU D N 1
ATOM 9501 C CA . GLU D 1 113 ? -13.688 4.851 37.124 1.00 18.75 113 GLU D CA 1
ATOM 9502 C C . GLU D 1 113 ? -13.870 4.492 38.603 1.00 17.84 113 GLU D C 1
ATOM 9503 O O . GLU D 1 113 ? -14.548 5.217 39.336 1.00 18.13 113 GLU D O 1
ATOM 9515 N N . TYR D 1 114 ? -13.257 3.405 39.057 1.00 17.19 114 TYR D N 1
ATOM 9516 C CA . TYR D 1 114 ? -13.453 3.000 40.452 1.00 15.62 114 TYR D CA 1
ATOM 9517 C C . TYR D 1 114 ? -12.128 2.721 41.150 1.00 15.79 114 TYR D C 1
ATOM 9518 O O . TYR D 1 114 ? -11.117 2.340 40.493 1.00 14.47 114 TYR D O 1
ATOM 9536 N N . TYR D 1 115 ? -12.137 3.015 42.440 1.00 13.69 115 TYR D N 1
ATOM 9537 C CA . TYR D 1 115 ? -10.989 2.894 43.309 1.00 15.21 115 TYR D CA 1
ATOM 9538 C C . TYR D 1 115 ? -11.360 2.112 44.566 1.00 14.31 115 TYR D C 1
ATOM 9539 O O . TYR D 1 115 ? -12.368 2.404 45.216 1.00 15.60 115 TYR D O 1
ATOM 9557 N N . ILE D 1 116 ? -10.508 1.164 44.956 1.00 13.34 116 ILE D N 1
ATOM 9558 C CA . ILE D 1 116 ? -10.520 0.575 46.300 1.00 13.17 116 ILE D CA 1
ATOM 9559 C C . ILE D 1 116 ? -9.145 0.906 46.889 1.00 13.77 116 ILE D C 1
ATOM 9560 O O . ILE D 1 116 ? -8.169 0.216 46.597 1.00 13.20 116 ILE D O 1
ATOM 9576 N N . VAL D 1 117 ? -9.074 1.989 47.651 1.00 14.01 117 VAL D N 1
ATOM 9577 C CA . VAL D 1 117 ? -7.827 2.589 48.095 1.00 12.78 117 VAL D CA 1
ATOM 9578 C C . VAL D 1 117 ? -7.354 1.918 49.368 1.00 14.58 117 VAL D C 1
ATOM 9579 O O . VAL D 1 117 ? -8.042 1.968 50.420 1.00 13.46 117 VAL D O 1
ATOM 9592 N N . GLU D 1 118 ? -6.169 1.296 49.281 1.00 12.23 118 GLU D N 1
ATOM 9593 C CA . GLU D 1 118 ? -5.609 0.581 50.420 1.00 14.79 118 GLU D CA 1
ATOM 9594 C C . GLU D 1 118 ? -4.686 1.438 51.230 1.00 15.24 118 GLU D C 1
ATOM 9595 O O . GLU D 1 118 ? -4.511 1.179 52.438 1.00 14.95 118 GLU D O 1
ATOM 9607 N N . SER D 1 119 ? -4.056 2.432 50.598 1.00 14.92 119 SER D N 1
ATOM 9608 C CA . SER D 1 119 ? -3.227 3.386 51.302 1.00 16.25 119 SER D CA 1
ATOM 9609 C C . SER D 1 119 ? -3.152 4.657 50.466 1.00 15.98 119 SER D C 1
ATOM 9610 O O . SER D 1 119 ? -3.299 4.617 49.243 1.00 17.15 119 SER D O 1
ATOM 9618 N N . TYR D 1 120 ? -2.889 5.782 51.132 1.00 16.62 120 TYR D N 1
ATOM 9619 C CA . TYR D 1 120 ? -2.671 7.042 50.442 1.00 17.06 120 TYR D CA 1
ATOM 9620 C C . TYR D 1 120 ? -1.652 7.858 51.216 1.00 19.52 120 TYR D C 1
ATOM 9621 O O . TYR D 1 120 ? -1.260 7.500 52.331 1.00 20.86 120 TYR D O 1
ATOM 9639 N N . GLY D 1 121 ? -1.209 8.950 50.589 1.00 17.35 121 GLY D N 1
ATOM 9640 C CA . GLY D 1 121 ? -0.194 9.826 51.175 1.00 19.74 121 GLY D CA 1
ATOM 9641 C C . GLY D 1 121 ? -0.779 10.921 52.030 1.00 22.24 121 GLY D C 1
ATOM 9642 O O . GLY D 1 121 ? -1.491 10.646 53.016 1.00 22.26 121 GLY D O 1
ATOM 9646 N N . ASP D 1 122 ? -0.551 12.171 51.642 1.00 22.12 122 ASP D N 1
ATOM 9647 C CA . ASP D 1 122 ? -1.000 13.290 52.471 1.00 22.53 122 ASP D CA 1
ATOM 9648 C C . ASP D 1 122 ? -2.409 13.751 52.170 1.00 22.95 122 ASP D C 1
ATOM 9649 O O . ASP D 1 122 ? -2.837 14.791 52.693 1.00 22.16 122 ASP D O 1
ATOM 9658 N N . TYR D 1 123 ? -3.149 13.041 51.335 1.00 21.32 123 TYR D N 1
ATOM 9659 C CA . TYR D 1 123 ? -4.456 13.509 50.903 1.00 22.21 123 TYR D CA 1
ATOM 9660 C C . TYR D 1 123 ? -5.384 12.308 50.720 1.00 22.93 123 TYR D C 1
ATOM 9661 O O . TYR D 1 123 ? -5.033 11.351 50.004 1.00 19.84 123 TYR D O 1
ATOM 9679 N N . ASN D 1 124 ? -6.551 12.358 51.406 1.00 22.18 124 ASN D N 1
ATOM 9680 C CA . ASN D 1 124 ? -7.635 11.382 51.280 1.00 23.74 124 ASN D CA 1
ATOM 9681 C C . ASN D 1 124 ? -8.450 11.699 50.034 1.00 24.95 124 ASN D C 1
ATOM 9682 O O . ASN D 1 124 ? -9.174 12.692 50.002 1.00 26.84 124 ASN D O 1
ATOM 9693 N N . PRO D 1 125 ? -8.332 10.896 48.973 1.00 24.45 125 PRO D N 1
ATOM 9694 C CA . PRO D 1 125 ? -8.951 11.277 47.693 1.00 27.31 125 PRO D CA 1
ATOM 9695 C C . PRO D 1 125 ? -10.452 11.125 47.677 1.00 29.08 125 PRO D C 1
ATOM 9696 O O . PRO D 1 125 ? -11.112 11.797 46.879 1.00 33.87 125 PRO D O 1
ATOM 9707 N N . GLY D 1 126 ? -11.005 10.257 48.514 1.00 29.65 126 GLY D N 1
ATOM 9708 C CA . GLY D 1 126 ? -12.460 10.149 48.592 1.00 31.12 126 GLY D CA 1
ATOM 9709 C C . GLY D 1 126 ? -13.121 11.451 48.987 1.00 32.29 126 GLY D C 1
ATOM 9710 O O . GLY D 1 126 ? -14.263 11.709 48.600 1.00 42.69 126 GLY D O 1
ATOM 9714 N N . THR D 1 127 ? -12.407 12.302 49.731 1.00 37.56 127 THR D N 1
ATOM 9715 C CA . THR D 1 127 ? -12.977 13.523 50.275 1.00 33.07 127 THR D CA 1
ATOM 9716 C C . THR D 1 127 ? -13.238 14.591 49.217 1.00 36.47 127 THR D C 1
ATOM 9717 O O . THR D 1 127 ? -13.774 15.657 49.556 1.00 34.94 127 THR D O 1
ATOM 9728 N N . ALA D 1 128 ? -12.857 14.362 47.967 1.00 37.36 128 ALA D N 1
ATOM 9729 C CA . ALA D 1 128 ? -13.296 15.209 46.867 1.00 32.86 128 ALA D CA 1
ATOM 9730 C C . ALA D 1 128 ? -14.687 14.822 46.376 1.00 33.86 128 ALA D C 1
ATOM 9731 O O . ALA D 1 128 ? -15.208 15.435 45.443 1.00 33.78 128 ALA D O 1
ATOM 9738 N N . GLY D 1 129 ? -15.281 13.794 46.964 1.00 31.72 129 GLY D N 1
ATOM 9739 C CA . GLY D 1 129 ? -16.591 13.352 46.545 1.00 26.52 129 GLY D CA 1
ATOM 9740 C C . GLY D 1 129 ? -17.566 13.367 47.708 1.00 24.59 129 GLY D C 1
ATOM 9741 O O . GLY D 1 129 ? -17.258 13.895 48.781 1.00 25.27 129 GLY D O 1
ATOM 9745 N N . THR D 1 130 ? -18.714 12.747 47.501 1.00 20.80 130 THR D N 1
ATOM 9746 C CA . THR D 1 130 ? -19.780 12.730 48.497 1.00 20.29 130 THR D CA 1
ATOM 9747 C C . THR D 1 130 ? -19.706 11.459 49.318 1.00 20.00 130 THR D C 1
ATOM 9748 O O . THR D 1 130 ? -19.748 10.361 48.755 1.00 19.70 130 THR D O 1
ATOM 9759 N N . PHE D 1 131 ? -19.625 11.607 50.631 1.00 19.76 131 PHE D N 1
ATOM 9760 C CA . PHE D 1 131 ? -19.630 10.438 51.516 1.00 19.03 131 PHE D CA 1
ATOM 9761 C C . PHE D 1 131 ? -20.997 9.747 51.437 1.00 22.20 131 PHE D C 1
ATOM 9762 O O . PHE D 1 131 ? -22.034 10.403 51.584 1.00 22.98 131 PHE D O 1
ATOM 9779 N N . LEU D 1 132 ? -20.994 8.410 51.239 1.00 19.18 132 LEU D N 1
ATOM 9780 C CA . LEU D 1 132 ? -22.229 7.660 51.138 1.00 19.80 132 LEU D CA 1
ATOM 9781 C C . LEU D 1 132 ? -22.337 6.554 52.168 1.00 19.18 132 LEU D C 1
ATOM 9782 O O . LEU D 1 132 ? -23.408 5.936 52.272 1.00 20.26 132 LEU D O 1
ATOM 9798 N N . GLY D 1 133 ? -21.297 6.268 52.918 1.00 16.25 133 GLY D N 1
ATOM 9799 C CA . GLY D 1 133 ? -21.380 5.221 53.912 1.00 18.02 133 GLY D CA 1
ATOM 9800 C C . GLY D 1 133 ? -20.162 4.340 53.984 1.00 17.84 133 GLY D C 1
ATOM 9801 O O . GLY D 1 133 ? -19.051 4.795 53.694 1.00 17.40 133 GLY D O 1
ATOM 9805 N N . THR D 1 134 ? -20.346 3.076 54.357 1.00 16.12 134 THR D N 1
ATOM 9806 C CA . THR D 1 134 ? -19.218 2.211 54.672 1.00 15.88 134 THR D CA 1
ATOM 9807 C C . THR D 1 134 ? -19.490 0.819 54.119 1.00 15.99 134 THR D C 1
ATOM 9808 O O . THR D 1 134 ? -20.656 0.445 53.836 1.00 15.09 134 THR D O 1
ATOM 9819 N N . VAL D 1 135 ? -18.390 0.068 53.958 1.00 15.95 135 VAL D N 1
ATOM 9820 C CA . VAL D 1 135 ? -18.420 -1.388 53.785 1.00 15.72 135 VAL D CA 1
ATOM 9821 C C . VAL D 1 135 ? -17.299 -1.988 54.624 1.00 16.34 135 VAL D C 1
ATOM 9822 O O . VAL D 1 135 ? -16.232 -1.392 54.767 1.00 16.79 135 VAL D O 1
ATOM 9835 N N . ASP D 1 136 ? -17.523 -3.183 55.134 1.00 15.23 136 ASP D N 1
ATOM 9836 C CA . ASP D 1 136 ? -16.504 -3.941 55.833 1.00 18.32 136 ASP D CA 1
ATOM 9837 C C . ASP D 1 136 ? -15.978 -5.020 54.901 1.00 16.31 136 ASP D C 1
ATOM 9838 O O . ASP D 1 136 ? -16.757 -5.801 54.344 1.00 18.07 136 ASP D O 1
ATOM 9847 N N . SER D 1 137 ? -14.651 -5.119 54.765 1.00 17.06 137 SER D N 1
ATOM 9848 C CA . SER D 1 137 ? -14.086 -6.101 53.864 1.00 18.25 137 SER D CA 1
ATOM 9849 C C . SER D 1 137 ? -12.607 -6.260 54.179 1.00 17.87 137 SER D C 1
ATOM 9850 O O . SER D 1 137 ? -11.906 -5.260 54.441 1.00 16.91 137 SER D O 1
ATOM 9858 N N . ASP D 1 138 ? -12.161 -7.517 54.169 1.00 18.44 138 ASP D N 1
ATOM 9859 C CA . ASP D 1 138 ? -10.738 -7.847 54.264 1.00 18.99 138 ASP D CA 1
ATOM 9860 C C . ASP D 1 138 ? -10.086 -7.152 55.447 1.00 19.81 138 ASP D C 1
ATOM 9861 O O . ASP D 1 138 ? -9.004 -6.555 55.344 1.00 18.86 138 ASP D O 1
ATOM 9870 N N . GLY D 1 139 ? -10.760 -7.241 56.597 1.00 21.34 139 GLY D N 1
ATOM 9871 C CA . GLY D 1 139 ? -10.175 -6.823 57.851 1.00 21.60 139 GLY D CA 1
ATOM 9872 C C . GLY D 1 139 ? -10.312 -5.375 58.212 1.00 22.23 139 GLY D C 1
ATOM 9873 O O . GLY D 1 139 ? -9.750 -4.963 59.235 1.00 23.94 139 GLY D O 1
ATOM 9877 N N . SER D 1 140 ? -11.039 -4.574 57.427 1.00 19.86 140 SER D N 1
ATOM 9878 C CA . SER D 1 140 ? -11.153 -3.162 57.734 1.00 19.86 140 SER D CA 1
ATOM 9879 C C . SER D 1 140 ? -12.496 -2.617 57.256 1.00 20.16 140 SER D C 1
ATOM 9880 O O . SER D 1 140 ? -13.078 -3.106 56.279 1.00 18.67 140 SER D O 1
ATOM 9888 N N . THR D 1 141 ? -12.954 -1.551 57.924 1.00 18.20 141 THR D N 1
ATOM 9889 C CA . THR D 1 141 ? -14.029 -0.743 57.385 1.00 18.22 141 THR D CA 1
ATOM 9890 C C . THR D 1 141 ? -13.466 0.206 56.313 1.00 15.90 141 THR D C 1
ATOM 9891 O O . THR D 1 141 ? -12.373 0.742 56.473 1.00 16.85 141 THR D O 1
ATOM 9902 N N . TYR D 1 142 ? -14.231 0.408 55.250 1.00 14.82 142 TYR D N 1
ATOM 9903 C CA . TYR D 1 142 ? -13.931 1.341 54.185 1.00 15.37 142 TYR D CA 1
ATOM 9904 C C . TYR D 1 142 ? -15.004 2.416 54.158 1.00 15.56 142 TYR D C 1
ATOM 9905 O O . TYR D 1 142 ? -16.186 2.101 54.312 1.00 16.12 142 TYR D O 1
ATOM 9923 N N . ASP D 1 143 ? -14.604 3.658 53.938 1.00 15.33 143 ASP D N 1
ATOM 9924 C CA . ASP D 1 143 ? -15.543 4.739 53.686 1.00 16.20 143 ASP D CA 1
ATOM 9925 C C . ASP D 1 143 ? -15.809 4.878 52.195 1.00 16.23 143 ASP D C 1
ATOM 9926 O O . ASP D 1 143 ? -14.876 4.861 51.389 1.00 15.35 143 ASP D O 1
ATOM 9935 N N . ILE D 1 144 ? -17.088 5.007 51.811 1.00 15.82 144 ILE D N 1
ATOM 9936 C CA . ILE D 1 144 ? -17.500 4.994 50.415 1.00 15.68 144 ILE D CA 1
ATOM 9937 C C . ILE D 1 144 ? -17.871 6.402 49.956 1.00 16.45 144 ILE D C 1
ATOM 9938 O O . ILE D 1 144 ? -18.602 7.117 50.642 1.00 17.28 144 ILE D O 1
ATOM 9954 N N . TYR D 1 145 ? -17.329 6.817 48.814 1.00 15.17 145 TYR D N 1
ATOM 9955 C CA . TYR D 1 145 ? -17.629 8.120 48.243 1.00 16.51 145 TYR D CA 1
ATOM 9956 C C . TYR D 1 145 ? -17.948 7.996 46.767 1.00 19.26 145 TYR D C 1
ATOM 9957 O O . TYR D 1 145 ? -17.467 7.074 46.054 1.00 17.85 145 TYR D O 1
ATOM 9975 N N . LYS D 1 146 ? -18.735 8.952 46.276 1.00 19.50 146 LYS D N 1
ATOM 9976 C CA A LYS D 1 146 ? -19.006 9.082 44.858 0.45 22.53 146 LYS D CA 1
ATOM 9977 C CA B LYS D 1 146 ? -19.007 9.082 44.857 0.55 22.53 146 LYS D CA 1
ATOM 9978 C C . LYS D 1 146 ? -18.571 10.467 44.404 1.00 22.92 146 LYS D C 1
ATOM 9979 O O . LYS D 1 146 ? -18.830 11.465 45.092 1.00 24.18 146 LYS D O 1
ATOM 10014 N N . ALA D 1 147 ? -17.877 10.522 43.282 1.00 22.07 147 ALA D N 1
ATOM 10015 C CA . ALA D 1 147 ? -17.435 11.776 42.699 1.00 24.40 147 ALA D CA 1
ATOM 10016 C C . ALA D 1 147 ? -17.816 11.790 41.226 1.00 26.14 147 ALA D C 1
ATOM 10017 O O . ALA D 1 147 ? -18.184 10.760 40.641 1.00 25.66 147 ALA D O 1
ATOM 10024 N N . VAL D 1 148 ? -17.771 12.983 40.637 1.00 29.06 148 VAL D N 1
ATOM 10025 C CA . VAL D 1 148 ? -18.030 13.158 39.220 1.00 28.91 148 VAL D CA 1
ATOM 10026 C C . VAL D 1 148 ? -16.791 13.785 38.595 1.00 31.63 148 VAL D C 1
ATOM 10027 O O . VAL D 1 148 ? -16.234 14.740 39.144 1.00 31.78 148 VAL D O 1
ATOM 10040 N N . ARG D 1 149 ? -16.351 13.233 37.477 1.00 32.17 149 ARG D N 1
ATOM 10041 C CA . ARG D 1 149 ? -15.242 13.775 36.702 1.00 34.47 149 ARG D CA 1
ATOM 10042 C C . ARG D 1 149 ? -15.819 14.381 35.431 1.00 36.44 149 ARG D C 1
ATOM 10043 O O . ARG D 1 149 ? -16.555 13.715 34.699 1.00 34.85 149 ARG D O 1
ATOM 10064 N N . THR D 1 150 ? -15.514 15.651 35.191 1.00 40.24 150 THR D N 1
ATOM 10065 C CA . THR D 1 150 ? -16.033 16.381 34.040 1.00 46.02 150 THR D CA 1
ATOM 10066 C C . THR D 1 150 ? -14.908 16.623 33.046 1.00 40.27 150 THR D C 1
ATOM 10067 O O . THR D 1 150 ? -13.850 17.146 33.417 1.00 42.96 150 THR D O 1
ATOM 10078 N N . ASN D 1 151 ? -15.139 16.244 31.791 1.00 39.96 151 ASN D N 1
ATOM 10079 C CA . ASN D 1 151 ? -14.184 16.482 30.711 1.00 43.64 151 ASN D CA 1
ATOM 10080 C C . ASN D 1 151 ? -12.773 16.086 31.128 1.00 45.03 151 ASN D C 1
ATOM 10081 O O . ASN D 1 151 ? -11.829 16.882 31.049 1.00 38.68 151 ASN D O 1
ATOM 10092 N N . ALA D 1 152 ? -12.636 14.841 31.570 1.00 36.67 152 ALA D N 1
ATOM 10093 C CA . ALA D 1 152 ? -11.400 14.309 32.111 1.00 35.12 152 ALA D CA 1
ATOM 10094 C C . ALA D 1 152 ? -10.885 13.168 31.247 1.00 33.81 152 ALA D C 1
ATOM 10095 O O . ALA D 1 152 ? -11.643 12.568 30.474 1.00 34.39 152 ALA D O 1
ATOM 10102 N N . PRO D 1 153 ? -9.594 12.840 31.345 1.00 32.38 153 PRO D N 1
ATOM 10103 C CA . PRO D 1 153 ? -9.088 11.676 30.607 1.00 34.68 153 PRO D CA 1
ATOM 10104 C C . PRO D 1 153 ? -9.838 10.414 31.014 1.00 32.86 153 PRO D C 1
ATOM 10105 O O . PRO D 1 153 ? -10.299 10.289 32.147 1.00 31.48 153 PRO D O 1
ATOM 10116 N N . SER D 1 154 ? -9.963 9.491 30.068 1.00 32.47 154 SER D N 1
ATOM 10117 C CA . SER D 1 154 ? -10.652 8.236 30.311 1.00 32.91 154 SER D CA 1
ATOM 10118 C C . SER D 1 154 ? -10.171 7.209 29.305 1.00 32.80 154 SER D C 1
ATOM 10119 O O . SER D 1 154 ? -9.488 7.542 28.329 1.00 32.18 154 SER D O 1
ATOM 10127 N N . ILE D 1 155 ? -10.561 5.950 29.539 1.00 28.88 155 ILE D N 1
ATOM 10128 C CA . ILE D 1 155 ? -10.285 4.900 28.578 1.00 30.51 155 ILE D CA 1
ATOM 10129 C C . ILE D 1 155 ? -11.086 5.053 27.295 1.00 34.06 155 ILE D C 1
ATOM 10130 O O . ILE D 1 155 ? -10.798 4.366 26.315 1.00 32.74 155 ILE D O 1
ATOM 10146 N N . GLU D 1 156 ? -12.096 5.914 27.289 1.00 35.86 156 GLU D N 1
ATOM 10147 C CA . GLU D 1 156 ? -12.845 6.242 26.086 1.00 37.55 156 GLU D CA 1
ATOM 10148 C C . GLU D 1 156 ? -12.614 7.695 25.679 1.00 37.80 156 GLU D C 1
ATOM 10149 O O . GLU D 1 156 ? -13.487 8.328 25.077 1.00 42.15 156 GLU D O 1
ATOM 10161 N N . GLY D 1 157 ? -11.442 8.230 26.010 1.00 37.96 157 GLY D N 1
ATOM 10162 C CA . GLY D 1 157 ? -11.108 9.591 25.689 1.00 38.54 157 GLY D CA 1
ATOM 10163 C C . GLY D 1 157 ? -11.585 10.567 26.736 1.00 45.57 157 GLY D C 1
ATOM 10164 O O . GLY D 1 157 ? -12.038 10.205 27.831 1.00 37.93 157 GLY D O 1
ATOM 10168 N N . THR D 1 158 ? -11.470 11.845 26.386 1.00 38.42 158 THR D N 1
ATOM 10169 C CA . THR D 1 158 ? -12.030 12.904 27.212 1.00 37.12 158 THR D CA 1
ATOM 10170 C C . THR D 1 158 ? -13.523 12.668 27.389 1.00 39.32 158 THR D C 1
ATOM 10171 O O . THR D 1 158 ? -14.250 12.476 26.410 1.00 41.60 158 THR D O 1
ATOM 10182 N N . ALA D 1 159 ? -13.983 12.661 28.642 1.00 34.70 159 ALA D N 1
ATOM 10183 C CA . ALA D 1 159 ? -15.348 12.263 28.941 1.00 35.79 159 ALA D CA 1
ATOM 10184 C C . ALA D 1 159 ? -15.739 12.756 30.335 1.00 32.75 159 ALA D C 1
ATOM 10185 O O . ALA D 1 159 ? -14.899 13.185 31.123 1.00 33.72 159 ALA D O 1
ATOM 10192 N N . THR D 1 160 ? -17.027 12.716 30.606 1.00 33.54 160 THR D N 1
ATOM 10193 C CA . THR D 1 160 ? -17.590 12.966 31.927 1.00 33.64 160 THR D CA 1
ATOM 10194 C C . THR D 1 160 ? -18.189 11.665 32.459 1.00 35.45 160 THR D C 1
ATOM 10195 O O . THR D 1 160 ? -18.903 10.964 31.740 1.00 37.83 160 THR D O 1
ATOM 10206 N N . PHE D 1 161 ? -17.921 11.359 33.733 1.00 32.98 161 PHE D N 1
ATOM 10207 C CA . PHE D 1 161 ? -18.239 10.052 34.276 1.00 33.54 161 PHE D CA 1
ATOM 10208 C C . PHE D 1 161 ? -18.215 10.102 35.798 1.00 31.06 161 PHE D C 1
ATOM 10209 O O . PHE D 1 161 ? -17.637 11.005 36.399 1.00 29.25 161 PHE D O 1
ATOM 10226 N N . ASP D 1 162 ? -18.834 9.079 36.408 1.00 28.74 162 ASP D N 1
ATOM 10227 C CA . ASP D 1 162 ? -18.816 8.899 37.845 1.00 28.93 162 ASP D CA 1
ATOM 10228 C C . ASP D 1 162 ? -17.579 8.124 38.299 1.00 24.28 162 ASP D C 1
ATOM 10229 O O . ASP D 1 162 ? -17.058 7.272 37.562 1.00 23.45 162 ASP D O 1
ATOM 10238 N N . GLN D 1 163 ? -17.115 8.463 39.488 1.00 21.12 163 GLN D N 1
ATOM 10239 C CA . GLN D 1 163 ? -16.057 7.767 40.205 1.00 20.65 163 GLN D CA 1
ATOM 10240 C C . GLN D 1 163 ? -16.645 7.151 41.467 1.00 21.00 163 GLN D C 1
ATOM 10241 O O . GLN D 1 163 ? -17.257 7.859 42.257 1.00 20.83 163 GLN D O 1
ATOM 10255 N N . TYR D 1 164 ? -16.396 5.868 41.686 1.00 17.94 164 TYR D N 1
ATOM 10256 C CA . TYR D 1 164 ? -16.746 5.204 42.933 1.00 17.80 164 TYR D CA 1
ATOM 10257 C C . TYR D 1 164 ? -15.468 4.953 43.736 1.00 16.47 164 TYR D C 1
ATOM 10258 O O . TYR D 1 164 ? -14.476 4.444 43.175 1.00 17.27 164 TYR D O 1
ATOM 10276 N N . TRP D 1 165 ? -15.488 5.298 45.017 1.00 15.75 165 TRP D N 1
ATOM 10277 C CA . TRP D 1 165 ? -14.348 5.183 45.915 1.00 15.50 165 TRP D CA 1
ATOM 10278 C C . TRP D 1 165 ? -14.743 4.342 47.132 1.00 16.09 165 TRP D C 1
ATOM 10279 O O . TRP D 1 165 ? -15.785 4.579 47.748 1.00 14.76 165 TRP D O 1
ATOM 10300 N N . SER D 1 166 ? -13.932 3.350 47.448 1.00 13.82 166 SER D N 1
ATOM 10301 C CA . SER D 1 166 ? -13.882 2.743 48.764 1.00 15.62 166 SER D CA 1
ATOM 10302 C C . SER D 1 166 ? -12.526 3.089 49.374 1.00 17.43 166 SER D C 1
ATOM 10303 O O . SER D 1 166 ? -11.496 2.824 48.743 1.00 14.73 166 SER D O 1
ATOM 10311 N N . ILE D 1 167 ? -12.517 3.713 50.560 1.00 13.91 167 ILE D N 1
ATOM 10312 C CA . ILE D 1 167 ? -11.248 4.182 51.154 1.00 15.76 167 ILE D CA 1
ATOM 10313 C C . ILE D 1 167 ? -11.023 3.415 52.450 1.00 15.41 167 ILE D C 1
ATOM 10314 O O . ILE D 1 167 ? -11.773 3.598 53.418 1.00 15.79 167 ILE D O 1
ATOM 10330 N N . ARG D 1 168 ? -9.963 2.620 52.504 1.00 14.58 168 ARG D N 1
ATOM 10331 C CA . ARG D 1 168 ? -9.676 1.784 53.659 1.00 15.28 168 ARG D CA 1
ATOM 10332 C C . ARG D 1 168 ? -9.290 2.629 54.869 1.00 17.19 168 ARG D C 1
ATOM 10333 O O . ARG D 1 168 ? -8.497 3.557 54.778 1.00 17.43 168 ARG D O 1
ATOM 10354 N N . ARG D 1 169 ? -9.917 2.324 56.036 1.00 17.45 169 ARG D N 1
ATOM 10355 C CA . ARG D 1 169 ? -9.564 3.106 57.219 1.00 18.69 169 ARG D CA 1
ATOM 10356 C C . ARG D 1 169 ? -8.238 2.680 57.824 1.00 19.26 169 ARG D C 1
ATOM 10357 O O . ARG D 1 169 ? -7.490 3.530 58.321 1.00 21.27 169 ARG D O 1
ATOM 10378 N N . ASN D 1 170 ? -7.950 1.396 57.810 1.00 20.76 170 ASN D N 1
ATOM 10379 C CA . ASN D 1 170 ? -6.702 0.830 58.335 1.00 20.95 170 ASN D CA 1
ATOM 10380 C C . ASN D 1 170 ? -5.758 0.635 57.139 1.00 19.34 170 ASN D C 1
ATOM 10381 O O . ASN D 1 170 ? -5.778 -0.406 56.510 1.00 17.58 170 ASN D O 1
ATOM 10392 N N . HIS D 1 171 ? -4.939 1.645 56.866 1.00 18.79 171 HIS D N 1
ATOM 10393 C CA . HIS D 1 171 ? -4.106 1.631 55.643 1.00 19.53 171 HIS D CA 1
ATOM 10394 C C . HIS D 1 171 ? -3.085 0.501 55.704 1.00 19.14 171 HIS D C 1
ATOM 10395 O O . HIS D 1 171 ? -2.644 0.064 56.780 1.00 18.57 171 HIS D O 1
ATOM 10409 N N . ARG D 1 172 ? -2.699 0.023 54.510 1.00 16.74 172 ARG D N 1
ATOM 10410 C CA . ARG D 1 172 ? -1.824 -1.139 54.430 1.00 17.77 172 ARG D CA 1
ATOM 10411 C C . ARG D 1 172 ? -1.272 -1.190 53.017 1.00 18.06 172 ARG D C 1
ATOM 10412 O O . ARG D 1 172 ? -1.887 -0.651 52.093 1.00 18.42 172 ARG D O 1
ATOM 10433 N N . THR D 1 173 ? -0.117 -1.852 52.871 1.00 18.68 173 THR D N 1
ATOM 10434 C CA . THR D 1 173 ? 0.538 -1.998 51.566 1.00 18.54 173 THR D CA 1
ATOM 10435 C C . THR D 1 173 ? 0.635 -3.455 51.156 1.00 19.40 173 THR D C 1
ATOM 10436 O O . THR D 1 173 ? 1.375 -3.770 50.208 1.00 20.09 173 THR D O 1
ATOM 10447 N N . SER D 1 174 ? -0.041 -4.363 51.872 1.00 18.24 174 SER D N 1
ATOM 10448 C CA . SER D 1 174 ? -0.128 -5.758 51.471 1.00 19.72 174 SER D CA 1
ATOM 10449 C C . SER D 1 174 ? -1.415 -6.339 51.990 1.00 20.30 174 SER D C 1
ATOM 10450 O O . SER D 1 174 ? -1.929 -5.904 53.036 1.00 19.57 174 SER D O 1
ATOM 10458 N N . GLY D 1 175 ? -1.935 -7.313 51.277 1.00 19.23 175 GLY D N 1
ATOM 10459 C CA . GLY D 1 175 ? -3.149 -7.974 51.684 1.00 18.50 175 GLY D CA 1
ATOM 10460 C C . GLY D 1 175 ? -3.929 -8.452 50.478 1.00 20.00 175 GLY D C 1
ATOM 10461 O O . GLY D 1 175 ? -3.392 -8.560 49.380 1.00 18.48 175 GLY D O 1
ATOM 10465 N N . THR D 1 176 ? -5.189 -8.786 50.726 1.00 18.85 176 THR D N 1
ATOM 10466 C CA . THR D 1 176 ? -6.094 -9.280 49.720 1.00 18.47 176 THR D CA 1
ATOM 10467 C C . THR D 1 176 ? -7.326 -8.390 49.692 1.00 17.74 176 THR D C 1
ATOM 10468 O O . THR D 1 176 ? -7.854 -8.014 50.760 1.00 17.33 176 THR D O 1
ATOM 10479 N N . VAL D 1 177 ? -7.809 -8.104 48.484 1.00 16.24 177 VAL D N 1
ATOM 10480 C CA . VAL D 1 177 ? -8.971 -7.253 48.279 1.00 16.49 177 VAL D CA 1
ATOM 10481 C C . VAL D 1 177 ? -10.020 -8.060 47.537 1.00 18.03 177 VAL D C 1
ATOM 10482 O O . VAL D 1 177 ? -9.780 -8.553 46.436 1.00 17.40 177 VAL D O 1
ATOM 10495 N N . ASN D 1 178 ? -11.171 -8.235 48.164 1.00 17.05 178 ASN D N 1
ATOM 10496 C CA . ASN D 1 178 ? -12.319 -8.881 47.545 1.00 17.76 178 ASN D CA 1
ATOM 10497 C C . ASN D 1 178 ? -13.102 -7.818 46.787 1.00 16.12 178 ASN D C 1
ATOM 10498 O O . ASN D 1 178 ? -13.931 -7.122 47.381 1.00 18.39 178 ASN D O 1
ATOM 10509 N N . THR D 1 179 ? -12.867 -7.714 45.473 1.00 16.93 179 THR D N 1
ATOM 10510 C CA . THR D 1 179 ? -13.521 -6.645 44.711 1.00 14.71 179 THR D CA 1
ATOM 10511 C C . THR D 1 179 ? -15.026 -6.814 44.710 1.00 16.64 179 THR D C 1
ATOM 10512 O O . THR D 1 179 ? -15.748 -5.824 44.699 1.00 16.53 179 THR D O 1
ATOM 10523 N N . GLY D 1 180 ? -15.511 -8.059 44.757 1.00 16.68 180 GLY D N 1
ATOM 10524 C CA . GLY D 1 180 ? -16.946 -8.277 44.739 1.00 17.74 180 GLY D CA 1
ATOM 10525 C C . GLY D 1 180 ? -17.660 -7.707 45.954 1.00 16.96 180 GLY D C 1
ATOM 10526 O O . GLY D 1 180 ? -18.826 -7.307 45.857 1.00 17.28 180 GLY D O 1
ATOM 10530 N N . ASN D 1 181 ? -16.983 -7.638 47.095 1.00 16.33 181 ASN D N 1
ATOM 10531 C CA . ASN D 1 181 ? -17.575 -6.997 48.272 1.00 16.95 181 ASN D CA 1
ATOM 10532 C C . ASN D 1 181 ? -17.823 -5.515 47.999 1.00 15.63 181 ASN D C 1
ATOM 10533 O O . ASN D 1 181 ? -18.866 -4.962 48.379 1.00 15.90 181 ASN D O 1
ATOM 10544 N N . HIS D 1 182 ? -16.860 -4.833 47.379 1.00 13.31 182 HIS D N 1
ATOM 10545 C CA . HIS D 1 182 ? -17.036 -3.410 47.075 1.00 14.03 182 HIS D CA 1
ATOM 10546 C C . HIS D 1 182 ? -18.049 -3.184 45.977 1.00 14.87 182 HIS D C 1
ATOM 10547 O O . HIS D 1 182 ? -18.879 -2.275 46.094 1.00 16.12 182 HIS D O 1
ATOM 10561 N N . PHE D 1 183 ? -18.013 -4.003 44.922 1.00 15.18 183 PHE D N 1
ATOM 10562 C CA . PHE D 1 183 ? -19.017 -3.904 43.888 1.00 17.14 183 PHE D CA 1
ATOM 10563 C C . PHE D 1 183 ? -20.401 -4.053 44.505 1.00 16.68 183 PHE D C 1
ATOM 10564 O O . PHE D 1 183 ? -21.328 -3.325 44.144 1.00 16.35 183 PHE D O 1
ATOM 10581 N N . ASN D 1 184 ? -20.546 -4.997 45.436 1.00 17.07 184 ASN D N 1
ATOM 10582 C CA A ASN D 1 184 ? -21.830 -5.162 46.121 0.95 18.81 184 ASN D CA 1
ATOM 10583 C CA B ASN D 1 184 ? -21.832 -5.160 46.123 0.05 22.52 184 ASN D CA 1
ATOM 10584 C C . ASN D 1 184 ? -22.221 -3.904 46.910 1.00 16.81 184 ASN D C 1
ATOM 10585 O O . ASN D 1 184 ? -23.308 -3.336 46.712 1.00 15.65 184 ASN D O 1
ATOM 10604 N N . ALA D 1 185 ? -21.332 -3.433 47.788 1.00 14.58 185 ALA D N 1
ATOM 10605 C CA . ALA D 1 185 ? -21.673 -2.297 48.629 1.00 16.53 185 ALA D CA 1
ATOM 10606 C C . ALA D 1 185 ? -21.997 -1.080 47.781 1.00 16.06 185 ALA D C 1
ATOM 10607 O O . ALA D 1 185 ? -22.925 -0.311 48.119 1.00 16.33 185 ALA D O 1
ATOM 10614 N N . TRP D 1 186 ? -21.221 -0.849 46.722 1.00 15.85 186 TRP D N 1
ATOM 10615 C CA . TRP D 1 186 ? -21.513 0.268 45.815 1.00 15.72 186 TRP D CA 1
ATOM 10616 C C . TRP D 1 186 ? -22.920 0.127 45.230 1.00 16.10 186 TRP D C 1
ATOM 10617 O O . TRP D 1 186 ? -23.687 1.088 45.207 1.00 17.43 186 TRP D O 1
ATOM 10638 N N . ALA D 1 187 ? -23.283 -1.058 44.802 1.00 16.04 187 ALA D N 1
ATOM 10639 C CA . ALA D 1 187 ? -24.620 -1.270 44.254 1.00 17.70 187 ALA D CA 1
ATOM 10640 C C . ALA D 1 187 ? -25.678 -1.050 45.332 1.00 18.08 187 ALA D C 1
ATOM 10641 O O . ALA D 1 187 ? -26.740 -0.486 45.053 1.00 19.56 187 ALA D O 1
ATOM 10648 N N . GLN D 1 188 ? -25.370 -1.401 46.583 1.00 16.91 188 GLN D N 1
ATOM 10649 C CA . GLN D 1 188 ? -26.356 -1.156 47.644 1.00 16.41 188 GLN D CA 1
ATOM 10650 C C . GLN D 1 188 ? -26.650 0.323 47.825 1.00 17.70 188 GLN D C 1
ATOM 10651 O O . GLN D 1 188 ? -27.664 0.665 48.460 1.00 16.90 188 GLN D O 1
ATOM 10665 N N . HIS D 1 189 ? -25.738 1.189 47.368 1.00 16.78 189 HIS D N 1
ATOM 10666 C CA . HIS D 1 189 ? -25.860 2.642 47.488 1.00 18.20 189 HIS D CA 1
ATOM 10667 C C . HIS D 1 189 ? -26.363 3.264 46.204 1.00 19.63 189 HIS D C 1
ATOM 10668 O O . HIS D 1 189 ? -26.298 4.486 46.066 1.00 22.05 189 HIS D O 1
ATOM 10682 N N . GLY D 1 190 ? -26.810 2.459 45.241 1.00 20.18 190 GLY D N 1
ATOM 10683 C CA . GLY D 1 190 ? -27.274 2.957 43.971 1.00 22.43 190 GLY D CA 1
ATOM 10684 C C . GLY D 1 190 ? -26.181 3.207 42.939 1.00 22.21 190 GLY D C 1
ATOM 10685 O O . GLY D 1 190 ? -26.459 3.834 41.908 1.00 22.89 190 GLY D O 1
ATOM 10689 N N . LEU D 1 191 ? -24.964 2.737 43.187 1.00 20.24 191 LEU D N 1
ATOM 10690 C CA . LEU D 1 191 ? -23.815 2.984 42.312 1.00 20.19 191 LEU D CA 1
ATOM 10691 C C . LEU D 1 191 ? -23.641 1.750 41.452 1.00 22.52 191 LEU D C 1
ATOM 10692 O O . LEU D 1 191 ? -23.130 0.728 41.925 1.00 21.87 191 LEU D O 1
ATOM 10708 N N . GLN D 1 192 ? -24.017 1.866 40.172 1.00 23.40 192 GLN D N 1
ATOM 10709 C CA . GLN D 1 192 ? -24.041 0.716 39.286 1.00 26.14 192 GLN D CA 1
ATOM 10710 C C . GLN D 1 192 ? -22.799 0.687 38.400 1.00 23.17 192 GLN D C 1
ATOM 10711 O O . GLN D 1 192 ? -22.247 1.712 38.044 1.00 23.32 192 GLN D O 1
ATOM 10725 N N . LEU D 1 193 ? -22.368 -0.515 38.075 1.00 23.67 193 LEU D N 1
ATOM 10726 C CA . LEU D 1 193 ? -21.190 -0.781 37.264 1.00 22.45 193 LEU D CA 1
ATOM 10727 C C . LEU D 1 193 ? -21.631 -1.318 35.909 1.00 24.07 193 LEU D C 1
ATOM 10728 O O . LEU D 1 193 ? -22.655 -1.989 35.790 1.00 23.47 193 LEU D O 1
ATOM 10744 N N . GLY D 1 194 ? -20.864 -0.994 34.888 1.00 21.96 194 GLY D N 1
ATOM 10745 C CA . GLY D 1 194 ? -21.109 -1.472 33.549 1.00 23.97 194 GLY D CA 1
ATOM 10746 C C . GLY D 1 194 ? -20.277 -2.683 33.203 1.00 23.35 194 GLY D C 1
ATOM 10747 O O . GLY D 1 194 ? -19.942 -3.507 34.068 1.00 25.03 194 GLY D O 1
ATOM 10751 N N . THR D 1 195 ? -19.940 -2.799 31.912 1.00 24.72 195 THR D N 1
ATOM 10752 C CA . THR D 1 195 ? -19.116 -3.895 31.436 1.00 23.93 195 THR D CA 1
ATOM 10753 C C . THR D 1 195 ? -17.652 -3.632 31.790 1.00 22.80 195 THR D C 1
ATOM 10754 O O . THR D 1 195 ? -17.108 -2.567 31.462 1.00 22.38 195 THR D O 1
ATOM 10765 N N . HIS D 1 196 ? -17.039 -4.584 32.471 1.00 22.43 196 HIS D N 1
ATOM 10766 C CA . HIS D 1 196 ? -15.712 -4.383 33.024 1.00 21.67 196 HIS D CA 1
ATOM 10767 C C . HIS D 1 196 ? -14.686 -4.210 31.917 1.00 22.48 196 HIS D C 1
ATOM 10768 O O . HIS D 1 196 ? -14.663 -4.960 30.936 1.00 20.53 196 HIS D O 1
ATOM 10782 N N . ASN D 1 197 ? -13.889 -3.163 32.061 1.00 21.28 197 ASN D N 1
ATOM 10783 C CA . ASN D 1 197 ? -12.648 -2.995 31.311 1.00 19.62 197 ASN D CA 1
ATOM 10784 C C . ASN D 1 197 ? -11.535 -3.449 32.250 1.00 18.36 197 ASN D C 1
ATOM 10785 O O . ASN D 1 197 ? -11.737 -4.373 33.028 1.00 17.61 197 ASN D O 1
ATOM 10796 N N . TYR D 1 198 ? -10.375 -2.792 32.232 1.00 17.70 198 TYR D N 1
ATOM 10797 C CA . TYR D 1 198 ? -9.255 -3.342 32.990 1.00 16.58 198 TYR D CA 1
ATOM 10798 C C . TYR D 1 198 ? -9.403 -3.103 34.501 1.00 15.94 198 TYR D C 1
ATOM 10799 O O . TYR D 1 198 ? -10.197 -2.311 34.947 1.00 15.18 198 TYR D O 1
ATOM 10817 N N . GLN D 1 199 ? -8.581 -3.823 35.255 1.00 16.24 199 GLN D N 1
ATOM 10818 C CA . GLN D 1 199 ? -8.600 -3.872 36.710 1.00 15.25 199 GLN D CA 1
ATOM 10819 C C . GLN D 1 199 ? -7.177 -4.185 37.181 1.00 15.01 199 GLN D C 1
ATOM 10820 O O . GLN D 1 199 ? -6.644 -5.295 36.981 1.00 14.45 199 GLN D O 1
ATOM 10834 N N . ILE D 1 200 ? -6.531 -3.184 37.787 1.00 13.40 200 ILE D N 1
ATOM 10835 C CA . ILE D 1 200 ? -5.145 -3.298 38.192 1.00 12.48 200 ILE D CA 1
ATOM 10836 C C . ILE D 1 200 ? -4.946 -2.861 39.641 1.00 13.80 200 ILE D C 1
ATOM 10837 O O . ILE D 1 200 ? -5.812 -2.215 40.277 1.00 14.34 200 ILE D O 1
ATOM 10853 N N . VAL D 1 201 ? -3.795 -3.244 40.192 1.00 12.76 201 VAL D N 1
ATOM 10854 C CA . VAL D 1 201 ? -3.336 -2.676 41.458 1.00 13.01 201 VAL D CA 1
ATOM 10855 C C . VAL D 1 201 ? -2.461 -1.491 41.085 1.00 14.14 201 VAL D C 1
ATOM 10856 O O . VAL D 1 201 ? -1.313 -1.660 40.582 1.00 12.84 201 VAL D O 1
ATOM 10869 N N . ALA D 1 202 ? -3.055 -0.333 41.138 1.00 10.79 202 ALA D N 1
ATOM 10870 C CA . ALA D 1 202 ? -2.492 0.884 40.598 1.00 13.01 202 ALA D CA 1
ATOM 10871 C C . ALA D 1 202 ? -1.783 1.737 41.637 1.00 12.68 202 ALA D C 1
ATOM 10872 O O . ALA D 1 202 ? -2.266 1.930 42.746 1.00 13.23 202 ALA D O 1
ATOM 10879 N N . THR D 1 203 ? -0.653 2.280 41.235 1.00 13.09 203 THR D N 1
ATOM 10880 C CA . THR D 1 203 ? -0.003 3.409 41.888 1.00 11.37 203 THR D CA 1
ATOM 10881 C C . THR D 1 203 ? -0.397 4.645 41.098 1.00 12.85 203 THR D C 1
ATOM 10882 O O . THR D 1 203 ? -0.270 4.656 39.865 1.00 12.59 203 THR D O 1
ATOM 10893 N N . GLU D 1 204 ? -0.869 5.681 41.800 1.00 12.54 204 GLU D N 1
ATOM 10894 C CA . GLU D 1 204 ? -1.258 6.934 41.184 1.00 13.28 204 GLU D CA 1
ATOM 10895 C C . GLU D 1 204 ? -0.615 8.076 41.970 1.00 14.18 204 GLU D C 1
ATOM 10896 O O . GLU D 1 204 ? -0.601 8.064 43.213 1.00 14.04 204 GLU D O 1
ATOM 10908 N N . GLY D 1 205 ? -0.083 9.048 41.264 1.00 13.35 205 GLY D N 1
ATOM 10909 C CA . GLY D 1 205 ? 0.443 10.246 41.892 1.00 15.28 205 GLY D CA 1
ATOM 10910 C C . GLY D 1 205 ? -0.207 11.471 41.277 1.00 16.86 205 GLY D C 1
ATOM 10911 O O . GLY D 1 205 ? -0.627 11.474 40.107 1.00 16.38 205 GLY D O 1
ATOM 10915 N N . TYR D 1 206 ? -0.277 12.531 42.072 1.00 16.97 206 TYR D N 1
ATOM 10916 C CA . TYR D 1 206 ? -0.839 13.799 41.620 1.00 19.39 206 TYR D CA 1
ATOM 10917 C C . TYR D 1 206 ? -0.007 14.920 42.231 1.00 19.41 206 TYR D C 1
ATOM 10918 O O . TYR D 1 206 ? -0.007 15.083 43.452 1.00 18.07 206 TYR D O 1
ATOM 10936 N N . GLN D 1 207 ? 0.719 15.649 41.367 1.00 18.50 207 GLN D N 1
ATOM 10937 C CA . GLN D 1 207 ? 1.529 16.816 41.780 1.00 20.44 207 GLN D CA 1
ATOM 10938 C C . GLN D 1 207 ? 2.437 16.472 42.959 1.00 18.27 207 GLN D C 1
ATOM 10939 O O . GLN D 1 207 ? 2.477 17.166 43.997 1.00 19.35 207 GLN D O 1
ATOM 10953 N N . SER D 1 208 ? 3.192 15.393 42.791 1.00 14.94 208 SER D N 1
ATOM 10954 C CA . SER D 1 208 ? 3.948 14.828 43.896 1.00 16.01 208 SER D CA 1
ATOM 10955 C C . SER D 1 208 ? 5.171 14.090 43.375 1.00 14.81 208 SER D C 1
ATOM 10956 O O . SER D 1 208 ? 5.406 13.995 42.168 1.00 15.14 208 SER D O 1
ATOM 10964 N N . SER D 1 209 ? 5.948 13.563 44.314 1.00 14.44 209 SER D N 1
ATOM 10965 C CA . SER D 1 209 ? 7.047 12.659 44.021 1.00 15.13 209 SER D CA 1
ATOM 10966 C C . SER D 1 209 ? 6.846 11.387 44.833 1.00 16.07 209 SER D C 1
ATOM 10967 O O . SER D 1 209 ? 5.999 11.347 45.718 1.00 16.48 209 SER D O 1
ATOM 10975 N N . GLY D 1 210 ? 7.601 10.345 44.515 1.00 15.15 210 GLY D N 1
ATOM 10976 C CA . GLY D 1 210 ? 7.517 9.124 45.280 1.00 16.29 210 GLY D CA 1
ATOM 10977 C C . GLY D 1 210 ? 8.110 7.937 44.567 1.00 16.81 210 GLY D C 1
ATOM 10978 O O . GLY D 1 210 ? 8.689 8.039 43.484 1.00 14.30 210 GLY D O 1
ATOM 10982 N N . SER D 1 211 ? 7.961 6.804 45.214 1.00 15.92 211 SER D N 1
ATOM 10983 C CA . SER D 1 211 ? 8.341 5.542 44.620 1.00 17.36 211 SER D CA 1
ATOM 10984 C C . SER D 1 211 ? 7.354 4.483 45.071 1.00 16.87 211 SER D C 1
ATOM 10985 O O . SER D 1 211 ? 6.747 4.575 46.150 1.00 17.23 211 SER D O 1
ATOM 10993 N N . SER D 1 212 ? 7.236 3.447 44.270 1.00 14.29 212 SER D N 1
ATOM 10994 C CA A SER D 1 212 ? 6.403 2.299 44.595 0.59 17.09 212 SER D CA 1
ATOM 10995 C CA B SER D 1 212 ? 6.391 2.307 44.578 0.41 17.19 212 SER D CA 1
ATOM 10996 C C . SER D 1 212 ? 6.947 1.073 43.889 1.00 17.89 212 SER D C 1
ATOM 10997 O O . SER D 1 212 ? 7.445 1.157 42.759 1.00 17.98 212 SER D O 1
ATOM 11010 N N . SER D 1 213 ? 6.870 -0.062 44.569 1.00 16.85 213 SER D N 1
ATOM 11011 C CA . SER D 1 213 ? 7.257 -1.355 44.020 1.00 18.38 213 SER D CA 1
ATOM 11012 C C . SER D 1 213 ? 6.207 -2.339 44.469 1.00 18.82 213 SER D C 1
ATOM 11013 O O . SER D 1 213 ? 6.178 -2.701 45.647 1.00 20.56 213 SER D O 1
ATOM 11021 N N . ILE D 1 214 ? 5.367 -2.767 43.541 1.00 16.40 214 ILE D N 1
ATOM 11022 C CA . ILE D 1 214 ? 4.155 -3.532 43.841 1.00 16.73 214 ILE D CA 1
ATOM 11023 C C . ILE D 1 214 ? 4.167 -4.851 43.101 1.00 15.86 214 ILE D C 1
ATOM 11024 O O . ILE D 1 214 ? 4.549 -4.919 41.927 1.00 15.05 214 ILE D O 1
ATOM 11040 N N . THR D 1 215 ? 3.704 -5.911 43.764 1.00 15.54 215 THR D N 1
ATOM 11041 C CA . THR D 1 215 ? 3.591 -7.213 43.111 1.00 15.11 215 THR D CA 1
ATOM 11042 C C . THR D 1 215 ? 2.192 -7.759 43.314 1.00 16.64 215 THR D C 1
ATOM 11043 O O . THR D 1 215 ? 1.721 -7.830 44.456 1.00 14.42 215 THR D O 1
ATOM 11054 N N . VAL D 1 216 ? 1.534 -8.107 42.218 1.00 14.54 216 VAL D N 1
ATOM 11055 C CA . VAL D 1 216 ? 0.145 -8.566 42.237 1.00 16.08 216 VAL D CA 1
ATOM 11056 C C . VAL D 1 216 ? 0.042 -10.067 41.918 1.00 18.48 216 VAL D C 1
ATOM 11057 O O . VAL D 1 216 ? 0.910 -10.665 41.262 1.00 18.39 216 VAL D O 1
ATOM 11070 N N . SER D 1 217 ? -1.091 -10.654 42.323 1.00 18.65 217 SER D N 1
ATOM 11071 C CA . SER D 1 217 ? -1.463 -12.044 42.018 1.00 22.48 217 SER D CA 1
ATOM 11072 C C . SER D 1 217 ? -2.940 -12.234 42.347 1.00 24.42 217 SER D C 1
ATOM 11073 O O . SER D 1 217 ? -3.560 -11.409 43.031 1.00 23.81 217 SER D O 1
ATOM 11081 N N . VAL D 1 218 ? -3.501 -13.354 41.891 1.00 29.94 218 VAL D N 1
ATOM 11082 C CA . VAL D 1 218 ? -4.848 -13.764 42.289 1.00 36.16 218 VAL D CA 1
ATOM 11083 C C . VAL D 1 218 ? -4.742 -14.979 43.199 1.00 44.91 218 VAL D C 1
ATOM 11084 O O . VAL D 1 218 ? -4.021 -15.934 42.877 1.00 46.04 218 VAL D O 1
ATOM 11097 N N . ASP D 1 219 ? -5.490 -14.949 44.304 1.00 52.72 219 ASP D N 1
ATOM 11098 C CA . ASP D 1 219 ? -5.609 -16.062 45.259 1.00 62.05 219 ASP D CA 1
ATOM 11099 C C . ASP D 1 219 ? -4.340 -16.898 45.429 1.00 63.61 219 ASP D C 1
ATOM 11100 O O . ASP D 1 219 ? -3.643 -16.799 46.446 1.00 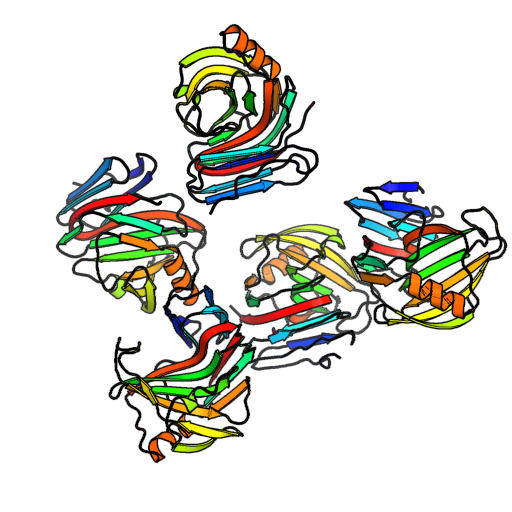52.61 219 ASP D O 1
ATOM 11109 N N A SER E 1 29 ? 23.670 10.104 23.628 0.48 31.74 29 SER E N 1
ATOM 11110 N N B SER E 1 29 ? 23.738 11.759 25.555 0.52 32.10 29 SER E N 1
ATOM 11111 C CA A SER E 1 29 ? 24.115 11.445 24.013 0.48 33.58 29 SER E CA 1
ATOM 11112 C CA B SER E 1 29 ? 24.134 11.380 24.208 0.52 33.87 29 SER E CA 1
ATOM 11113 C C A SER E 1 29 ? 25.642 11.515 23.994 0.48 30.73 29 SER E C 1
ATOM 11114 C C B SER E 1 29 ? 25.648 11.504 24.028 0.52 30.68 29 SER E C 1
ATOM 11115 O O A SER E 1 29 ? 26.305 10.504 23.760 0.48 29.28 29 SER E O 1
ATOM 11116 O O B SER E 1 29 ? 26.307 10.519 23.700 0.52 29.35 29 SER E O 1
ATOM 11129 N N . VAL E 1 30 ? 26.180 12.708 24.255 1.00 30.26 30 VAL E N 1
ATOM 11130 C CA . VAL E 1 30 ? 27.615 12.952 24.190 1.00 26.44 30 VAL E CA 1
ATOM 11131 C C . VAL E 1 30 ? 28.162 13.303 25.576 1.00 24.52 30 VAL E C 1
ATOM 11132 O O . VAL E 1 30 ? 27.521 14.003 26.383 1.00 23.72 30 VAL E O 1
ATOM 11145 N N . THR E 1 31 ? 29.348 12.790 25.849 1.00 22.46 31 THR E N 1
ATOM 11146 C CA . THR E 1 31 ? 30.188 13.308 26.913 1.00 20.99 31 THR E CA 1
ATOM 11147 C C . THR E 1 31 ? 30.299 14.828 26.794 1.00 19.81 31 THR E C 1
ATOM 11148 O O . THR E 1 31 ? 30.484 15.359 25.697 1.00 18.46 31 THR E O 1
ATOM 11159 N N . PRO E 1 32 ? 30.170 15.565 27.888 1.00 18.67 32 PRO E N 1
ATOM 11160 C CA . PRO E 1 32 ? 30.360 17.009 27.806 1.00 18.15 32 PRO E CA 1
ATOM 11161 C C . PRO E 1 32 ? 31.780 17.368 27.454 1.00 16.53 32 PRO E C 1
ATOM 11162 O O . PRO E 1 32 ? 32.730 16.719 27.857 1.00 16.65 32 PRO E O 1
ATOM 11173 N N . SER E 1 33 ? 31.924 18.479 26.748 1.00 17.45 33 SER E N 1
ATOM 11174 C CA . SER E 1 33 ? 33.272 18.993 26.447 1.00 17.62 33 SER E CA 1
ATOM 11175 C C . SER E 1 33 ? 33.965 19.376 27.756 1.00 18.14 33 SER E C 1
ATOM 11176 O O . SER E 1 33 ? 33.377 20.072 28.591 1.00 16.93 33 SER E O 1
ATOM 11184 N N . SER E 1 34 ? 35.174 18.874 27.946 1.00 15.97 34 SER E N 1
ATOM 11185 C CA . SER E 1 34 ? 35.908 19.144 29.183 1.00 16.51 34 SER E CA 1
ATOM 11186 C C . SER E 1 34 ? 37.400 18.994 28.935 1.00 16.97 34 SER E C 1
ATOM 11187 O O . SER E 1 34 ? 37.825 18.349 27.974 1.00 16.80 34 SER E O 1
ATOM 11195 N N . THR E 1 35 ? 38.182 19.624 29.813 1.00 16.89 35 THR E N 1
ATOM 11196 C CA . THR E 1 35 ? 39.624 19.644 29.692 1.00 16.36 35 THR E CA 1
ATOM 11197 C C . THR E 1 35 ? 40.288 19.537 31.054 1.00 15.33 35 THR E C 1
ATOM 11198 O O . THR E 1 35 ? 39.655 19.715 32.113 1.00 15.46 35 THR E O 1
ATOM 11209 N N . GLY E 1 36 ? 41.556 19.219 31.057 1.00 14.31 36 GLY E N 1
ATOM 11210 C CA . GLY E 1 36 ? 42.391 19.345 32.232 1.00 15.48 36 GLY E CA 1
ATOM 11211 C C . GLY E 1 36 ? 43.181 18.108 32.570 1.00 17.59 36 GLY E C 1
ATOM 11212 O O . GLY E 1 36 ? 43.638 17.366 31.682 1.00 15.61 36 GLY E O 1
ATOM 11216 N N . THR E 1 37 ? 43.420 17.900 33.851 1.00 15.85 37 THR E N 1
ATOM 11217 C CA . THR E 1 37 ? 44.377 16.917 34.311 1.00 19.87 37 THR E CA 1
ATOM 11218 C C . THR E 1 37 ? 43.691 15.622 34.693 1.00 20.51 37 THR E C 1
ATOM 11219 O O . THR E 1 37 ? 42.666 15.644 35.369 1.00 19.17 37 THR E O 1
ATOM 11230 N N . ASN E 1 38 ? 44.275 14.504 34.271 1.00 19.40 38 ASN E N 1
ATOM 11231 C CA . ASN E 1 38 ? 43.854 13.168 34.692 1.00 19.91 38 ASN E CA 1
ATOM 11232 C C . ASN E 1 38 ? 45.090 12.279 34.759 1.00 24.40 38 ASN E C 1
ATOM 11233 O O . ASN E 1 38 ? 45.746 12.051 33.727 1.00 20.32 38 ASN E O 1
ATOM 11244 N N . ASN E 1 39 ? 45.408 11.787 35.947 1.00 22.68 39 ASN E N 1
ATOM 11245 C CA . ASN E 1 39 ? 46.511 10.847 36.133 1.00 22.92 39 ASN E CA 1
ATOM 11246 C C . ASN E 1 39 ? 47.838 11.423 35.638 1.00 25.05 39 ASN E C 1
ATOM 11247 O O . ASN E 1 39 ? 48.670 10.724 35.037 1.00 26.35 39 ASN E O 1
ATOM 11258 N N . GLY E 1 40 ? 48.039 12.708 35.891 1.00 25.18 40 GLY E N 1
ATOM 11259 C CA . GLY E 1 40 ? 49.273 13.367 35.520 1.00 24.39 40 GLY E CA 1
ATOM 11260 C C . GLY E 1 40 ? 49.391 13.753 34.055 1.00 26.40 40 GLY E C 1
ATOM 11261 O O . GLY E 1 40 ? 50.427 14.287 33.667 1.00 29.67 40 GLY E O 1
ATOM 11265 N N . TYR E 1 41 ? 48.380 13.476 33.243 1.00 22.04 41 TYR E N 1
ATOM 11266 C CA . TYR E 1 41 ? 48.340 13.886 31.845 1.00 21.26 41 TYR E CA 1
ATOM 11267 C C . TYR E 1 41 ? 47.326 15.008 31.686 1.00 20.69 41 TYR E C 1
ATOM 11268 O O . TYR E 1 41 ? 46.403 15.192 32.532 1.00 20.30 41 TYR E O 1
ATOM 11286 N N . TYR E 1 42 ? 47.484 15.749 30.616 1.00 17.84 42 TYR E N 1
ATOM 11287 C CA . TYR E 1 42 ? 46.442 16.640 30.146 1.00 18.22 42 TYR E CA 1
ATOM 11288 C C . TYR E 1 42 ? 45.499 15.851 29.249 1.00 17.29 42 TYR E C 1
ATOM 11289 O O . TYR E 1 42 ? 45.890 14.910 28.572 1.00 17.00 42 TYR E O 1
ATOM 11307 N N . TYR E 1 43 ? 44.219 16.232 29.275 1.00 15.83 43 TYR E N 1
ATOM 11308 C CA . TYR E 1 43 ? 43.280 15.685 28.320 1.00 15.44 43 TYR E CA 1
ATOM 11309 C C . TYR E 1 43 ? 42.353 16.775 27.852 1.00 15.76 43 TYR E C 1
ATOM 11310 O O . TYR E 1 43 ? 42.137 17.791 28.532 1.00 15.77 43 TYR E O 1
ATOM 11328 N N . SER E 1 44 ? 41.820 16.588 26.656 1.00 16.30 44 SER E N 1
ATOM 11329 C CA . SER E 1 44 ? 40.748 17.437 26.159 1.00 16.56 44 SER E CA 1
ATOM 11330 C C . SER E 1 44 ? 39.730 16.568 25.449 1.00 16.75 44 SER E C 1
ATOM 11331 O O . SER E 1 44 ? 40.119 15.670 24.710 1.00 15.38 44 SER E O 1
ATOM 11339 N N . PHE E 1 45 ? 38.460 16.820 25.678 1.00 14.80 45 PHE E N 1
ATOM 11340 C CA . PHE E 1 45 ? 37.413 16.223 24.865 1.00 16.72 45 PHE E CA 1
ATOM 11341 C C . PHE E 1 45 ? 36.497 17.325 24.388 1.00 18.44 45 PHE E C 1
ATOM 11342 O O . PHE E 1 45 ? 36.062 18.149 25.197 1.00 17.33 45 PHE E O 1
ATOM 11359 N N . TRP E 1 46 ? 36.172 17.304 23.093 1.00 15.94 46 TRP E N 1
ATOM 11360 C CA . TRP E 1 46 ? 35.278 18.302 22.525 1.00 18.67 46 TRP E CA 1
ATOM 11361 C C . TRP E 1 46 ? 34.385 17.655 21.486 1.00 18.88 46 TRP E C 1
ATOM 11362 O O . TRP E 1 46 ? 34.826 16.748 20.755 1.00 18.86 46 TRP E O 1
ATOM 11383 N N . SER E 1 47 ? 33.120 18.092 21.443 1.00 20.13 47 SER E N 1
ATOM 11384 C CA . SER E 1 47 ? 32.221 17.661 20.393 1.00 21.08 47 SER E CA 1
ATOM 11385 C C . SER E 1 47 ? 31.250 18.781 20.094 1.00 22.48 47 SER E C 1
ATOM 11386 O O . SER E 1 47 ? 31.113 19.736 20.868 1.00 22.66 47 SER E O 1
ATOM 11394 N N . ASP E 1 48 ? 30.561 18.644 18.975 1.00 23.87 48 ASP E N 1
ATOM 11395 C CA . ASP E 1 48 ? 29.540 19.614 18.597 1.00 27.00 48 ASP E CA 1
ATOM 11396 C C . ASP E 1 48 ? 28.168 19.240 19.148 1.00 33.02 48 ASP E C 1
ATOM 11397 O O . ASP E 1 48 ? 27.178 19.879 18.786 1.00 29.49 48 ASP E O 1
ATOM 11406 N N . GLY E 1 49 ? 28.104 18.215 20.003 1.00 30.25 49 GLY E N 1
ATOM 11407 C CA . GLY E 1 49 ? 26.851 17.788 20.602 1.00 28.69 49 GLY E CA 1
ATOM 11408 C C . GLY E 1 49 ? 26.061 16.781 19.794 1.00 35.21 49 GLY E C 1
ATOM 11409 O O . GLY E 1 49 ? 24.985 16.362 20.238 1.00 40.55 49 GLY E O 1
ATOM 11413 N N . GLY E 1 50 ? 26.559 16.352 18.640 1.00 33.26 50 GLY E N 1
ATOM 11414 C CA . GLY E 1 50 ? 25.787 15.510 17.747 1.00 35.19 50 GLY E CA 1
ATOM 11415 C C . GLY E 1 50 ? 25.967 14.024 18.000 1.00 33.42 50 GLY E C 1
ATOM 11416 O O . GLY E 1 50 ? 27.076 13.540 18.213 1.00 31.22 50 GLY E O 1
ATOM 11420 N N . GLY E 1 51 ? 24.842 13.298 17.973 1.00 31.17 51 GLY E N 1
ATOM 11421 C CA . GLY E 1 51 ? 24.900 11.858 17.976 1.00 26.85 51 GLY E CA 1
ATOM 11422 C C . GLY E 1 51 ? 25.165 11.272 19.352 1.00 29.61 51 GLY E C 1
ATOM 11423 O O . GLY E 1 51 ? 24.767 11.825 20.379 1.00 30.91 51 GLY E O 1
ATOM 11427 N N . ASP E 1 52 ? 25.826 10.127 19.362 1.00 27.55 52 ASP E N 1
ATOM 11428 C CA . ASP E 1 52 ? 26.219 9.457 20.601 1.00 30.16 52 ASP E CA 1
ATOM 11429 C C . ASP E 1 52 ? 27.732 9.312 20.628 1.00 28.66 52 ASP E C 1
ATOM 11430 O O . ASP E 1 52 ? 28.316 8.674 19.737 1.00 29.97 52 ASP E O 1
ATOM 11439 N N . VAL E 1 53 ? 28.368 9.884 21.655 1.00 26.85 53 VAL E N 1
ATOM 11440 C CA . VAL E 1 53 ? 29.821 9.776 21.829 1.00 24.53 53 VAL E CA 1
ATOM 11441 C C . VAL E 1 53 ? 30.091 9.609 23.324 1.00 23.65 53 VAL E C 1
ATOM 11442 O O . VAL E 1 53 ? 29.678 10.459 24.115 1.00 23.70 53 VAL E O 1
ATOM 11455 N N . THR E 1 54 ? 30.782 8.554 23.695 1.00 21.85 54 THR E N 1
ATOM 11456 C CA . THR E 1 54 ? 31.222 8.300 25.067 1.00 21.55 54 THR E CA 1
ATOM 11457 C C . THR E 1 54 ? 32.752 8.310 25.120 1.00 20.14 54 THR E C 1
ATOM 11458 O O . THR E 1 54 ? 33.403 7.349 24.672 1.00 20.53 54 THR E O 1
ATOM 11469 N N . TYR E 1 55 ? 33.314 9.374 25.703 1.00 18.51 55 TYR E N 1
ATOM 11470 C CA . TYR E 1 55 ? 34.750 9.497 25.937 1.00 18.05 55 TYR E CA 1
ATOM 11471 C C . TYR E 1 55 ? 35.021 9.155 27.397 1.00 18.17 55 TYR E C 1
ATOM 11472 O O . TYR E 1 55 ? 34.339 9.684 28.285 1.00 15.68 55 TYR E O 1
ATOM 11490 N N . THR E 1 56 ? 35.990 8.267 27.642 1.00 16.19 56 THR E N 1
ATOM 11491 C CA . THR E 1 56 ? 36.316 7.829 28.992 1.00 18.46 56 THR E CA 1
ATOM 11492 C C . THR E 1 56 ? 37.813 7.862 29.239 1.00 18.93 56 THR E C 1
ATOM 11493 O O . THR E 1 56 ? 38.561 7.098 28.637 1.00 18.09 56 THR E O 1
ATOM 11504 N N . ASN E 1 57 ? 38.239 8.727 30.151 1.00 16.78 57 ASN E N 1
ATOM 11505 C CA . ASN E 1 57 ? 39.617 8.665 30.624 1.00 17.85 57 ASN E CA 1
ATOM 11506 C C . ASN E 1 57 ? 39.852 7.389 31.421 1.00 19.77 57 ASN E C 1
ATOM 11507 O O . ASN E 1 57 ? 39.013 6.995 32.238 1.00 19.71 57 ASN E O 1
ATOM 11518 N N . GLY E 1 58 ? 41.010 6.771 31.200 1.00 19.71 58 GLY E N 1
ATOM 11519 C CA . GLY E 1 58 ? 41.392 5.561 31.922 1.00 21.66 58 GLY E CA 1
ATOM 11520 C C . GLY E 1 58 ? 42.642 5.767 32.744 1.00 22.65 58 GLY E C 1
ATOM 11521 O O . GLY E 1 58 ? 43.074 6.900 32.977 1.00 22.42 58 GLY E O 1
ATOM 11525 N N . ASN E 1 59 ? 43.266 4.673 33.161 1.00 23.89 59 ASN E N 1
ATOM 11526 C CA . ASN E 1 59 ? 44.430 4.757 34.009 1.00 26.20 59 ASN E CA 1
ATOM 11527 C C . ASN E 1 59 ? 45.629 5.275 33.214 1.00 24.17 59 ASN E C 1
ATOM 11528 O O . ASN E 1 59 ? 45.701 5.117 32.002 1.00 26.47 59 ASN E O 1
ATOM 11539 N N . GLY E 1 60 ? 46.541 5.918 33.920 1.00 24.32 60 GLY E N 1
ATOM 11540 C CA . GLY E 1 60 ? 47.770 6.410 33.304 1.00 25.05 60 GLY E CA 1
ATOM 11541 C C . GLY E 1 60 ? 47.460 7.318 32.133 1.00 24.44 60 GLY E C 1
ATOM 11542 O O . GLY E 1 60 ? 46.664 8.251 32.237 1.00 23.56 60 GLY E O 1
ATOM 11546 N N . GLY E 1 61 ? 48.103 7.055 31.002 1.00 25.38 61 GLY E N 1
ATOM 11547 C CA . GLY E 1 61 ? 47.895 7.867 29.832 1.00 23.59 61 GLY E CA 1
ATOM 11548 C C . GLY E 1 61 ? 46.877 7.298 28.881 1.00 22.79 61 GLY E C 1
ATOM 11549 O O . GLY E 1 61 ? 46.903 7.613 27.679 1.00 21.35 61 GLY E O 1
ATOM 11553 N N . SER E 1 62 ? 45.921 6.504 29.412 1.00 22.16 62 SER E N 1
ATOM 11554 C CA A SER E 1 62 ? 44.979 5.791 28.568 0.57 22.00 62 SER E CA 1
ATOM 11555 C CA B SER E 1 62 ? 44.978 5.791 28.566 0.43 22.01 62 SER E CA 1
ATOM 11556 C C . SER E 1 62 ? 43.622 6.493 28.531 1.00 20.80 62 SER E C 1
ATOM 11557 O O . SER E 1 62 ? 43.205 7.171 29.492 1.00 20.64 62 SER E O 1
ATOM 11570 N N . TYR E 1 63 ? 42.930 6.315 27.420 1.00 19.57 63 TYR E N 1
ATOM 11571 C CA . TYR E 1 63 ? 41.567 6.796 27.262 1.00 18.78 63 TYR E CA 1
ATOM 11572 C C . TYR E 1 63 ? 40.889 5.929 26.213 1.00 19.96 63 TYR E C 1
ATOM 11573 O O . TYR E 1 63 ? 41.560 5.248 25.408 1.00 20.28 63 TYR E O 1
ATOM 11591 N N . SER E 1 64 ? 39.561 5.949 26.221 1.00 18.98 64 SER E N 1
ATOM 11592 C CA . SER E 1 64 ? 38.787 5.274 25.194 1.00 20.42 64 SER E CA 1
ATOM 11593 C C . SER E 1 64 ? 37.685 6.182 24.684 1.00 20.82 64 SER E C 1
ATOM 11594 O O . SER E 1 64 ? 37.257 7.120 25.356 1.00 19.47 64 SER E O 1
ATOM 11602 N N . VAL E 1 65 ? 37.209 5.889 23.472 1.00 20.65 65 VAL E N 1
ATOM 11603 C CA . VAL E 1 65 ? 36.036 6.514 22.896 1.00 21.67 65 VAL E CA 1
ATOM 11604 C C . VAL E 1 65 ? 35.210 5.445 22.186 1.00 25.95 65 VAL E C 1
ATOM 11605 O O . VAL E 1 65 ? 35.752 4.560 21.509 1.00 25.99 65 VAL E O 1
ATOM 11618 N N . GLU E 1 66 ? 33.895 5.520 22.357 1.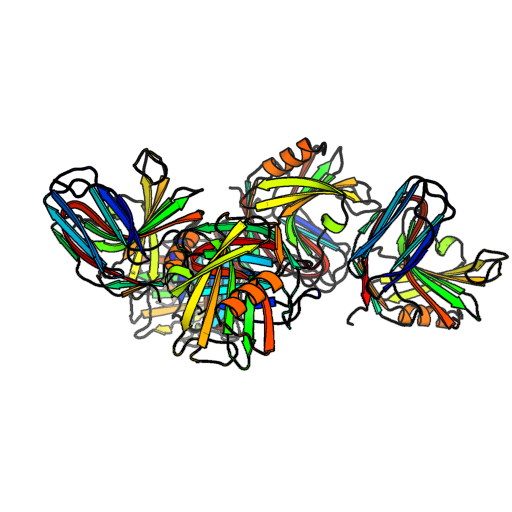00 24.07 66 GLU E N 1
ATOM 11619 C CA . GLU E 1 66 ? 32.938 4.761 21.564 1.00 27.11 66 GLU E CA 1
ATOM 11620 C C . GLU E 1 66 ? 31.957 5.756 20.980 1.00 26.21 66 GLU E C 1
ATOM 11621 O O . GLU E 1 66 ? 31.535 6.695 21.661 1.00 25.50 66 GLU E O 1
ATOM 11633 N N . TRP E 1 67 ? 31.620 5.610 19.697 1.00 24.51 67 TRP E N 1
ATOM 11634 C CA . TRP E 1 67 ? 30.717 6.600 19.131 1.00 25.43 67 TRP E CA 1
ATOM 11635 C C . TRP E 1 67 ? 29.852 5.988 18.054 1.00 27.39 67 TRP E C 1
ATOM 11636 O O . TRP E 1 67 ? 30.235 5.001 17.415 1.00 28.60 67 TRP E O 1
ATOM 11657 N N . THR E 1 68 ? 28.688 6.594 17.868 1.00 28.66 68 THR E N 1
ATOM 11658 C CA . THR E 1 68 ? 27.691 6.127 16.903 1.00 28.73 68 THR E CA 1
ATOM 11659 C C . THR E 1 68 ? 27.041 7.339 16.266 1.00 29.82 68 THR E C 1
ATOM 11660 O O . THR E 1 68 ? 26.402 8.152 16.941 1.00 28.54 68 THR E O 1
ATOM 11671 N N . ASN E 1 69 ? 27.204 7.464 14.941 1.00 29.95 69 ASN E N 1
ATOM 11672 C CA A ASN E 1 69 ? 26.667 8.576 14.177 0.60 29.67 69 ASN E CA 1
ATOM 11673 C CA B ASN E 1 69 ? 26.592 8.618 14.199 0.40 29.67 69 ASN E CA 1
ATOM 11674 C C . ASN E 1 69 ? 26.926 9.952 14.904 1.00 29.30 69 ASN E C 1
ATOM 11675 O O . ASN E 1 69 ? 26.075 10.853 15.116 1.00 28.38 69 ASN E O 1
ATOM 11694 N N . CYS E 1 70 ? 28.229 10.135 15.172 1.00 30.20 70 CYS E N 1
ATOM 11695 C CA . CYS E 1 70 ? 28.653 11.395 15.750 1.00 29.07 70 CYS E CA 1
ATOM 11696 C C . CYS E 1 70 ? 28.481 12.525 14.748 1.00 28.74 70 CYS E C 1
ATOM 11697 O O . CYS E 1 70 ? 28.328 12.305 13.538 1.00 31.59 70 CYS E O 1
ATOM 11705 N N . GLY E 1 71 ? 28.465 13.745 15.262 1.00 28.40 71 GLY E N 1
ATOM 11706 C CA . GLY E 1 71 ? 28.621 14.907 14.414 1.00 29.31 71 GLY E CA 1
ATOM 11707 C C . GLY E 1 71 ? 30.112 15.127 14.156 1.00 30.29 71 GLY E C 1
ATOM 11708 O O . GLY E 1 71 ? 30.650 14.727 13.123 1.00 30.02 71 GLY E O 1
ATOM 11712 N N . ASN E 1 72 ? 30.783 15.754 15.124 1.00 29.27 72 ASN E N 1
ATOM 11713 C CA . ASN E 1 72 ? 32.235 15.941 15.097 1.00 26.46 72 ASN E CA 1
ATOM 11714 C C . ASN E 1 72 ? 32.711 15.988 16.546 1.00 24.70 72 ASN E C 1
ATOM 11715 O O . ASN E 1 72 ? 32.123 16.699 17.370 1.00 23.93 72 ASN E O 1
ATOM 11726 N N . PHE E 1 73 ? 33.747 15.217 16.847 1.00 22.12 73 PHE E N 1
ATOM 11727 C CA . PHE E 1 73 ? 34.359 15.222 18.166 1.00 21.15 73 PHE E CA 1
ATOM 11728 C C . PHE E 1 73 ? 35.852 15.046 18.018 1.00 21.37 73 PHE E C 1
ATOM 11729 O O . PHE E 1 73 ? 36.321 14.473 17.021 1.00 18.60 73 PHE E O 1
ATOM 11746 N N . VAL E 1 74 ? 36.581 15.515 19.024 1.00 17.97 74 VAL E N 1
ATOM 11747 C CA . VAL E 1 74 ? 38.034 15.345 19.117 1.00 19.78 74 VAL E CA 1
ATOM 11748 C C . VAL E 1 74 ? 38.346 15.161 20.596 1.00 17.44 74 VAL E C 1
ATOM 11749 O O . VAL E 1 74 ? 37.953 16.001 21.424 1.00 18.83 74 VAL E O 1
ATOM 11762 N N . GLY E 1 75 ? 39.024 14.073 20.941 1.00 18.02 75 GLY E N 1
ATOM 11763 C CA . GLY E 1 75 ? 39.452 13.891 22.314 1.00 17.48 75 GLY E CA 1
ATOM 11764 C C . GLY E 1 75 ? 40.646 12.980 22.484 1.00 16.31 75 GLY E C 1
ATOM 11765 O O . GLY E 1 75 ? 40.921 12.109 21.640 1.00 16.73 75 GLY E O 1
ATOM 11769 N N . GLY E 1 76 ? 41.367 13.193 23.587 1.00 14.11 76 GLY E N 1
ATOM 11770 C CA . GLY E 1 76 ? 42.441 12.308 23.973 1.00 15.80 76 GLY E CA 1
ATOM 11771 C C . GLY E 1 76 ? 43.343 12.978 25.007 1.00 16.13 76 GLY E C 1
ATOM 11772 O O . GLY E 1 76 ? 43.081 14.072 25.491 1.00 15.13 76 GLY E O 1
ATOM 11776 N N . LYS E 1 77 ? 44.426 12.289 25.311 1.00 15.54 77 LYS E N 1
ATOM 11777 C CA . LYS E 1 77 ? 45.342 12.621 26.360 1.00 14.35 77 LYS E CA 1
ATOM 11778 C C . LYS E 1 77 ? 46.686 13.085 25.802 1.00 17.23 77 LYS E C 1
ATOM 11779 O O . LYS E 1 77 ? 47.117 12.690 24.711 1.00 17.54 77 LYS E O 1
ATOM 11798 N N . GLY E 1 78 ? 47.356 13.911 26.584 1.00 16.64 78 GLY E N 1
ATOM 11799 C CA . GLY E 1 78 ? 48.650 14.425 26.201 1.00 19.36 78 GLY E CA 1
ATOM 11800 C C . GLY E 1 78 ? 49.219 15.405 27.200 1.00 19.76 78 GLY E C 1
ATOM 11801 O O . GLY E 1 78 ? 49.312 15.114 28.389 1.00 19.62 78 GLY E O 1
ATOM 11805 N N . TRP E 1 79 ? 49.582 16.579 26.706 1.00 17.65 79 TRP E N 1
ATOM 11806 C CA . TRP E 1 79 ? 50.342 17.563 27.438 1.00 20.11 79 TRP E CA 1
ATOM 11807 C C . TRP E 1 79 ? 49.798 18.941 27.121 1.00 19.88 79 TRP E C 1
ATOM 11808 O O . TRP E 1 79 ? 49.186 19.175 26.077 1.00 17.76 79 TRP E O 1
ATOM 11829 N N . ASN E 1 80 ? 50.036 19.857 28.043 1.00 20.50 80 ASN E N 1
ATOM 11830 C CA . ASN E 1 80 ? 49.714 21.259 27.898 1.00 22.16 80 ASN E CA 1
ATOM 11831 C C . ASN E 1 80 ? 50.755 22.011 28.724 1.00 26.52 80 ASN E C 1
ATOM 11832 O O . ASN E 1 80 ? 50.761 21.906 29.958 1.00 25.69 80 ASN E O 1
ATOM 11843 N N . PRO E 1 81 ? 51.679 22.736 28.085 1.00 25.13 81 PRO E N 1
ATOM 11844 C CA . PRO E 1 81 ? 51.758 22.993 26.653 1.00 23.51 81 PRO E CA 1
ATOM 11845 C C . PRO E 1 81 ? 52.359 21.871 25.827 1.00 21.16 81 PRO E C 1
ATOM 11846 O O . PRO E 1 81 ? 53.040 21.004 26.336 1.00 22.93 81 PRO E O 1
ATOM 11857 N N . GLY E 1 82 ? 52.031 21.867 24.552 1.00 19.92 82 GLY E N 1
ATOM 11858 C CA . GLY E 1 82 ? 52.748 21.032 23.605 1.00 18.96 82 GLY E CA 1
ATOM 11859 C C . GLY E 1 82 ? 54.170 21.520 23.388 1.00 20.88 82 GLY E C 1
ATOM 11860 O O . GLY E 1 82 ? 54.572 22.598 23.797 1.00 19.62 82 GLY E O 1
ATOM 11864 N N . ALA E 1 83 ? 54.947 20.662 22.753 1.00 21.13 83 ALA E N 1
ATOM 11865 C CA . ALA E 1 83 ? 56.348 20.950 22.486 1.00 20.97 83 ALA E CA 1
ATOM 11866 C C . ALA E 1 83 ? 56.831 20.063 21.352 1.00 21.22 83 ALA E C 1
ATOM 11867 O O . ALA E 1 83 ? 56.117 19.187 20.847 1.00 19.31 83 ALA E O 1
ATOM 11874 N N . ALA E 1 84 ? 58.058 20.349 20.907 1.00 21.82 84 ALA E N 1
ATOM 11875 C CA . ALA E 1 84 ? 58.806 19.447 20.058 1.00 21.96 84 ALA E CA 1
ATOM 11876 C C . ALA E 1 84 ? 59.236 18.273 20.939 1.00 23.57 84 ALA E C 1
ATOM 11877 O O . ALA E 1 84 ? 60.147 18.398 21.760 1.00 25.33 84 ALA E O 1
ATOM 11884 N N . ARG E 1 85 ? 58.520 17.155 20.843 1.00 23.14 85 ARG E N 1
ATOM 11885 C CA . ARG E 1 85 ? 58.769 16.000 21.683 1.00 24.55 85 ARG E CA 1
ATOM 11886 C C . ARG E 1 85 ? 58.441 14.737 20.894 1.00 23.59 85 ARG E C 1
ATOM 11887 O O . ARG E 1 85 ? 57.740 14.773 19.863 1.00 21.88 85 ARG E O 1
ATOM 11908 N N . GLU E 1 86 ? 58.956 13.608 21.381 1.00 23.76 86 GLU E N 1
ATOM 11909 C CA . GLU E 1 86 ? 58.655 12.309 20.799 1.00 25.71 86 GLU E CA 1
ATOM 11910 C C . GLU E 1 86 ? 57.514 11.677 21.608 1.00 26.38 86 GLU E C 1
ATOM 11911 O O . GLU E 1 86 ? 57.665 11.443 22.810 1.00 29.52 86 GLU E O 1
ATOM 11923 N N . ILE E 1 87 ? 56.387 11.441 20.947 1.00 22.35 87 ILE E N 1
ATOM 11924 C CA . ILE E 1 87 ? 55.160 10.977 21.594 1.00 24.60 87 ILE E CA 1
ATOM 11925 C C . ILE E 1 87 ? 54.954 9.520 21.232 1.00 24.27 87 ILE E C 1
ATOM 11926 O O . ILE E 1 87 ? 54.829 9.184 20.054 1.00 23.60 87 ILE E O 1
ATOM 11942 N N . ASN E 1 88 ? 54.877 8.661 22.251 1.00 25.39 88 ASN E N 1
ATOM 11943 C CA . ASN E 1 88 ? 54.519 7.278 22.057 1.00 25.24 88 ASN E CA 1
ATOM 11944 C C . ASN E 1 88 ? 53.021 7.092 22.134 1.00 27.82 88 ASN E C 1
ATOM 11945 O O . ASN E 1 88 ? 52.354 7.753 22.928 1.00 25.32 88 ASN E O 1
ATOM 11956 N N . PHE E 1 89 ? 52.496 6.197 21.310 1.00 26.14 89 PHE E N 1
ATOM 11957 C CA . PHE E 1 89 ? 51.094 5.829 21.412 1.00 27.87 89 PHE E CA 1
ATOM 11958 C C . PHE E 1 89 ? 50.940 4.353 21.063 1.00 28.05 89 PHE E C 1
ATOM 11959 O O . PHE E 1 89 ? 51.772 3.763 20.364 1.00 27.07 89 PHE E O 1
ATOM 11976 N N . SER E 1 90 ? 49.867 3.760 21.581 1.00 25.51 90 SER E N 1
ATOM 11977 C CA . SER E 1 90 ? 49.506 2.388 21.243 1.00 29.33 90 SER E CA 1
ATOM 11978 C C . SER E 1 90 ? 48.047 2.183 21.600 1.00 29.34 90 SER E C 1
ATOM 11979 O O . SER E 1 90 ? 47.487 2.928 22.396 1.00 26.28 90 SER E O 1
ATOM 11987 N N . GLY E 1 91 ? 47.438 1.195 20.977 1.00 29.41 91 GLY E N 1
ATOM 11988 C CA . GLY E 1 91 ? 46.092 0.792 21.302 1.00 32.91 91 GLY E CA 1
ATOM 11989 C C . GLY E 1 91 ? 45.329 0.423 20.059 1.00 29.93 91 GLY E C 1
ATOM 11990 O O . GLY E 1 91 ? 45.900 0.096 19.011 1.00 29.20 91 GLY E O 1
ATOM 11994 N N . SER E 1 92 ? 44.010 0.489 20.166 1.00 28.71 92 SER E N 1
ATOM 11995 C CA . SER E 1 92 ? 43.115 0.123 19.086 1.00 27.11 92 SER E CA 1
ATOM 11996 C C . SER E 1 92 ? 42.410 1.359 18.566 1.00 28.55 92 SER E C 1
ATOM 11997 O O . SER E 1 92 ? 42.062 2.269 19.329 1.00 26.65 92 SER E O 1
ATOM 12005 N N . PHE E 1 93 ? 42.183 1.381 17.257 1.00 28.77 93 PHE E N 1
ATOM 12006 C CA . PHE E 1 93 ? 41.528 2.487 16.578 1.00 28.60 93 PHE E CA 1
ATOM 12007 C C . PHE E 1 93 ? 40.712 1.860 15.454 1.00 33.45 93 PHE E C 1
ATOM 12008 O O . PHE E 1 93 ? 41.240 1.574 14.373 1.00 31.88 93 PHE E O 1
ATOM 12025 N N . ASN E 1 94 ? 39.430 1.627 15.706 1.00 32.48 94 ASN E N 1
ATOM 12026 C CA . ASN E 1 94 ? 38.571 0.890 14.781 1.00 37.26 94 ASN E CA 1
ATOM 12027 C C . ASN E 1 94 ? 37.477 1.817 14.278 1.00 36.50 94 ASN E C 1
ATOM 12028 O O . ASN E 1 94 ? 36.318 1.718 14.702 1.00 36.46 94 ASN E O 1
ATOM 12039 N N . PRO E 1 95 ? 37.812 2.741 13.379 1.00 32.52 95 PRO E N 1
ATOM 12040 C CA . PRO E 1 95 ? 36.783 3.608 12.802 1.00 30.21 95 PRO E CA 1
ATOM 12041 C C . PRO E 1 95 ? 35.874 2.839 11.847 1.00 36.81 95 PRO E C 1
ATOM 12042 O O . PRO E 1 95 ? 36.275 1.837 11.249 1.00 39.20 95 PRO E O 1
ATOM 12053 N N . SER E 1 96 ? 34.641 3.326 11.720 1.00 32.76 96 SER E N 1
ATOM 12054 C CA . SER E 1 96 ? 33.660 2.857 10.742 1.00 33.30 96 SER E CA 1
ATOM 12055 C C . SER E 1 96 ? 33.171 4.101 10.020 1.00 33.61 96 SER E C 1
ATOM 12056 O O . SER E 1 96 ? 32.175 4.716 10.401 1.00 34.11 96 SER E O 1
ATOM 12064 N N . GLY E 1 97 ? 33.894 4.494 8.967 1.00 34.90 97 GLY E N 1
ATOM 12065 C CA . GLY E 1 97 ? 33.614 5.754 8.308 1.00 37.34 97 GLY E CA 1
ATOM 12066 C C . GLY E 1 97 ? 34.749 6.743 8.520 1.00 32.40 97 GLY E C 1
ATOM 12067 O O . GLY E 1 97 ? 35.904 6.338 8.641 1.00 35.08 97 GLY E O 1
ATOM 12071 N N . ASN E 1 98 ? 34.418 8.027 8.582 1.00 35.05 98 ASN E N 1
ATOM 12072 C CA . ASN E 1 98 ? 35.424 9.084 8.669 1.00 34.73 98 ASN E CA 1
ATOM 12073 C C . ASN E 1 98 ? 35.881 9.255 10.121 1.00 33.28 98 ASN E C 1
ATOM 12074 O O . ASN E 1 98 ? 35.111 9.713 10.966 1.00 31.06 98 ASN E O 1
ATOM 12085 N N . GLY E 1 99 ? 37.122 8.879 10.403 1.00 34.48 99 GLY E N 1
ATOM 12086 C CA . GLY E 1 99 ? 37.724 9.100 11.703 1.00 31.99 99 GLY E CA 1
ATOM 12087 C C . GLY E 1 99 ? 39.233 9.038 11.610 1.00 31.19 99 GLY E C 1
ATOM 12088 O O . GLY E 1 99 ? 39.795 8.306 10.778 1.00 29.88 99 GLY E O 1
ATOM 12092 N N . TYR E 1 100 ? 39.905 9.812 12.481 1.00 28.43 100 TYR E N 1
ATOM 12093 C CA . TYR E 1 100 ? 41.360 9.893 12.451 1.00 28.99 100 TYR E CA 1
ATOM 12094 C C . TYR E 1 100 ? 41.975 9.648 13.824 1.00 24.68 100 TYR E C 1
ATOM 12095 O O . TYR E 1 100 ? 41.366 9.951 14.866 1.00 23.25 100 TYR E O 1
ATOM 12113 N N . LEU E 1 101 ? 43.182 9.120 13.821 1.00 21.94 101 LEU E N 1
ATOM 12114 C CA . LEU E 1 101 ? 44.033 8.998 14.991 1.00 21.20 101 LEU E CA 1
ATOM 12115 C C . LEU E 1 101 ? 45.250 9.870 14.738 1.00 20.14 101 LEU E C 1
ATOM 12116 O O . LEU E 1 101 ? 46.010 9.611 13.801 1.00 20.49 101 LEU E O 1
ATOM 12132 N N . SER E 1 102 ? 45.453 10.891 15.555 1.00 18.87 102 SER E N 1
ATOM 12133 C CA A SER E 1 102 ? 46.500 11.861 15.233 0.15 18.18 102 SER E CA 1
ATOM 12134 C CA B SER E 1 102 ? 46.498 11.874 15.234 0.85 17.66 102 SER E CA 1
ATOM 12135 C C . SER E 1 102 ? 47.123 12.441 16.494 1.00 17.72 102 SER E C 1
ATOM 12136 O O . SER E 1 102 ? 46.493 12.483 17.554 1.00 16.12 102 SER E O 1
ATOM 12149 N N . VAL E 1 103 ? 48.364 12.909 16.367 1.00 15.83 103 VAL E N 1
ATOM 12150 C CA . VAL E 1 103 ? 48.874 13.911 17.308 1.00 15.59 103 VAL E CA 1
ATOM 12151 C C . VAL E 1 103 ? 48.247 15.238 16.877 1.00 16.54 103 VAL E C 1
ATOM 12152 O O . VAL E 1 103 ? 48.401 15.688 15.736 1.00 16.67 103 VAL E O 1
ATOM 12165 N N . TYR E 1 104 ? 47.568 15.910 17.802 1.00 13.82 104 TYR E N 1
ATOM 12166 C CA . TYR E 1 104 ? 46.704 17.008 17.462 1.00 15.58 104 TYR E CA 1
ATOM 12167 C C . TYR E 1 104 ? 46.865 18.117 18.496 1.00 14.98 104 TYR E C 1
ATOM 12168 O O . TYR E 1 104 ? 47.032 17.831 19.681 1.00 14.58 104 TYR E O 1
ATOM 12186 N N . GLY E 1 105 ? 46.897 19.362 18.047 1.00 13.38 105 GLY E N 1
ATOM 12187 C CA . GLY E 1 105 ? 46.943 20.449 19.011 1.00 15.08 105 GLY E CA 1
ATOM 12188 C C . GLY E 1 105 ? 46.840 21.817 18.396 1.00 15.12 105 GLY E C 1
ATOM 12189 O O . GLY E 1 105 ? 46.450 21.985 17.237 1.00 16.60 105 GLY E O 1
ATOM 12193 N N . TRP E 1 106 ? 47.198 22.816 19.214 1.00 16.44 106 TRP E N 1
ATOM 12194 C CA . TRP E 1 106 ? 46.984 24.201 18.881 1.00 15.42 106 TRP E CA 1
ATOM 12195 C C . TRP E 1 106 ? 48.180 25.045 19.270 1.00 16.55 106 TRP E C 1
ATOM 12196 O O . TRP E 1 106 ? 48.894 24.731 20.234 1.00 18.18 106 TRP E O 1
ATOM 12217 N N . THR E 1 107 ? 48.312 26.182 18.588 1.00 17.40 107 THR E N 1
ATOM 12218 C CA . THR E 1 107 ? 49.151 27.280 19.036 1.00 18.24 107 THR E CA 1
ATOM 12219 C C . THR E 1 107 ? 48.330 28.560 19.048 1.00 19.20 107 THR E C 1
ATOM 12220 O O . THR E 1 107 ? 47.290 28.639 18.397 1.00 19.83 107 THR E O 1
ATOM 12231 N N . THR E 1 108 ? 48.825 29.570 19.773 1.00 21.59 108 THR E N 1
ATO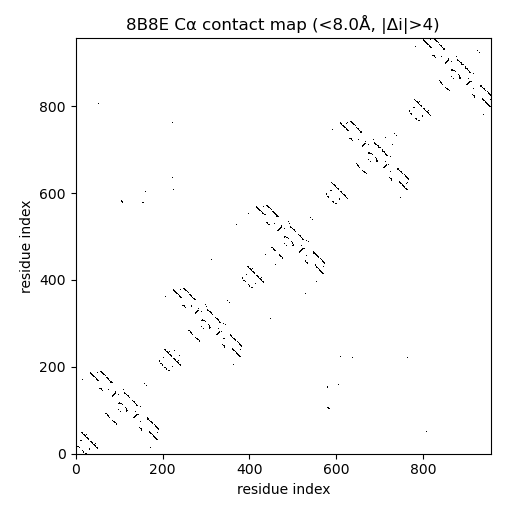M 12232 C CA . THR E 1 108 ? 48.280 30.924 19.715 1.00 22.64 108 THR E CA 1
ATOM 12233 C C . THR E 1 108 ? 49.345 31.923 19.224 1.00 24.05 108 THR E C 1
ATOM 12234 O O . THR E 1 108 ? 50.552 31.723 19.412 1.00 22.78 108 THR E O 1
ATOM 12245 N N . ASN E 1 109 ? 48.880 33.017 18.611 1.00 25.55 109 ASN E N 1
ATOM 12246 C CA . ASN E 1 109 ? 49.722 34.067 18.063 1.00 26.68 109 ASN E CA 1
ATOM 12247 C C . ASN E 1 109 ? 50.870 33.487 17.236 1.00 23.74 109 ASN E C 1
ATOM 12248 O O . ASN E 1 109 ? 52.033 33.610 17.644 1.00 23.67 109 ASN E O 1
ATOM 12259 N N . PRO E 1 110 ? 50.599 32.912 16.061 1.00 23.59 110 PRO E N 1
ATOM 12260 C CA . PRO E 1 110 ? 49.269 32.791 15.459 1.00 25.66 110 PRO E CA 1
ATOM 12261 C C . PRO E 1 110 ? 48.428 31.629 15.993 1.00 25.67 110 PRO E C 1
ATOM 12262 O O . PRO E 1 110 ? 48.974 30.655 16.553 1.00 23.24 110 PRO E O 1
ATOM 12273 N N . LEU E 1 111 ? 47.119 31.723 15.776 1.00 26.34 111 LEU E N 1
ATOM 12274 C CA . LEU E 1 111 ? 46.204 30.646 16.107 1.00 26.81 111 LEU E CA 1
ATOM 12275 C C . LEU E 1 111 ? 46.261 29.588 15.028 1.00 22.83 111 LEU E C 1
ATOM 12276 O O . LEU E 1 111 ? 45.932 29.850 13.868 1.00 25.42 111 LEU E O 1
ATOM 12292 N N . VAL E 1 112 ? 46.698 28.393 15.404 1.00 21.54 112 VAL E N 1
ATOM 12293 C CA . VAL E 1 112 ? 46.843 27.275 14.468 1.00 20.49 112 VAL E CA 1
ATOM 12294 C C . VAL E 1 112 ? 46.293 26.012 15.106 1.00 18.33 112 VAL E C 1
ATOM 12295 O O . VAL E 1 112 ? 46.614 25.718 16.256 1.00 18.15 112 VAL E O 1
ATOM 12308 N N . GLU E 1 113 ? 45.517 25.257 14.355 1.00 18.56 113 GLU E N 1
ATOM 12309 C CA . GLU E 1 113 ? 45.150 23.884 14.671 1.00 18.50 113 GLU E CA 1
ATOM 12310 C C . GLU E 1 113 ? 45.975 22.939 13.791 1.00 17.97 113 GLU E C 1
ATOM 12311 O O . GLU E 1 113 ? 45.971 23.085 12.564 1.00 17.67 113 GLU E O 1
ATOM 12323 N N . TYR E 1 114 ? 46.652 21.975 14.394 1.00 15.90 114 TYR E N 1
ATOM 12324 C CA . TYR E 1 114 ? 47.523 21.108 13.605 1.00 16.38 114 TYR E CA 1
ATOM 12325 C C . TYR E 1 114 ? 47.247 19.639 13.894 1.00 16.38 114 TYR E C 1
ATOM 12326 O O . TYR E 1 114 ? 46.795 19.241 14.980 1.00 15.16 114 TYR E O 1
ATOM 12344 N N . TYR E 1 115 ? 47.524 18.815 12.889 1.00 14.68 115 TYR E N 1
ATOM 12345 C CA . TYR E 1 115 ? 47.250 17.392 12.915 1.00 15.30 115 TYR E CA 1
ATOM 12346 C C . TYR E 1 115 ? 48.467 16.658 12.367 1.00 16.34 115 TYR E C 1
ATOM 12347 O O . TYR E 1 115 ? 48.937 17.011 11.284 1.00 18.03 115 TYR E O 1
ATOM 12365 N N . ILE E 1 116 ? 48.916 15.612 13.054 1.00 16.09 116 ILE E N 1
ATOM 12366 C CA . ILE E 1 116 ? 49.871 14.649 12.534 1.00 15.55 116 ILE E CA 1
ATOM 12367 C C . ILE E 1 116 ? 49.125 13.310 12.510 1.00 17.64 116 ILE E C 1
ATOM 12368 O O . ILE E 1 116 ? 49.022 12.612 13.529 1.00 16.64 116 ILE E O 1
ATOM 12384 N N . VAL E 1 117 ? 48.575 12.950 11.349 1.00 15.52 117 VAL E N 1
ATOM 12385 C CA . VAL E 1 117 ? 47.597 11.862 11.275 1.00 18.66 117 VAL E CA 1
ATOM 12386 C C . VAL E 1 117 ? 48.316 10.550 11.037 1.00 20.70 117 VAL E C 1
ATOM 12387 O O . VAL E 1 117 ? 48.987 10.390 10.003 1.00 20.82 117 VAL E O 1
ATOM 12400 N N . GLU E 1 118 ? 48.211 9.624 11.998 1.00 19.98 118 GLU E N 1
ATOM 12401 C CA . GLU E 1 118 ? 48.885 8.339 11.941 1.00 21.95 118 GLU E CA 1
ATOM 12402 C C . GLU E 1 118 ? 48.029 7.278 11.276 1.00 25.69 118 GLU E C 1
ATOM 12403 O O . GLU E 1 118 ? 48.571 6.289 10.768 1.00 23.24 118 GLU E O 1
ATOM 12415 N N . SER E 1 119 ? 46.710 7.456 11.301 1.00 24.63 119 SER E N 1
ATOM 12416 C CA . SER E 1 119 ? 45.787 6.554 10.632 1.00 28.96 119 SER E CA 1
ATOM 12417 C C . SER E 1 119 ? 44.473 7.278 10.495 1.00 28.17 119 SER E C 1
ATOM 12418 O O . SER E 1 119 ? 44.105 8.073 11.349 1.00 27.46 119 SER E O 1
ATOM 12426 N N . TYR E 1 120 ? 43.774 7.013 9.406 1.00 30.24 120 TYR E N 1
ATOM 12427 C CA . TYR E 1 120 ? 42.426 7.513 9.229 1.00 31.48 120 TYR E CA 1
ATOM 12428 C C . TYR E 1 120 ? 41.587 6.387 8.655 1.00 34.51 120 TYR E C 1
ATOM 12429 O O . TYR E 1 120 ? 42.097 5.307 8.333 1.00 34.07 120 TYR E O 1
ATOM 12447 N N . GLY E 1 121 ? 40.292 6.646 8.554 1.00 33.99 121 GLY E N 1
ATOM 12448 C CA . GLY E 1 121 ? 39.365 5.619 8.137 1.00 38.39 121 GLY E CA 1
ATOM 12449 C C . GLY E 1 121 ? 39.262 5.554 6.639 1.00 42.84 121 GLY E C 1
ATOM 12450 O O . GLY E 1 121 ? 40.078 4.897 5.983 1.00 40.43 121 GLY E O 1
ATOM 12454 N N . ASP E 1 122 ? 38.297 6.285 6.086 1.00 43.43 122 ASP E N 1
ATOM 12455 C CA . ASP E 1 122 ? 37.958 6.166 4.676 1.00 45.24 122 ASP E CA 1
ATOM 12456 C C . ASP E 1 122 ? 37.993 7.501 3.945 1.00 48.89 122 ASP E C 1
ATOM 12457 O O . ASP E 1 122 ? 37.581 7.571 2.776 1.00 45.27 122 ASP E O 1
ATOM 12466 N N . TYR E 1 123 ? 38.466 8.558 4.593 1.00 43.57 123 TYR E N 1
ATOM 12467 C CA . TYR E 1 123 ? 38.511 9.896 4.003 1.00 44.36 123 TYR E CA 1
ATOM 12468 C C . TYR E 1 123 ? 39.802 10.549 4.459 1.00 44.69 123 TYR E C 1
ATOM 12469 O O . TYR E 1 123 ? 39.985 10.775 5.657 1.00 38.59 123 TYR E O 1
ATOM 12487 N N . ASN E 1 124 ? 40.707 10.818 3.513 1.00 43.95 124 ASN E N 1
ATOM 12488 C CA . ASN E 1 124 ? 41.914 11.569 3.828 1.00 40.73 124 ASN E CA 1
ATOM 12489 C C . ASN E 1 124 ? 41.527 13.007 4.136 1.00 37.90 124 ASN E C 1
ATOM 12490 O O . ASN E 1 124 ? 41.028 13.708 3.246 1.00 38.80 124 ASN E O 1
ATOM 12501 N N . PRO E 1 125 ? 41.729 13.490 5.370 1.00 38.18 125 PRO E N 1
ATOM 12502 C CA . PRO E 1 125 ? 41.246 14.842 5.712 1.00 37.06 125 PRO E CA 1
ATOM 12503 C C . PRO E 1 125 ? 42.039 15.970 5.070 1.00 38.27 125 PRO E C 1
ATOM 12504 O O . PRO E 1 125 ? 41.468 17.030 4.786 1.00 38.55 125 PRO E O 1
ATOM 12515 N N . GLY E 1 126 ? 43.336 15.787 4.846 1.00 37.77 126 GLY E N 1
ATOM 12516 C CA . GLY E 1 126 ? 44.119 16.812 4.176 1.00 36.62 126 GLY E CA 1
ATOM 12517 C C . GLY E 1 126 ? 43.523 17.235 2.851 1.00 38.19 126 GLY E C 1
ATOM 12518 O O . GLY E 1 126 ? 43.762 18.351 2.387 1.00 46.55 126 GLY E O 1
ATOM 12522 N N . THR E 1 127 ? 42.729 16.357 2.240 1.00 41.40 127 THR E N 1
ATOM 12523 C CA . THR E 1 127 ? 42.149 16.622 0.931 1.00 43.88 127 THR E CA 1
ATOM 12524 C C . THR E 1 127 ? 41.239 17.839 0.908 1.00 45.81 127 THR E C 1
ATOM 12525 O O . THR E 1 127 ? 40.873 18.294 -0.186 1.00 44.77 127 THR E O 1
ATOM 12536 N N . ALA E 1 128 ? 40.849 18.365 2.070 1.00 45.41 128 ALA E N 1
ATOM 12537 C CA . ALA E 1 128 ? 40.105 19.611 2.137 1.00 46.27 128 ALA E CA 1
ATOM 12538 C C . ALA E 1 128 ? 41.002 20.839 2.021 1.00 46.72 128 ALA E C 1
ATOM 12539 O O . ALA E 1 128 ? 40.491 21.959 1.921 1.00 48.44 128 ALA E O 1
ATOM 12546 N N . GLY E 1 129 ? 42.319 20.654 2.028 1.00 41.88 129 GLY E N 1
ATOM 12547 C CA . GLY E 1 129 ? 43.228 21.771 2.006 1.00 38.64 129 GLY E CA 1
ATOM 12548 C C . GLY E 1 129 ? 44.184 21.754 0.823 1.00 37.12 129 GLY E C 1
ATOM 12549 O O . GLY E 1 129 ? 44.002 21.011 -0.150 1.00 38.41 129 GLY E O 1
ATOM 12553 N N . THR E 1 130 ? 45.214 22.579 0.927 1.00 33.24 130 THR E N 1
ATOM 12554 C CA . THR E 1 130 ? 46.211 22.773 -0.121 1.00 32.44 130 THR E CA 1
ATOM 12555 C C . THR E 1 130 ? 47.384 21.839 0.116 1.00 31.61 130 THR E C 1
ATOM 12556 O O . THR E 1 130 ? 48.079 21.968 1.128 1.00 27.84 130 THR E O 1
ATOM 12567 N N . PHE E 1 131 ? 47.609 20.916 -0.824 1.00 30.27 131 PHE E N 1
ATOM 12568 C CA . PHE E 1 131 ? 48.785 20.058 -0.757 1.00 29.98 131 PHE E CA 1
ATOM 12569 C C . PHE E 1 131 ? 50.047 20.891 -0.965 1.00 29.69 131 PHE E C 1
ATOM 12570 O O . PHE E 1 131 ? 50.112 21.712 -1.894 1.00 29.74 131 PHE E O 1
ATOM 12587 N N . LEU E 1 132 ? 51.056 20.669 -0.110 1.00 23.51 132 LEU E N 1
ATOM 12588 C CA . LEU E 1 132 ? 52.254 21.485 -0.114 1.00 24.52 132 LEU E CA 1
ATOM 12589 C C . LEU E 1 132 ? 53.537 20.681 -0.321 1.00 22.64 132 LEU E C 1
ATOM 12590 O O . LEU E 1 132 ? 54.584 21.298 -0.541 1.00 20.98 132 LEU E O 1
ATOM 12606 N N . GLY E 1 133 ? 53.496 19.372 -0.215 1.00 22.31 133 GLY E N 1
ATOM 12607 C CA . GLY E 1 133 ? 54.665 18.529 -0.275 1.00 20.13 133 GLY E CA 1
ATOM 12608 C C . GLY E 1 133 ? 54.668 17.419 0.773 1.00 19.98 133 GLY E C 1
ATOM 12609 O O . GLY E 1 133 ? 53.594 16.967 1.233 1.00 19.45 133 GLY E O 1
ATOM 12613 N N . THR E 1 134 ? 55.855 17.006 1.199 1.00 17.48 134 THR E N 1
ATOM 12614 C CA . THR E 1 134 ? 56.007 15.798 1.986 1.00 16.30 134 THR E CA 1
ATOM 12615 C C . THR E 1 134 ? 57.023 16.029 3.095 1.00 16.42 134 THR E C 1
ATOM 12616 O O . THR E 1 134 ? 57.841 16.961 3.051 1.00 15.75 134 THR E O 1
ATOM 12627 N N . VAL E 1 135 ? 56.986 15.142 4.079 1.00 15.71 135 VAL E N 1
ATOM 12628 C CA . VAL E 1 135 ? 58.034 14.991 5.063 1.00 15.19 135 VAL E CA 1
ATOM 12629 C C . VAL E 1 135 ? 58.155 13.516 5.372 1.00 18.12 135 VAL E C 1
ATOM 12630 O O . VAL E 1 135 ? 57.150 12.796 5.405 1.00 18.71 135 VAL E O 1
ATOM 12643 N N . ASP E 1 136 ? 59.382 13.059 5.578 1.00 18.15 136 ASP E N 1
ATOM 12644 C CA . ASP E 1 136 ? 59.642 11.686 6.021 1.00 18.62 136 ASP E CA 1
ATOM 12645 C C . ASP E 1 136 ? 59.907 11.708 7.519 1.00 18.43 136 ASP E C 1
ATOM 12646 O O . ASP E 1 136 ? 60.801 12.417 7.988 1.00 16.98 136 ASP E O 1
ATOM 12655 N N . SER E 1 137 ? 59.124 10.929 8.282 1.00 19.85 137 SER E N 1
ATOM 12656 C CA . SER E 1 137 ? 59.346 10.834 9.705 1.00 17.68 137 SER E CA 1
ATOM 12657 C C . SER E 1 137 ? 58.858 9.489 10.261 1.00 18.37 137 SER E C 1
ATOM 12658 O O . SER E 1 137 ? 57.841 8.955 9.808 1.00 17.09 137 SER E O 1
ATOM 12666 N N . ASP E 1 138 ? 59.618 8.978 11.209 1.00 19.13 138 ASP E N 1
ATOM 12667 C CA . ASP E 1 138 ? 59.274 7.768 11.975 1.00 21.84 138 ASP E CA 1
ATOM 12668 C C . ASP E 1 138 ? 58.766 6.662 11.074 1.00 22.78 138 ASP E C 1
ATOM 12669 O O . ASP E 1 138 ? 57.698 6.078 11.275 1.00 23.60 138 ASP E O 1
ATOM 12678 N N . GLY E 1 139 ? 59.564 6.343 10.047 1.00 21.03 139 GLY E N 1
ATOM 12679 C CA . GLY E 1 139 ? 59.294 5.203 9.222 1.00 21.67 139 GLY E CA 1
ATOM 12680 C C . GLY E 1 139 ? 58.346 5.406 8.085 1.00 22.91 139 GLY E C 1
ATOM 12681 O O . GLY E 1 139 ? 58.006 4.424 7.401 1.00 27.71 139 GLY E O 1
ATOM 12685 N N . SER E 1 140 ? 57.873 6.624 7.844 1.00 21.52 140 SER E N 1
ATOM 12686 C CA . SER E 1 140 ? 56.923 6.811 6.761 1.00 21.43 140 SER E CA 1
ATOM 12687 C C . SER E 1 140 ? 57.048 8.213 6.172 1.00 21.13 140 SER E C 1
ATOM 12688 O O . SER E 1 140 ? 57.494 9.149 6.840 1.00 20.62 140 SER E O 1
ATOM 12696 N N . THR E 1 141 ? 56.682 8.328 4.897 1.00 22.39 141 THR E N 1
ATOM 12697 C CA . THR E 1 141 ? 56.455 9.620 4.261 1.00 21.83 141 THR E CA 1
ATOM 12698 C C . THR E 1 141 ? 55.062 10.110 4.672 1.00 26.81 141 THR E C 1
ATOM 12699 O O . THR E 1 141 ? 54.109 9.327 4.707 1.00 19.95 141 THR E O 1
ATOM 12710 N N . TYR E 1 142 ? 54.963 11.409 4.938 1.00 20.51 142 TYR E N 1
ATOM 12711 C CA . TYR E 1 142 ? 53.712 12.087 5.173 1.00 21.19 142 TYR E CA 1
ATOM 12712 C C . TYR E 1 142 ? 53.459 13.116 4.092 1.00 19.75 142 TYR E C 1
ATOM 12713 O O . TYR E 1 142 ? 54.385 13.814 3.656 1.00 19.43 142 TYR E O 1
ATOM 12731 N N . ASP E 1 143 ? 52.211 13.245 3.685 1.00 19.46 143 ASP E N 1
ATOM 12732 C CA . ASP E 1 143 ? 51.776 14.337 2.816 1.00 20.64 143 ASP E CA 1
ATOM 12733 C C . ASP E 1 143 ? 51.300 15.530 3.650 1.00 20.63 143 ASP E C 1
ATOM 12734 O O . ASP E 1 143 ? 50.542 15.354 4.610 1.00 19.34 143 ASP E O 1
ATOM 12743 N N . ILE E 1 144 ? 51.717 16.722 3.275 1.00 19.36 144 ILE E N 1
ATOM 12744 C CA . ILE E 1 144 ? 51.479 17.948 4.033 1.00 18.79 144 ILE E CA 1
ATOM 12745 C C . ILE E 1 144 ? 50.445 18.789 3.298 1.00 21.82 144 ILE E C 1
ATOM 12746 O O . ILE E 1 144 ? 50.491 18.919 2.067 1.00 21.24 144 ILE E O 1
ATOM 12762 N N . TYR E 1 145 ? 49.517 19.372 4.066 1.00 20.68 145 TYR E N 1
ATOM 12763 C CA . TYR E 1 145 ? 48.421 20.181 3.560 1.00 23.56 145 TYR E CA 1
ATOM 12764 C C . TYR E 1 145 ? 48.195 21.371 4.473 1.00 23.25 145 TYR E C 1
ATOM 12765 O O . TYR E 1 145 ? 48.398 21.285 5.688 1.00 21.35 145 TYR E O 1
ATOM 12783 N N . LYS E 1 146 ? 47.719 22.488 3.901 1.00 25.95 146 LYS E N 1
ATOM 12784 C CA . LYS E 1 146 ? 47.283 23.626 4.682 1.00 25.99 146 LYS E CA 1
ATOM 12785 C C . LYS E 1 146 ? 45.829 23.945 4.345 1.00 28.20 146 LYS E C 1
ATOM 12786 O O . LYS E 1 146 ? 45.452 23.986 3.180 1.00 28.37 146 LYS E O 1
ATOM 12805 N N . ALA E 1 147 ? 45.009 24.153 5.372 1.00 28.41 147 ALA E N 1
ATOM 12806 C CA . ALA E 1 147 ? 43.609 24.528 5.181 1.00 28.85 147 ALA E CA 1
ATOM 12807 C C . ALA E 1 147 ? 43.311 25.806 5.945 1.00 29.40 147 ALA E C 1
ATOM 12808 O O . ALA E 1 147 ? 44.034 26.201 6.860 1.00 29.01 147 ALA E O 1
ATOM 12815 N N . VAL E 1 148 ? 42.232 26.469 5.551 1.00 31.33 148 VAL E N 1
ATOM 12816 C CA . VAL E 1 148 ? 41.729 27.642 6.257 1.00 34.31 148 VAL E CA 1
ATOM 12817 C C . VAL E 1 148 ? 40.390 27.286 6.885 1.00 32.35 148 VAL E C 1
ATOM 12818 O O . VAL E 1 148 ? 39.527 26.701 6.221 1.00 34.92 148 VAL E O 1
ATOM 12831 N N . ARG E 1 149 ? 40.239 27.606 8.166 1.00 35.44 149 ARG E N 1
ATOM 12832 C CA . ARG E 1 149 ? 38.977 27.468 8.883 1.00 35.19 149 ARG E CA 1
ATOM 12833 C C . ARG E 1 149 ? 38.410 28.862 9.067 1.00 37.33 149 ARG E C 1
ATOM 12834 O O . ARG E 1 149 ? 39.088 29.736 9.618 1.00 36.85 149 ARG E O 1
ATOM 12855 N N . THR E 1 150 ? 37.174 29.069 8.614 1.00 43.81 150 THR E N 1
ATOM 12856 C CA . THR E 1 150 ? 36.514 30.368 8.701 1.00 45.82 150 THR E CA 1
ATOM 12857 C C . THR E 1 150 ? 35.379 30.299 9.714 1.00 41.79 150 THR E C 1
ATOM 12858 O O . THR E 1 150 ? 34.520 29.416 9.629 1.00 38.30 150 THR E O 1
ATOM 12869 N N . ASN E 1 151 ? 35.385 31.233 10.654 1.00 43.16 151 ASN E N 1
ATOM 12870 C CA . ASN E 1 151 ? 34.407 31.294 11.728 1.00 47.01 151 ASN E CA 1
ATOM 12871 C C . ASN E 1 151 ? 34.068 29.890 12.220 1.00 49.67 151 ASN E C 1
ATOM 12872 O O . ASN E 1 151 ? 32.933 29.416 12.133 1.00 48.08 151 ASN E O 1
ATOM 12883 N N . ALA E 1 152 ? 35.094 29.222 12.724 1.00 44.35 152 ALA E N 1
ATOM 12884 C CA . ALA E 1 152 ? 34.997 27.863 13.217 1.00 36.26 152 ALA E CA 1
ATOM 12885 C C . ALA E 1 152 ? 35.269 27.835 14.706 1.00 35.28 152 ALA E C 1
ATOM 12886 O O . ALA E 1 152 ? 35.864 28.768 15.257 1.00 39.66 152 ALA E O 1
ATOM 12893 N N . PRO E 1 153 ? 34.827 26.790 15.401 1.00 34.06 153 PRO E N 1
ATOM 12894 C CA . PRO E 1 153 ? 35.138 26.683 16.835 1.00 39.39 153 PRO E CA 1
ATOM 12895 C C . PRO E 1 153 ? 36.640 26.567 17.042 1.00 36.51 153 PRO E C 1
ATOM 12896 O O . PRO E 1 153 ? 37.362 26.018 16.203 1.00 35.62 153 PRO E O 1
ATOM 12907 N N . SER E 1 154 ? 37.102 27.086 18.170 1.00 34.00 154 SER E N 1
ATOM 12908 C CA . SER E 1 154 ? 38.530 27.106 18.446 1.00 34.97 154 SER E CA 1
ATOM 12909 C C . SER E 1 154 ? 38.745 27.353 19.930 1.00 40.75 154 SER E C 1
ATOM 12910 O O . SER E 1 154 ? 37.845 27.797 20.644 1.00 34.93 154 SER E O 1
ATOM 12918 N N . ILE E 1 155 ? 39.973 27.093 20.380 1.00 33.52 155 ILE E N 1
ATOM 12919 C CA . ILE E 1 155 ? 40.336 27.387 21.755 1.00 35.57 155 ILE E CA 1
ATOM 12920 C C . ILE E 1 155 ? 40.226 28.879 22.074 1.00 38.69 155 ILE E C 1
ATOM 12921 O O . ILE E 1 155 ? 40.356 29.260 23.235 1.00 40.39 155 ILE E O 1
ATOM 12937 N N . GLU E 1 156 ? 40.017 29.727 21.061 1.00 35.92 156 GLU E N 1
ATOM 12938 C CA . GLU E 1 156 ? 39.774 31.151 21.256 1.00 38.62 156 GLU E CA 1
ATOM 12939 C C . GLU E 1 156 ? 38.328 31.541 20.981 1.00 41.79 156 GLU E C 1
ATOM 12940 O O . GLU E 1 156 ? 38.002 32.738 21.023 1.00 39.46 156 GLU E O 1
ATOM 12952 N N . GLY E 1 157 ? 37.458 30.575 20.693 1.00 42.16 157 GLY E N 1
ATOM 12953 C CA . GLY E 1 157 ? 36.110 30.874 20.254 1.00 42.52 157 GLY E CA 1
ATOM 12954 C C . GLY E 1 157 ? 36.036 30.946 18.743 1.00 43.38 157 GLY E C 1
ATOM 12955 O O . GLY E 1 157 ? 36.998 30.672 18.019 1.00 40.51 157 GLY E O 1
ATOM 12959 N N . THR E 1 158 ? 34.852 31.299 18.256 1.00 43.58 158 THR E N 1
ATOM 12960 C CA . THR E 1 158 ? 34.647 31.451 16.820 1.00 48.57 158 THR E CA 1
ATOM 12961 C C . THR E 1 158 ? 35.768 32.285 16.224 1.00 45.04 158 THR E C 1
ATOM 12962 O O . THR E 1 158 ? 36.018 33.410 16.663 1.00 47.27 158 THR E O 1
ATOM 12973 N N . ALA E 1 159 ? 36.459 31.719 15.240 1.00 43.17 159 ALA E N 1
ATOM 12974 C CA . ALA E 1 159 ? 37.662 32.348 14.721 1.00 43.41 159 ALA E CA 1
ATOM 12975 C C . ALA E 1 159 ? 37.913 31.863 13.307 1.00 38.79 159 ALA E C 1
ATOM 12976 O O . ALA E 1 159 ? 37.306 30.900 12.836 1.00 40.23 159 ALA E O 1
ATOM 12983 N N . THR E 1 160 ? 38.811 32.563 12.628 1.00 37.15 160 THR E N 1
ATOM 12984 C CA . THR E 1 160 ? 39.325 32.152 11.326 1.00 39.30 160 THR E CA 1
ATOM 12985 C C . THR E 1 160 ? 40.821 31.906 11.481 1.00 36.78 160 THR E C 1
ATOM 12986 O O . THR E 1 160 ? 41.551 32.779 11.961 1.00 33.88 160 THR E O 1
ATOM 12997 N N . PHE E 1 161 ? 41.259 30.705 11.126 1.00 33.04 161 PHE E N 1
ATOM 12998 C CA . PHE E 1 161 ? 42.633 30.300 11.394 1.00 30.99 161 PHE E CA 1
ATOM 12999 C C . PHE E 1 161 ? 43.083 29.243 10.395 1.00 29.36 161 PHE E C 1
ATOM 13000 O O . PHE E 1 161 ? 42.278 28.613 9.714 1.00 28.65 161 PHE E O 1
ATOM 13017 N N . ASP E 1 162 ? 44.401 29.038 10.351 1.00 28.92 162 ASP E N 1
ATOM 13018 C CA . ASP E 1 162 ? 45.013 28.040 9.495 1.00 27.10 162 ASP E CA 1
ATOM 13019 C C . ASP E 1 162 ? 45.076 26.683 10.187 1.00 25.06 162 ASP E C 1
ATOM 13020 O O . ASP E 1 162 ? 45.215 26.595 11.410 1.00 22.27 162 ASP E O 1
ATOM 13029 N N . GLN E 1 163 ? 44.947 25.638 9.386 1.00 25.07 163 GLN E N 1
ATOM 13030 C CA . GLN E 1 163 ? 45.110 24.259 9.807 1.00 22.63 163 GLN E CA 1
ATOM 13031 C C . GLN E 1 163 ? 46.336 23.673 9.107 1.00 21.00 163 GLN E C 1
ATOM 13032 O O . GLN E 1 163 ? 46.434 23.753 7.883 1.00 24.53 163 GLN E O 1
ATOM 13046 N N . TYR E 1 164 ? 47.244 23.060 9.870 1.00 18.28 164 TYR E N 1
ATOM 13047 C CA . TYR E 1 164 ? 48.391 22.349 9.294 1.00 18.33 164 TYR E CA 1
ATOM 13048 C C . TYR E 1 164 ? 48.186 20.839 9.448 1.00 17.78 164 TYR E C 1
ATOM 13049 O O . TYR E 1 164 ? 47.870 20.358 10.539 1.00 17.57 164 TYR E O 1
ATOM 13067 N N . TRP E 1 165 ? 48.368 20.105 8.353 1.00 17.36 165 TRP E N 1
ATOM 13068 C CA . TRP E 1 165 ? 48.183 18.673 8.300 1.00 19.06 165 TRP E CA 1
ATOM 13069 C C . TRP E 1 165 ? 49.461 17.991 7.827 1.00 18.40 165 TRP E C 1
ATOM 13070 O O . TRP E 1 165 ? 50.100 18.457 6.866 1.00 20.11 165 TRP E O 1
ATOM 13091 N N . SER E 1 166 ? 49.807 16.887 8.496 1.00 17.23 166 SER E N 1
ATOM 13092 C CA . SER E 1 166 ? 50.785 15.904 8.014 1.00 18.24 166 SER E CA 1
ATOM 13093 C C . SER E 1 166 ? 50.045 14.574 8.047 1.00 19.89 166 SER E C 1
ATOM 13094 O O . SER E 1 166 ? 49.621 14.138 9.135 1.00 18.45 166 SER E O 1
ATOM 13102 N N . ILE E 1 167 ? 49.859 13.942 6.881 1.00 19.26 167 ILE E N 1
ATOM 13103 C CA . ILE E 1 167 ? 49.042 12.721 6.763 1.00 21.84 167 ILE E CA 1
ATOM 13104 C C . ILE E 1 167 ? 49.969 11.547 6.445 1.00 21.46 167 ILE E C 1
ATOM 13105 O O . ILE E 1 167 ? 50.611 11.515 5.377 1.00 20.27 167 ILE E O 1
ATOM 13121 N N . ARG E 1 168 ? 50.065 10.597 7.361 1.00 20.21 168 ARG E N 1
ATOM 13122 C CA . ARG E 1 168 ? 50.957 9.453 7.203 1.00 21.94 168 ARG E CA 1
ATOM 13123 C C . ARG E 1 168 ? 50.458 8.546 6.075 1.00 23.60 168 ARG E C 1
ATOM 13124 O O . ARG E 1 168 ? 49.262 8.238 5.964 1.00 23.90 168 ARG E O 1
ATOM 13145 N N . ARG E 1 169 ? 51.389 8.114 5.210 1.00 22.39 169 ARG E N 1
ATOM 13146 C CA . ARG E 1 169 ? 50.979 7.229 4.122 1.00 24.46 169 ARG E CA 1
ATOM 13147 C C . ARG E 1 169 ? 50.819 5.786 4.580 1.00 25.70 169 ARG E C 1
ATOM 13148 O O . ARG E 1 169 ? 49.934 5.074 4.089 1.00 28.42 169 ARG E O 1
ATOM 13169 N N . ASN E 1 170 ? 51.671 5.330 5.483 1.00 26.69 170 ASN E N 1
ATOM 13170 C CA . ASN E 1 170 ? 51.636 3.967 6.017 1.00 27.72 170 ASN E CA 1
ATOM 13171 C C . ASN E 1 170 ? 50.890 4.016 7.354 1.00 27.56 170 ASN E C 1
ATOM 13172 O O . ASN E 1 170 ? 51.488 4.257 8.404 1.00 27.31 170 ASN E O 1
ATOM 13183 N N . HIS E 1 171 ? 49.585 3.774 7.302 1.00 29.65 171 HIS E N 1
ATOM 13184 C CA . HIS E 1 171 ? 48.762 3.924 8.511 1.00 29.54 171 HIS E CA 1
ATOM 13185 C C . HIS E 1 171 ? 49.223 2.963 9.602 1.00 30.12 171 HIS E C 1
ATOM 13186 O O . HIS E 1 171 ? 49.657 1.848 9.340 1.00 27.64 171 HIS E O 1
ATOM 13200 N N . ARG E 1 172 ? 49.110 3.409 10.860 1.00 26.89 172 ARG E N 1
ATOM 13201 C CA . ARG E 1 172 ? 49.532 2.623 12.005 1.00 24.43 172 ARG E CA 1
ATOM 13202 C C . ARG E 1 172 ? 48.721 3.108 13.218 1.00 26.76 172 ARG E C 1
ATOM 13203 O O . ARG E 1 172 ? 48.217 4.229 13.230 1.00 25.07 172 ARG E O 1
ATOM 13224 N N . THR E 1 173 ? 48.617 2.255 14.232 1.00 28.45 173 THR E N 1
ATOM 13225 C CA . THR E 1 173 ? 47.910 2.616 15.461 1.00 26.81 173 THR E CA 1
ATOM 13226 C C . THR E 1 173 ? 48.807 2.391 16.668 1.00 28.84 173 THR E C 1
ATOM 13227 O O . THR E 1 173 ? 48.318 2.248 17.792 1.00 30.70 173 THR E O 1
ATOM 13238 N N . SER E 1 174 ? 50.124 2.362 16.454 1.00 27.81 174 SER E N 1
ATOM 13239 C CA A SER E 1 174 ? 51.096 2.336 17.532 0.50 28.26 174 SER E CA 1
ATOM 13240 C CA B SER E 1 174 ? 51.096 2.335 17.532 0.50 28.27 174 SER E CA 1
ATOM 13241 C C . SER E 1 174 ? 52.430 2.796 16.969 1.00 27.49 174 SER E C 1
ATOM 13242 O O . SER E 1 174 ? 52.690 2.644 15.782 1.00 28.45 174 SER E O 1
ATOM 13255 N N . GLY E 1 175 ? 53.250 3.370 17.830 1.00 28.05 175 GLY E N 1
ATOM 13256 C CA . GLY E 1 175 ? 54.547 3.858 17.418 1.00 26.85 175 GLY E CA 1
ATOM 13257 C C . GLY E 1 175 ? 54.896 5.150 18.114 1.00 26.86 175 GLY E C 1
ATOM 13258 O O . GLY E 1 175 ? 54.363 5.473 19.171 1.00 26.53 175 GLY E O 1
ATOM 13262 N N . THR E 1 176 ? 55.800 5.911 17.493 1.00 25.74 176 THR E N 1
ATOM 13263 C CA . THR E 1 176 ? 56.343 7.127 18.061 1.00 23.88 176 THR E CA 1
ATOM 13264 C C . THR E 1 176 ? 56.288 8.226 17.004 1.00 23.92 176 THR E C 1
ATOM 13265 O O . THR E 1 176 ? 56.675 8.013 15.841 1.00 23.56 176 THR E O 1
ATOM 13276 N N . VAL E 1 177 ? 55.842 9.409 17.416 1.00 22.36 177 VAL E N 1
ATOM 13277 C CA . VAL E 1 177 ? 55.774 10.572 16.538 1.00 21.23 177 VAL E CA 1
ATOM 13278 C C . VAL E 1 177 ? 56.762 11.618 17.036 1.00 23.27 177 VAL E C 1
ATOM 13279 O O . VAL E 1 177 ? 56.678 12.090 18.176 1.00 23.64 177 VAL E O 1
ATOM 13292 N N . ASN E 1 178 ? 57.728 11.982 16.188 1.00 19.64 178 ASN E N 1
ATOM 13293 C CA . ASN E 1 178 ? 58.608 13.105 16.486 1.00 19.28 178 ASN E CA 1
ATOM 13294 C C . ASN E 1 178 ? 57.936 14.394 16.010 1.00 17.74 178 ASN E C 1
ATOM 13295 O O . ASN E 1 178 ? 57.949 14.716 14.813 1.00 16.79 178 ASN E O 1
ATOM 13306 N N . THR E 1 179 ? 57.270 15.102 16.932 1.00 18.32 179 THR E N 1
ATOM 13307 C CA . THR E 1 179 ? 56.528 16.282 16.511 1.00 17.74 179 THR E CA 1
ATOM 13308 C C . THR E 1 179 ? 57.464 17.373 15.992 1.00 16.35 179 THR E C 1
ATOM 13309 O O . THR E 1 179 ? 57.067 18.167 15.167 1.00 15.86 179 THR E O 1
ATOM 13320 N N . GLY E 1 180 ? 58.672 17.450 16.528 1.00 17.86 180 GLY E N 1
ATOM 13321 C CA . GLY E 1 180 ? 59.645 18.408 16.028 1.00 18.76 180 GLY E CA 1
ATOM 13322 C C . GLY E 1 180 ? 59.922 18.250 14.541 1.00 18.44 180 GLY E C 1
ATOM 13323 O O . GLY E 1 180 ? 60.151 19.239 13.846 1.00 17.28 180 GLY E O 1
ATOM 13327 N N . ASN E 1 181 ? 59.863 17.030 14.027 1.00 17.15 181 ASN E N 1
ATOM 13328 C CA . ASN E 1 181 ? 60.104 16.828 12.591 1.00 16.46 181 ASN E CA 1
ATOM 13329 C C . ASN E 1 181 ? 58.985 17.445 11.753 1.00 16.84 181 ASN E C 1
ATOM 13330 O O . ASN E 1 181 ? 59.227 18.007 10.694 1.00 15.82 181 ASN E O 1
ATOM 13341 N N . HIS E 1 182 ? 57.736 17.309 12.208 1.00 14.49 182 HIS E N 1
ATOM 13342 C CA . HIS E 1 182 ? 56.643 17.927 11.484 1.00 15.75 182 HIS E CA 1
ATOM 13343 C C . HIS E 1 182 ? 56.666 19.444 11.620 1.00 14.69 182 HIS E C 1
ATOM 13344 O O . HIS E 1 182 ? 56.422 20.143 10.647 1.00 13.95 182 HIS E O 1
ATOM 13358 N N . PHE E 1 183 ? 56.932 19.964 12.823 1.00 14.15 183 PHE E N 1
ATOM 13359 C CA . PHE E 1 183 ? 57.003 21.410 12.991 1.00 15.77 183 PHE E CA 1
ATOM 13360 C C . PHE E 1 183 ? 58.052 21.984 12.041 1.00 15.33 183 PHE E C 1
ATOM 13361 O O . PHE E 1 183 ? 57.858 23.040 11.396 1.00 14.69 183 PHE E O 1
ATOM 13378 N N . ASN E 1 184 ? 59.176 21.271 11.967 1.00 15.09 184 ASN E N 1
ATOM 13379 C CA . ASN E 1 184 ? 60.266 21.692 11.072 1.00 15.14 184 ASN E CA 1
ATOM 13380 C C . ASN E 1 184 ? 59.811 21.708 9.624 1.00 15.40 184 ASN E C 1
ATOM 13381 O O . ASN E 1 184 ? 59.955 22.711 8.953 1.00 14.06 184 ASN E O 1
ATOM 13392 N N . ALA E 1 185 ? 59.222 20.600 9.147 1.00 14.49 185 ALA E N 1
ATOM 13393 C CA . ALA E 1 185 ? 58.783 20.487 7.763 1.00 15.11 185 ALA E CA 1
ATOM 13394 C C . ALA E 1 185 ? 57.716 21.536 7.448 1.00 15.17 185 ALA E C 1
ATOM 13395 O O . ALA E 1 185 ? 57.687 22.120 6.375 1.00 13.68 185 ALA E O 1
ATOM 13402 N N . TRP E 1 186 ? 56.819 21.796 8.382 1.00 15.02 186 TRP E N 1
ATOM 13403 C CA . TRP E 1 186 ? 55.830 22.834 8.142 1.00 14.96 186 TRP E CA 1
ATOM 13404 C C . TRP E 1 186 ? 56.516 24.173 7.991 1.00 14.00 186 TRP E C 1
ATOM 13405 O O . TRP E 1 186 ? 56.135 24.978 7.166 1.00 16.12 186 TRP E O 1
ATOM 13426 N N . ALA E 1 187 ? 57.470 24.461 8.839 1.00 15.55 187 ALA E N 1
ATOM 13427 C CA . ALA E 1 187 ? 58.177 25.734 8.755 1.00 15.66 187 ALA E CA 1
ATOM 13428 C C . ALA E 1 187 ? 58.921 25.859 7.434 1.00 16.65 187 ALA E C 1
ATOM 13429 O O . ALA E 1 187 ? 58.986 26.970 6.880 1.00 16.90 187 ALA E O 1
ATOM 13436 N N . GLN E 1 188 ? 59.439 24.739 6.898 1.00 15.57 188 GLN E N 1
ATOM 13437 C CA . GLN E 1 188 ? 60.136 24.765 5.599 1.00 16.53 188 GLN E CA 1
ATOM 13438 C C . GLN E 1 188 ? 59.196 25.154 4.460 1.00 16.99 188 GLN E C 1
ATOM 13439 O O . GLN E 1 188 ? 59.668 25.637 3.416 1.00 17.95 188 GLN E O 1
ATOM 13453 N N . HIS E 1 189 ? 57.880 24.942 4.637 1.00 16.46 189 HIS E N 1
ATOM 13454 C CA . HIS E 1 189 ? 56.845 25.351 3.692 1.00 16.36 189 HIS E CA 1
ATOM 13455 C C . HIS E 1 189 ? 56.246 26.714 4.054 1.00 19.14 189 HIS E C 1
ATOM 13456 O O . HIS E 1 189 ? 55.217 27.111 3.481 1.00 20.90 189 HIS E O 1
ATOM 13470 N N . GLY E 1 190 ? 56.849 27.430 4.976 1.00 17.42 190 GLY E N 1
ATOM 13471 C CA . GLY E 1 190 ? 56.355 28.750 5.367 1.00 19.77 190 GLY E CA 1
ATOM 13472 C C . GLY E 1 190 ? 55.209 28.721 6.343 1.00 21.42 190 GLY E C 1
ATOM 13473 O O . GLY E 1 190 ? 54.562 29.760 6.555 1.00 24.02 190 GLY E O 1
ATOM 13477 N N . LEU E 1 191 ? 54.909 27.562 6.920 1.00 20.06 191 LEU E N 1
ATOM 13478 C CA . LEU E 1 191 ? 53.816 27.400 7.885 1.00 18.96 191 LEU E CA 1
ATOM 13479 C C . LEU E 1 191 ? 54.385 27.598 9.283 1.00 21.86 191 LEU E C 1
ATOM 13480 O O . LEU E 1 191 ? 55.078 26.726 9.811 1.00 21.05 191 LEU E O 1
ATOM 13496 N N . GLN E 1 192 ? 54.072 28.757 9.889 1.00 23.25 192 GLN E N 1
ATOM 13497 C CA A GLN E 1 192 ? 54.645 29.158 11.161 0.44 24.45 192 GLN E CA 1
ATOM 13498 C CA B GLN E 1 192 ? 54.649 29.151 11.159 0.56 24.45 192 GLN E CA 1
ATOM 13499 C C . GLN E 1 192 ? 53.704 28.796 12.296 1.00 23.49 192 GLN E C 1
ATOM 13500 O O . GLN E 1 192 ? 52.489 28.932 12.166 1.00 23.17 192 GLN E O 1
ATOM 13525 N N . LEU E 1 193 ? 54.280 28.375 13.402 1.00 21.64 193 LEU E N 1
ATOM 13526 C CA . LEU E 1 193 ? 53.536 28.014 14.598 1.00 22.11 193 LEU E CA 1
ATOM 13527 C C . LEU E 1 193 ? 53.752 29.092 15.649 1.00 22.65 193 LEU E C 1
ATOM 13528 O O . LEU E 1 193 ? 54.808 29.705 15.718 1.00 23.03 193 LEU E O 1
ATOM 13544 N N . GLY E 1 194 ? 52.756 29.274 16.500 1.00 22.11 194 GLY E N 1
ATOM 13545 C CA . GLY E 1 194 ? 52.852 30.255 17.550 1.00 22.40 194 GLY E CA 1
ATOM 13546 C C . GLY E 1 194 ? 53.239 29.659 18.876 1.00 21.61 194 GLY E C 1
ATOM 13547 O O . GLY E 1 194 ? 53.997 28.695 18.963 1.00 20.93 194 GLY E O 1
ATOM 13551 N N . THR E 1 195 ? 52.699 30.229 19.950 1.00 20.57 195 THR E N 1
ATOM 13552 C CA . THR E 1 195 ? 52.962 29.706 21.277 1.00 20.85 195 THR E CA 1
ATOM 13553 C C . THR E 1 195 ? 52.108 28.458 21.504 1.00 20.06 195 THR E C 1
ATOM 13554 O O . THR E 1 195 ? 50.922 28.478 21.236 1.00 21.24 195 THR E O 1
ATOM 13565 N N . HIS E 1 196 ? 52.729 27.385 21.946 1.00 20.06 196 HIS E N 1
ATOM 13566 C CA . HIS E 1 196 ? 52.031 26.099 22.059 1.00 20.84 196 HIS E CA 1
ATOM 13567 C C . HIS E 1 196 ? 50.940 26.147 23.111 1.00 21.28 196 HIS E C 1
ATOM 13568 O O . HIS E 1 196 ? 51.165 26.576 24.244 1.00 22.07 196 HIS E O 1
ATOM 13582 N N . ASN E 1 197 ? 49.760 25.698 22.718 1.00 19.37 197 ASN E N 1
ATOM 13583 C CA . ASN E 1 197 ? 48.676 25.361 23.649 1.00 21.22 197 ASN E CA 1
ATOM 13584 C C . ASN E 1 197 ? 48.715 23.828 23.790 1.00 20.37 197 ASN E C 1
ATOM 13585 O O . ASN E 1 197 ? 49.803 23.246 23.775 1.00 20.24 197 ASN E O 1
ATOM 13596 N N . TYR E 1 198 ? 47.580 23.146 23.872 1.00 18.86 198 TYR E N 1
ATOM 13597 C CA . TYR E 1 198 ? 47.657 21.756 24.228 1.00 18.06 198 TYR E CA 1
ATOM 13598 C C . TYR E 1 198 ? 48.065 20.905 23.032 1.00 16.73 198 TYR E C 1
ATOM 13599 O O . TYR E 1 198 ? 48.024 21.353 21.871 1.00 15.85 198 TYR E O 1
ATOM 13617 N N . GLN E 1 199 ? 48.421 19.651 23.358 1.00 15.11 199 GLN E N 1
ATOM 13618 C CA . GLN E 1 199 ? 48.966 18.687 22.395 1.00 16.45 199 GLN E CA 1
ATOM 13619 C C . GLN E 1 199 ? 48.581 17.285 22.856 1.00 15.79 199 GLN E C 1
ATOM 13620 O O . GLN E 1 199 ? 49.131 16.769 23.830 1.00 16.51 199 GLN E O 1
ATOM 13634 N N . ILE E 1 200 ? 47.724 16.599 22.101 1.00 15.24 200 ILE E N 1
ATOM 13635 C CA . ILE E 1 200 ? 47.227 15.289 22.534 1.00 15.27 200 ILE E CA 1
ATOM 13636 C C . ILE E 1 200 ? 47.318 14.281 21.399 1.00 15.11 200 ILE E C 1
ATOM 13637 O O . ILE E 1 200 ? 47.423 14.652 20.228 1.00 15.22 200 ILE E O 1
ATOM 13653 N N . VAL E 1 201 ? 47.228 12.991 21.762 1.00 15.48 201 VAL E N 1
ATOM 13654 C CA . VAL E 1 201 ? 46.977 11.929 20.803 1.00 16.22 201 VAL E CA 1
ATOM 13655 C C . VAL E 1 201 ? 45.458 11.788 20.753 1.00 15.30 201 VAL E C 1
ATOM 13656 O O . VAL E 1 201 ? 44.842 11.129 21.640 1.00 16.71 201 VAL E O 1
ATOM 13669 N N . ALA E 1 202 ? 44.855 12.343 19.719 1.00 16.30 202 ALA E N 1
ATOM 13670 C CA . ALA E 1 202 ? 43.425 12.523 19.637 1.00 16.30 202 ALA E CA 1
ATOM 13671 C C . ALA E 1 202 ? 42.787 11.472 18.745 1.00 17.04 202 ALA E C 1
ATOM 13672 O O . ALA E 1 202 ? 43.332 11.103 17.698 1.00 17.95 202 ALA E O 1
ATOM 13679 N N . THR E 1 203 ? 41.619 11.029 19.156 1.00 15.85 203 THR E N 1
ATOM 13680 C CA . THR E 1 203 ? 40.683 10.347 18.304 1.00 17.59 203 THR E CA 1
ATOM 13681 C C . THR E 1 203 ? 39.663 11.378 17.853 1.00 18.03 203 THR E C 1
ATOM 13682 O O . THR E 1 203 ? 39.111 12.145 18.671 1.00 18.10 203 THR E O 1
ATOM 13693 N N . GLU E 1 204 ? 39.370 11.381 16.580 1.00 18.68 204 GLU E N 1
ATOM 13694 C CA . GLU E 1 204 ? 38.414 12.320 16.015 1.00 19.50 204 GLU E CA 1
ATOM 13695 C C . GLU E 1 204 ? 37.469 11.547 15.103 1.00 21.53 204 GLU E C 1
ATOM 13696 O O . GLU E 1 204 ? 37.896 10.653 14.365 1.00 21.47 204 GLU E O 1
ATOM 13708 N N . GLY E 1 205 ? 36.188 11.891 15.189 1.00 21.02 205 GLY E N 1
ATOM 13709 C CA . GLY E 1 205 ? 35.181 11.285 14.342 1.00 22.32 205 GLY E CA 1
ATOM 13710 C C . GLY E 1 205 ? 34.379 12.355 13.643 1.00 23.23 205 GLY E C 1
ATOM 13711 O O . GLY E 1 205 ? 34.212 13.465 14.142 1.00 23.80 205 GLY E O 1
ATOM 13715 N N . TYR E 1 206 ? 33.893 12.010 12.446 1.00 28.04 206 TYR E N 1
ATOM 13716 C CA . TYR E 1 206 ? 33.073 12.931 11.672 1.00 28.95 206 TYR E CA 1
ATOM 13717 C C . TYR E 1 206 ? 31.970 12.141 10.977 1.00 31.75 206 TYR E C 1
ATOM 13718 O O . TYR E 1 206 ? 32.254 11.309 10.111 1.00 31.19 206 TYR E O 1
ATOM 13736 N N . GLN E 1 207 ? 30.722 12.389 11.371 1.00 33.50 207 GLN E N 1
ATOM 13737 C CA . GLN E 1 207 ? 29.553 11.755 10.760 1.00 35.01 207 GLN E CA 1
ATOM 13738 C C . GLN E 1 207 ? 29.813 10.276 10.553 1.00 32.69 207 GLN E C 1
ATOM 13739 O O . GLN E 1 207 ? 29.593 9.722 9.477 1.00 37.29 207 GLN E O 1
ATOM 13753 N N . SER E 1 208 ? 30.307 9.633 11.609 1.00 29.30 208 SER E N 1
ATOM 13754 C CA . SER E 1 208 ? 30.695 8.245 11.565 1.00 27.98 208 SER E CA 1
ATOM 13755 C C . SER E 1 208 ? 30.353 7.575 12.888 1.00 29.14 208 SER E C 1
ATOM 13756 O O . SER E 1 208 ? 29.773 8.197 13.789 1.00 28.10 208 SER E O 1
ATOM 13764 N N . SER E 1 209 ? 30.749 6.311 12.987 1.00 29.28 209 SER E N 1
ATOM 13765 C CA . SER E 1 209 ? 30.710 5.511 14.186 1.00 29.80 209 SER E CA 1
ATOM 13766 C C . SER E 1 209 ? 32.065 4.858 14.349 1.00 29.56 209 SER E C 1
ATOM 13767 O O . SER E 1 209 ? 32.897 4.862 13.431 1.00 30.33 209 SER E O 1
ATOM 13775 N N . GLY E 1 210 ? 32.322 4.306 15.520 1.00 27.39 210 GLY E N 1
ATOM 13776 C CA . GLY E 1 210 ? 33.533 3.541 15.730 1.00 28.73 210 GLY E CA 1
ATOM 13777 C C . GLY E 1 210 ? 33.929 3.508 17.195 1.00 29.12 210 GLY E C 1
ATOM 13778 O O . GLY E 1 210 ? 33.135 3.839 18.087 1.00 26.46 210 GLY E O 1
ATOM 13782 N N . SER E 1 211 ? 35.168 3.089 17.422 1.00 28.16 211 SER E N 1
ATOM 13783 C CA . SER E 1 211 ? 35.719 2.966 18.757 1.00 28.40 211 SER E CA 1
ATOM 13784 C C . SER E 1 211 ? 37.225 3.156 18.711 1.00 29.28 211 SER E C 1
ATOM 13785 O O . SER E 1 211 ? 37.862 2.891 17.685 1.00 30.87 211 SER E O 1
ATOM 13793 N N . SER E 1 212 ? 37.789 3.591 19.837 1.00 25.55 212 SER E N 1
ATOM 13794 C CA . SER E 1 212 ? 39.231 3.617 20.040 1.00 26.00 212 SER E CA 1
ATOM 13795 C C . SER E 1 212 ? 39.543 3.392 21.516 1.00 25.13 212 SER E C 1
ATOM 13796 O O . SER E 1 212 ? 38.725 3.668 22.409 1.00 24.09 212 SER E O 1
ATOM 13804 N N . SER E 1 213 ? 40.749 2.899 21.760 1.00 24.13 213 SER E N 1
ATOM 13805 C CA . SER E 1 213 ? 41.309 2.727 23.097 1.00 24.56 213 SER E CA 1
ATOM 13806 C C . SER E 1 213 ? 42.809 2.954 22.944 1.00 30.47 213 SER E C 1
ATOM 13807 O O . SER E 1 213 ? 43.497 2.130 22.332 1.00 25.42 213 SER E O 1
ATOM 13815 N N . ILE E 1 214 ? 43.308 4.054 23.499 1.00 22.82 214 ILE E N 1
ATOM 13816 C CA . ILE E 1 214 ? 44.639 4.562 23.200 1.00 22.13 214 ILE E CA 1
ATOM 13817 C C . ILE E 1 214 ? 45.354 4.886 24.495 1.00 22.62 214 ILE E C 1
ATOM 13818 O O . ILE E 1 214 ? 44.750 5.464 25.410 1.00 21.19 214 ILE E O 1
ATOM 13834 N N . THR E 1 215 ? 46.641 4.554 24.569 1.00 21.11 215 THR E N 1
ATOM 13835 C CA . THR E 1 215 ? 47.493 4.934 25.677 1.00 22.39 215 THR E CA 1
ATOM 13836 C C . THR E 1 215 ? 48.664 5.755 25.167 1.00 23.25 215 THR E C 1
ATOM 13837 O O . THR E 1 215 ? 49.288 5.380 24.162 1.00 24.33 215 THR E O 1
ATOM 13848 N N . VAL E 1 216 ? 48.978 6.828 25.872 1.00 23.47 216 VAL E N 1
ATOM 13849 C CA . VAL E 1 216 ? 49.990 7.778 25.455 1.00 25.46 216 VAL E CA 1
ATOM 13850 C C . VAL E 1 216 ? 51.117 7.792 26.464 1.00 27.75 216 VAL E C 1
ATOM 13851 O O . VAL E 1 216 ? 50.939 7.471 27.643 1.00 26.83 216 VAL E O 1
ATOM 13864 N N A SER E 1 217 ? 52.296 8.236 25.997 0.51 28.87 217 SER E N 1
ATOM 13865 N N B SER E 1 217 ? 52.291 8.247 25.999 0.49 28.88 217 SER E N 1
ATOM 13866 C CA A SER E 1 217 ? 53.479 8.358 26.892 0.51 31.42 217 SER E CA 1
ATOM 13867 C CA B SER E 1 217 ? 53.483 8.345 26.881 0.49 31.37 217 SER E CA 1
ATOM 13868 C C A SER E 1 217 ? 54.504 9.233 26.150 0.51 32.62 217 SER E C 1
ATOM 13869 C C B SER E 1 217 ? 54.503 9.235 26.149 0.49 32.60 217 SER E C 1
ATOM 13870 O O A SER E 1 217 ? 54.215 9.575 25.011 0.51 30.12 217 SER E O 1
ATOM 13871 O O B SER E 1 217 ? 54.214 9.580 25.010 0.49 30.09 217 SER E O 1
ATOM 13886 N N . VAL E 1 218 ? 55.440 9.850 26.894 1.00 36.67 218 VAL E N 1
ATOM 13887 C CA . VAL E 1 218 ? 56.532 10.661 26.218 1.00 40.28 218 VAL E CA 1
ATOM 13888 C C . VAL E 1 218 ? 57.833 9.887 26.342 1.00 49.62 218 VAL E C 1
ATOM 13889 O O . VAL E 1 218 ? 57.846 8.889 27.073 1.00 49.27 218 VAL E O 1
ATOM 13903 N N . ASP E 1 219 ? 58.907 10.363 25.711 1.00 53.33 219 ASP E N 1
ATOM 13904 C CA . ASP E 1 219 ? 60.200 9.628 25.649 1.00 55.94 219 ASP E CA 1
ATOM 13905 C C . ASP E 1 219 ? 60.903 9.560 27.006 1.00 54.83 219 ASP E C 1
ATOM 13906 O O . ASP E 1 219 ? 61.402 8.505 27.373 1.00 55.10 219 ASP E O 1
#

Radius of gyration: 34.03 Å; Cα contacts (8 Å, |Δi|>4): 2919; chains: 5; bounding box: 93×66×98 Å

Secondary structure (DSSP, 8-state):
-BPPPEEEEETTEEEEEEE-S-SEEEEEE-STTEEEEEEES-SEEEEEEEESS--S-EEEEEEEEEEESSEEEEEEEEEETTTEEEEEEEEESS--GGGGSEEEEEEEETTEEEEEEEEEEEEE--BTBSEEEEEEEEEESS--SSEEEEHHHHHHHHHHTT----EEEEEEEEEEEES-EEEEEEEEEE-/-BPPPEEEEETTEEEEEEE-S-SEEEEEE-STTEEEEEEES-SEEEEEEEESS--S-EEEEEEEEEEEEEEEEEEEEEEETTTEEEEEEEEESS--GGGGSEEEEEEEETTEEEEEEEEEEEEE--BTBSEEEEEEEEEESS--SSEEEEHHHHHHHHHHTT----EEEEEEEEEEEEEEEEEEEEEEEE-/-BPPPEEEEETTEEEEEEE-S-SEEEEEE-STTEEEEEEES-SEEEEEEEESS--S-EEEEEEEEEEEEEEEEEEEEEEETTTEEEEEEEEESSS-GGGGSEEEEEEEETTEEEEEEEEEEEEE--BTBSEEEEEEEEEESS--SSEEEEHHHHHHHHHHTT----EEEEEEEEEEEEEEEEEEEEEEEE---/-BPPPEEEEETTEEEEEEE-S-SEEEEEE-STTEEEEEEES-SEEEEEEEESS--S-EEEEEEEEEEESSEEEEEEEEEETTTEEEEEEEEESS--GGGGSEEEEEEEETTEEEEEEEEEEEEE--BTBSEEEEEEEEEESS--SSEEEEHHHHHHHHHHTT----EEEEEEEEEEEES-EEEEEEEEEE-/-BPPPEEEEETTEEEEEEE-S-SEEEEEE-STTEEEEEEES-SEEEEEEEESS--S-EEEEEEEEEEEEEEEEEEEEEEETTTEEEEEEEEESSS-GGGGSEEEEEEEETTEEEEEEEEEEEEE--TTSSEEEEEEEEEESS--SSEEEEHHHHHHHHHHTT----EEEEEEEEEEEEEEEEEEEEEEEE-

Solvent-accessible surface area: 36419 Å² total; per-residue (Å²): 115,43,34,103,61,45,88,22,114,41,83,43,42,36,29,7,1,90,13,85,46,25,36,70,2,78,17,68,43,29,135,35,5,29,3,37,0,117,9,70,109,4,14,35,0,12,0,0,0,0,14,65,36,4,13,72,27,96,0,37,6,52,42,50,16,91,37,76,24,21,0,16,0,2,1,9,0,8,0,34,137,54,23,1,14,0,8,0,1,2,11,46,26,112,69,46,3,1,104,76,20,88,108,30,3,20,0,58,6,50,75,9,37,0,22,0,27,68,10,91,104,97,105,7,87,21,61,104,39,107,21,74,10,41,13,7,11,0,4,13,129,92,78,49,42,60,27,46,0,40,0,20,31,0,24,49,0,0,63,12,15,58,13,122,39,18,95,47,44,21,0,0,2,2,0,15,0,111,129,5,28,17,38,3,57,2,61,1,40,60,155,111,40,31,105,67,46,86,20,111,43,83,68,45,31,30,6,1,80,13,81,44,24,35,78,2,79,16,70,41,13,14,20,3,14,4,23,0,104,7,70,112,4,8,16,0,9,0,0,0,0,28,81,84,4,36,72,66,77,0,17,3,16,33,41,13,96,32,77,23,11,0,16,0,2,0,5,0,6,0,22,137,64,32,1,12,0,6,0,1,2,14,46,25,117,25,46,4,4,78,28,22,75,110,63,16,65,21,106,7,48,79,10,38,0,22,0,31,74,12,59,60,8,78,0,57,22,60,110,41,111,20,81,9,45,13,8,11,0,6,13,127,90,85,51,41,55,23,37,0,41,0,18,59,0,24,86,10,0,44,134,64,54,11,100,44,16,98,48,50,16,0,0,2,3,0,18,0,40,52,7,27,15,36,4,23,1,12,1,16,86,119,116,40,34,103,64,45,87,21,113,42,84,68,40,36,29,8,1,110,13,85,44,25,36,75,1,78,17,69,45,27,135,35,4,27,4,38,0,108,8,71,112,6,17,31,0,14,0,0,0,0,32,77,85,6,33,73,57,48,0,44,2,26,8,17,5,11,4,67,23,23,0,17,0,2,0,8,0,12,0,29,132,66,21,2,18,0,10,0,1,2,12,38,10,110,84,36,2,0,74,74,22,90,110,68,15,62,21,106,7,46,78,8,38,0,22,0,26,63,11,93,96,90,121,3,112,22,67,107,39,110,24,84,9,40,13,9,10,0,4,9,130,90,78,11,17,6,8,30,0,34,0,19,58,0,25,84,9,0,41,141,63,55,12,100,42,18,94,44,50,26,0,0,2,2,0,17,0,101,124,5,29,17,37,4,22,1,65,1,38,81,15,184,174,117,37,11,10,15,2,34,6,67,8,86,70,44,34,0,5,1,77,12,83,44,26,34,75,1,78,2,62,20,11,24,32,5,6,3,34,0,105,6,71,106,7,17,29,0,9,0,0,0,0,34,73,89,5,35,74,61,76,0,26,5,10,27,40,18,86,34,72,28,21,0,15,0,3,0,6,0,8,0,29,134,69,28,2,14,0,7,0,1,2,12,47,26,111,80,37,4,0,81,77,24,86,112,64,16,63,20,106,7,44,75,9,38,0,24,0,23,44,11,88,96,90,113,5,76,24,61,105,39,108,22,79,10,48,14,9,11,0,4,13,130,92,82,52,47,60,26,42,0,38,0,18,59,0,24,85,10,0,43,137,66,57,12,106,43,19,93,47,44,16,0,0,1,3,0,16,0,101,134,7,28,14,42,4,31,0,7,2,25,59,128,113,37,30,101,65,43,89,20,113,41,83,74,47,32,30,5,1,82,11,84,49,21,35,47,1,77,17,71,40,27,133,37,4,28,3,36,0,111,8,32,33,4,18,33,0,9,0,0,0,0,37,78,86,4,35,76,62,67,0,40,7,53,41,50,15,91,36,72,27,22,0,14,0,3,0,8,0,9,0,31,135,54,24,1,15,0,9,0,0,2,10,42,31,108,92,31,4,0,80,81,25,77,113,51,16,63,21,106,6,44,74,8,36,0,22,0,24,65,11,96,96,95,108,6,78,22,66,105,35,106,19,82,10,51,13,9,13,0,4,13,131,84,84,49,46,60,26,40,0,41,0,19,60,0,23,83,9,0,63,137,66,65,6,124,38,18,94,48,44,17,0,0,2,2,0,12,0,100,107,5,11,14,36,4,57,1,63,1,45,70,136

B-factor: mean 23.57, std 9.52, range [9.53, 87.78]

Foldseek 3Di:
DEDDWDWDDDQRKTKTKDFPPAFYKYWADDHAQKIKMFTDQGAKMKIGIHHFFDDQAKKWKAWDWWWFPWKFWWFWFFAVPPTETETETQATDPDDVLVQFAWQDWFDDFHFIWTKGKHWDQQDQDPVGRHIYIYIYTHTPNHDGTDIGRVVSVQVVCVVSVHDHHHGGHIGRMMMGHSTTTMIMMGMDGD/DEDDWDWDDDQRKTKTKDFPPAFYKYWADDHAQKIKIFTDQGAKMKIGIHHWFDDQFKKWKDWDWWWFPWKFFFFWFFAVPPTETETETQDTYPDDVQVAFAWQDWFDWFHFIWTWGKHWDAQDQDPVGRGIHIYIYTHTPNHDRTGMGRVVRSQVVCVVSVNHGHHGGHIGRMMMDHSTTIMIMMGMDGD/DEDDWDWQDDQRKTKTKDFPPAFYKYWADDHAQKIKIFTDQGAKMKIGIHHFFDDQAKKWKDWDWWWFPWKFFFFWFFFVPPTETETETQATYDDDVLVQFAWQAWFDDFHFIWTKGKDWDALDQDPVGRHTYMYIYTHTPNHDRTGMDRVVRVQVVCVVSVRHGHHGGHIGRMMMDHSITIMIMMGMDGDPD/DEDDWDWDDDQRKTKTKDFPPPFYKYWADDPAQKIKIFTDQGAKMKIGIHHFFDDQFKKWKAWDWWWFPWKFWFFWFFFVPPTETETETQDTDPDDVLVQFAWQAWFDWFHFIWTKGKDWDAQDQGPVGRHIYMYIYTHTPNHHRTGIGRVVRVQVVCVVSVRHGHHGGHIGRMMMGHSTTTMMMMGMDGD/DADDWDWDDDQRWTKTKDAPPAAYKDWADDHAQKIKMFGAQGAKMKIGIHHFFDDQFKKWKAWDWWWFPWKFWWWWFFFVPPTETETETQDTDDDDVLVQFAWQAWFDDFHFIWTKGKDWDALDQDPVHRHIHMYIYTHTPNHDRTGIGRVNRVQVVCVVSVNHGHHGGHIGRMMMDHSTTTMIMMGMDTD